Protein 7VM0 (pdb70)

Structure (mmCIF, N/CA/C/O backbone):
data_7VM0
#
_entry.id   7VM0
#
_cell.length_a   46.602
_cell.length_b   81.053
_cell.length_c   100.676
_cell.angle_alpha   90.000
_cell.angle_beta   91.870
_cell.angle_gamma   90.000
#
_symmetry.space_group_name_H-M   'P 1 21 1'
#
loop_
_entity.id
_entity.type
_entity.pdbx_description
1 polymer 'Glycosyl transferase family 1'
2 non-polymer "URIDINE-5'-DIPHOSPHATE"
3 non-polymer GLYCEROL
4 non-polymer 2-AMINO-2-HYDROXYMETHYL-PROPANE-1,3-DIOL
5 water water
#
loop_
_atom_site.group_PDB
_atom_site.id
_atom_site.type_symbol
_atom_site.label_atom_id
_atom_site.label_alt_id
_atom_site.label_comp_id
_atom_site.label_asym_id
_atom_site.label_entity_id
_atom_site.label_seq_id
_atom_site.pdbx_PDB_ins_code
_atom_site.Cartn_x
_atom_site.Cartn_y
_atom_site.Cartn_z
_atom_site.occupancy
_atom_site.B_iso_or_equiv
_atom_site.auth_seq_id
_atom_site.auth_comp_id
_atom_site.auth_asym_id
_atom_site.auth_atom_id
_atom_site.pdbx_PDB_model_num
ATOM 1 N N . ALA A 1 2 ? 25.867 -7.193 60.847 1.00 20.34 2 ALA A N 1
ATOM 2 C CA . ALA A 1 2 ? 24.948 -8.362 60.885 1.00 19.47 2 ALA A CA 1
ATOM 3 C C . ALA A 1 2 ? 24.980 -9.013 59.496 1.00 19.87 2 ALA A C 1
ATOM 4 O O . ALA A 1 2 ? 25.552 -8.416 58.526 1.00 20.49 2 ALA A O 1
ATOM 6 N N . ASN A 1 3 ? 24.457 -10.229 59.429 1.00 20.83 3 ASN A N 1
ATOM 7 C CA . ASN A 1 3 ? 24.381 -11.059 58.217 1.00 19.65 3 ASN A CA 1
ATOM 8 C C . ASN A 1 3 ? 22.987 -10.887 57.640 1.00 17.76 3 ASN A C 1
ATOM 9 O O . ASN A 1 3 ? 22.015 -11.179 58.360 1.00 17.37 3 ASN A O 1
ATOM 14 N N . VAL A 1 4 ? 22.907 -10.412 56.398 1.00 17.72 4 VAL A N 1
ATOM 15 C CA . VAL A 1 4 ? 21.605 -10.040 55.781 1.00 16.70 4 VAL A CA 1
ATOM 16 C C . VAL A 1 4 ? 21.381 -10.939 54.576 1.00 13.94 4 VAL A C 1
ATOM 17 O O . VAL A 1 4 ? 22.308 -11.109 53.800 1.00 15.89 4 VAL A O 1
ATOM 21 N N . LEU A 1 5 ? 20.191 -11.524 54.470 1.00 13.86 5 LEU A N 1
ATOM 22 C CA . LEU A 1 5 ? 19.713 -12.276 53.278 1.00 12.75 5 LEU A CA 1
ATOM 23 C C . LEU A 1 5 ? 18.759 -11.334 52.542 1.00 11.89 5 LEU A C 1
ATOM 24 O O . LEU A 1 5 ? 17.687 -11.017 53.109 1.00 12.15 5 LEU A O 1
ATOM 29 N N . MET A 1 6 ? 19.114 -10.970 51.327 1.00 13.43 6 MET A N 1
ATOM 30 C CA . MET A 1 6 ? 18.324 -10.118 50.401 1.00 12.75 6 MET A CA 1
ATOM 31 C C . MET A 1 6 ? 17.830 -11.023 49.289 1.00 12.63 6 MET A C 1
ATOM 32 O O . MET A 1 6 ? 18.645 -11.757 48.757 1.00 15.07 6 MET A O 1
ATOM 37 N N . ILE A 1 7 ? 16.536 -11.014 49.003 1.00 12.51 7 ILE A N 1
ATOM 38 C CA . ILE A 1 7 ? 15.951 -11.755 47.855 1.00 12.95 7 ILE A CA 1
ATOM 39 C C . ILE A 1 7 ? 15.270 -10.757 46.920 1.00 12.55 7 ILE A C 1
ATOM 40 O O . ILE A 1 7 ? 14.227 -10.215 47.297 1.00 12.21 7 ILE A O 1
ATOM 45 N N . GLY A 1 8 ? 15.807 -10.579 45.710 1.00 12.40 8 GLY A N 1
ATOM 46 C CA . GLY A 1 8 ? 15.255 -9.593 44.753 1.00 12.28 8 GLY A CA 1
ATOM 47 C C . GLY A 1 8 ? 14.192 -10.181 43.844 1.00 11.72 8 GLY A C 1
ATOM 48 O O . GLY A 1 8 ? 13.904 -11.418 43.913 1.00 11.77 8 GLY A O 1
ATOM 49 N N . PHE A 1 9 ? 13.660 -9.345 42.964 1.00 12.33 9 PHE A N 1
ATOM 50 C CA . PHE A 1 9 ? 12.596 -9.703 41.991 1.00 12.31 9 PHE A CA 1
ATOM 51 C C . PHE A 1 9 ? 13.221 -9.662 40.612 1.00 11.80 9 PHE A C 1
ATOM 52 O O . PHE A 1 9 ? 14.116 -8.852 40.413 1.00 11.46 9 PHE A O 1
ATOM 60 N N . PRO A 1 10 ? 12.820 -10.516 39.639 1.00 12.64 10 PRO A N 1
ATOM 61 C CA . PRO A 1 10 ? 13.419 -10.485 38.300 1.00 12.70 10 PRO A CA 1
ATOM 62 C C . PRO A 1 10 ? 12.850 -9.337 37.441 1.00 12.75 10 PRO A C 1
ATOM 63 O O . PRO A 1 10 ? 11.934 -9.545 36.645 1.00 12.63 10 PRO A O 1
ATOM 67 N N . GLY A 1 11 ? 13.366 -8.140 37.655 1.00 11.51 11 GLY A N 1
ATOM 68 C CA . GLY A 1 11 ? 13.116 -6.983 36.775 1.00 12.37 11 GLY A CA 1
ATOM 69 C C . GLY A 1 11 ? 14.087 -5.872 37.146 1.00 12.50 11 GLY A C 1
ATOM 70 O O . GLY A 1 11 ? 14.334 -5.648 38.375 1.00 11.71 11 GLY A O 1
ATOM 71 N N . GLU A 1 12 ? 14.570 -5.150 36.152 1.00 12.71 12 GLU A N 1
ATOM 72 C CA . GLU A 1 12 ? 15.466 -3.997 36.384 1.00 12.98 12 GLU A CA 1
ATOM 73 C C . GLU A 1 12 ? 14.786 -2.954 37.302 1.00 11.84 12 GLU A C 1
ATOM 74 O O . GLU A 1 12 ? 15.479 -2.391 38.134 1.00 11.15 12 GLU A O 1
ATOM 80 N N . GLY A 1 13 ? 13.472 -2.705 37.180 1.00 12.17 13 GLY A N 1
ATOM 81 C CA . GLY A 1 13 ? 12.776 -1.737 38.038 1.00 11.47 13 GLY A CA 1
ATOM 82 C C . GLY A 1 13 ? 12.783 -2.121 39.504 1.00 11.83 13 GLY A C 1
ATOM 83 O O . GLY A 1 13 ? 12.553 -1.243 40.353 1.00 12.19 13 GLY A O 1
ATOM 84 N N . HIS A 1 14 ? 12.945 -3.415 39.803 1.00 11.59 14 HIS A N 1
ATOM 85 C CA . HIS A 1 14 ? 13.030 -3.933 41.185 1.00 11.42 14 HIS A CA 1
ATOM 86 C C . HIS A 1 14 ? 14.467 -3.860 41.676 1.00 10.96 14 HIS A C 1
ATOM 87 O O . HIS A 1 14 ? 14.678 -3.357 42.809 1.00 11.86 14 HIS A O 1
ATOM 94 N N . ILE A 1 15 ? 15.424 -4.291 40.860 1.00 11.43 15 ILE A N 1
ATOM 95 C CA . ILE A 1 15 ? 16.860 -4.376 41.254 1.00 13.04 15 ILE A CA 1
ATOM 96 C C . ILE A 1 15 ? 17.388 -2.948 41.486 1.00 12.95 15 ILE A C 1
ATOM 97 O O . ILE A 1 15 ? 18.049 -2.707 42.503 1.00 12.05 15 ILE A O 1
ATOM 102 N N . ASN A 1 16 ? 17.118 -2.027 40.556 1.00 12.03 16 ASN A N 1
ATOM 103 C CA . ASN A 1 16 ? 17.798 -0.699 40.537 1.00 12.27 16 ASN A CA 1
ATOM 104 C C . ASN A 1 16 ? 17.684 0.003 41.886 1.00 11.43 16 ASN A C 1
ATOM 105 O O . ASN A 1 16 ? 18.699 0.332 42.471 1.00 12.58 16 ASN A O 1
ATOM 110 N N . PRO A 1 17 ? 16.483 0.265 42.428 1.00 11.45 17 PRO A N 1
ATOM 111 C CA . PRO A 1 17 ? 16.344 0.930 43.725 1.00 11.93 17 PRO A CA 1
ATOM 112 C C . PRO A 1 17 ? 16.951 0.168 44.909 1.00 12.49 17 PRO A C 1
ATOM 113 O O . PRO A 1 17 ? 17.463 0.784 45.804 1.00 11.95 17 PRO A O 1
ATOM 117 N N . SER A 1 18 ? 17.016 -1.148 44.826 1.00 12.75 18 SER A N 1
ATOM 118 C CA . SER A 1 18 ? 17.642 -1.955 45.895 1.00 14.28 18 SER A CA 1
ATOM 119 C C . SER A 1 18 ? 19.142 -1.653 45.968 1.00 14.52 18 SER A C 1
ATOM 120 O O . SER A 1 18 ? 19.709 -1.789 47.049 1.00 13.68 18 SER A O 1
ATOM 123 N N . ILE A 1 19 ? 19.775 -1.279 44.861 1.00 15.21 19 ILE A N 1
ATOM 124 C CA . ILE A 1 19 ? 21.257 -1.134 44.808 1.00 16.00 19 ILE A CA 1
ATOM 125 C C . ILE A 1 19 ? 21.708 -0.109 45.842 1.00 16.51 19 ILE A C 1
ATOM 126 O O . ILE A 1 19 ? 22.638 -0.439 46.577 1.00 17.41 19 ILE A O 1
ATOM 131 N N . GLY A 1 20 ? 21.127 1.094 45.848 1.00 15.10 20 GLY A N 1
ATOM 132 C CA . GLY A 1 20 ? 21.476 2.156 46.816 1.00 15.27 20 GLY A CA 1
ATOM 133 C C . GLY A 1 20 ? 21.266 1.704 48.251 1.00 15.17 20 GLY A C 1
ATOM 134 O O . GLY A 1 20 ? 22.082 2.034 49.114 1.00 14.31 20 GLY A O 1
ATOM 135 N N . VAL A 1 21 ? 20.194 0.956 48.517 1.00 17.52 21 VAL A N 1
ATOM 136 C CA . VAL A 1 21 ? 19.908 0.444 49.885 1.00 15.78 21 VAL A CA 1
ATOM 137 C C . VAL A 1 21 ? 21.005 -0.558 50.274 1.00 15.87 21 VAL A C 1
ATOM 138 O O . VAL A 1 21 ? 21.512 -0.461 51.402 1.00 17.79 21 VAL A O 1
ATOM 142 N N . MET A 1 22 ? 21.358 -1.490 49.389 1.00 17.44 22 MET A N 1
ATOM 143 C CA . MET A 1 22 ? 22.400 -2.510 49.690 1.00 17.33 22 MET A CA 1
ATOM 144 C C . MET A 1 22 ? 23.736 -1.786 49.929 1.00 20.16 22 MET A C 1
ATOM 145 O O . MET A 1 22 ? 24.424 -2.120 50.919 1.00 17.45 22 MET A O 1
ATOM 150 N N . LYS A 1 23 ? 24.080 -0.822 49.071 1.00 21.54 23 LYS A N 1
ATOM 151 C CA . LYS A 1 23 ? 25.313 0.014 49.201 1.00 25.04 23 LYS A CA 1
ATOM 152 C C . LYS A 1 23 ? 25.362 0.678 50.585 1.00 24.04 23 LYS A C 1
ATOM 153 O O . LYS A 1 23 ? 26.423 0.603 51.258 1.00 22.95 23 LYS A O 1
ATOM 159 N N . GLU A 1 24 ? 24.253 1.270 51.031 1.00 22.15 24 GLU A N 1
ATOM 160 C CA . GLU A 1 24 ? 24.167 1.989 52.321 1.00 22.82 24 GLU A CA 1
ATOM 161 C C . GLU A 1 24 ? 24.347 0.960 53.449 1.00 23.96 24 GLU A C 1
ATOM 162 O O . GLU A 1 24 ? 25.173 1.208 54.371 1.00 22.73 24 GLU A O 1
ATOM 168 N N . LEU A 1 25 ? 23.705 -0.212 53.352 1.00 20.09 25 LEU A N 1
ATOM 169 C CA . LEU A 1 25 ? 23.745 -1.198 54.466 1.00 19.51 25 LEU A CA 1
ATOM 170 C C . LEU A 1 25 ? 25.156 -1.756 54.630 1.00 19.44 25 LEU A C 1
ATOM 171 O O . LEU A 1 25 ? 25.607 -1.897 55.818 1.00 20.56 25 LEU A O 1
ATOM 176 N N . LYS A 1 26 ? 25.815 -2.050 53.510 1.00 21.15 26 LYS A N 1
ATOM 177 C CA . LYS A 1 26 ? 27.213 -2.520 53.449 1.00 26.38 26 LYS A CA 1
ATOM 178 C C . LYS A 1 26 ? 28.128 -1.494 54.136 1.00 27.83 26 LYS A C 1
ATOM 179 O O . LYS A 1 26 ? 29.032 -1.901 54.875 1.00 28.24 26 LYS A O 1
ATOM 185 N N . SER A 1 27 ? 27.944 -0.209 53.842 1.00 30.36 27 SER A N 1
ATOM 186 C CA . SER A 1 27 ? 28.801 0.883 54.376 1.00 28.99 27 SER A CA 1
ATOM 187 C C . SER A 1 27 ? 28.587 0.994 55.890 1.00 30.17 27 SER A C 1
ATOM 188 O O . SER A 1 27 ? 29.491 1.493 56.586 1.00 34.92 27 SER A O 1
ATOM 191 N N . ARG A 1 28 ? 27.431 0.549 56.394 1.00 30.03 28 ARG A N 1
ATOM 192 C CA . ARG A 1 28 ? 27.071 0.669 57.828 1.00 31.40 28 ARG A CA 1
ATOM 193 C C . ARG A 1 28 ? 27.374 -0.654 58.552 1.00 29.77 28 ARG A C 1
ATOM 194 O O . ARG A 1 28 ? 26.937 -0.789 59.713 1.00 33.08 28 ARG A O 1
ATOM 202 N N . GLY A 1 29 ? 28.150 -1.545 57.929 1.00 27.04 29 GLY A N 1
ATOM 203 C CA . GLY A 1 29 ? 28.690 -2.785 58.537 1.00 30.13 29 GLY A CA 1
ATOM 204 C C . GLY A 1 29 ? 28.026 -4.078 58.062 1.00 30.60 29 GLY A C 1
ATOM 205 O O . GLY A 1 29 ? 28.526 -5.164 58.425 1.00 28.11 29 GLY A O 1
ATOM 206 N N . GLU A 1 30 ? 26.943 -4.022 57.279 1.00 26.14 30 GLU A N 1
ATOM 207 C CA . GLU A 1 30 ? 26.141 -5.251 57.012 1.00 24.53 30 GLU A CA 1
ATOM 208 C C . GLU A 1 30 ? 26.886 -6.176 56.045 1.00 21.49 30 GLU A C 1
ATOM 209 O O . GLU A 1 30 ? 27.519 -5.722 55.111 1.00 21.21 30 GLU A O 1
ATOM 215 N N . ASN A 1 31 ? 26.757 -7.478 56.258 1.00 22.61 31 ASN A N 1
ATOM 216 C CA . ASN A 1 31 ? 27.326 -8.525 55.380 1.00 22.45 31 ASN A CA 1
ATOM 217 C C . ASN A 1 31 ? 26.171 -9.181 54.597 1.00 19.90 31 ASN A C 1
ATOM 218 O O . ASN A 1 31 ? 25.356 -9.880 55.199 1.00 19.80 31 ASN A O 1
ATOM 223 N N . ILE A 1 32 ? 26.089 -8.943 53.293 1.00 19.07 32 ILE A N 1
ATOM 224 C CA . ILE A 1 32 ? 24.845 -9.191 52.508 1.00 18.07 32 ILE A CA 1
ATOM 225 C C . ILE A 1 32 ? 25.050 -10.338 51.521 1.00 16.12 32 ILE A C 1
ATOM 226 O O . ILE A 1 32 ? 26.041 -10.324 50.742 1.00 16.14 32 ILE A O 1
ATOM 231 N N . THR A 1 33 ? 24.082 -11.251 51.489 1.00 15.73 33 THR A N 1
ATOM 232 C CA . THR A 1 33 ? 23.913 -12.261 50.420 1.00 15.52 33 THR A CA 1
ATOM 233 C C . THR A 1 33 ? 22.654 -11.879 49.634 1.00 13.79 33 THR A C 1
ATOM 234 O O . THR A 1 33 ? 21.566 -11.785 50.266 1.00 12.48 33 THR A O 1
ATOM 238 N N . TYR A 1 34 ? 22.821 -11.659 48.333 1.00 14.90 34 TYR A N 1
ATOM 239 C CA . TYR A 1 34 ? 21.776 -11.150 47.410 1.00 14.46 34 TYR A CA 1
ATOM 240 C C . TYR A 1 34 ? 21.435 -12.265 46.404 1.00 12.32 34 TYR A C 1
ATOM 241 O O . TYR A 1 34 ? 22.270 -12.594 45.535 1.00 12.71 34 TYR A O 1
ATOM 250 N N . TYR A 1 35 ? 20.217 -12.812 46.505 1.00 10.92 35 TYR A N 1
ATOM 251 C CA . TYR A 1 35 ? 19.641 -13.772 45.527 1.00 11.57 35 TYR A CA 1
ATOM 252 C C . TYR A 1 35 ? 18.880 -13.021 44.434 1.00 12.27 35 TYR A C 1
ATOM 253 O O . TYR A 1 35 ? 18.044 -12.137 44.781 1.00 11.48 35 TYR A O 1
ATOM 262 N N . ALA A 1 36 ? 19.160 -13.343 43.172 1.00 11.55 36 ALA A N 1
ATOM 263 C CA . ALA A 1 36 ? 18.525 -12.697 42.003 1.00 11.92 36 ALA A CA 1
ATOM 264 C C . ALA A 1 36 ? 18.718 -13.597 40.783 1.00 12.41 36 ALA A C 1
ATOM 265 O O . ALA A 1 36 ? 19.425 -14.625 40.918 1.00 13.82 36 ALA A O 1
ATOM 267 N N . VAL A 1 37 ? 18.169 -13.211 39.640 1.00 12.41 37 VAL A N 1
ATOM 268 C CA . VAL A 1 37 ? 18.318 -13.956 38.362 1.00 14.37 37 VAL A CA 1
ATOM 269 C C . VAL A 1 37 ? 19.652 -13.548 37.714 1.00 15.81 37 VAL A C 1
ATOM 270 O O . VAL A 1 37 ? 20.152 -12.442 37.990 1.00 17.02 37 VAL A O 1
ATOM 274 N N . LYS A 1 38 ? 20.250 -14.434 36.916 1.00 18.54 38 LYS A N 1
ATOM 275 C CA . LYS A 1 38 ? 21.564 -14.167 36.278 1.00 20.35 38 LYS A CA 1
ATOM 276 C C . LYS A 1 38 ? 21.567 -12.844 35.497 1.00 19.85 38 LYS A C 1
ATOM 277 O O . LYS A 1 38 ? 22.596 -12.209 35.491 1.00 20.01 38 LYS A O 1
ATOM 283 N N . GLU A 1 39 ? 20.462 -12.415 34.879 1.00 20.29 39 GLU A N 1
ATOM 284 C CA . GLU A 1 39 ? 20.453 -11.187 34.029 1.00 21.23 39 GLU A CA 1
ATOM 285 C C . GLU A 1 39 ? 21.089 -10.023 34.793 1.00 21.56 39 GLU A C 1
ATOM 286 O O . GLU A 1 39 ? 21.802 -9.245 34.146 1.00 20.93 39 GLU A O 1
ATOM 292 N N . TYR A 1 40 ? 20.815 -9.885 36.099 1.00 21.17 40 TYR A N 1
ATOM 293 C CA . TYR A 1 40 ? 21.098 -8.663 36.908 1.00 21.74 40 TYR A CA 1
ATOM 294 C C . TYR A 1 40 ? 22.318 -8.862 37.803 1.00 22.77 40 TYR A C 1
ATOM 295 O O . TYR A 1 40 ? 22.607 -7.994 38.668 1.00 23.96 40 TYR A O 1
ATOM 304 N N . LYS A 1 41 ? 23.062 -9.940 37.562 1.00 24.04 41 LYS A N 1
ATOM 305 C CA . LYS A 1 41 ? 24.231 -10.304 38.402 1.00 24.27 41 LYS A CA 1
ATOM 306 C C . LYS A 1 41 ? 25.221 -9.136 38.502 1.00 25.13 41 LYS A C 1
ATOM 307 O O . LYS A 1 41 ? 25.633 -8.792 39.640 1.00 24.48 41 LYS A O 1
ATOM 313 N N . GLU A 1 42 ? 25.637 -8.553 37.372 1.00 28.86 42 GLU A N 1
ATOM 314 C CA . GLU A 1 42 ? 26.687 -7.486 37.336 1.00 31.23 42 GLU A CA 1
ATOM 315 C C . GLU A 1 42 ? 26.284 -6.300 38.218 1.00 27.51 42 GLU A C 1
ATOM 316 O O . GLU A 1 42 ? 27.173 -5.659 38.764 1.00 28.32 42 GLU A O 1
ATOM 322 N N . LYS A 1 43 ? 24.991 -5.999 38.336 1.00 27.84 43 LYS A N 1
ATOM 323 C CA . LYS A 1 43 ? 24.512 -4.845 39.141 1.00 28.95 43 LYS A CA 1
ATOM 324 C C . LYS A 1 43 ? 24.812 -5.097 40.618 1.00 28.13 43 LYS A C 1
ATOM 325 O O . LYS A 1 43 ? 24.956 -4.116 41.348 1.00 24.72 43 LYS A O 1
ATOM 331 N N . ILE A 1 44 ? 24.827 -6.364 41.035 1.00 24.26 44 ILE A N 1
ATOM 332 C CA . ILE A 1 44 ? 25.040 -6.763 42.450 1.00 23.73 44 ILE A CA 1
ATOM 333 C C . ILE A 1 44 ? 26.539 -6.949 42.715 1.00 25.26 44 ILE A C 1
ATOM 334 O O . ILE A 1 44 ? 26.997 -6.399 43.750 1.00 29.05 44 ILE A O 1
ATOM 339 N N . THR A 1 45 ? 27.270 -7.682 41.863 1.00 24.09 45 THR A N 1
ATOM 340 C CA . THR A 1 45 ? 28.733 -7.937 42.042 1.00 27.07 45 THR A CA 1
ATOM 341 C C . THR A 1 45 ? 29.528 -6.620 42.081 1.00 28.88 45 THR A C 1
ATOM 342 O O . THR A 1 45 ? 30.586 -6.633 42.720 1.00 29.65 45 THR A O 1
ATOM 346 N N . ALA A 1 46 ? 29.037 -5.529 41.472 1.00 29.03 46 ALA A N 1
ATOM 347 C CA . ALA A 1 46 ? 29.663 -4.180 41.468 1.00 29.40 46 ALA A CA 1
ATOM 348 C C . ALA A 1 46 ? 29.689 -3.571 42.875 1.00 29.76 46 ALA A C 1
ATOM 349 O O . ALA A 1 46 ? 30.473 -2.631 43.099 1.00 33.12 46 ALA A O 1
ATOM 351 N N . LEU A 1 47 ? 28.830 -4.017 43.788 1.00 27.78 47 LEU A N 1
ATOM 352 C CA . LEU A 1 47 ? 28.803 -3.500 45.174 1.00 27.59 47 LEU A CA 1
ATOM 353 C C . LEU A 1 47 ? 29.769 -4.348 46.007 1.00 26.91 47 LEU A C 1
ATOM 354 O O . LEU A 1 47 ? 29.925 -4.069 47.183 1.00 27.51 47 LEU A O 1
ATOM 359 N N . ASP A 1 48 ? 30.344 -5.386 45.416 1.00 27.95 48 ASP A N 1
ATOM 360 C CA . ASP A 1 48 ? 31.227 -6.333 46.145 1.00 31.79 48 ASP A CA 1
ATOM 361 C C . ASP A 1 48 ? 30.380 -7.093 47.180 1.00 31.21 48 ASP A C 1
ATOM 362 O O . ASP A 1 48 ? 30.867 -7.319 48.310 1.00 29.50 48 ASP A O 1
ATOM 367 N N . ILE A 1 49 ? 29.143 -7.452 46.804 1.00 26.98 49 ILE A N 1
ATOM 368 C CA . ILE A 1 49 ? 28.195 -8.244 47.640 1.00 25.72 49 ILE A CA 1
ATOM 369 C C . ILE A 1 49 ? 28.114 -9.656 47.053 1.00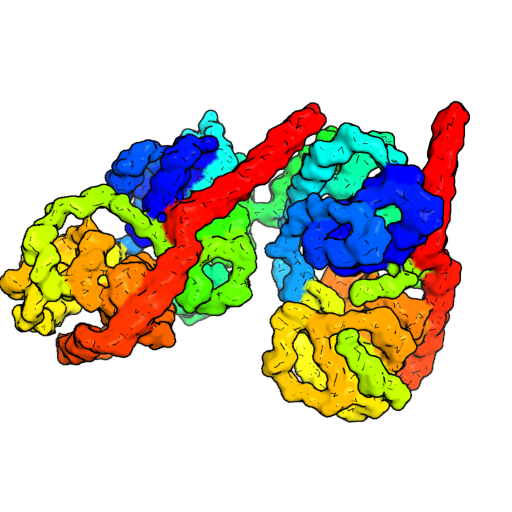 23.23 49 ILE A C 1
ATOM 370 O O . ILE A 1 49 ? 28.190 -9.799 45.825 1.00 26.16 49 ILE A O 1
ATOM 375 N N . GLU A 1 50 ? 27.925 -10.685 47.878 1.00 23.48 50 GLU A N 1
ATOM 376 C CA . GLU A 1 50 ? 27.768 -12.062 47.353 1.00 22.46 50 GLU A CA 1
ATOM 377 C C . GLU A 1 50 ? 26.470 -12.124 46.550 1.00 22.23 50 GLU A C 1
ATOM 378 O O . GLU A 1 50 ? 25.419 -11.786 47.125 1.00 23.34 50 GLU A O 1
ATOM 384 N N . PHE A 1 51 ? 26.554 -12.623 45.323 1.00 20.61 51 PHE A N 1
ATOM 385 C CA . PHE A 1 51 ? 25.406 -12.883 44.426 1.00 21.84 51 PHE A CA 1
ATOM 386 C C . PHE A 1 51 ? 25.142 -14.378 44.507 1.00 20.56 51 PHE A C 1
ATOM 387 O O . PHE A 1 51 ? 26.141 -15.141 44.483 1.00 19.35 51 PHE A O 1
ATOM 395 N N . ARG A 1 52 ? 23.877 -14.774 44.618 1.00 17.24 52 ARG A N 1
ATOM 396 C CA . ARG A 1 52 ? 23.417 -16.174 44.382 1.00 16.82 52 ARG A CA 1
ATOM 397 C C . ARG A 1 52 ? 22.204 -16.193 43.456 1.00 16.52 52 ARG A C 1
ATOM 398 O O . ARG A 1 52 ? 21.360 -15.290 43.539 1.00 14.89 52 ARG A O 1
ATOM 406 N N . GLU A 1 53 ? 22.091 -17.237 42.648 1.00 16.66 53 GLU A N 1
ATOM 407 C CA . GLU A 1 53 ? 21.106 -17.319 41.551 1.00 18.41 53 GLU A CA 1
ATOM 408 C C . GLU A 1 53 ? 19.846 -18.031 42.069 1.00 18.76 53 GLU A C 1
ATOM 409 O O . GLU A 1 53 ? 19.939 -18.893 42.977 1.00 16.26 53 GLU A O 1
ATOM 415 N N . TYR A 1 54 ? 18.683 -17.680 41.517 1.00 17.39 54 TYR A N 1
ATOM 416 C CA . TYR A 1 54 ? 17.483 -18.549 41.524 1.00 16.44 54 TYR A CA 1
ATOM 417 C C . TYR A 1 54 ? 16.988 -18.591 40.076 1.00 17.17 54 TYR A C 1
ATOM 418 O O . TYR A 1 54 ? 17.450 -17.764 39.286 1.00 14.37 54 TYR A O 1
ATOM 427 N N . HIS A 1 55 ? 16.104 -19.535 39.739 1.00 17.52 55 HIS A N 1
ATOM 428 C CA . HIS A 1 55 ? 15.690 -19.744 38.329 1.00 21.65 55 HIS A CA 1
ATOM 429 C C . HIS A 1 55 ? 14.835 -18.538 37.880 1.00 19.88 55 HIS A C 1
ATOM 430 O O . HIS A 1 55 ? 13.909 -18.137 38.624 1.00 21.19 55 HIS A O 1
ATOM 437 N N . ASP A 1 56 ? 15.151 -17.990 36.704 1.00 21.07 56 ASP A N 1
ATOM 438 C CA . ASP A 1 56 ? 14.448 -16.856 36.055 1.00 20.40 56 ASP A CA 1
ATOM 439 C C . ASP A 1 56 ? 13.127 -17.388 35.497 1.00 22.44 56 ASP A C 1
ATOM 440 O O . ASP A 1 56 ? 13.148 -17.967 34.386 1.00 24.06 56 ASP A O 1
ATOM 445 N N . PHE A 1 57 ? 12.032 -17.228 36.245 1.00 21.61 57 PHE A N 1
ATOM 446 C CA . PHE A 1 57 ? 10.684 -17.714 35.875 1.00 23.36 57 PHE A CA 1
ATOM 447 C C . PHE A 1 57 ? 10.037 -16.808 34.817 1.00 25.42 57 PHE A C 1
ATOM 448 O O . PHE A 1 57 ? 8.883 -17.108 34.508 1.00 25.67 57 PHE A O 1
ATOM 456 N N . ARG A 1 58 ? 10.692 -15.754 34.306 1.00 22.93 58 ARG A N 1
ATOM 457 C CA . ARG A 1 58 ? 10.161 -15.000 33.139 1.00 26.80 58 ARG A CA 1
ATOM 458 C C . ARG A 1 58 ? 10.263 -15.900 31.890 1.00 29.04 58 ARG A C 1
ATOM 459 O O . ARG A 1 58 ? 11.124 -16.790 31.899 1.00 31.21 58 ARG A O 1
ATOM 467 N N . GLY A 1 59 ? 9.432 -15.684 30.859 1.00 31.59 59 GLY A N 1
ATOM 468 C CA . GLY A 1 59 ? 9.657 -16.240 29.499 1.00 37.66 59 GLY A CA 1
ATOM 469 C C . GLY A 1 59 ? 8.423 -16.890 28.884 1.00 38.44 59 GLY A C 1
ATOM 470 O O . GLY A 1 59 ? 7.356 -16.228 28.847 1.00 41.65 59 GLY A O 1
ATOM 471 N N . PHE A 1 62 ? 5.804 -12.878 31.422 1.00 51.07 62 PHE A N 1
ATOM 472 C CA . PHE A 1 62 ? 6.854 -12.826 30.369 1.00 49.32 62 PHE A CA 1
ATOM 473 C C . PHE A 1 62 ? 7.970 -11.861 30.819 1.00 41.50 62 PHE A C 1
ATOM 474 O O . PHE A 1 62 ? 9.048 -12.355 31.124 1.00 38.91 62 PHE A O 1
ATOM 482 N N . GLY A 1 63 ? 7.735 -10.545 30.862 1.00 34.17 63 GLY A N 1
ATOM 483 C CA . GLY A 1 63 ? 8.692 -9.550 31.405 1.00 31.88 63 GLY A CA 1
ATOM 484 C C . GLY A 1 63 ? 9.692 -9.005 30.380 1.00 28.93 63 GLY A C 1
ATOM 485 O O . GLY A 1 63 ? 10.679 -8.347 30.782 1.00 25.38 63 GLY A O 1
ATOM 486 N N . LYS A 1 64 ? 9.474 -9.199 29.082 1.00 26.20 64 LYS A N 1
ATOM 487 C CA . LYS A 1 64 ? 10.374 -8.592 28.074 1.00 28.41 64 LYS A CA 1
ATOM 488 C C . LYS A 1 64 ? 9.663 -8.515 26.729 1.00 25.68 64 LYS A C 1
ATOM 489 O O . LYS A 1 64 ? 8.775 -9.364 26.467 1.00 24.76 64 LYS A O 1
ATOM 495 N N . ASN A 1 65 ? 10.067 -7.535 25.926 1.00 22.84 65 ASN A N 1
ATOM 496 C CA . ASN A 1 65 ? 9.637 -7.375 24.519 1.00 24.00 65 ASN A CA 1
ATOM 497 C C . ASN A 1 65 ? 8.101 -7.329 24.432 1.00 22.53 65 ASN A C 1
ATOM 498 O O . ASN A 1 65 ? 7.528 -7.927 23.501 1.00 23.60 65 ASN A O 1
ATOM 503 N N . ALA A 1 66 ? 7.438 -6.619 25.337 1.00 19.91 66 ALA A N 1
ATOM 504 C CA . ALA A 1 66 ? 5.967 -6.489 25.341 1.00 18.62 66 ALA A CA 1
ATOM 505 C C . ALA A 1 66 ? 5.531 -5.227 24.585 1.00 18.39 66 ALA A C 1
ATOM 506 O O . ALA A 1 66 ? 6.205 -4.174 24.664 1.00 16.51 66 ALA A O 1
ATOM 508 N N . THR A 1 67 ? 4.406 -5.333 23.870 1.00 18.95 67 THR A N 1
ATOM 509 C CA . THR A 1 67 ? 3.719 -4.196 23.199 1.00 19.37 67 THR A CA 1
ATOM 510 C C . THR A 1 67 ? 2.763 -3.523 24.175 1.00 18.20 67 THR A C 1
ATOM 511 O O . THR A 1 67 ? 2.444 -2.351 23.982 1.00 19.12 67 THR A O 1
ATOM 515 N N . GLY A 1 68 ? 2.314 -4.265 25.188 1.00 19.50 68 GLY A N 1
ATOM 516 C CA . GLY A 1 68 ? 1.158 -3.928 26.028 1.00 21.09 68 GLY A CA 1
ATOM 517 C C . GLY A 1 68 ? -0.172 -4.281 25.378 1.00 22.68 68 GLY A C 1
ATOM 518 O O . GLY A 1 68 ? -1.193 -3.947 25.990 1.00 21.66 68 GLY A O 1
ATOM 519 N N . ASP A 1 69 ? -0.191 -4.826 24.158 1.00 22.82 69 ASP A N 1
ATOM 520 C CA . ASP A 1 69 ? -1.461 -5.209 23.467 1.00 26.83 69 ASP A CA 1
ATOM 521 C C . ASP A 1 69 ? -1.833 -6.661 23.793 1.00 30.15 69 ASP A C 1
ATOM 522 O O . ASP A 1 69 ? -2.958 -7.050 23.434 1.00 29.78 69 ASP A O 1
ATOM 527 N N . GLU A 1 70 ? -0.941 -7.400 24.474 1.00 29.24 70 GLU A N 1
ATOM 528 C CA . GLU A 1 70 ? -1.041 -8.863 24.727 1.00 34.18 70 GLU A CA 1
ATOM 529 C C . GLU A 1 70 ? -2.305 -9.231 25.526 1.00 35.86 70 GLU A C 1
ATOM 530 O O . GLU A 1 70 ? -2.725 -8.486 26.409 1.00 32.05 70 GLU A O 1
ATOM 536 N N . GLU A 1 71 ? -2.886 -10.373 25.162 1.00 46.26 71 GLU A N 1
ATOM 537 C CA . GLU A 1 71 ? -3.905 -11.166 25.906 1.00 51.40 71 GLU A CA 1
ATOM 538 C C . GLU A 1 71 ? -3.349 -11.607 27.270 1.00 52.97 71 GLU A C 1
ATOM 539 O O . GLU A 1 71 ? -2.432 -12.459 27.284 1.00 61.91 71 GLU A O 1
ATOM 545 N N . ARG A 1 72 ? -3.867 -11.080 28.384 1.00 52.32 72 ARG A N 1
ATOM 546 C CA . ARG A 1 72 ? -3.366 -11.452 29.740 1.00 53.11 72 ARG A CA 1
ATOM 547 C C . ARG A 1 72 ? -4.480 -12.058 30.594 1.00 53.91 72 ARG A C 1
ATOM 548 O O . ARG A 1 72 ? -5.466 -11.360 30.900 1.00 55.33 72 ARG A O 1
ATOM 556 N N . ASP A 1 73 ? -4.295 -13.320 30.977 1.00 50.43 73 ASP A N 1
ATOM 557 C CA . ASP A 1 73 ? -5.146 -14.036 31.957 1.00 48.32 73 ASP A CA 1
ATOM 558 C C . ASP A 1 73 ? -4.565 -13.764 33.356 1.00 46.50 73 ASP A C 1
ATOM 559 O O . ASP A 1 73 ? -3.629 -14.457 33.767 1.00 45.51 73 ASP A O 1
ATOM 564 N N . PHE A 1 74 ? -5.103 -12.773 34.062 1.00 46.20 74 PHE A N 1
ATOM 565 C CA . PHE A 1 74 ? -4.709 -12.418 35.446 1.00 49.47 74 PHE A CA 1
ATOM 566 C C . PHE A 1 74 ? -4.426 -13.719 36.222 1.00 48.50 74 PHE A C 1
ATOM 567 O O . PHE A 1 74 ? -3.316 -13.875 36.787 1.00 42.00 74 PHE A O 1
ATOM 575 N N . THR A 1 75 ? -5.378 -14.653 36.212 1.00 49.01 75 THR A N 1
ATOM 576 C CA . THR A 1 75 ? -5.357 -15.870 37.071 1.00 49.73 75 THR A CA 1
ATOM 577 C C . THR A 1 75 ? -4.241 -16.817 36.596 1.00 46.27 75 THR A C 1
ATOM 578 O O . THR A 1 75 ? -3.598 -17.421 37.461 1.00 43.11 75 THR A O 1
ATOM 582 N N . GLU A 1 76 ? -3.955 -16.889 35.295 1.00 45.79 76 GLU A N 1
ATOM 583 C CA . GLU A 1 76 ? -2.821 -17.687 34.752 1.00 45.69 76 GLU A CA 1
ATOM 584 C C . GLU A 1 76 ? -1.520 -17.078 35.281 1.00 46.65 76 GLU A C 1
ATOM 585 O O . GLU A 1 76 ? -0.711 -17.829 35.874 1.00 43.55 76 GLU A O 1
ATOM 591 N N . MET A 1 77 ? -1.345 -15.771 35.072 1.00 43.20 77 MET A N 1
ATOM 592 C CA . MET A 1 77 ? -0.188 -14.982 35.571 1.00 46.81 77 MET A CA 1
ATOM 593 C C . MET A 1 77 ? 0.017 -15.288 37.072 1.00 44.46 77 MET A C 1
ATOM 594 O O . MET A 1 77 ? 1.158 -15.654 37.465 1.00 42.69 77 MET A O 1
ATOM 599 N N . LEU A 1 78 ? -1.048 -15.218 37.873 1.00 38.00 78 LEU A N 1
ATOM 600 C CA . LEU A 1 78 ? -1.035 -15.557 39.323 1.00 37.56 78 LEU A CA 1
ATOM 601 C C . LEU A 1 78 ? -0.501 -16.973 39.583 1.00 36.59 78 LEU A C 1
ATOM 602 O O . LEU A 1 78 ? 0.216 -17.145 40.605 1.00 33.90 78 LEU A O 1
ATOM 607 N N . CYS A 1 79 ? -0.888 -17.959 38.771 1.00 33.50 79 CYS A N 1
ATOM 608 C CA . CYS A 1 79 ? -0.448 -19.375 38.929 1.00 33.04 79 CYS A CA 1
ATOM 609 C C . CYS A 1 79 ? 1.061 -19.470 38.725 1.00 31.07 79 CYS A C 1
ATOM 610 O O . CYS A 1 79 ? 1.726 -20.120 39.557 1.00 29.36 79 CYS A O 1
ATOM 613 N N . ALA A 1 80 ? 1.564 -18.874 37.645 1.00 31.14 80 ALA A N 1
ATOM 614 C CA . ALA A 1 80 ? 3.000 -18.847 37.294 1.00 29.78 80 ALA A CA 1
ATOM 615 C C . ALA A 1 80 ? 3.784 -18.218 38.450 1.00 27.97 80 ALA A C 1
ATOM 616 O O . ALA A 1 80 ? 4.855 -18.741 38.805 1.00 28.75 80 ALA A O 1
ATOM 618 N N A PHE A 1 81 ? 3.271 -17.108 38.995 0.50 28.26 81 PHE A N 1
ATOM 619 N N B PHE A 1 81 ? 3.245 -17.162 39.051 0.50 27.48 81 PHE A N 1
ATOM 620 C CA A PHE A 1 81 ? 3.859 -16.373 40.146 0.50 27.14 81 PHE A CA 1
ATOM 621 C CA B PHE A 1 81 ? 3.923 -16.410 40.132 0.50 25.87 81 PHE A CA 1
ATOM 622 C C A PHE A 1 81 ? 3.919 -17.312 41.354 0.50 26.20 81 PHE A C 1
ATOM 623 C C B PHE A 1 81 ? 3.884 -17.215 41.442 0.50 25.56 81 PHE A C 1
ATOM 624 O O A PHE A 1 81 ? 5.022 -17.489 41.911 0.50 26.08 81 PHE A O 1
ATOM 625 O O B PHE A 1 81 ? 4.876 -17.185 42.202 0.50 25.38 81 PHE A O 1
ATOM 640 N N . LEU A 1 82 ? 2.786 -17.922 41.724 1.00 25.19 82 LEU A N 1
ATOM 641 C CA . LEU A 1 82 ? 2.680 -18.759 42.956 1.00 24.31 82 LEU A CA 1
ATOM 642 C C . LEU A 1 82 ? 3.561 -20.007 42.808 1.00 22.71 82 LEU A C 1
ATOM 643 O O . LEU A 1 82 ? 4.178 -20.370 43.801 1.00 18.24 82 LEU A O 1
ATOM 648 N N . LYS A 1 83 ? 3.620 -20.623 41.618 1.00 21.71 83 LYS A N 1
ATOM 649 C CA . LYS A 1 83 ? 4.495 -21.798 41.361 1.00 24.22 83 LYS A CA 1
ATOM 650 C C . LYS A 1 83 ? 5.961 -21.362 41.522 1.00 22.28 83 LYS A C 1
ATOM 651 O O . LYS A 1 83 ? 6.752 -22.093 42.154 1.00 18.12 83 LYS A O 1
ATOM 657 N N . ALA A 1 84 ? 6.305 -20.198 40.968 1.00 20.03 84 ALA A N 1
ATOM 658 C CA . ALA A 1 84 ? 7.650 -19.586 41.068 1.00 22.38 84 ALA A CA 1
ATOM 659 C C . ALA A 1 84 ? 7.994 -19.318 42.536 1.00 20.17 84 ALA A C 1
ATOM 660 O O . ALA A 1 84 ? 9.154 -19.671 42.911 1.00 21.21 84 ALA A O 1
ATOM 662 N N . CYS A 1 85 ? 7.045 -18.813 43.352 1.00 19.18 85 CYS A N 1
ATOM 663 C CA . CYS A 1 85 ? 7.207 -18.584 44.818 1.00 19.98 85 CYS A CA 1
ATOM 664 C C . CYS A 1 85 ? 7.637 -19.881 45.501 1.00 20.13 85 CYS A C 1
ATOM 665 O O . CYS A 1 85 ? 8.605 -19.851 46.319 1.00 15.88 85 CYS A O 1
ATOM 668 N N . LYS A 1 86 ? 6.866 -20.953 45.302 1.00 20.45 86 LYS A N 1
ATOM 669 C CA . LYS A 1 86 ? 7.153 -22.248 45.980 1.00 22.25 86 LYS A CA 1
ATOM 670 C C . LYS A 1 86 ? 8.573 -22.690 45.603 1.00 17.89 86 LYS A C 1
ATOM 671 O O . LYS A 1 86 ? 9.301 -23.116 46.516 1.00 17.04 86 LYS A O 1
ATOM 677 N N . ASP A 1 87 ? 8.906 -22.651 44.308 1.00 17.49 87 ASP A N 1
ATOM 678 C CA . ASP A 1 87 ? 10.204 -23.116 43.725 1.00 17.27 87 ASP A CA 1
ATOM 679 C C . ASP A 1 87 ? 11.378 -22.323 44.327 1.00 16.91 87 ASP A C 1
ATOM 680 O O . ASP A 1 87 ? 12.405 -22.925 44.770 1.00 13.10 87 ASP A O 1
ATOM 685 N N . ILE A 1 88 ? 11.238 -20.999 44.388 1.00 15.21 88 ILE A N 1
ATOM 686 C CA . ILE A 1 88 ? 12.320 -20.091 44.884 1.00 14.68 88 ILE A CA 1
ATOM 687 C C . ILE A 1 88 ? 12.475 -20.290 46.383 1.00 13.26 88 ILE A C 1
ATOM 688 O O . ILE A 1 88 ? 13.635 -20.345 46.861 1.00 13.65 88 ILE A O 1
ATOM 693 N N . ALA A 1 89 ? 11.378 -20.387 47.120 1.00 12.64 89 ALA A N 1
ATOM 694 C CA . ALA A 1 89 ? 11.431 -20.566 48.581 1.00 13.96 89 ALA A CA 1
ATOM 695 C C . ALA A 1 89 ? 12.101 -21.912 48.899 1.00 14.05 89 ALA A C 1
ATOM 696 O O . ALA A 1 89 ? 12.971 -21.943 49.800 1.00 12.30 89 ALA A O 1
ATOM 698 N N . THR A 1 90 ? 11.779 -22.941 48.127 1.00 15.46 90 THR A N 1
ATOM 699 C CA . THR A 1 90 ? 12.325 -24.313 48.346 1.00 15.42 90 THR A CA 1
ATOM 700 C C . THR A 1 90 ? 13.840 -24.254 48.085 1.00 16.58 90 THR A C 1
ATOM 701 O O . THR A 1 90 ? 14.642 -24.673 48.960 1.00 17.07 90 THR A O 1
ATOM 705 N N . HIS A 1 91 ? 14.221 -23.704 46.936 1.00 16.17 91 HIS A N 1
ATOM 706 C CA . HIS A 1 91 ? 15.625 -23.534 46.494 1.00 17.50 91 HIS A CA 1
ATOM 707 C C . HIS A 1 91 ? 16.420 -22.731 47.529 1.00 17.61 91 HIS A C 1
ATOM 708 O O . HIS A 1 91 ? 17.481 -23.229 48.038 1.00 13.92 91 HIS A O 1
ATOM 715 N N . ILE A 1 92 ? 15.967 -21.523 47.870 1.00 15.04 92 ILE A N 1
ATOM 716 C CA . ILE A 1 92 ? 16.744 -20.672 48.804 1.00 14.30 92 ILE A CA 1
ATOM 717 C C . ILE A 1 92 ? 16.829 -21.343 50.179 1.00 13.52 92 ILE A C 1
ATOM 718 O O . ILE A 1 92 ? 17.913 -21.440 50.684 1.00 13.67 92 ILE A O 1
ATOM 723 N N . TYR A 1 93 ? 15.732 -21.770 50.783 1.00 15.35 93 TYR A N 1
ATOM 724 C CA . TYR A 1 93 ? 15.738 -22.369 52.136 1.00 16.79 93 TYR A CA 1
ATOM 725 C C . TYR A 1 93 ? 16.757 -23.530 52.188 1.00 17.27 93 TYR A C 1
ATOM 726 O O . TYR A 1 93 ? 17.561 -23.617 53.134 1.00 16.59 93 TYR A O 1
ATOM 735 N N . GLU A 1 94 ? 16.732 -24.390 51.184 1.00 19.35 94 GLU A N 1
ATOM 736 C CA . GLU A 1 94 ? 17.718 -25.504 51.041 1.00 20.52 94 GLU A CA 1
ATOM 737 C C . GLU A 1 94 ? 19.155 -24.963 51.143 1.00 19.64 94 GLU A C 1
ATOM 738 O O . GLU A 1 94 ? 19.995 -25.624 51.820 1.00 17.83 94 GLU A O 1
ATOM 744 N N . GLU A 1 95 ? 19.475 -23.799 50.558 1.00 16.93 95 GLU A N 1
ATOM 745 C CA . GLU A 1 95 ? 20.865 -23.258 50.600 1.00 16.83 95 GLU A CA 1
ATOM 746 C C . GLU A 1 95 ? 21.130 -22.532 51.919 1.00 16.05 95 GLU A C 1
ATOM 747 O O . GLU A 1 95 ? 22.280 -22.539 52.354 1.00 16.17 95 GLU A O 1
ATOM 753 N N . VAL A 1 96 ? 20.125 -21.911 52.553 1.00 15.01 96 VAL A N 1
ATOM 754 C CA . VAL A 1 96 ? 20.363 -20.961 53.690 1.00 14.13 96 VAL A CA 1
ATOM 755 C C . VAL A 1 96 ? 19.972 -21.590 55.034 1.00 14.73 96 VAL A C 1
ATOM 756 O O . VAL A 1 96 ? 20.290 -20.974 56.090 1.00 13.85 96 VAL A O 1
ATOM 760 N N . LYS A 1 97 ? 19.354 -22.766 55.043 1.00 15.70 97 LYS A N 1
ATOM 761 C CA . LYS A 1 97 ? 18.725 -23.296 56.285 1.00 19.04 97 LYS A CA 1
ATOM 762 C C . LYS A 1 97 ? 19.758 -23.516 57.399 1.00 18.12 97 LYS A C 1
ATOM 763 O O . LYS A 1 97 ? 19.349 -23.480 58.571 1.00 18.43 97 LYS A O 1
ATOM 769 N N . HIS A 1 98 ? 21.015 -23.807 57.057 1.00 18.28 98 HIS A N 1
ATOM 770 C CA . HIS A 1 98 ? 22.114 -24.038 58.032 1.00 18.99 98 HIS A CA 1
ATOM 771 C C . HIS A 1 98 ? 23.084 -22.861 58.035 1.00 19.85 98 HIS A C 1
ATOM 772 O O . HIS A 1 98 ? 24.178 -22.994 58.629 1.00 20.49 98 HIS A O 1
ATOM 779 N N . GLU A 1 99 ? 22.716 -21.740 57.420 1.00 20.79 99 GLU A N 1
ATOM 780 C CA . GLU A 1 99 ? 23.558 -20.508 57.456 1.00 21.47 99 GLU A CA 1
ATOM 781 C C . GLU A 1 99 ? 23.044 -19.620 58.586 1.00 22.90 99 GLU A C 1
ATOM 782 O O . GLU A 1 99 ? 22.011 -19.965 59.162 1.00 24.84 99 GLU A O 1
ATOM 788 N N . SER A 1 100 ? 23.732 -18.517 58.878 1.00 24.99 100 SER A N 1
ATOM 789 C CA . SER A 1 100 ? 23.438 -17.646 60.038 1.00 26.85 100 SER A CA 1
ATOM 790 C C . SER A 1 100 ? 23.095 -16.252 59.499 1.00 26.02 100 SER A C 1
ATOM 791 O O . SER A 1 100 ? 24.015 -15.588 58.993 1.00 29.52 100 SER A O 1
ATOM 794 N N . TYR A 1 101 ? 21.805 -15.899 59.453 1.00 22.14 101 TYR A N 1
ATOM 795 C CA . TYR A 1 101 ? 21.340 -14.560 59.015 1.00 19.84 101 TYR A CA 1
ATOM 796 C C . TYR A 1 101 ? 20.617 -13.936 60.199 1.00 19.77 101 TYR A C 1
ATOM 797 O O . TYR A 1 101 ? 19.966 -14.642 60.978 1.00 18.85 101 TYR A O 1
ATOM 806 N N . ASP A 1 102 ? 20.769 -12.621 60.327 1.00 19.57 102 ASP A N 1
ATOM 807 C CA . ASP A 1 102 ? 20.161 -11.825 61.417 1.00 19.31 102 ASP A CA 1
ATOM 808 C C . ASP A 1 102 ? 18.798 -11.313 60.948 1.00 17.76 102 ASP A C 1
ATOM 809 O O . ASP A 1 102 ? 17.843 -11.252 61.753 1.00 16.75 102 ASP A O 1
ATOM 814 N N . TYR A 1 103 ? 18.661 -11.021 59.661 1.00 16.11 103 TYR A N 1
ATOM 815 C CA . TYR A 1 103 ? 17.344 -10.619 59.123 1.00 16.23 103 TYR A CA 1
ATOM 816 C C . TYR A 1 103 ? 17.347 -10.698 57.605 1.00 14.39 103 TYR A C 1
ATOM 817 O O . TYR A 1 103 ? 18.400 -10.945 56.964 1.00 16.12 103 TYR A O 1
ATOM 826 N N . VAL A 1 104 ? 16.144 -10.576 57.068 1.00 14.05 104 VAL A N 1
ATOM 827 C CA . VAL A 1 104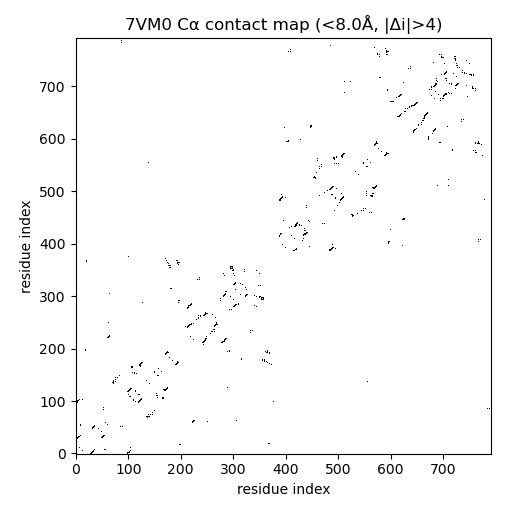 ? 15.853 -10.772 55.630 1.00 12.57 104 VAL A CA 1
ATOM 828 C C . VAL A 1 104 ? 15.319 -9.454 55.056 1.00 12.17 104 VAL A C 1
ATOM 829 O O . VAL A 1 104 ? 14.463 -8.766 55.716 1.00 12.35 104 VAL A O 1
ATOM 833 N N . ILE A 1 105 ? 15.807 -9.109 53.883 1.00 11.55 105 ILE A N 1
ATOM 834 C CA . ILE A 1 105 ? 15.231 -8.021 53.043 1.00 10.48 105 ILE A CA 1
ATOM 835 C C . ILE A 1 105 ? 14.741 -8.704 51.774 1.00 9.97 105 ILE A C 1
ATOM 836 O O . ILE A 1 105 ? 15.433 -9.624 51.252 1.00 9.63 105 ILE A O 1
ATOM 841 N N . TYR A 1 106 ? 13.632 -8.245 51.229 1.00 8.74 106 TYR A N 1
ATOM 842 C CA . TYR A 1 106 ? 13.171 -8.786 49.945 1.00 9.22 106 TYR A CA 1
ATOM 843 C C . TYR A 1 106 ? 12.357 -7.754 49.188 1.00 8.98 106 TYR A C 1
ATOM 844 O O . TYR A 1 106 ? 11.733 -6.848 49.775 1.00 8.53 106 TYR A O 1
ATOM 853 N N . ASP A 1 107 ? 12.325 -7.958 47.898 1.00 8.95 107 ASP A N 1
ATOM 854 C CA . ASP A 1 107 ? 11.462 -7.139 47.029 1.00 9.55 107 ASP A CA 1
ATOM 855 C C . ASP A 1 107 ? 10.009 -7.422 47.382 1.00 9.99 107 ASP A C 1
ATOM 856 O O . ASP A 1 107 ? 9.620 -8.591 47.467 1.00 9.12 107 ASP A O 1
ATOM 861 N N . HIS A 1 108 ? 9.219 -6.359 47.520 1.00 10.19 108 HIS A N 1
ATOM 862 C CA . HIS A 1 108 ? 7.841 -6.411 48.064 1.00 11.09 108 HIS A CA 1
ATOM 863 C C . HIS A 1 108 ? 6.956 -7.302 47.197 1.00 10.98 108 HIS A C 1
ATOM 864 O O . HIS A 1 108 ? 6.080 -7.901 47.750 1.00 12.10 108 HIS A O 1
ATOM 871 N N . HIS A 1 109 ? 7.228 -7.400 45.893 1.00 11.37 109 HIS A N 1
ATOM 872 C CA . HIS A 1 109 ? 6.378 -8.135 44.938 1.00 12.35 109 HIS A CA 1
ATOM 873 C C . HIS A 1 109 ? 6.841 -9.589 44.839 1.00 11.53 109 HIS A C 1
ATOM 874 O O . HIS A 1 109 ? 6.286 -10.286 44.023 1.00 10.90 109 HIS A O 1
ATOM 881 N N . LEU A 1 110 ? 7.834 -10.003 45.610 1.00 12.25 110 LEU A N 1
ATOM 882 C CA . LEU A 1 110 ? 8.254 -11.438 45.596 1.00 12.81 110 LEU A CA 1
ATOM 883 C C . LEU A 1 110 ? 7.842 -12.083 46.904 1.00 12.92 110 LEU A C 1
ATOM 884 O O . LEU A 1 110 ? 8.602 -11.983 47.918 1.00 11.64 110 LEU A O 1
ATOM 889 N N . LEU A 1 111 ? 6.655 -12.689 46.901 1.00 12.85 111 LEU A N 1
ATOM 890 C CA . LEU A 1 111 ? 6.085 -13.334 48.103 1.00 15.66 111 LEU A CA 1
ATOM 891 C C . LEU A 1 111 ? 7.124 -14.312 48.678 1.00 14.33 111 LEU A C 1
ATOM 892 O O . LEU A 1 111 ? 7.175 -14.467 49.918 1.00 14.01 111 LEU A O 1
ATOM 897 N N . ALA A 1 112 ? 7.934 -14.957 47.831 1.00 13.33 112 ALA A N 1
ATOM 898 C CA . ALA A 1 112 ? 8.987 -15.906 48.285 1.00 13.50 112 ALA A CA 1
ATOM 899 C C . ALA A 1 112 ? 9.789 -15.320 49.439 1.00 13.06 112 ALA A C 1
ATOM 900 O O . ALA A 1 112 ? 10.233 -16.091 50.319 1.00 12.75 112 ALA A O 1
ATOM 902 N N . GLY A 1 113 ? 10.108 -14.028 49.391 1.00 11.54 113 GLY A N 1
ATOM 903 C CA . GLY A 1 113 ? 10.972 -13.434 50.421 1.00 11.36 113 GLY A CA 1
ATOM 904 C C . GLY A 1 113 ? 10.332 -13.477 51.787 1.00 12.60 113 GLY A C 1
ATOM 905 O O . GLY A 1 113 ? 11.042 -13.781 52.779 1.00 13.17 113 GLY A O 1
ATOM 906 N N . LYS A 1 114 ? 9.052 -13.124 51.870 1.00 14.86 114 LYS A N 1
ATOM 907 C CA . LYS A 1 114 ? 8.271 -13.244 53.121 1.00 17.69 114 LYS A CA 1
ATOM 908 C C . LYS A 1 114 ? 8.237 -14.719 53.543 1.00 15.37 114 LYS A C 1
ATOM 909 O O . LYS A 1 114 ? 8.409 -14.980 54.747 1.00 15.28 114 LYS A O 1
ATOM 915 N N . VAL A 1 115 ? 8.040 -15.643 52.609 1.00 15.49 115 VAL A N 1
ATOM 916 C CA . VAL A 1 115 ? 7.959 -17.102 52.941 1.00 16.02 115 VAL A CA 1
ATOM 917 C C . VAL A 1 115 ? 9.283 -17.507 53.596 1.00 15.99 115 VAL A C 1
ATOM 918 O O . VAL A 1 115 ? 9.289 -18.129 54.672 1.00 17.26 115 VAL A O 1
ATOM 922 N N . ILE A 1 116 ? 10.400 -17.144 52.984 1.00 14.84 116 ILE A N 1
ATOM 923 C CA . ILE A 1 116 ? 11.747 -17.484 53.511 1.00 14.89 116 ILE A CA 1
ATOM 924 C C . ILE A 1 116 ? 11.941 -16.879 54.904 1.00 15.88 116 ILE A C 1
ATOM 925 O O . ILE A 1 116 ? 12.455 -17.599 55.819 1.00 15.47 116 ILE A O 1
ATOM 930 N N . ALA A 1 117 ? 11.539 -15.615 55.116 1.00 15.81 117 ALA A N 1
ATOM 931 C CA . ALA A 1 117 ? 11.613 -14.956 56.441 1.00 16.18 117 ALA A CA 1
ATOM 932 C C . ALA A 1 117 ? 10.762 -15.733 57.459 1.00 15.92 117 ALA A C 1
ATOM 933 O O . ALA A 1 117 ? 11.186 -15.888 58.602 1.00 16.00 117 ALA A O 1
ATOM 935 N N . ASN A 1 118 ? 9.613 -16.237 57.054 1.00 17.89 118 ASN A N 1
ATOM 936 C CA . ASN A 1 118 ? 8.761 -17.074 57.943 1.00 18.53 118 ASN A CA 1
ATOM 937 C C . ASN A 1 118 ? 9.490 -18.404 58.233 1.00 20.67 118 ASN A C 1
ATOM 938 O O . ASN A 1 118 ? 9.557 -18.799 59.416 1.00 18.48 118 ASN A O 1
ATOM 943 N N . MET A 1 119 ? 10.081 -19.025 57.208 1.00 19.94 119 MET A N 1
ATOM 944 C CA . MET A 1 119 ? 10.793 -20.324 57.339 1.00 20.68 119 MET A CA 1
ATOM 945 C C . MET A 1 119 ? 11.980 -20.181 58.302 1.00 19.70 119 MET A C 1
ATOM 946 O O . MET A 1 119 ? 12.136 -21.072 59.150 1.00 19.21 119 MET A O 1
ATOM 951 N N . LEU A 1 120 ? 12.695 -19.054 58.284 1.00 18.08 120 LEU A N 1
ATOM 952 C CA . LEU A 1 120 ? 13.886 -18.788 59.140 1.00 18.86 120 LEU A CA 1
ATOM 953 C C . LEU A 1 120 ? 13.459 -18.196 60.487 1.00 18.76 120 LEU A C 1
ATOM 954 O O . LEU A 1 120 ? 14.332 -18.124 61.353 1.00 18.62 120 LEU A O 1
ATOM 959 N N . LYS A 1 121 ? 12.203 -17.745 60.614 1.00 19.33 121 LYS A N 1
ATOM 960 C CA . LYS A 1 121 ? 11.635 -17.031 61.793 1.00 21.58 121 LYS A CA 1
ATOM 961 C C . LYS A 1 121 ? 12.480 -15.800 62.107 1.00 22.00 121 LYS A C 1
ATOM 962 O O . LYS A 1 121 ? 12.861 -15.637 63.268 1.00 19.57 121 LYS A O 1
ATOM 968 N N . LEU A 1 122 ? 12.746 -14.955 61.098 1.00 20.03 122 LEU A N 1
ATOM 969 C CA . LEU A 1 122 ? 13.604 -13.753 61.239 1.00 19.81 122 LEU A CA 1
ATOM 970 C C . LEU A 1 122 ? 12.775 -12.483 61.025 1.00 19.95 122 LEU A C 1
ATOM 971 O O . LEU A 1 122 ? 11.745 -12.456 60.341 1.00 18.23 122 LEU A O 1
ATOM 976 N N . PRO A 1 123 ? 13.244 -11.355 61.574 1.00 20.54 123 PRO A N 1
ATOM 977 C CA . PRO A 1 123 ? 12.708 -10.059 61.161 1.00 19.92 123 PRO A CA 1
ATOM 978 C C . PRO A 1 123 ? 12.950 -9.884 59.654 1.00 18.03 123 PRO A C 1
ATOM 979 O O . PRO A 1 123 ? 13.935 -10.436 59.124 1.00 16.73 123 PRO A O 1
ATOM 983 N N . ARG A 1 124 ? 12.101 -9.093 59.001 1.00 15.84 124 ARG A N 1
ATOM 984 C CA . ARG A 1 124 ? 12.131 -8.969 57.528 1.00 14.20 124 ARG A CA 1
ATOM 985 C C . ARG A 1 124 ? 11.604 -7.590 57.145 1.00 14.34 124 ARG A C 1
ATOM 986 O O . ARG A 1 124 ? 10.759 -7.005 57.912 1.00 14.35 124 ARG A O 1
ATOM 994 N N . PHE A 1 125 ? 12.104 -7.092 56.022 1.00 12.70 125 PHE A N 1
ATOM 995 C CA . PHE A 1 125 ? 11.787 -5.738 55.499 1.00 12.96 125 PHE A CA 1
ATOM 996 C C . PHE A 1 125 ? 11.528 -5.881 54.005 1.00 12.10 125 PHE A C 1
ATOM 997 O O . PHE A 1 125 ? 12.365 -6.514 53.332 1.00 11.21 125 PHE A O 1
ATOM 1005 N N . SER A 1 126 ? 10.395 -5.382 53.517 1.00 11.87 126 SER A N 1
ATOM 1006 C CA . SER A 1 126 ? 10.105 -5.431 52.059 1.00 10.97 126 SER A CA 1
ATOM 1007 C C . SER A 1 126 ? 10.518 -4.115 51.396 1.00 10.46 126 SER A C 1
ATOM 1008 O O . SER A 1 126 ? 10.450 -3.049 52.052 1.00 10.12 126 SER A O 1
ATOM 1011 N N . LEU A 1 127 ? 10.938 -4.195 50.135 1.00 10.23 127 LEU A N 1
ATOM 1012 C CA . LEU A 1 127 ? 11.329 -3.002 49.336 1.00 10.11 127 LEU A CA 1
ATOM 1013 C C . LEU A 1 127 ? 10.284 -2.829 48.257 1.00 9.33 127 LEU A C 1
ATOM 1014 O O . LEU A 1 127 ? 10.173 -3.712 47.398 1.00 8.61 127 LEU A O 1
ATOM 1019 N N . CYS A 1 128 ? 9.459 -1.775 48.352 1.00 8.88 128 CYS A N 1
ATOM 1020 C CA . CYS A 1 128 ? 8.290 -1.641 47.471 1.00 9.29 128 CYS A CA 1
ATOM 1021 C C . CYS A 1 128 ? 8.586 -0.582 46.400 1.00 9.30 128 CYS A C 1
ATOM 1022 O O . CYS A 1 128 ? 8.690 0.592 46.752 1.00 8.93 128 CYS A O 1
ATOM 1025 N N . THR A 1 129 ? 8.742 -1.010 45.149 1.00 10.90 129 THR A N 1
ATOM 1026 C CA . THR A 1 129 ? 9.235 -0.169 44.023 1.00 11.41 129 THR A CA 1
ATOM 1027 C C . THR A 1 129 ? 8.057 0.426 43.246 1.00 11.80 129 THR A C 1
ATOM 1028 O O . THR A 1 129 ? 8.286 1.178 42.273 1.00 12.57 129 THR A O 1
ATOM 1032 N N . THR A 1 130 ? 6.835 0.000 43.551 1.00 12.04 130 THR A N 1
ATOM 1033 C CA . THR A 1 130 ? 5.604 0.653 43.052 1.00 11.52 130 THR A CA 1
ATOM 1034 C C . THR A 1 130 ? 5.177 1.678 44.090 1.00 11.32 130 THR A C 1
ATOM 1035 O O . THR A 1 130 ? 5.838 1.764 45.186 1.00 10.77 130 THR A O 1
ATOM 1039 N N . PHE A 1 131 ? 4.047 2.339 43.850 1.00 11.75 131 PHE A N 1
ATOM 1040 C CA . PHE A 1 131 ? 3.320 3.029 44.938 1.00 12.56 131 PHE A CA 1
ATOM 1041 C C . PHE A 1 131 ? 3.104 2.012 46.051 1.00 14.01 131 PHE A C 1
ATOM 1042 O O . PHE A 1 131 ? 3.008 0.790 45.733 1.00 13.20 131 PHE A O 1
ATOM 1050 N N . ALA A 1 132 ? 2.985 2.502 47.282 1.00 13.88 132 ALA A N 1
ATOM 1051 C CA . ALA A 1 132 ? 2.392 1.694 48.375 1.00 16.68 132 ALA A CA 1
ATOM 1052 C C . ALA A 1 132 ? 0.996 1.277 47.933 1.00 18.05 132 ALA A C 1
ATOM 1053 O O . ALA A 1 132 ? 0.296 2.089 47.249 1.00 16.52 132 ALA A O 1
ATOM 1055 N N . MET A 1 133 ? 0.597 0.056 48.282 1.00 18.84 133 MET A N 1
ATOM 1056 C CA . MET A 1 133 ? -0.706 -0.511 47.875 1.00 21.44 133 MET A CA 1
ATOM 1057 C C . MET A 1 133 ? -1.395 -1.191 49.066 1.00 22.37 133 MET A C 1
ATOM 1058 O O . MET A 1 133 ? -0.717 -1.802 49.887 1.00 19.68 133 MET A O 1
ATOM 1063 N N . ASN A 1 134 ? -2.700 -0.961 49.206 1.00 26.49 134 ASN A N 1
ATOM 1064 C CA . ASN A 1 134 ? -3.575 -1.656 50.188 1.00 27.81 134 ASN A CA 1
ATOM 1065 C C . ASN A 1 134 ? -4.746 -2.185 49.366 1.00 30.49 134 ASN A C 1
ATOM 1066 O O . ASN A 1 134 ? -4.643 -2.149 48.129 1.00 26.70 134 ASN A O 1
ATOM 1071 N N . GLU A 1 135 ? -5.823 -2.642 50.001 1.00 38.41 135 GLU A N 1
ATOM 1072 C CA . GLU A 1 135 ? -6.916 -3.357 49.286 1.00 43.59 135 GLU A CA 1
ATOM 1073 C C . GLU A 1 135 ? -7.533 -2.418 48.244 1.00 46.12 135 GLU A C 1
ATOM 1074 O O . GLU A 1 135 ? -7.819 -2.893 47.130 1.00 53.51 135 GLU A O 1
ATOM 1080 N N . GLU A 1 136 ? -7.680 -1.130 48.575 1.00 50.81 136 GLU A N 1
ATOM 1081 C CA . GLU A 1 136 ? -8.230 -0.094 47.660 1.00 52.03 136 GLU A CA 1
ATOM 1082 C C . GLU A 1 136 ? -7.685 -0.314 46.247 1.00 51.08 136 GLU A C 1
ATOM 1083 O O . GLU A 1 136 ? -8.508 -0.528 45.339 1.00 50.07 136 GLU A O 1
ATOM 1089 N N . PHE A 1 137 ? -6.355 -0.283 46.089 1.00 45.69 137 PHE A N 1
ATOM 1090 C CA . PHE A 1 137 ? -5.653 -0.379 44.782 1.00 45.20 137 PHE A CA 1
ATOM 1091 C C . PHE A 1 137 ? -6.009 -1.704 44.091 1.00 47.94 137 PHE A C 1
ATOM 1092 O O . PHE A 1 137 ? -6.046 -1.724 42.836 1.00 44.04 137 PHE A O 1
ATOM 1100 N N . GLU A 1 151 ? -10.721 -13.863 37.456 1.00 72.43 151 GLU A N 1
ATOM 1101 C CA . GLU A 1 151 ? -10.209 -14.863 38.436 1.00 72.20 151 GLU A CA 1
ATOM 1102 C C . GLU A 1 151 ? -11.132 -16.089 38.436 1.00 67.94 151 GLU A C 1
ATOM 1103 O O . GLU A 1 151 ? -11.353 -16.676 39.511 1.00 68.44 151 GLU A O 1
ATOM 1109 N N . ASP A 1 152 ? -11.655 -16.452 37.266 1.00 62.20 152 ASP A N 1
ATOM 1110 C CA . ASP A 1 152 ? -12.549 -17.624 37.069 1.00 56.40 152 ASP A CA 1
ATOM 1111 C C . ASP A 1 152 ? -12.409 -18.053 35.608 1.00 52.12 152 ASP A C 1
ATOM 1112 O O . ASP A 1 152 ? -13.421 -18.052 34.879 1.00 47.43 152 ASP A O 1
ATOM 1117 N N . SER A 1 153 ? -11.160 -18.419 35.266 1.00 46.95 153 SER A N 1
ATOM 1118 C CA . SER A 1 153 ? -10.559 -18.620 33.922 1.00 45.46 153 SER A CA 1
ATOM 1119 C C . SER A 1 153 ? -10.190 -20.100 33.760 1.00 41.20 153 SER A C 1
ATOM 1120 O O . SER A 1 153 ? -10.479 -20.891 34.655 1.00 36.83 153 SER A O 1
ATOM 1123 N N . PRO A 1 154 ? -9.563 -20.541 32.635 1.00 41.19 154 PRO A N 1
ATOM 1124 C CA . PRO A 1 154 ? -9.085 -21.925 32.512 1.00 41.91 154 PRO A CA 1
ATOM 1125 C C . PRO A 1 154 ? -7.889 -22.296 33.419 1.00 42.47 154 PRO A C 1
ATOM 1126 O O . PRO A 1 154 ? -7.560 -23.481 33.490 1.00 38.51 154 PRO A O 1
ATOM 1130 N N . HIS A 1 155 ? -7.258 -21.303 34.073 1.00 41.25 155 HIS A N 1
ATOM 1131 C CA . HIS A 1 155 ? -6.146 -21.496 35.042 1.00 39.34 155 HIS A CA 1
ATOM 1132 C C . HIS A 1 155 ? -6.622 -21.396 36.502 1.00 37.45 155 HIS A C 1
ATOM 1133 O O . HIS A 1 155 ? -5.781 -21.612 37.389 1.00 38.20 155 HIS A O 1
ATOM 1140 N N . TYR A 1 156 ? -7.904 -21.157 36.787 1.00 39.38 156 TYR A N 1
ATOM 1141 C CA . TYR A 1 156 ? -8.353 -20.846 38.175 1.00 41.91 156 TYR A CA 1
ATOM 1142 C C . TYR A 1 156 ? -8.092 -22.009 39.141 1.00 46.61 156 TYR A C 1
ATOM 1143 O O . TYR A 1 156 ? -7.956 -21.756 40.361 1.00 48.08 156 TYR A O 1
ATOM 1152 N N . GLU A 1 157 ? -8.122 -23.247 38.638 1.00 48.21 157 GLU A N 1
ATOM 1153 C CA . GLU A 1 157 ? -8.047 -24.485 39.465 1.00 48.94 157 GLU A CA 1
ATOM 1154 C C . GLU A 1 157 ? -6.712 -24.489 40.224 1.00 38.16 157 GLU A C 1
ATOM 1155 O O . GLU A 1 157 ? -6.717 -24.473 41.488 1.00 32.15 157 GLU A O 1
ATOM 1161 N N . SER A 1 158 ? -5.610 -24.484 39.474 1.00 40.90 158 SER A N 1
ATOM 1162 C CA . SER A 1 158 ? -4.237 -24.472 40.036 1.00 42.58 158 SER A CA 1
ATOM 1163 C C . SER A 1 158 ? -4.126 -23.320 41.048 1.00 41.26 158 SER A C 1
ATOM 1164 O O . SER A 1 158 ? -3.771 -23.614 42.217 1.00 36.08 158 SER A O 1
ATOM 1167 N N . TYR A 1 159 ? -4.529 -22.094 40.670 1.00 40.42 159 TYR A N 1
ATOM 1168 C CA . TYR A 1 159 ? -4.401 -20.889 41.535 1.00 37.58 159 TYR A CA 1
ATOM 1169 C C . TYR A 1 159 ? -4.761 -21.265 42.973 1.00 37.85 159 TYR A C 1
ATOM 1170 O O . TYR A 1 159 ? -3.957 -21.052 43.907 1.00 38.72 159 TYR A O 1
ATOM 1179 N N . GLN A 1 160 ? -5.961 -21.808 43.157 1.00 39.00 160 GLN A N 1
ATOM 1180 C CA . GLN A 1 160 ? -6.540 -22.041 44.504 1.00 39.97 160 GLN A CA 1
ATOM 1181 C C . GLN A 1 160 ? -5.702 -23.078 45.271 1.00 36.69 160 GLN A C 1
ATOM 1182 O O . GLN A 1 160 ? -5.565 -22.936 46.510 1.00 35.47 160 GLN A O 1
ATOM 1188 N N . GLN A 1 161 ? -5.142 -24.067 44.573 1.00 35.00 161 GLN A N 1
ATOM 1189 C CA . GLN A 1 161 ? -4.423 -25.209 45.212 1.00 35.63 161 GLN A CA 1
ATOM 1190 C C . GLN A 1 161 ? -2.989 -24.794 45.555 1.00 29.03 161 GLN A C 1
ATOM 1191 O O . GLN A 1 161 ? -2.508 -25.161 46.633 1.00 31.69 161 GLN A O 1
ATOM 1197 N N . LEU A 1 162 ? -2.342 -24.045 44.667 1.00 32.21 162 LEU A N 1
ATOM 1198 C CA . LEU A 1 162 ? -1.055 -23.346 44.935 1.00 32.01 162 LEU A CA 1
ATOM 1199 C C . LEU A 1 162 ? -1.202 -22.472 46.178 1.00 28.05 162 LEU A C 1
ATOM 1200 O O . LEU A 1 162 ? -0.371 -22.616 47.105 1.00 28.81 162 LEU A O 1
ATOM 1205 N N . ALA A 1 163 ? -2.237 -21.625 46.231 1.00 30.38 163 ALA A N 1
ATOM 1206 C CA . ALA A 1 163 ? -2.461 -20.696 47.368 1.00 29.93 163 ALA A CA 1
ATOM 1207 C C . ALA A 1 163 ? -2.623 -21.494 48.664 1.00 30.98 163 ALA A C 1
ATOM 1208 O O . ALA A 1 163 ? -2.184 -21.022 49.710 1.00 28.00 163 ALA A O 1
ATOM 1210 N N . GLU A 1 164 ? -3.192 -22.696 48.583 1.00 34.28 164 GLU A N 1
ATOM 1211 C CA . GLU A 1 164 ? -3.523 -23.530 49.766 1.00 32.71 164 GLU A CA 1
ATOM 1212 C C . GLU A 1 164 ? -2.248 -24.166 50.321 1.00 28.78 164 GLU A C 1
ATOM 1213 O O . GLU A 1 164 ? -2.019 -24.078 51.554 1.00 30.04 164 GLU A O 1
ATOM 1219 N N . THR A 1 165 ? -1.470 -24.782 49.427 1.00 30.83 165 THR A N 1
ATOM 1220 C CA . THR A 1 165 ? -0.105 -25.302 49.683 1.00 32.62 165 THR A CA 1
ATOM 1221 C C . THR A 1 165 ? 0.692 -24.187 50.363 1.00 29.79 165 THR A C 1
ATOM 1222 O O . THR A 1 165 ? 1.180 -24.405 51.475 1.00 28.93 165 THR A O 1
ATOM 1226 N N . LEU A 1 166 ? 0.751 -23.001 49.749 1.00 28.73 166 LEU A N 1
ATOM 1227 C CA . LEU A 1 166 ? 1.584 -21.894 50.288 1.00 29.19 166 LEU A CA 1
ATOM 1228 C C . LEU A 1 166 ? 1.083 -21.487 51.684 1.00 27.10 166 LEU A C 1
ATOM 1229 O O . LEU A 1 166 ? 1.942 -21.288 52.569 1.00 26.64 166 LEU A O 1
ATOM 1234 N N . ASN A 1 167 ? -0.230 -21.452 51.906 1.00 29.37 167 ASN A N 1
ATOM 1235 C CA . ASN A 1 167 ? -0.836 -20.996 53.188 1.00 31.97 167 ASN A CA 1
ATOM 1236 C C . ASN A 1 167 ? -0.515 -21.992 54.310 1.00 35.20 167 ASN A C 1
ATOM 1237 O O . ASN A 1 167 ? 0.035 -21.554 55.361 1.00 32.27 167 ASN A O 1
ATOM 1242 N N . ALA A 1 168 ? -0.856 -23.264 54.086 1.00 35.73 168 ALA A N 1
ATOM 1243 C CA . ALA A 1 168 ? -0.683 -24.403 55.019 1.00 36.48 168 ALA A CA 1
ATOM 1244 C C . ALA A 1 168 ? 0.780 -24.521 55.438 1.00 36.89 168 ALA A C 1
ATOM 1245 O O . ALA A 1 168 ? 1.031 -24.463 56.645 1.00 42.16 168 ALA A O 1
ATOM 1247 N N . ASP A 1 169 ? 1.684 -24.685 54.469 1.00 36.28 169 ASP A N 1
ATOM 1248 C CA . ASP A 1 169 ? 3.080 -25.145 54.681 1.00 36.55 169 ASP A CA 1
ATOM 1249 C C . ASP A 1 169 ? 4.035 -23.952 54.812 1.00 41.59 169 ASP A C 1
ATOM 1250 O O . ASP A 1 169 ? 4.871 -23.958 55.743 1.00 42.53 169 ASP A O 1
ATOM 1255 N N . PHE A 1 170 ? 3.904 -22.954 53.941 1.00 43.04 170 PHE A N 1
ATOM 1256 C CA . PHE A 1 170 ? 4.905 -21.866 53.769 1.00 43.84 170 PHE A CA 1
ATOM 1257 C C . PHE A 1 170 ? 4.430 -20.584 54.453 1.00 46.67 170 PHE A C 1
ATOM 1258 O O . PHE A 1 170 ? 5.049 -19.524 54.232 1.00 49.87 170 PHE A O 1
ATOM 1266 N N . GLN A 1 171 ? 3.365 -20.665 55.251 1.00 47.10 171 GLN A N 1
ATOM 1267 C CA . GLN A 1 171 ? 2.846 -19.513 56.030 1.00 47.17 171 GLN A CA 1
ATOM 1268 C C . GLN A 1 171 ? 2.812 -18.279 55.113 1.00 45.25 171 GLN A C 1
ATOM 1269 O O . GLN A 1 171 ? 3.541 -17.326 55.372 1.00 46.19 171 GLN A O 1
ATOM 1275 N N . ALA A 1 172 ? 2.010 -18.322 54.054 1.00 41.86 172 ALA A N 1
ATOM 1276 C CA . ALA A 1 172 ? 1.983 -17.297 52.987 1.00 42.54 172 ALA A CA 1
ATOM 1277 C C . ALA A 1 172 ? 0.856 -16.296 53.241 1.00 44.98 172 ALA A C 1
ATOM 1278 O O . ALA A 1 172 ? 0.912 -15.202 52.630 1.00 42.08 172 ALA A O 1
ATOM 1280 N N . GLU A 1 173 ? -0.095 -16.678 54.107 1.00 43.81 173 GLU A N 1
ATOM 1281 C CA . GLU A 1 173 ? -1.382 -15.998 54.435 1.00 46.83 173 GLU A CA 1
ATOM 1282 C C . GLU A 1 173 ? -1.957 -15.258 53.222 1.00 44.99 173 GLU A C 1
ATOM 1283 O O . GLU A 1 173 ? -2.257 -14.051 53.354 1.00 48.39 173 GLU A O 1
ATOM 1289 N N . ILE A 1 174 ? -2.145 -15.966 52.107 1.00 39.35 174 ILE A N 1
ATOM 1290 C CA . ILE A 1 174 ? -2.809 -15.449 50.870 1.00 43.01 174 ILE A CA 1
ATOM 1291 C C . ILE A 1 174 ? -4.324 -15.580 51.021 1.00 50.10 174 ILE A C 1
ATOM 1292 O O . ILE A 1 174 ? -4.833 -16.700 50.809 1.00 54.40 174 ILE A O 1
ATOM 1297 N N . LYS A 1 175 ? -5.010 -14.468 51.310 1.00 56.66 175 LYS A N 1
ATOM 1298 C CA . LYS A 1 175 ? -6.481 -14.411 51.526 1.00 56.00 175 LYS A CA 1
ATOM 1299 C C . LYS A 1 175 ? -7.169 -14.086 50.195 1.00 57.93 175 LYS A C 1
ATOM 1300 O O . LYS A 1 175 ? -8.024 -14.891 49.764 1.00 63.79 175 LYS A O 1
ATOM 1306 N N . LYS A 1 176 ? -6.772 -12.982 49.553 1.00 54.60 176 LYS A N 1
ATOM 1307 C CA . LYS A 1 176 ? -7.320 -12.509 48.251 1.00 51.77 176 LYS A CA 1
ATOM 1308 C C . LYS A 1 176 ? -6.231 -12.642 47.191 1.00 44.44 176 LYS A C 1
ATOM 1309 O O . LYS A 1 176 ? -5.053 -12.612 47.525 1.00 34.64 176 LYS A O 1
ATOM 1315 N N . PRO A 1 177 ? -6.580 -12.789 45.892 1.00 42.06 177 PRO A N 1
ATOM 1316 C CA . PRO A 1 177 ? -5.574 -12.844 44.830 1.00 43.54 177 PRO A CA 1
ATOM 1317 C C . PRO A 1 177 ? -4.622 -11.635 44.843 1.00 44.38 177 PRO A C 1
ATOM 1318 O O . PRO A 1 177 ? -3.485 -11.770 44.398 1.00 32.01 177 PRO A O 1
ATOM 1322 N N . PHE A 1 178 ? -5.093 -10.493 45.356 1.00 43.24 178 PHE A N 1
ATOM 1323 C CA . PHE A 1 178 ? -4.313 -9.232 45.431 1.00 46.44 178 PHE A CA 1
ATOM 1324 C C . PHE A 1 178 ? -3.201 -9.371 46.476 1.00 42.35 178 PHE A C 1
ATOM 1325 O O . PHE A 1 178 ? -2.144 -8.738 46.308 1.00 39.99 178 PHE A O 1
ATOM 1333 N N . ASP A 1 179 ? -3.382 -10.222 47.489 1.00 40.91 179 ASP A N 1
ATOM 1334 C CA . ASP A 1 179 ? -2.352 -10.419 48.549 1.00 42.70 179 ASP A CA 1
ATOM 1335 C C . ASP 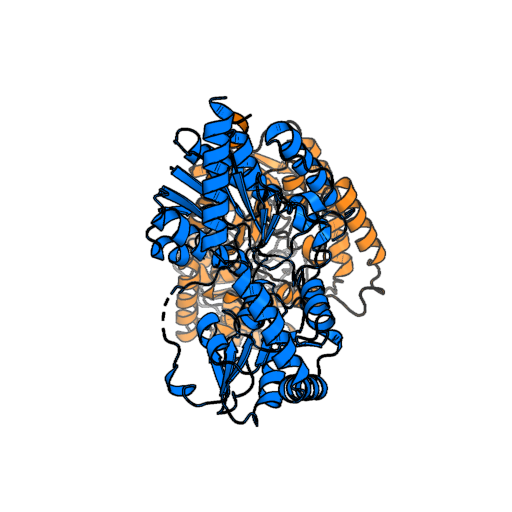A 1 179 ? -1.044 -10.977 47.966 1.00 41.67 179 ASP A C 1
ATOM 1336 O O . ASP A 1 179 ? 0.009 -10.785 48.607 1.00 41.65 179 ASP A O 1
ATOM 1341 N N . VAL A 1 180 ? -1.099 -11.624 46.797 1.00 39.02 180 VAL A N 1
ATOM 1342 C CA . VAL A 1 180 ? -0.035 -12.518 46.241 1.00 39.16 180 VAL A CA 1
ATOM 1343 C C . VAL A 1 180 ? 1.225 -11.733 45.895 1.00 40.76 180 VAL A C 1
ATOM 1344 O O . VAL A 1 180 ? 2.309 -12.388 45.752 1.00 40.55 180 VAL A O 1
ATOM 1348 N N . PHE A 1 181 ? 1.117 -10.418 45.732 1.00 35.26 181 PHE A N 1
ATOM 1349 C CA . PHE A 1 181 ? 2.278 -9.589 45.343 1.00 38.61 181 PHE A CA 1
ATOM 1350 C C . PHE A 1 181 ? 2.395 -8.389 46.286 1.00 42.32 181 PHE A C 1
ATOM 1351 O O . PHE A 1 181 ? 3.189 -7.482 45.954 1.00 38.70 181 PHE A O 1
ATOM 1359 N N . LEU A 1 182 ? 1.724 -8.459 47.446 1.00 41.52 182 LEU A N 1
ATOM 1360 C CA . LEU A 1 182 ? 1.680 -7.423 48.510 1.00 36.96 182 LEU A CA 1
ATOM 1361 C C . LEU A 1 182 ? 2.115 -8.033 49.857 1.00 29.45 182 LEU A C 1
ATOM 1362 O O . LEU A 1 182 ? 1.354 -8.080 50.850 1.00 28.53 182 LEU A O 1
ATOM 1367 N N . ALA A 1 183 ? 3.360 -8.463 49.875 1.00 25.98 183 ALA A N 1
ATOM 1368 C CA . ALA A 1 183 ? 4.014 -9.188 50.975 1.00 21.70 183 ALA A CA 1
ATOM 1369 C C . ALA A 1 183 ? 4.720 -8.175 51.879 1.00 18.86 183 ALA A C 1
ATOM 1370 O O . ALA A 1 183 ? 5.938 -8.143 51.844 1.00 16.30 183 ALA A O 1
ATOM 1372 N N . ASP A 1 184 ? 3.968 -7.369 52.641 1.00 18.92 184 ASP A N 1
ATOM 1373 C CA . ASP A 1 184 ? 4.524 -6.401 53.621 1.00 17.24 184 ASP A CA 1
ATOM 1374 C C . ASP A 1 184 ? 5.515 -7.088 54.553 1.00 15.77 184 ASP A C 1
ATOM 1375 O O . ASP A 1 184 ? 5.196 -8.172 55.039 1.00 14.19 184 ASP A O 1
ATOM 1380 N N . GLY A 1 185 ? 6.635 -6.438 54.850 1.00 14.53 185 GLY A N 1
ATOM 1381 C CA . GLY A 1 185 ? 7.565 -6.869 55.904 1.00 14.87 185 GLY A CA 1
ATOM 1382 C C . GLY A 1 185 ? 7.232 -6.238 57.255 1.00 13.94 185 GLY A C 1
ATOM 1383 O O . GLY A 1 185 ? 6.109 -5.704 57.394 1.00 14.90 185 GLY A O 1
ATOM 1384 N N . ASP A 1 186 ? 8.172 -6.284 58.200 1.00 16.60 186 ASP A N 1
ATOM 1385 C CA . ASP A 1 186 ? 8.052 -5.577 59.516 1.00 16.85 186 ASP A CA 1
ATOM 1386 C C . ASP A 1 186 ? 7.973 -4.065 59.235 1.00 16.35 186 ASP A C 1
ATOM 1387 O O . ASP A 1 186 ? 7.195 -3.381 59.923 1.00 14.43 186 ASP A O 1
ATOM 1392 N N . LEU A 1 187 ? 8.729 -3.610 58.226 1.00 14.08 187 LEU A N 1
ATOM 1393 C CA . LEU A 1 187 ? 8.575 -2.304 57.536 1.00 13.15 187 LEU A CA 1
ATOM 1394 C C . LEU A 1 187 ? 8.420 -2.622 56.053 1.00 14.29 187 LEU A C 1
ATOM 1395 O O . LEU A 1 187 ? 8.954 -3.690 55.604 1.00 11.82 187 LEU A O 1
ATOM 1400 N N . THR A 1 188 ? 7.704 -1.759 55.350 1.00 12.60 188 THR A N 1
ATOM 1401 C CA . THR A 1 188 ? 7.645 -1.687 53.871 1.00 12.66 188 THR A CA 1
ATOM 1402 C C . THR A 1 188 ? 8.297 -0.378 53.471 1.00 11.60 188 THR A C 1
ATOM 1403 O O . THR A 1 188 ? 7.705 0.705 53.781 1.00 12.26 188 THR A O 1
ATOM 1407 N N . ILE A 1 189 ? 9.486 -0.477 52.911 1.00 11.55 189 ILE A N 1
ATOM 1408 C CA . ILE A 1 189 ? 10.233 0.691 52.391 1.00 12.26 189 ILE A CA 1
ATOM 1409 C C . ILE A 1 189 ? 9.592 1.038 51.050 1.00 12.10 189 ILE A C 1
ATOM 1410 O O . ILE A 1 189 ? 9.555 0.128 50.153 1.00 10.28 189 ILE A O 1
ATOM 1415 N N . VAL A 1 190 ? 9.107 2.277 50.907 1.00 10.76 190 VAL A N 1
ATOM 1416 C CA . VAL A 1 190 ? 8.479 2.720 49.642 1.00 10.79 190 VAL A CA 1
ATOM 1417 C C . VAL A 1 190 ? 9.377 3.772 48.982 1.00 10.22 190 VAL A C 1
ATOM 1418 O O . VAL A 1 190 ? 9.652 4.811 49.606 1.00 11.15 190 VAL A O 1
ATOM 1422 N N . PHE A 1 191 ? 9.705 3.570 47.713 1.00 10.71 191 PHE A N 1
ATOM 1423 C CA . PHE A 1 191 ? 10.612 4.471 46.958 1.00 11.19 191 PHE A CA 1
ATOM 1424 C C . PHE A 1 191 ? 9.840 5.644 46.344 1.00 11.20 191 PHE A C 1
ATOM 1425 O O . PHE A 1 191 ? 10.134 6.070 45.214 1.00 11.76 191 PHE A O 1
ATOM 1433 N N . THR A 1 192 ? 8.922 6.205 47.121 1.00 12.57 192 THR A N 1
ATOM 1434 C CA . THR A 1 192 ? 8.300 7.517 46.831 1.00 12.48 192 THR A CA 1
ATOM 1435 C C . THR A 1 192 ? 8.150 8.314 48.135 1.00 13.22 192 THR A C 1
ATOM 1436 O O . THR A 1 192 ? 8.528 7.845 49.242 1.00 12.58 192 THR A O 1
ATOM 1440 N N . SER A 1 193 ? 7.660 9.539 47.990 1.00 14.27 193 SER A N 1
ATOM 1441 C CA . SER A 1 193 ? 7.369 10.435 49.126 1.00 15.10 193 SER A CA 1
ATOM 1442 C C . SER A 1 193 ? 5.873 10.355 49.316 1.00 14.98 193 SER A C 1
ATOM 1443 O O . SER A 1 193 ? 5.177 10.018 48.322 1.00 12.28 193 SER A O 1
ATOM 1446 N N . ARG A 1 194 ? 5.409 10.676 50.517 1.00 15.75 194 ARG A N 1
ATOM 1447 C CA . ARG A 1 194 ? 3.961 10.735 50.810 1.00 18.05 194 ARG A CA 1
ATOM 1448 C C . ARG A 1 194 ? 3.337 11.815 49.923 1.00 18.69 194 ARG A C 1
ATOM 1449 O O . ARG A 1 194 ? 2.136 11.736 49.668 1.00 16.75 194 ARG A O 1
ATOM 1457 N N . GLY A 1 195 ? 4.161 12.745 49.425 1.00 21.05 195 GLY A N 1
ATOM 1458 C CA . GLY A 1 195 ? 3.753 13.863 48.554 1.00 23.39 195 GLY A CA 1
ATOM 1459 C C . GLY A 1 195 ? 3.357 13.401 47.170 1.00 25.11 195 GLY A C 1
ATOM 1460 O O . GLY A 1 195 ? 2.563 14.126 46.522 1.00 29.98 195 GLY A O 1
ATOM 1461 N N . PHE A 1 196 ? 3.869 12.258 46.703 1.00 20.12 196 PHE A N 1
ATOM 1462 C CA . PHE A 1 196 ? 3.483 11.719 45.380 1.00 19.22 196 PHE A CA 1
ATOM 1463 C C . PHE A 1 196 ? 2.470 10.548 45.527 1.00 21.75 196 PHE A C 1
ATOM 1464 O O . PHE A 1 196 ? 1.748 10.285 44.589 1.00 29.86 196 PHE A O 1
ATOM 1472 N N . GLN A 1 197 ? 2.327 9.924 46.682 1.00 22.52 197 GLN A N 1
ATOM 1473 C CA . GLN A 1 197 ? 1.649 8.601 46.800 1.00 19.55 197 GLN A CA 1
ATOM 1474 C C . GLN A 1 197 ? 0.137 8.796 46.750 1.00 19.50 197 GLN A C 1
ATOM 1475 O O . GLN A 1 197 ? -0.351 9.598 47.544 1.00 17.33 197 GLN A O 1
ATOM 1481 N N . PRO A 1 198 ? -0.656 8.057 45.931 1.00 18.10 198 PRO A N 1
ATOM 1482 C CA . PRO A 1 198 ? -2.119 8.133 46.044 1.00 19.21 198 PRO A CA 1
ATOM 1483 C C . PRO A 1 198 ? -2.572 7.613 47.417 1.00 21.29 198 PRO A C 1
ATOM 1484 O O . PRO A 1 198 ? -2.065 6.577 47.858 1.00 17.51 198 PRO A O 1
ATOM 1488 N N . LEU A 1 199 ? -3.446 8.374 48.090 1.00 22.14 199 LEU A N 1
ATOM 1489 C CA . LEU A 1 199 ? -4.037 8.006 49.409 1.00 23.69 199 LEU A CA 1
ATOM 1490 C C . LEU A 1 199 ? -2.937 7.816 50.460 1.00 23.67 199 LEU A C 1
ATOM 1491 O O . LEU A 1 199 ? -3.065 6.856 51.266 1.00 24.61 199 LEU A O 1
ATOM 1496 N N . ALA A 1 200 ? -1.910 8.676 50.469 1.00 21.64 200 ALA A N 1
ATOM 1497 C CA . ALA A 1 200 ? -0.740 8.557 51.357 1.00 22.48 200 ALA A CA 1
ATOM 1498 C C . ALA A 1 200 ? -1.206 8.334 52.796 1.00 21.41 200 ALA A C 1
ATOM 1499 O O . ALA A 1 200 ? -0.581 7.525 53.476 1.00 21.99 200 ALA A O 1
ATOM 1501 N N . GLU A 1 201 ? -2.245 9.039 53.255 1.00 22.48 201 GLU A N 1
ATOM 1502 C CA . GLU A 1 201 ? -2.673 9.018 54.681 1.00 24.56 201 GLU A CA 1
ATOM 1503 C C . GLU A 1 201 ? -3.257 7.644 55.073 1.00 20.66 201 GLU A C 1
ATOM 1504 O O . GLU A 1 201 ? -3.354 7.379 56.254 1.00 19.48 201 GLU A O 1
ATOM 1510 N N . GLN A 1 202 ? -3.604 6.769 54.139 1.00 21.83 202 GLN A N 1
ATOM 1511 C CA . GLN A 1 202 ? -4.066 5.400 54.484 1.00 24.78 202 GLN A CA 1
ATOM 1512 C C . GLN A 1 202 ? -2.883 4.533 54.941 1.00 25.46 202 GLN A C 1
ATOM 1513 O O . GLN A 1 202 ? -3.134 3.439 55.436 1.00 25.29 202 GLN A O 1
ATOM 1519 N N . PHE A 1 203 ? -1.635 4.980 54.799 1.00 24.42 203 PHE A N 1
ATOM 1520 C CA . PHE A 1 203 ? -0.457 4.119 55.083 1.00 23.31 203 PHE A CA 1
ATOM 1521 C C . PHE A 1 203 ? 0.217 4.588 56.365 1.00 24.07 203 PHE A C 1
ATOM 1522 O O . PHE A 1 203 ? 0.718 5.741 56.413 1.00 24.40 203 PHE A O 1
ATOM 1530 N N . GLY A 1 204 ? 0.260 3.686 57.352 1.00 23.23 204 GLY A N 1
ATOM 1531 C CA . GLY A 1 204 ? 0.793 3.929 58.699 1.00 22.28 204 GLY A CA 1
ATOM 1532 C C . GLY A 1 204 ? 2.309 4.004 58.727 1.00 20.76 204 GLY A C 1
ATOM 1533 O O . GLY A 1 204 ? 2.959 3.995 57.660 1.00 22.46 204 GLY A O 1
ATOM 1534 N N . GLU A 1 205 ? 2.849 4.062 59.935 1.00 22.10 205 GLU A N 1
ATOM 1535 C CA . GLU A 1 205 ? 4.287 4.275 60.249 1.00 27.33 205 GLU A CA 1
ATOM 1536 C C . GLU A 1 205 ? 5.172 3.138 59.690 1.00 21.85 205 GLU A C 1
ATOM 1537 O O . GLU A 1 205 ? 6.354 3.398 59.442 1.00 23.01 205 GLU A O 1
ATOM 1543 N N . ARG A 1 206 ? 4.625 1.958 59.448 1.00 20.27 206 ARG A N 1
ATOM 1544 C CA . ARG A 1 206 ? 5.422 0.768 58.987 1.00 18.39 206 ARG A CA 1
ATOM 1545 C C . ARG A 1 206 ? 5.769 0.896 57.493 1.00 17.70 206 ARG A C 1
ATOM 1546 O O . ARG A 1 206 ? 6.698 0.179 57.029 1.00 14.82 206 ARG A O 1
ATOM 1554 N N . TYR A 1 207 ? 5.099 1.806 56.781 1.00 16.99 207 TYR A N 1
ATOM 1555 C CA . TYR A 1 207 ? 5.432 2.249 55.405 1.00 16.85 207 TYR A CA 1
ATOM 1556 C C . TYR A 1 207 ? 6.418 3.389 55.551 1.00 16.79 207 TYR A C 1
ATOM 1557 O O . TYR A 1 207 ? 6.056 4.456 56.057 1.00 19.48 207 TYR A O 1
ATOM 1566 N N . VAL A 1 208 ? 7.672 3.149 55.198 1.00 15.53 208 VAL A N 1
ATOM 1567 C CA . VAL A 1 208 ? 8.721 4.190 55.254 1.00 15.45 208 VAL A CA 1
ATOM 1568 C C . VAL A 1 208 ? 8.886 4.736 53.835 1.00 15.27 208 VAL A C 1
ATOM 1569 O O . VAL A 1 208 ? 9.393 4.035 52.975 1.00 13.37 208 VAL A O 1
ATOM 1573 N N . PHE A 1 209 ? 8.355 5.939 53.604 1.00 14.46 209 PHE A N 1
ATOM 1574 C CA . PHE A 1 209 ? 8.338 6.581 52.270 1.00 14.48 209 PHE A CA 1
ATOM 1575 C C . PHE A 1 209 ? 9.610 7.377 52.174 1.00 14.62 209 PHE A C 1
ATOM 1576 O O . PHE A 1 209 ? 9.657 8.508 52.709 1.00 18.06 209 PHE A O 1
ATOM 1584 N N . VAL A 1 210 ? 10.579 6.845 51.459 1.00 13.32 210 VAL A N 1
ATOM 1585 C CA . VAL A 1 210 ? 11.954 7.396 51.422 1.00 12.96 210 VAL A CA 1
ATOM 1586 C C . VAL A 1 210 ? 12.227 8.090 50.090 1.00 12.72 210 VAL A C 1
ATOM 1587 O O . VAL A 1 210 ? 13.377 8.603 49.927 1.00 13.70 210 VAL A O 1
ATOM 1591 N N . GLY A 1 211 ? 11.251 8.077 49.181 1.00 12.27 211 GLY A N 1
ATOM 1592 C CA . GLY A 1 211 ? 11.459 8.546 47.812 1.00 12.60 211 GLY A CA 1
ATOM 1593 C C . GLY A 1 211 ? 12.486 7.699 47.078 1.00 13.34 211 GLY A C 1
ATOM 1594 O O . GLY A 1 211 ? 12.823 6.577 47.481 1.00 13.63 211 GLY A O 1
ATOM 1595 N N . PRO A 1 212 ? 12.973 8.205 45.934 1.00 13.30 212 PRO A N 1
ATOM 1596 C CA . PRO A 1 212 ? 13.795 7.418 45.029 1.00 13.11 212 PRO A CA 1
ATOM 1597 C C . PRO A 1 212 ? 15.112 7.035 45.700 1.00 14.02 212 PRO A C 1
ATOM 1598 O O . PRO A 1 212 ? 15.629 7.800 46.514 1.00 12.75 212 PRO A O 1
ATOM 1602 N N . SER A 1 213 ? 15.566 5.838 45.388 1.00 16.20 213 SER A N 1
ATOM 1603 C CA . SER A 1 213 ? 16.884 5.280 45.778 1.00 17.18 213 SER A CA 1
ATOM 1604 C C . SER A 1 213 ? 17.799 5.435 44.569 1.00 17.40 213 SER A C 1
ATOM 1605 O O . SER A 1 213 ? 17.726 4.598 43.669 1.00 16.40 213 SER A O 1
ATOM 1608 N N . ILE A 1 214 ? 18.621 6.497 44.577 1.00 17.08 214 ILE A N 1
ATOM 1609 C CA . ILE A 1 214 ? 19.401 6.987 43.417 1.00 17.91 214 ILE A CA 1
ATOM 1610 C C . ILE A 1 214 ? 20.885 6.816 43.765 1.00 20.11 214 ILE A C 1
ATOM 1611 O O . ILE A 1 214 ? 21.332 7.486 44.731 1.00 17.56 214 ILE A O 1
ATOM 1616 N N . THR A 1 215 ? 21.625 6.034 42.981 1.00 17.47 215 THR A N 1
ATOM 1617 C CA . THR A 1 215 ? 23.095 5.942 43.084 1.00 20.34 215 THR A CA 1
ATOM 1618 C C . THR A 1 215 ? 23.670 5.576 41.725 1.00 20.47 215 THR A C 1
ATOM 1619 O O . THR A 1 215 ? 22.939 5.123 40.840 1.00 20.01 215 THR A O 1
ATOM 1623 N N . GLU A 1 216 ? 24.978 5.743 41.590 1.00 23.50 216 GLU A N 1
ATOM 1624 C CA . GLU A 1 216 ? 25.723 5.462 40.347 1.00 26.04 216 GLU A CA 1
ATOM 1625 C C . GLU A 1 216 ? 25.487 3.987 40.032 1.00 25.23 216 GLU A C 1
ATOM 1626 O O . GLU A 1 216 ? 25.448 3.190 40.981 1.00 25.70 216 GLU A O 1
ATOM 1632 N N . ARG A 1 217 ? 25.252 3.684 38.765 1.00 25.01 217 ARG A N 1
ATOM 1633 C CA . ARG A 1 217 ? 25.006 2.291 38.360 1.00 28.62 217 ARG A CA 1
ATOM 1634 C C . ARG A 1 217 ? 26.060 1.773 37.385 1.00 31.81 217 ARG A C 1
ATOM 1635 O O . ARG A 1 217 ? 26.814 2.549 36.843 1.00 37.28 217 ARG A O 1
ATOM 1643 N N . ALA A 1 218 ? 26.012 0.473 37.161 1.00 38.83 218 ALA A N 1
ATOM 1644 C CA . ALA A 1 218 ? 26.742 -0.221 36.084 1.00 41.05 218 ALA A CA 1
ATOM 1645 C C . ALA A 1 218 ? 26.244 0.349 34.754 1.00 43.87 218 ALA A C 1
ATOM 1646 O O . ALA A 1 218 ? 26.937 1.167 34.140 1.00 46.84 218 ALA A O 1
ATOM 1648 N N . ASP A 1 222 ? 30.490 4.758 27.955 1.00 48.66 222 ASP A N 1
ATOM 1649 C CA . ASP A 1 222 ? 29.924 4.220 26.687 1.00 42.43 222 ASP A CA 1
ATOM 1650 C C . ASP A 1 222 ? 29.021 5.246 25.979 1.00 38.96 222 ASP A C 1
ATOM 1651 O O . ASP A 1 222 ? 29.139 5.361 24.730 1.00 34.06 222 ASP A O 1
ATOM 1656 N N . PHE A 1 223 ? 28.093 5.898 26.703 1.00 29.68 223 PHE A N 1
ATOM 1657 C CA . PHE A 1 223 ? 27.191 6.951 26.153 1.00 24.18 223 PHE A CA 1
ATOM 1658 C C . PHE A 1 223 ? 28.003 8.176 25.719 1.00 25.24 223 PHE A C 1
ATOM 1659 O O . PHE A 1 223 ? 28.857 8.634 26.456 1.00 27.14 223 PHE A O 1
ATOM 1667 N N . PRO A 1 224 ? 27.766 8.778 24.533 1.00 26.79 224 PRO A N 1
ATOM 1668 C CA . PRO A 1 224 ? 28.551 9.931 24.097 1.00 26.32 224 PRO A CA 1
ATOM 1669 C C . PRO A 1 224 ? 28.104 11.276 24.677 1.00 23.07 224 PRO A C 1
ATOM 1670 O O . PRO A 1 224 ? 27.492 12.069 23.988 1.00 23.87 224 PRO A O 1
ATOM 1674 N N . PHE A 1 225 ? 28.439 11.529 25.934 1.00 25.36 225 PHE A N 1
ATOM 1675 C CA . PHE A 1 225 ? 28.017 12.735 26.686 1.00 24.78 225 PHE A CA 1
ATOM 1676 C C . PHE A 1 225 ? 28.489 14.009 25.991 1.00 25.35 225 PHE A C 1
ATOM 1677 O O . PHE A 1 225 ? 27.834 15.078 26.163 1.00 24.56 225 PHE A O 1
ATOM 1685 N N . ASP A 1 226 ? 29.587 13.931 25.231 1.00 28.16 226 ASP A N 1
ATOM 1686 C CA . ASP A 1 226 ? 30.128 15.125 24.531 1.00 30.68 226 ASP A CA 1
ATOM 1687 C C . ASP A 1 226 ? 29.085 15.585 23.504 1.00 30.69 226 ASP A C 1
ATOM 1688 O O . ASP A 1 226 ? 29.001 16.793 23.247 1.00 32.29 226 ASP A O 1
ATOM 1693 N N . GLN A 1 227 ? 28.276 14.667 22.976 1.00 27.22 227 GLN A N 1
ATOM 1694 C CA . GLN A 1 227 ? 27.251 14.998 21.958 1.00 28.77 227 GLN A CA 1
ATOM 1695 C C . GLN A 1 227 ? 26.050 15.730 22.562 1.00 27.19 227 GLN A C 1
ATOM 1696 O O . GLN A 1 227 ? 25.293 16.343 21.783 1.00 25.33 227 GLN A O 1
ATOM 1702 N N . ILE A 1 228 ? 25.855 15.684 23.882 1.00 25.27 228 ILE A N 1
ATOM 1703 C CA . ILE A 1 228 ? 24.701 16.383 24.527 1.00 23.53 228 ILE A CA 1
ATOM 1704 C C . ILE A 1 228 ? 25.139 17.509 25.463 1.00 23.38 228 ILE A C 1
ATOM 1705 O O . ILE A 1 228 ? 24.275 18.318 25.804 1.00 25.20 228 ILE A O 1
ATOM 1710 N N . ASP A 1 229 ? 26.416 17.604 25.842 1.00 28.89 229 ASP A N 1
ATOM 1711 C CA . ASP A 1 229 ? 26.943 18.805 26.561 1.00 31.03 229 ASP A CA 1
ATOM 1712 C C . ASP A 1 229 ? 26.485 20.057 25.798 1.00 32.84 229 ASP A C 1
ATOM 1713 O O . ASP A 1 229 ? 26.575 20.059 24.554 1.00 35.15 229 ASP A O 1
ATOM 1718 N N . ASN A 1 230 ? 25.947 21.046 26.515 1.00 36.96 230 ASN A N 1
ATOM 1719 C CA . ASN A 1 230 ? 25.461 22.351 25.987 1.00 38.11 230 ASN A CA 1
ATOM 1720 C C . ASN A 1 230 ? 24.471 22.149 24.842 1.00 38.00 230 ASN A C 1
ATOM 1721 O O . ASN A 1 230 ? 24.454 22.987 23.916 1.00 38.33 230 ASN A O 1
ATOM 1726 N N . GLU A 1 231 ? 23.677 21.078 24.915 1.00 34.30 231 GLU A N 1
ATOM 1727 C CA . GLU A 1 231 ? 22.460 20.860 24.094 1.00 29.87 231 GLU A CA 1
ATOM 1728 C C . GLU A 1 231 ? 21.258 20.799 25.033 1.00 25.94 231 GLU A C 1
ATOM 1729 O O . GLU A 1 231 ? 21.395 20.272 26.129 1.00 22.28 231 GLU A O 1
ATOM 1735 N N . ASN A 1 232 ? 20.130 21.328 24.603 1.00 25.51 232 ASN A N 1
ATOM 1736 C CA . ASN A 1 232 ? 18.800 20.967 25.152 1.00 25.94 232 ASN A CA 1
ATOM 1737 C C . ASN A 1 232 ? 18.617 19.456 24.916 1.00 23.86 232 ASN A C 1
ATOM 1738 O O . ASN A 1 232 ? 19.126 18.942 23.911 1.00 19.80 232 ASN A O 1
ATOM 1743 N N . VAL A 1 233 ? 18.021 18.747 25.870 1.00 20.77 233 VAL A N 1
ATOM 1744 C CA . VAL A 1 233 ? 17.837 17.274 25.741 1.00 18.51 233 VAL A CA 1
ATOM 1745 C C . VAL A 1 233 ? 16.379 16.914 25.991 1.00 16.27 233 VAL A C 1
ATOM 1746 O O . VAL A 1 233 ? 15.800 17.304 27.029 1.00 14.84 233 VAL A O 1
ATOM 1750 N N . LEU A 1 234 ? 15.826 16.194 25.033 1.00 16.00 234 LEU A N 1
ATOM 1751 C CA . LEU A 1 234 ? 14.524 15.510 25.160 1.00 15.65 234 LEU A CA 1
ATOM 1752 C C . LEU A 1 234 ? 14.828 14.008 25.228 1.00 12.82 234 LEU A C 1
ATOM 1753 O O . LEU A 1 234 ? 15.511 13.478 24.342 1.00 11.63 234 LEU A O 1
ATOM 1758 N N . PHE A 1 235 ? 14.354 13.343 26.281 1.00 10.87 235 PHE A N 1
ATOM 1759 C CA . PHE A 1 235 ? 14.624 11.924 26.561 1.00 9.96 235 PHE A CA 1
ATOM 1760 C C . PHE A 1 235 ? 13.325 11.163 26.373 1.00 9.32 235 PHE A C 1
ATOM 1761 O O . PHE A 1 235 ? 12.285 11.600 26.884 1.00 8.70 235 PHE A O 1
ATOM 1769 N N . ILE A 1 236 ? 13.424 10.066 25.662 1.00 9.32 236 ILE A N 1
ATOM 1770 C CA . ILE A 1 236 ? 12.304 9.142 25.370 1.00 10.04 236 ILE A CA 1
ATOM 1771 C C . ILE A 1 236 ? 12.734 7.715 25.731 1.00 9.64 236 ILE A C 1
ATOM 1772 O O . ILE A 1 236 ? 13.758 7.270 25.236 1.00 10.15 236 ILE A O 1
ATOM 1777 N N . SER A 1 237 ? 11.917 7.017 26.523 1.00 9.68 237 SER A N 1
ATOM 1778 C CA . SER A 1 237 ? 12.125 5.599 26.883 1.00 9.37 237 SER A CA 1
ATOM 1779 C C . SER A 1 237 ? 10.798 4.983 27.296 1.00 9.37 237 SER A C 1
ATOM 1780 O O . SER A 1 237 ? 10.083 5.625 28.104 1.00 9.34 237 SER A O 1
ATOM 1783 N N . MET A 1 238 ? 10.558 3.755 26.855 1.00 9.87 238 MET A N 1
ATOM 1784 C CA . MET A 1 238 ? 9.365 2.989 27.250 1.00 10.80 238 MET A CA 1
ATOM 1785 C C . MET A 1 238 ? 9.793 1.913 28.269 1.00 10.77 238 MET A C 1
ATOM 1786 O O . MET A 1 238 ? 9.030 0.957 28.506 1.00 10.57 238 MET A O 1
ATOM 1791 N N . GLY A 1 239 ? 10.943 2.117 28.911 1.00 11.00 239 GLY A N 1
ATOM 1792 C CA . GLY A 1 239 ? 11.430 1.263 30.005 1.00 11.20 239 GLY A CA 1
ATOM 1793 C C . GLY A 1 239 ? 12.007 -0.044 29.483 1.00 10.78 239 GLY A C 1
ATOM 1794 O O . GLY A 1 239 ? 12.370 -0.095 28.332 1.00 10.85 239 GLY A O 1
ATOM 1795 N N . THR A 1 240 ? 12.020 -1.100 30.295 1.00 11.50 240 THR A N 1
ATOM 1796 C CA . THR A 1 240 ? 12.781 -2.343 29.988 1.00 11.88 240 THR A CA 1
ATOM 1797 C C . THR A 1 240 ? 11.846 -3.504 29.632 1.00 12.46 240 THR A C 1
ATOM 1798 O O . THR A 1 240 ? 12.386 -4.595 29.332 1.00 12.42 240 THR A O 1
ATOM 1802 N N . ILE A 1 241 ? 10.529 -3.317 29.655 1.00 13.35 241 ILE A N 1
ATOM 1803 C CA . ILE A 1 241 ? 9.559 -4.436 29.440 1.00 12.90 241 ILE A CA 1
ATOM 1804 C C . ILE A 1 241 ? 8.649 -4.135 28.245 1.00 13.34 241 ILE A C 1
ATOM 1805 O O . ILE A 1 241 ? 8.678 -4.899 27.260 1.00 12.83 241 ILE A O 1
ATOM 1810 N N . PHE A 1 242 ? 7.944 -3.009 28.285 1.00 14.17 242 PHE A N 1
ATOM 1811 C CA . PHE A 1 242 ? 6.931 -2.587 27.283 1.00 14.40 242 PHE A CA 1
ATOM 1812 C C . PHE A 1 242 ? 7.574 -1.755 26.177 1.00 14.76 242 PHE A C 1
ATOM 1813 O O . PHE A 1 242 ? 6.984 -0.756 25.786 1.00 12.72 242 PHE A O 1
ATOM 1821 N N . ASN A 1 243 ? 8.733 -2.183 25.657 1.00 13.81 243 ASN A N 1
ATOM 1822 C CA . ASN A 1 243 ? 9.514 -1.357 24.705 1.00 14.76 243 ASN A CA 1
ATOM 1823 C C . ASN A 1 243 ? 9.422 -1.935 23.284 1.00 15.28 243 ASN A C 1
ATOM 1824 O O . ASN A 1 243 ? 10.086 -1.407 22.416 1.00 14.95 243 ASN A O 1
ATOM 1829 N N . ASN A 1 244 ? 8.515 -2.879 23.025 1.00 16.78 244 ASN A N 1
ATOM 1830 C CA . ASN A 1 244 ? 8.272 -3.398 21.661 1.00 15.93 244 ASN A CA 1
ATOM 1831 C C . ASN A 1 244 ? 7.330 -2.425 20.961 1.00 16.96 244 ASN A C 1
ATOM 1832 O O . ASN A 1 244 ? 6.116 -2.718 20.892 1.00 14.65 244 ASN A O 1
ATOM 1837 N N . GLN A 1 245 ? 7.859 -1.273 20.514 1.00 16.04 245 GLN A N 1
ATOM 1838 C CA . GLN A 1 245 ? 7.046 -0.080 20.169 1.00 16.46 245 GLN A CA 1
ATOM 1839 C C . GLN A 1 245 ? 7.540 0.542 18.862 1.00 17.55 245 GLN A C 1
ATOM 1840 O O . GLN A 1 245 ? 7.695 1.757 18.802 1.00 16.62 245 GLN A O 1
ATOM 1846 N N . LYS A 1 246 ? 7.754 -0.271 17.831 1.00 19.24 246 LYS A N 1
ATOM 1847 C CA . LYS A 1 246 ? 8.308 0.249 16.552 1.00 21.10 246 LYS A CA 1
ATOM 1848 C C . LYS A 1 246 ? 7.461 1.414 16.020 1.00 19.43 246 LYS A C 1
ATOM 1849 O O . LYS A 1 246 ? 8.076 2.412 15.636 1.00 17.63 246 LYS A O 1
ATOM 1855 N N . GLN A 1 247 ? 6.118 1.334 16.013 1.00 19.03 247 GLN A N 1
ATOM 1856 C CA . GLN A 1 247 ? 5.273 2.406 15.418 1.00 19.68 247 GLN A CA 1
ATOM 1857 C C . GLN A 1 247 ? 5.474 3.682 16.222 1.00 16.32 247 GLN A C 1
ATOM 1858 O O . GLN A 1 247 ? 5.646 4.763 15.622 1.00 15.54 247 GLN A O 1
ATOM 1864 N N . PHE A 1 248 ? 5.466 3.579 17.548 1.00 15.25 248 PHE A N 1
ATOM 1865 C CA . PHE A 1 248 ? 5.661 4.753 18.438 1.00 15.16 248 PHE A CA 1
ATOM 1866 C C . PHE A 1 248 ? 7.055 5.381 18.207 1.00 13.59 248 PHE A C 1
ATOM 1867 O O . PHE A 1 248 ? 7.190 6.604 18.097 1.00 13.71 248 PHE A O 1
ATOM 1875 N N . PHE A 1 249 ? 8.102 4.569 18.175 1.00 15.13 249 PHE A N 1
ATOM 1876 C CA . PHE A 1 249 ? 9.484 5.088 17.937 1.00 14.33 249 PHE A CA 1
ATOM 1877 C C . PHE A 1 249 ? 9.534 5.815 16.576 1.00 15.34 249 PHE A C 1
ATOM 1878 O O . PHE A 1 249 ? 10.071 6.890 16.496 1.00 14.57 249 PHE A O 1
ATOM 1886 N N . ASN A 1 250 ? 8.928 5.259 15.526 1.00 17.13 250 ASN A N 1
ATOM 1887 C CA . ASN A 1 250 ? 8.851 5.930 14.190 1.00 16.54 250 ASN A CA 1
ATOM 1888 C C . ASN A 1 250 ? 8.101 7.259 14.311 1.00 15.79 250 ASN A C 1
ATOM 1889 O O . ASN A 1 250 ? 8.548 8.257 13.738 1.00 15.80 250 ASN A O 1
ATOM 1894 N N . GLN A 1 251 ? 7.006 7.312 15.082 1.00 16.31 251 GLN A N 1
ATOM 1895 C CA . GLN A 1 251 ? 6.271 8.579 15.320 1.00 16.22 251 GLN A CA 1
ATOM 1896 C C . GLN A 1 251 ? 7.181 9.563 16.029 1.00 13.95 251 GLN A C 1
ATOM 1897 O O . GLN A 1 251 ? 7.188 10.708 15.609 1.00 15.33 251 GLN A O 1
ATOM 1903 N N . CYS A 1 252 ? 7.924 9.134 17.048 1.00 13.52 252 CYS A N 1
ATOM 1904 C CA . CYS A 1 252 ? 8.893 10.009 17.748 1.00 13.80 252 CYS A CA 1
ATOM 1905 C C . CYS A 1 252 ? 9.828 10.660 16.717 1.00 13.15 252 CYS A C 1
ATOM 1906 O O . CYS A 1 252 ? 10.064 11.871 16.801 1.00 11.50 252 CYS A O 1
ATOM 1909 N N . LEU A 1 253 ? 10.390 9.869 15.806 1.00 14.89 253 LEU A N 1
ATOM 1910 C CA . LEU A 1 253 ? 11.345 10.395 14.792 1.00 15.43 253 LEU A CA 1
ATOM 1911 C C . LEU A 1 253 ? 10.710 11.578 14.042 1.00 15.54 253 LEU A C 1
ATOM 1912 O O . LEU A 1 253 ? 11.342 12.636 14.004 1.00 16.20 253 LEU A O 1
ATOM 1917 N N . GLU A 1 254 ? 9.463 11.464 13.546 1.00 16.13 254 GLU A N 1
ATOM 1918 C CA . GLU A 1 254 ? 8.793 12.536 12.756 1.00 18.15 254 GLU A CA 1
ATOM 1919 C C . GLU A 1 254 ? 8.449 13.703 13.666 1.00 18.69 254 GLU A C 1
ATOM 1920 O O . GLU A 1 254 ? 8.630 14.858 13.279 1.00 17.14 254 GLU A O 1
ATOM 1926 N N . VAL A 1 255 ? 8.036 13.403 14.896 1.00 19.18 255 VAL A N 1
ATOM 1927 C CA . VAL A 1 255 ? 7.576 14.453 15.838 1.00 19.42 255 VAL A CA 1
ATOM 1928 C C . VAL A 1 255 ? 8.746 15.334 16.272 1.00 18.68 255 VAL A C 1
ATOM 1929 O O . VAL A 1 255 ? 8.541 16.559 16.348 1.00 17.92 255 VAL A O 1
ATOM 1933 N N . CYS A 1 256 ? 9.912 14.755 16.571 1.00 18.30 256 CYS A N 1
ATOM 1934 C CA . CYS A 1 256 ? 11.006 15.452 17.296 1.00 18.27 256 CYS A CA 1
ATOM 1935 C C . CYS A 1 256 ? 12.181 15.849 16.381 1.00 19.88 256 CYS A C 1
ATOM 1936 O O . CYS A 1 256 ? 13.154 16.427 16.911 1.00 18.74 256 CYS A O 1
ATOM 1939 N N . LYS A 1 257 ? 12.077 15.658 15.062 1.00 21.68 257 LYS A N 1
ATOM 1940 C CA . LYS A 1 257 ? 13.222 15.894 14.128 1.00 21.31 257 LYS A CA 1
ATOM 1941 C C . LYS A 1 257 ? 13.606 17.387 14.118 1.00 23.53 257 LYS A C 1
ATOM 1942 O O . LYS A 1 257 ? 14.809 17.692 13.913 1.00 23.63 257 LYS A O 1
ATOM 1948 N N . ASP A 1 258 ? 12.667 18.295 14.374 1.00 21.77 258 ASP A N 1
ATOM 1949 C CA . ASP A 1 258 ? 12.962 19.748 14.386 1.00 25.40 258 ASP A CA 1
ATOM 1950 C C . ASP A 1 258 ? 13.231 20.214 15.818 1.00 23.48 258 ASP A C 1
ATOM 1951 O O . ASP A 1 258 ? 13.425 21.409 15.977 1.00 27.05 258 ASP A O 1
ATOM 1956 N N . PHE A 1 259 ? 13.295 19.323 16.818 1.00 22.57 259 PHE A N 1
ATOM 1957 C CA . PHE A 1 259 ? 13.708 19.715 18.190 1.00 23.48 259 PHE A CA 1
ATOM 1958 C C . PHE A 1 259 ? 15.076 20.401 18.142 1.00 23.69 259 PHE A C 1
ATOM 1959 O O . PHE A 1 259 ? 16.001 19.825 17.572 1.00 22.62 259 PHE A O 1
ATOM 1967 N N . ASP A 1 260 ? 15.201 21.553 18.786 1.00 24.89 260 ASP A N 1
ATOM 1968 C CA . ASP A 1 260 ? 16.440 22.365 18.771 1.00 25.32 260 ASP A CA 1
ATOM 1969 C C . ASP A 1 260 ? 17.338 21.906 19.912 1.00 21.35 260 ASP A C 1
ATOM 1970 O O . ASP A 1 260 ? 17.370 22.557 20.954 1.00 26.30 260 ASP A O 1
ATOM 1975 N N . GLY A 1 261 ? 18.016 20.797 19.704 1.00 21.75 261 GLY A N 1
ATOM 1976 C CA . GLY A 1 261 ? 18.758 20.081 20.754 1.00 21.36 261 GLY A CA 1
ATOM 1977 C C . GLY A 1 261 ? 18.960 18.646 20.342 1.00 18.43 261 GLY A C 1
ATOM 1978 O O . GLY A 1 261 ? 18.912 18.358 19.151 1.00 16.66 261 GLY A O 1
ATOM 1979 N N . LYS A 1 262 ? 19.130 17.757 21.309 1.00 17.09 262 LYS A N 1
ATOM 1980 C CA . LYS A 1 262 ? 19.327 16.332 21.018 1.00 16.24 262 LYS A CA 1
ATOM 1981 C C . LYS A 1 262 ? 18.164 15.542 21.608 1.00 14.58 262 LYS A C 1
ATOM 1982 O O . LYS A 1 262 ? 17.645 15.948 22.680 1.00 14.53 262 LYS A O 1
ATOM 1988 N N . VAL A 1 263 ? 17.734 14.526 20.872 1.00 12.46 263 VAL A N 1
ATOM 1989 C CA . VAL A 1 263 ? 16.690 13.573 21.331 1.00 12.55 263 VAL A CA 1
ATOM 1990 C C . VAL A 1 263 ? 17.412 12.268 21.600 1.00 11.80 263 VAL A C 1
ATOM 1991 O O . VAL A 1 263 ? 17.953 11.629 20.653 1.00 11.10 263 VAL A O 1
ATOM 1995 N N . VAL A 1 264 ? 17.468 11.911 22.877 1.00 11.01 264 VAL A N 1
ATOM 1996 C CA . VAL A 1 264 ? 18.015 10.613 23.331 1.00 10.53 264 VAL A CA 1
ATOM 1997 C C . VAL A 1 264 ? 16.858 9.626 23.410 1.00 10.90 264 VAL A C 1
ATOM 1998 O O . VAL A 1 264 ? 15.922 9.885 24.195 1.00 10.59 264 VAL A O 1
ATOM 2002 N N . LEU A 1 265 ? 16.896 8.603 22.559 1.00 11.36 265 LEU A N 1
ATOM 2003 C CA . LEU A 1 265 ? 15.826 7.599 22.442 1.00 10.75 265 LEU A CA 1
ATOM 2004 C C . LEU A 1 265 ? 16.406 6.242 22.827 1.00 12.18 265 LEU A C 1
ATOM 2005 O O . LEU A 1 265 ? 17.313 5.713 22.144 1.00 11.65 265 LEU A O 1
ATOM 2010 N N . SER A 1 266 ? 15.865 5.671 23.891 1.00 11.90 266 SER A N 1
ATOM 2011 C CA . SER A 1 266 ? 16.152 4.302 24.334 1.00 13.13 266 SER A CA 1
ATOM 2012 C C . SER A 1 266 ? 15.081 3.402 23.728 1.00 13.88 266 SER A C 1
ATOM 2013 O O . SER A 1 266 ? 13.879 3.639 24.007 1.00 13.30 266 SER A O 1
ATOM 2016 N N . ILE A 1 267 ? 15.482 2.404 22.945 1.00 13.67 267 ILE A N 1
ATOM 2017 C CA . ILE A 1 267 ? 14.505 1.543 22.212 1.00 14.44 267 ILE A CA 1
ATOM 2018 C C . ILE A 1 267 ? 14.470 0.113 22.740 1.00 14.01 267 ILE A C 1
ATOM 2019 O O . ILE A 1 267 ? 13.710 -0.668 22.162 1.00 15.98 267 ILE A O 1
ATOM 2024 N N . GLY A 1 268 ? 15.221 -0.225 23.785 1.00 12.67 268 GLY A N 1
ATOM 2025 C CA . GLY A 1 268 ? 15.233 -1.567 24.373 1.00 13.50 268 GLY A CA 1
ATOM 2026 C C . GLY A 1 268 ? 16.189 -2.483 23.632 1.00 13.43 268 GLY A C 1
ATOM 2027 O O . GLY A 1 268 ? 16.749 -2.040 22.622 1.00 13.68 268 GLY A O 1
ATOM 2028 N N . LYS A 1 269 ? 16.292 -3.732 24.061 1.00 15.96 269 LYS A N 1
ATOM 2029 C CA . LYS A 1 269 ? 17.396 -4.661 23.684 1.00 18.19 269 LYS A CA 1
ATOM 2030 C C . LYS A 1 269 ? 16.916 -5.690 22.651 1.00 21.54 269 LYS A C 1
ATOM 2031 O O . LYS A 1 269 ? 17.594 -6.724 22.528 1.00 24.53 269 LYS A O 1
ATOM 2037 N N . HIS A 1 270 ? 15.833 -5.422 21.917 1.00 22.25 270 HIS A N 1
ATOM 2038 C CA . HIS A 1 270 ? 15.198 -6.402 20.989 1.00 23.87 270 HIS A CA 1
ATOM 2039 C C . HIS A 1 270 ? 15.067 -5.781 19.596 1.00 24.37 270 HIS A C 1
ATOM 2040 O O . HIS A 1 270 ? 15.477 -6.407 18.627 1.00 26.45 270 HIS A O 1
ATOM 2047 N N . ILE A 1 271 ? 14.523 -4.579 19.500 1.00 23.12 271 ILE A N 1
ATOM 2048 C CA . ILE A 1 271 ? 14.363 -3.872 18.206 1.00 24.06 271 ILE A CA 1
ATOM 2049 C C . ILE A 1 271 ? 15.722 -3.306 17.791 1.00 24.69 271 ILE A C 1
ATOM 2050 O O . ILE A 1 271 ? 16.270 -2.463 18.545 1.00 22.60 271 ILE A O 1
ATOM 2055 N N . LYS A 1 272 ? 16.187 -3.697 16.603 1.00 24.67 272 LYS A N 1
ATOM 2056 C CA . LYS A 1 272 ? 17.393 -3.125 15.946 1.00 26.82 272 LYS A CA 1
ATOM 2057 C C . LYS A 1 272 ? 17.092 -1.712 15.430 1.00 23.56 272 LYS A C 1
ATOM 2058 O O . LYS A 1 272 ? 16.007 -1.500 14.853 1.00 26.93 272 LYS A O 1
ATOM 2064 N N . THR A 1 273 ? 18.022 -0.767 15.573 1.00 20.54 273 THR A N 1
ATOM 2065 C CA . THR A 1 273 ? 17.806 0.614 15.082 1.00 20.39 273 THR A CA 1
ATOM 2066 C C . THR A 1 273 ? 17.478 0.582 13.587 1.00 19.86 273 THR A C 1
ATOM 2067 O O . THR A 1 273 ? 16.643 1.398 13.174 1.00 18.65 273 THR A O 1
ATOM 2071 N N . SER A 1 274 ? 18.079 -0.350 12.833 1.00 22.56 274 SER A N 1
ATOM 2072 C CA . SER A 1 274 ? 17.949 -0.467 11.349 1.00 24.58 274 SER A CA 1
ATOM 2073 C C . SER A 1 274 ? 16.514 -0.872 10.960 1.00 26.96 274 SER A C 1
ATOM 2074 O O . SER A 1 274 ? 16.136 -0.598 9.820 1.00 24.00 274 SER A O 1
ATOM 2077 N N . GLU A 1 275 ? 15.726 -1.450 11.882 1.00 27.80 275 GLU A N 1
ATOM 2078 C CA . GLU A 1 275 ? 14.299 -1.835 11.646 1.00 29.41 275 GLU A CA 1
ATOM 2079 C C . GLU A 1 275 ? 13.420 -0.580 11.682 1.00 27.86 275 GLU A C 1
ATOM 2080 O O . GLU A 1 275 ? 12.300 -0.623 11.162 1.00 28.13 275 GLU A O 1
ATOM 2086 N N . LEU A 1 276 ? 13.916 0.521 12.239 1.00 24.39 276 LEU A N 1
ATOM 2087 C CA . LEU A 1 276 ? 13.159 1.784 12.293 1.00 24.00 276 LEU A CA 1
ATOM 2088 C C . LEU A 1 276 ? 13.374 2.542 10.980 1.00 23.80 276 LEU A C 1
ATOM 2089 O O . LEU A 1 276 ? 14.294 2.190 10.202 1.00 19.90 276 LEU A O 1
ATOM 2094 N N . ASN A 1 277 ? 12.535 3.540 10.767 1.00 20.28 277 ASN A N 1
ATOM 2095 C CA . ASN A 1 277 ? 12.728 4.564 9.719 1.00 22.06 277 ASN A CA 1
ATOM 2096 C C . ASN A 1 277 ? 14.092 5.214 9.960 1.00 23.49 277 ASN A C 1
ATOM 2097 O O . ASN A 1 277 ? 14.662 5.004 11.067 1.00 20.73 277 ASN A O 1
ATOM 2102 N N . ASP A 1 278 ? 14.581 5.965 8.965 1.00 23.59 278 ASP A N 1
ATOM 2103 C CA . ASP A 1 278 ? 15.932 6.571 9.012 1.00 24.19 278 ASP A CA 1
ATOM 2104 C C . ASP A 1 278 ? 15.937 7.553 10.183 1.00 22.16 278 ASP A C 1
ATOM 2105 O O . ASP A 1 278 ? 14.968 8.371 10.304 1.00 22.02 278 ASP A O 1
ATOM 2110 N N . ILE A 1 279 ? 16.995 7.533 10.977 1.00 18.79 279 ILE A N 1
ATOM 2111 C CA . ILE A 1 279 ? 17.071 8.325 12.229 1.00 18.11 279 ILE A CA 1
ATOM 2112 C C . ILE A 1 279 ? 17.440 9.765 11.899 1.00 17.97 279 ILE A C 1
ATOM 2113 O O . ILE A 1 279 ? 18.490 10.028 11.319 1.00 16.88 279 ILE A O 1
ATOM 2118 N N . PRO A 1 280 ? 16.587 10.759 12.252 1.00 18.10 280 PRO A N 1
ATOM 2119 C CA . PRO A 1 280 ? 16.927 12.166 12.110 1.00 17.96 280 PRO A CA 1
ATOM 2120 C C . PRO A 1 280 ? 18.239 12.555 12.801 1.00 20.33 280 PRO A C 1
ATOM 2121 O O . PRO A 1 280 ? 18.544 11.979 13.839 1.00 21.01 280 PRO A O 1
ATOM 2125 N N . GLU A 1 281 ? 18.977 13.515 12.225 1.00 19.69 281 GLU A N 1
ATOM 2126 C CA . GLU A 1 281 ? 20.384 13.815 12.609 1.00 21.47 281 GLU A CA 1
ATOM 2127 C C . GLU A 1 281 ? 20.490 14.298 14.064 1.00 21.51 281 GLU A C 1
ATOM 2128 O O . GLU A 1 281 ? 21.603 14.220 14.582 1.00 20.30 281 GLU A O 1
ATOM 2134 N N . ASN A 1 282 ? 19.404 14.798 14.681 1.00 18.55 282 ASN A N 1
ATOM 2135 C CA . ASN A 1 282 ? 19.409 15.332 16.075 1.00 16.36 282 ASN A CA 1
ATOM 2136 C C . ASN A 1 282 ? 19.115 14.241 17.124 1.00 15.45 282 ASN A C 1
ATOM 2137 O O . ASN A 1 282 ? 19.069 14.589 18.313 1.00 15.96 282 ASN A O 1
ATOM 2142 N N . PHE A 1 283 ? 18.933 12.993 16.718 1.00 14.43 283 PHE A N 1
ATOM 2143 C CA . PHE A 1 283 ? 18.655 11.856 17.630 1.00 15.75 283 PHE A CA 1
ATOM 2144 C C . PHE A 1 283 ? 19.952 11.136 18.044 1.00 16.31 283 PHE A C 1
ATOM 2145 O O . PHE A 1 283 ? 20.867 10.992 17.237 1.00 14.66 283 PHE A O 1
ATOM 2153 N N . ILE A 1 284 ? 19.994 10.590 19.253 1.00 15.61 284 ILE A N 1
ATOM 2154 C CA . ILE A 1 284 ? 20.982 9.551 19.646 1.00 15.43 284 ILE A CA 1
ATOM 2155 C C . ILE A 1 284 ? 20.167 8.337 20.071 1.00 14.82 284 ILE A C 1
ATOM 2156 O O . ILE A 1 284 ? 19.501 8.428 21.106 1.00 13.77 284 ILE A O 1
ATOM 2161 N N . VAL A 1 285 ? 20.203 7.270 19.289 1.00 14.80 285 VAL A N 1
ATOM 2162 C CA . VAL A 1 285 ? 19.368 6.067 19.537 1.00 14.67 285 VAL A CA 1
ATOM 2163 C C . VAL A 1 285 ? 20.239 4.978 20.147 1.00 16.26 285 VAL A C 1
ATOM 2164 O O . VAL A 1 285 ? 21.322 4.710 19.600 1.00 15.96 285 VAL A O 1
ATOM 2168 N N . ARG A 1 286 ? 19.811 4.389 21.263 1.00 15.69 286 ARG A N 1
ATOM 2169 C CA . ARG A 1 286 ? 20.567 3.264 21.887 1.00 15.98 286 ARG A CA 1
ATOM 2170 C C . ARG A 1 286 ? 19.583 2.232 22.405 1.00 15.64 286 ARG A C 1
ATOM 2171 O O . ARG A 1 286 ? 18.446 2.575 22.696 1.00 13.93 286 ARG A O 1
ATOM 2179 N N . PRO A 1 287 ? 20.017 0.968 22.600 1.00 14.51 287 PRO A N 1
ATOM 2180 C CA . PRO A 1 287 ? 19.174 -0.046 23.235 1.00 15.47 287 PRO A CA 1
ATOM 2181 C C . PRO A 1 287 ? 18.866 0.326 24.695 1.00 14.87 287 PRO A C 1
ATOM 2182 O O . PRO A 1 287 ? 17.846 -0.054 25.256 1.00 14.10 287 PRO A O 1
ATOM 2186 N N . TYR A 1 288 ? 19.823 0.999 25.313 1.00 13.44 288 TYR A N 1
ATOM 2187 C CA . TYR A 1 288 ? 19.835 1.240 26.772 1.00 14.39 288 TYR A CA 1
ATOM 2188 C C . TYR A 1 288 ? 20.784 2.398 26.994 1.00 14.31 288 TYR A C 1
ATOM 2189 O O . TYR A 1 288 ? 21.816 2.405 26.329 1.00 13.58 288 TYR A O 1
ATOM 2198 N N . VAL A 1 289 ? 20.454 3.285 27.933 1.00 14.38 289 VAL A N 1
ATOM 2199 C CA . VAL A 1 289 ? 21.214 4.519 28.248 1.00 13.57 289 VAL A CA 1
ATOM 2200 C C . VAL A 1 289 ? 21.425 4.578 29.756 1.00 13.80 289 VAL A C 1
ATOM 2201 O O . VAL A 1 289 ? 20.659 3.980 30.514 1.00 13.92 289 VAL A O 1
ATOM 2205 N N . PRO A 1 290 ? 22.435 5.345 30.235 1.00 14.47 290 PRO A N 1
ATOM 2206 C CA . PRO A 1 290 ? 22.569 5.644 31.663 1.00 13.61 290 PRO A CA 1
ATOM 2207 C C . PRO A 1 290 ? 21.456 6.634 32.037 1.00 12.26 290 PRO A C 1
ATOM 2208 O O . PRO A 1 290 ? 21.688 7.834 32.040 1.00 12.01 290 PRO A O 1
ATOM 2212 N N . GLN A 1 291 ? 20.245 6.120 32.320 1.00 10.35 291 GLN A N 1
ATOM 2213 C CA . GLN A 1 291 ? 19.018 6.959 32.428 1.00 9.84 291 GLN A CA 1
ATOM 2214 C C . GLN A 1 291 ? 19.196 8.070 33.453 1.00 10.08 291 GLN A C 1
ATOM 2215 O O . GLN A 1 291 ? 18.728 9.216 33.195 1.00 11.39 291 GLN A O 1
ATOM 2221 N N . LEU A 1 292 ? 19.850 7.795 34.582 1.00 11.59 292 LEU A N 1
ATOM 2222 C CA . LEU A 1 292 ? 19.983 8.844 35.641 1.00 12.18 292 LEU A CA 1
ATOM 2223 C C . LEU A 1 292 ? 20.813 10.018 35.104 1.00 12.71 292 LEU A C 1
ATOM 2224 O O . LEU A 1 292 ? 20.465 11.188 35.360 1.00 12.20 292 LEU A O 1
ATOM 2229 N N . GLU A 1 293 ? 21.885 9.715 34.389 1.00 13.91 293 GLU A N 1
ATOM 2230 C CA . GLU A 1 293 ? 22.782 10.730 33.797 1.00 14.95 293 GLU A CA 1
ATOM 2231 C C . GLU A 1 293 ? 22.044 11.489 32.689 1.00 14.97 293 GLU A C 1
ATOM 2232 O O . GLU A 1 293 ? 22.226 12.745 32.619 1.00 15.36 293 GLU A O 1
ATOM 2238 N N . ILE A 1 294 ? 21.210 10.808 31.892 1.00 12.98 294 ILE A N 1
ATOM 2239 C CA . ILE A 1 294 ? 20.418 11.494 30.820 1.00 13.44 294 ILE A CA 1
ATOM 2240 C C . ILE A 1 294 ? 19.437 12.465 31.486 1.00 12.90 294 ILE A C 1
ATOM 2241 O O . ILE A 1 294 ? 19.320 13.637 31.026 1.00 14.66 294 ILE A O 1
ATOM 2246 N N . LEU A 1 295 ? 18.742 12.024 32.533 1.00 13.84 295 LEU A N 1
ATOM 2247 C CA . LEU A 1 295 ? 17.669 12.827 33.186 1.00 12.46 295 LEU A CA 1
ATOM 2248 C C . LEU A 1 295 ? 18.282 14.087 33.815 1.00 15.13 295 LEU A C 1
ATOM 2249 O O . LEU A 1 295 ? 17.594 15.143 33.825 1.00 13.50 295 LEU A O 1
ATOM 2254 N N . LYS A 1 296 ? 19.499 13.993 34.360 1.00 16.33 296 LYS A N 1
ATOM 2255 C CA . LYS A 1 296 ? 20.218 15.186 34.899 1.00 18.29 296 LYS A CA 1
ATOM 2256 C C . LYS A 1 296 ? 20.247 16.270 33.822 1.00 18.65 296 LYS A C 1
ATOM 2257 O O . LYS A 1 296 ? 20.205 17.452 34.193 1.00 21.15 296 LYS A O 1
ATOM 2263 N N . ARG A 1 297 ? 20.308 15.893 32.544 1.00 18.31 297 ARG A N 1
ATOM 2264 C CA . ARG A 1 297 ? 20.483 16.850 31.412 1.00 19.17 297 ARG A CA 1
ATOM 2265 C C . ARG A 1 297 ? 19.169 17.141 30.676 1.00 18.17 297 ARG A C 1
ATOM 2266 O O . ARG A 1 297 ? 19.157 18.018 29.795 1.00 17.69 297 ARG A O 1
ATOM 2274 N N . ALA A 1 298 ? 18.086 16.432 30.992 1.00 17.12 298 ALA A N 1
ATOM 2275 C CA . ALA A 1 298 ? 16.860 16.398 30.168 1.00 15.81 298 ALA A CA 1
ATOM 2276 C C . ALA A 1 298 ? 15.920 17.555 30.552 1.00 15.69 298 ALA A C 1
ATOM 2277 O O . ALA A 1 298 ? 15.767 17.881 31.733 1.00 15.46 298 ALA A O 1
ATOM 2279 N N . SER A 1 299 ? 15.297 18.181 29.569 1.00 14.62 299 SER A N 1
ATOM 2280 C CA . SER A 1 299 ? 14.283 19.239 29.807 1.00 15.40 299 SER A CA 1
ATOM 2281 C C . SER A 1 299 ? 12.886 18.608 29.750 1.00 12.89 299 SER A C 1
ATOM 2282 O O . SER A 1 299 ? 11.949 19.207 30.255 1.00 12.42 299 SER A O 1
ATOM 2285 N N . LEU A 1 300 ? 12.758 17.404 29.187 1.00 12.67 300 LEU A N 1
ATOM 2286 C CA . LEU A 1 300 ? 11.467 16.670 29.086 1.00 11.44 300 LEU A CA 1
ATOM 2287 C C . LEU A 1 300 ? 11.747 15.171 28.993 1.00 9.82 300 LEU A C 1
ATOM 2288 O O . LEU A 1 300 ? 12.742 14.739 28.356 1.00 10.15 300 LEU A O 1
ATOM 2293 N N . PHE A 1 301 ? 10.888 14.386 29.600 1.00 8.54 301 PHE A N 1
ATOM 2294 C CA . PHE A 1 301 ? 10.984 12.907 29.538 1.00 8.01 301 PHE A CA 1
ATOM 2295 C C . PHE A 1 301 ? 9.634 12.395 29.049 1.00 7.64 301 PHE A C 1
ATOM 2296 O O . PHE A 1 301 ? 8.618 12.634 29.751 1.00 7.38 301 PHE A O 1
ATOM 2304 N N . VAL A 1 302 ? 9.643 11.743 27.908 1.00 7.75 302 VAL A N 1
ATOM 2305 C CA . VAL A 1 302 ? 8.528 10.925 27.378 1.00 8.17 302 VAL A CA 1
ATOM 2306 C C . VAL A 1 302 ? 8.741 9.483 27.881 1.00 8.13 302 VAL A C 1
ATOM 2307 O O . VAL A 1 302 ? 9.729 8.826 27.484 1.00 9.06 302 VAL A O 1
ATOM 2311 N N . THR A 1 303 ? 7.862 9.032 28.767 1.00 7.65 303 THR A N 1
ATOM 2312 C CA . THR A 1 303 ? 8.024 7.816 29.591 1.00 8.11 303 THR A CA 1
ATOM 2313 C C . THR A 1 303 ? 6.745 6.990 29.456 1.00 8.34 303 THR A C 1
ATOM 2314 O O . THR A 1 303 ? 5.669 7.544 29.129 1.00 8.71 303 THR A O 1
ATOM 2318 N N . HIS A 1 304 ? 6.850 5.689 29.676 1.00 8.42 304 HIS A N 1
ATOM 2319 C CA . HIS A 1 304 ? 5.695 4.766 29.804 1.00 7.90 304 HIS A CA 1
ATOM 2320 C C . HIS A 1 304 ? 4.994 4.906 31.171 1.00 8.41 304 HIS A C 1
ATOM 2321 O O . HIS A 1 304 ? 3.958 4.266 31.329 1.00 9.02 304 HIS A O 1
ATOM 2328 N N . GLY A 1 305 ? 5.552 5.655 32.143 1.00 8.17 305 GLY A N 1
ATOM 2329 C CA . GLY A 1 305 ? 4.964 5.794 33.484 1.00 7.77 305 GLY A CA 1
ATOM 2330 C C . GLY A 1 305 ? 5.281 4.609 34.382 1.00 8.39 305 GLY A C 1
ATOM 2331 O O . GLY A 1 305 ? 4.557 4.395 35.367 1.00 8.40 305 GLY A O 1
ATOM 2332 N N . GLY A 1 306 ? 6.335 3.855 34.076 1.00 8.47 306 GLY A N 1
ATOM 2333 C CA . GLY A 1 306 ? 6.930 2.952 35.071 1.00 8.52 306 GLY A CA 1
ATOM 2334 C C . GLY A 1 306 ? 7.229 3.772 36.300 1.00 8.48 306 GLY A C 1
ATOM 2335 O O . GLY A 1 306 ? 7.607 4.974 36.162 1.00 8.09 306 GLY A O 1
ATOM 2336 N N . MET A 1 307 ? 7.084 3.208 37.480 1.00 8.50 307 MET A N 1
ATOM 2337 C CA . MET A 1 307 ? 7.278 3.998 38.723 1.00 9.18 307 MET A CA 1
ATOM 2338 C C . MET A 1 307 ? 8.732 4.499 38.814 1.00 8.91 307 MET A C 1
ATOM 2339 O O . MET A 1 307 ? 8.928 5.644 39.228 1.00 9.41 307 MET A O 1
ATOM 2344 N N . ASN A 1 308 ? 9.745 3.678 38.477 1.00 8.55 308 ASN A N 1
ATOM 2345 C CA . ASN A 1 308 ? 11.169 4.088 38.616 1.00 8.53 308 ASN A CA 1
ATOM 2346 C C . ASN A 1 308 ? 11.437 5.242 37.650 1.00 8.12 308 ASN A C 1
ATOM 2347 O O . ASN A 1 308 ? 11.974 6.275 38.080 1.00 7.81 308 ASN A O 1
ATOM 2352 N N . SER A 1 309 ? 11.088 5.074 36.373 1.00 8.15 309 SER A N 1
ATOM 2353 C CA . SER A 1 309 ? 11.330 6.121 35.348 1.00 7.30 309 SER A CA 1
ATOM 2354 C C . SER A 1 309 ? 10.601 7.408 35.762 1.00 7.37 309 SER A C 1
ATOM 2355 O O . SER A 1 309 ? 11.178 8.498 35.686 1.00 6.18 309 SER A O 1
ATOM 2358 N N . THR A 1 310 ? 9.355 7.307 36.203 1.00 7.30 310 THR A N 1
ATOM 2359 C CA . THR A 1 310 ? 8.555 8.491 36.616 1.00 7.83 310 THR A CA 1
ATOM 2360 C C . THR A 1 310 ? 9.214 9.188 37.804 1.00 8.37 310 THR A C 1
ATOM 2361 O O . THR A 1 310 ? 9.415 10.393 37.757 1.00 7.53 310 THR A O 1
ATOM 2365 N N . SER A 1 311 ? 9.534 8.449 38.865 1.00 8.62 311 SER A N 1
ATOM 2366 C CA . SER A 1 311 ? 10.113 8.997 40.105 1.00 9.43 311 SER A CA 1
ATOM 2367 C C . SER A 1 311 ? 11.533 9.547 39.825 1.00 8.93 311 SER A C 1
ATOM 2368 O O . SER A 1 311 ? 11.862 10.612 40.377 1.00 7.75 311 SER A O 1
ATOM 2371 N N . GLU A 1 312 ? 12.341 8.886 38.975 1.00 8.69 312 GLU A N 1
ATOM 2372 C CA . GLU A 1 312 ? 13.675 9.404 38.582 1.00 8.12 312 GLU A CA 1
ATOM 2373 C C . GLU A 1 312 ? 13.516 10.735 37.844 1.00 8.33 312 GLU A C 1
ATOM 2374 O O . GLU A 1 312 ? 14.327 11.660 38.085 1.00 7.88 312 GLU A O 1
ATOM 2380 N N . GLY A 1 313 ? 12.578 10.799 36.880 1.00 7.63 313 GLY A N 1
ATOM 2381 C CA . GLY A 1 313 ? 12.333 12.040 36.139 1.00 7.80 313 GLY A CA 1
ATOM 2382 C C . GLY A 1 313 ? 11.945 13.150 37.071 1.00 8.17 313 GLY A C 1
ATOM 2383 O O . GLY A 1 313 ? 12.570 14.254 36.981 1.00 7.53 313 GLY A O 1
ATOM 2384 N N . LEU A 1 314 ? 10.992 12.894 37.984 1.00 8.18 314 LEU A N 1
ATOM 2385 C CA . LEU A 1 314 ? 10.519 13.968 38.915 1.00 9.20 314 LEU A CA 1
ATOM 2386 C C . LEU A 1 314 ? 11.607 14.352 39.933 1.00 9.77 314 LEU A C 1
ATOM 2387 O O . LEU A 1 314 ? 11.735 15.565 40.228 1.00 9.80 314 LEU A O 1
ATOM 2392 N N . TYR A 1 315 ? 12.414 13.386 40.368 1.00 10.91 315 TYR A N 1
ATOM 2393 C CA . TYR A 1 315 ? 13.578 13.570 41.270 1.00 11.47 315 TYR A CA 1
ATOM 2394 C C . TYR A 1 315 ? 14.524 14.613 40.648 1.00 12.04 315 TYR A C 1
ATOM 2395 O O . TYR A 1 315 ? 14.914 15.535 41.376 1.00 11.58 315 TYR A O 1
ATOM 2404 N N . PHE A 1 316 ? 14.779 14.511 39.341 1.00 11.85 316 PHE A N 1
ATOM 2405 C CA . PHE A 1 316 ? 15.610 15.449 38.547 1.00 12.63 316 PHE A CA 1
ATOM 2406 C C . PHE A 1 316 ? 14.734 16.568 37.967 1.00 12.78 316 PHE A C 1
ATOM 2407 O O . PHE A 1 316 ? 15.191 17.241 37.027 1.00 13.08 316 PHE A O 1
ATOM 2415 N N . GLU A 1 317 ? 13.542 16.783 38.532 1.00 13.34 317 GLU A N 1
ATOM 2416 C CA . GLU A 1 317 ? 12.659 17.949 38.265 1.00 14.89 317 GLU A CA 1
ATOM 2417 C C . GLU A 1 317 ? 12.295 18.021 36.772 1.00 15.44 317 GLU A C 1
ATOM 2418 O O . GLU A 1 317 ? 12.153 19.119 36.275 1.00 13.76 317 GLU A O 1
ATOM 2424 N N . THR A 1 318 ? 12.183 16.879 36.066 1.00 14.75 318 THR A N 1
ATOM 2425 C CA . THR A 1 318 ? 11.875 16.830 34.611 1.00 13.87 318 THR A CA 1
ATOM 2426 C C . THR A 1 318 ? 10.381 16.665 34.430 1.00 12.26 318 THR A C 1
ATOM 2427 O O . THR A 1 318 ? 9.787 15.687 34.909 1.00 11.96 318 THR A O 1
ATOM 2431 N N . PRO A 1 319 ? 9.701 17.610 33.734 1.00 10.30 319 PRO A N 1
ATOM 2432 C CA . PRO A 1 319 ? 8.289 17.398 33.410 1.00 10.17 319 PRO A CA 1
ATOM 2433 C C . PRO A 1 319 ? 8.170 16.195 32.464 1.00 8.77 319 PRO A C 1
ATOM 2434 O O . PRO A 1 319 ? 9.116 15.895 31.713 1.00 8.44 319 PRO A O 1
ATOM 2438 N N . LEU A 1 320 ? 6.997 15.572 32.447 1.00 8.70 320 LEU A N 1
ATOM 2439 C CA . LEU A 1 320 ? 6.764 14.258 31.793 1.00 8.64 320 LEU A CA 1
ATOM 2440 C C . LEU A 1 320 ? 5.643 14.311 30.770 1.00 9.13 320 LEU A C 1
ATOM 2441 O O . LEU A 1 320 ? 4.630 14.988 31.005 1.00 9.11 320 LEU A O 1
ATOM 2446 N N . VAL A 1 321 ? 5.790 13.515 29.717 1.00 9.28 321 VAL A N 1
ATOM 2447 C CA . VAL A 1 321 ? 4.635 13.017 28.943 1.00 9.61 321 VAL A CA 1
ATOM 2448 C C . VAL A 1 321 ? 4.617 11.501 29.098 1.00 9.80 321 VAL A C 1
ATOM 2449 O O . VAL A 1 321 ? 5.653 10.809 28.930 1.00 9.89 321 VAL A O 1
ATOM 2453 N N . VAL A 1 322 ? 3.491 11.046 29.610 1.00 9.72 322 VAL A N 1
ATOM 2454 C CA . VAL A 1 322 ? 3.291 9.659 30.057 1.00 9.85 322 VAL A CA 1
ATOM 2455 C C . VAL A 1 322 ? 2.376 8.955 29.082 1.00 10.51 322 VAL A C 1
ATOM 2456 O O . VAL A 1 322 ? 1.278 9.429 28.793 1.00 11.98 322 VAL A O 1
ATOM 2460 N N . ILE A 1 323 ? 2.849 7.838 28.576 1.00 10.47 323 ILE A N 1
ATOM 2461 C CA . ILE A 1 323 ? 2.107 6.964 27.653 1.00 11.08 323 ILE A CA 1
ATOM 2462 C C . ILE A 1 323 ? 2.051 5.594 28.308 1.00 10.77 323 ILE A C 1
ATOM 2463 O O . ILE A 1 323 ? 2.875 4.722 28.026 1.00 11.02 323 ILE A O 1
ATOM 2468 N N . PRO A 1 324 ? 1.084 5.361 29.214 1.00 11.43 324 PRO A N 1
ATOM 2469 C CA . PRO A 1 324 ? 1.049 4.123 29.980 1.00 11.95 324 PRO A CA 1
ATOM 2470 C C . PRO A 1 324 ? 0.692 2.903 29.133 1.00 13.86 324 PRO A C 1
ATOM 2471 O O . PRO A 1 324 ? -0.242 3.008 28.331 1.00 12.99 324 PRO A O 1
ATOM 2475 N N . MET A 1 325 ? 1.392 1.779 29.350 1.00 16.27 325 MET A N 1
ATOM 2476 C CA . MET A 1 325 ? 1.245 0.548 28.504 1.00 18.90 325 MET A CA 1
ATOM 2477 C C . MET A 1 325 ? 0.544 -0.569 29.292 1.00 19.89 325 MET A C 1
ATOM 2478 O O . MET A 1 325 ? -0.285 -1.286 28.698 1.00 21.34 325 MET A O 1
ATOM 2483 N N . GLY A 1 326 ? 0.835 -0.714 30.580 1.00 19.77 326 GLY A N 1
ATOM 2484 C CA . GLY A 1 326 ? 0.330 -1.838 31.389 1.00 19.03 326 GLY A CA 1
ATOM 2485 C C . GLY A 1 326 ? 0.678 -1.685 32.842 1.00 20.97 326 GLY A C 1
ATOM 2486 O O . GLY A 1 326 ? 1.277 -0.638 33.242 1.00 18.13 326 GLY A O 1
ATOM 2487 N N . GLY A 1 327 ? 0.263 -2.689 33.610 1.00 21.95 327 GLY A N 1
ATOM 2488 C CA . GLY A 1 327 ? 0.446 -2.803 35.061 1.00 22.51 327 GLY A CA 1
ATOM 2489 C C . GLY A 1 327 ? 0.015 -1.555 35.796 1.00 20.03 327 GLY A C 1
ATOM 2490 O O . GLY A 1 327 ? -1.059 -1.029 35.508 1.00 21.09 327 GLY A O 1
ATOM 2491 N N . ASP A 1 328 ? 0.894 -1.075 36.671 1.00 16.98 328 ASP A N 1
ATOM 2492 C CA . ASP A 1 328 ? 0.671 0.109 37.523 1.00 16.10 328 ASP A CA 1
ATOM 2493 C C . ASP A 1 328 ? 0.893 1.395 36.721 1.00 13.73 328 ASP A C 1
ATOM 2494 O O . ASP A 1 328 ? 0.754 2.452 37.338 1.00 13.69 328 ASP A O 1
ATOM 2499 N N . GLN A 1 329 ? 1.201 1.349 35.426 1.00 13.91 329 GLN A N 1
ATOM 2500 C CA . GLN A 1 329 ? 1.553 2.592 34.664 1.00 12.67 329 GLN A CA 1
ATOM 2501 C C . GLN A 1 329 ? 0.355 3.526 34.543 1.00 12.85 329 GLN A C 1
ATOM 2502 O O . GLN A 1 329 ? 0.553 4.758 34.564 1.00 10.02 329 GLN A O 1
ATOM 2508 N N . PHE A 1 330 ? -0.853 2.959 34.472 1.00 14.01 330 PHE A N 1
ATOM 2509 C CA . PHE A 1 330 ? -2.111 3.734 34.382 1.00 14.11 330 PHE A CA 1
ATOM 2510 C C . PHE A 1 330 ? -2.285 4.541 35.673 1.00 14.30 330 PHE A C 1
ATOM 2511 O O . PHE A 1 330 ? -2.576 5.754 35.582 1.00 14.03 330 PHE A O 1
ATOM 2519 N N . VAL A 1 331 ? -2.091 3.931 36.848 1.00 14.09 331 VAL A N 1
ATOM 2520 C CA . VAL A 1 331 ? -2.208 4.657 38.158 1.00 15.04 331 VAL A CA 1
ATOM 2521 C C . VAL A 1 331 ? -1.048 5.658 38.311 1.00 13.44 331 VAL A C 1
ATOM 2522 O O . VAL A 1 331 ? -1.276 6.811 38.798 1.00 12.15 331 VAL A O 1
ATOM 2526 N N . VAL A 1 332 ? 0.158 5.333 37.857 1.00 13.02 332 VAL A N 1
ATOM 2527 C CA . VAL A 1 332 ? 1.212 6.392 37.934 1.00 12.85 332 VAL A CA 1
ATOM 2528 C C . VAL A 1 332 ? 0.892 7.529 36.945 1.00 11.59 332 VAL A C 1
ATOM 2529 O O . VAL A 1 332 ? 1.013 8.687 37.356 1.00 10.28 332 VAL A O 1
ATOM 2533 N N . ALA A 1 333 ? 0.456 7.241 35.722 1.00 11.43 333 ALA A N 1
ATOM 2534 C CA . ALA A 1 333 ? 0.110 8.289 34.728 1.00 12.19 333 ALA A CA 1
ATOM 2535 C C . ALA A 1 333 ? -0.950 9.213 35.342 1.00 13.98 333 ALA A C 1
ATOM 2536 O O . ALA A 1 333 ? -0.799 10.466 35.279 1.00 13.80 333 ALA A O 1
ATOM 2538 N N . ASP A 1 334 ? -1.999 8.618 35.907 1.00 15.46 334 ASP A N 1
ATOM 2539 C CA . ASP A 1 334 ? -3.102 9.357 36.563 1.00 17.96 334 ASP A CA 1
ATOM 2540 C C . ASP A 1 334 ? -2.525 10.276 37.630 1.00 16.35 334 ASP A C 1
ATOM 2541 O O . ASP A 1 334 ? -2.996 11.427 37.714 1.00 15.19 334 ASP A O 1
ATOM 2546 N N . GLN A 1 335 ? -1.557 9.802 38.429 1.00 13.80 335 GLN A N 1
ATOM 2547 C CA . GLN A 1 335 ? -1.011 10.598 39.556 1.00 14.47 335 GLN A CA 1
ATOM 2548 C C . GLN A 1 335 ? -0.156 11.754 39.042 1.00 13.30 335 GLN A C 1
ATOM 2549 O O . GLN A 1 335 ? -0.195 12.851 39.689 1.00 13.07 335 GLN A O 1
ATOM 2555 N N . VAL A 1 336 ? 0.652 11.508 38.014 1.00 11.97 336 VAL A N 1
ATOM 2556 C CA . VAL A 1 336 ? 1.472 12.579 37.364 1.00 12.26 336 VAL A CA 1
ATOM 2557 C C . VAL A 1 336 ? 0.549 13.733 36.907 1.00 12.56 336 VAL A C 1
ATOM 2558 O O . VAL A 1 336 ? 0.870 14.881 37.196 1.00 11.37 336 VAL A O 1
ATOM 2562 N N . GLU A 1 337 ? -0.534 13.404 36.225 1.00 15.21 337 GLU A N 1
ATOM 2563 C CA . GLU A 1 337 ? -1.527 14.394 35.715 1.00 20.70 337 GLU A CA 1
ATOM 2564 C C . GLU A 1 337 ? -2.210 15.103 36.889 1.00 20.41 337 GLU A C 1
ATOM 2565 O O . GLU A 1 337 ? -2.331 16.339 36.850 1.00 19.79 337 GLU A O 1
ATOM 2571 N N . LYS A 1 338 ? -2.571 14.366 37.932 1.00 20.57 338 LYS A N 1
ATOM 2572 C CA . LYS A 1 338 ? -3.318 14.909 39.096 1.00 22.57 338 LYS A CA 1
ATOM 2573 C C . LYS A 1 338 ? -2.487 16.007 39.770 1.00 22.26 338 LYS A C 1
ATOM 2574 O O . LYS A 1 338 ? -3.057 17.057 40.099 1.00 20.96 338 LYS A O 1
ATOM 2580 N N . VAL A 1 339 ? -1.172 15.818 39.917 1.00 20.36 339 VAL A N 1
ATOM 2581 C CA . VAL A 1 339 ? -0.302 16.786 40.640 1.00 19.44 339 VAL A CA 1
ATOM 2582 C C . VAL A 1 339 ? 0.247 17.825 39.642 1.00 18.55 339 VAL A C 1
ATOM 2583 O O . VAL A 1 339 ? 0.961 18.701 40.093 1.00 18.92 339 VAL A O 1
ATOM 2587 N N . GLY A 1 340 ? 0.007 17.677 38.329 1.00 16.35 340 GLY A N 1
ATOM 2588 C CA . GLY A 1 340 ? 0.339 18.691 37.300 1.00 14.47 340 GLY A CA 1
ATOM 2589 C C . GLY A 1 340 ? 1.805 18.685 36.862 1.00 13.53 340 GLY A C 1
ATOM 2590 O O . GLY A 1 340 ? 2.248 19.697 36.237 1.00 12.04 340 GLY A O 1
ATOM 2591 N N . ALA A 1 341 ? 2.507 17.557 37.024 1.00 11.92 341 ALA A N 1
ATOM 2592 C CA . ALA A 1 341 ? 3.939 17.412 36.654 1.00 11.77 341 ALA A CA 1
ATOM 2593 C C . ALA A 1 341 ? 4.120 16.856 35.236 1.00 10.78 341 ALA A C 1
ATOM 2594 O O . ALA A 1 341 ? 5.285 16.723 34.784 1.00 11.58 341 ALA A O 1
ATOM 2596 N N . GLY A 1 342 ? 3.034 16.561 34.541 1.00 9.97 342 GLY A N 1
ATOM 2597 C CA . GLY A 1 342 ? 3.064 16.101 33.160 1.00 10.55 342 GLY A CA 1
ATOM 2598 C C . GLY A 1 342 ? 1.676 15.862 32.632 1.00 10.93 342 GLY A C 1
ATOM 2599 O O . GLY A 1 342 ? 0.683 16.141 33.352 1.00 10.04 342 GLY A O 1
ATOM 2600 N N . LYS A 1 343 ? 1.622 15.395 31.399 1.00 11.97 343 LYS A N 1
ATOM 2601 C CA . LYS A 1 343 ? 0.373 15.146 30.663 1.00 12.85 343 LYS A CA 1
ATOM 2602 C C . LYS A 1 343 ? 0.396 13.707 30.160 1.00 12.96 343 LYS A C 1
ATOM 2603 O O . LYS A 1 343 ? 1.459 13.199 29.800 1.00 11.58 343 LYS A O 1
ATOM 2609 N N . VAL A 1 344 ? -0.778 13.088 30.115 1.00 12.99 344 VAL A N 1
ATOM 2610 C CA . VAL A 1 344 ? -0.936 11.663 29.726 1.00 13.22 344 VAL A CA 1
ATOM 2611 C C . VAL A 1 344 ? -1.421 11.631 28.294 1.00 15.26 344 VAL A C 1
ATOM 2612 O O . VAL A 1 344 ? -2.221 12.502 27.943 1.00 15.51 344 VAL A O 1
ATOM 2616 N N . ILE A 1 345 ? -0.886 10.711 27.499 1.00 13.81 345 ILE A N 1
ATOM 2617 C CA . ILE A 1 345 ? -1.494 10.330 26.197 1.00 14.83 345 ILE A CA 1
ATOM 2618 C C . ILE A 1 345 ? -1.805 8.856 26.295 1.00 15.74 345 ILE A C 1
ATOM 2619 O O . ILE A 1 345 ? -0.847 8.088 26.485 1.00 13.61 345 ILE A O 1
ATOM 2624 N N . LYS A 1 346 ? -3.073 8.486 26.178 1.00 18.28 346 LYS A N 1
ATOM 2625 C CA . LYS A 1 346 ? -3.439 7.049 26.128 1.00 21.58 346 LYS A CA 1
ATOM 2626 C C . LYS A 1 346 ? -2.914 6.461 24.810 1.00 20.53 346 LYS A C 1
ATOM 2627 O O . LYS A 1 346 ? -2.966 7.157 23.754 1.00 21.11 346 LYS A O 1
ATOM 2633 N N . LYS A 1 347 ? -2.428 5.224 24.849 1.00 19.53 347 LYS A N 1
ATOM 2634 C CA . LYS A 1 347 ? -1.898 4.517 23.656 1.00 22.48 347 LYS A CA 1
ATOM 2635 C C . LYS A 1 347 ? -2.959 4.587 22.543 1.00 20.09 347 LYS A C 1
ATOM 2636 O O . LYS A 1 347 ? -2.568 4.825 21.404 1.00 20.57 347 LYS A O 1
ATOM 2642 N N . GLU A 1 348 ? -4.244 4.470 22.887 1.00 21.46 348 GLU A N 1
ATOM 2643 C CA . GLU A 1 348 ? -5.369 4.477 21.895 1.00 23.18 348 GLU A CA 1
ATOM 2644 C C . GLU A 1 348 ? -5.424 5.838 21.190 1.00 23.06 348 GLU A C 1
ATOM 2645 O O . GLU A 1 348 ? -5.923 5.851 20.041 1.00 21.57 348 GLU A O 1
ATOM 2651 N N . GLU A 1 349 ? -4.975 6.928 21.829 1.00 20.76 349 GLU A N 1
ATOM 2652 C CA . GLU A 1 349 ? -5.082 8.303 21.238 1.00 23.28 349 GLU A CA 1
ATOM 2653 C C . GLU A 1 349 ? -3.767 8.741 20.579 1.00 20.19 349 GLU A C 1
ATOM 2654 O O . GLU A 1 349 ? -3.753 9.822 19.946 1.00 19.18 349 GLU A O 1
ATOM 2660 N N . LEU A 1 350 ? -2.721 7.922 20.603 1.00 17.94 350 LEU A N 1
ATOM 2661 C CA . LEU A 1 350 ? -1.423 8.287 19.983 1.00 18.88 350 LEU A CA 1
ATOM 2662 C C . LEU A 1 350 ? -1.597 8.528 18.485 1.00 17.57 350 LEU A C 1
ATOM 2663 O O . LEU A 1 350 ? -1.999 7.611 17.789 1.00 20.31 350 LEU A O 1
ATOM 2668 N N . SER A 1 351 ? -1.187 9.694 18.037 1.00 18.85 351 SER A N 1
ATOM 2669 C CA . SER A 1 351 ? -0.976 10.080 16.624 1.00 19.31 351 SER A CA 1
ATOM 2670 C C . SER A 1 351 ? 0.263 10.957 16.597 1.00 18.82 351 SER A C 1
ATOM 2671 O O . SER A 1 351 ? 0.600 11.503 17.666 1.00 19.44 351 SER A O 1
ATOM 2674 N N . GLU A 1 352 ? 0.864 11.149 15.432 1.00 18.47 352 GLU A N 1
ATOM 2675 C CA . GLU A 1 352 ? 1.975 12.121 15.267 1.00 20.76 352 GLU A CA 1
ATOM 2676 C C . GLU A 1 352 ? 1.529 13.477 15.806 1.00 18.56 352 GLU A C 1
ATOM 2677 O O . GLU A 1 352 ? 2.301 14.071 16.584 1.00 17.15 352 GLU A O 1
ATOM 2683 N N . SER A 1 353 ? 0.341 13.959 15.418 1.00 16.71 353 SER A N 1
ATOM 2684 C CA . SER A 1 353 ? -0.127 15.328 15.771 1.00 18.18 353 SER A CA 1
ATOM 2685 C C . SER A 1 353 ? -0.338 15.444 17.276 1.00 16.08 353 SER A C 1
ATOM 2686 O O . SER A 1 353 ? 0.105 16.428 17.858 1.00 15.87 353 SER A O 1
ATOM 2689 N N . LEU A 1 354 ? -1.034 14.498 17.876 1.00 15.76 354 LEU A N 1
ATOM 2690 C CA . LEU A 1 354 ? -1.305 14.600 19.331 1.00 15.19 354 LEU A CA 1
ATOM 2691 C C . LEU A 1 354 ? -0.006 14.408 20.111 1.00 13.26 354 LEU A C 1
ATOM 2692 O O . LEU A 1 354 ? 0.173 15.077 21.103 1.00 12.08 354 LEU A O 1
ATOM 2697 N N . LEU A 1 355 ? 0.887 13.530 19.650 1.00 12.49 355 LEU A N 1
ATOM 2698 C CA . LEU A 1 355 ? 2.182 13.349 20.358 1.00 12.61 355 LEU A CA 1
ATOM 2699 C C . LEU A 1 355 ? 2.961 14.656 20.278 1.00 12.88 355 LEU A C 1
ATOM 2700 O O . LEU A 1 355 ? 3.403 15.133 21.334 1.00 11.12 355 LEU A O 1
ATOM 2705 N N . LYS A 1 356 ? 3.046 15.281 19.097 1.00 13.37 356 LYS A N 1
ATOM 2706 C CA . LYS A 1 356 ? 3.737 16.589 18.931 1.00 14.33 356 LYS A CA 1
ATOM 2707 C C . LYS A 1 356 ? 3.075 17.660 19.798 1.00 14.10 356 LYS A C 1
ATOM 2708 O O . LYS A 1 356 ? 3.804 18.340 20.496 1.00 12.87 356 LYS A O 1
ATOM 2714 N N . GLU A 1 357 ? 1.750 17.819 19.749 1.00 15.18 357 GLU A N 1
ATOM 2715 C CA . GLU A 1 357 ? 1.043 18.887 20.507 1.00 16.64 357 GLU A CA 1
ATOM 2716 C C . GLU A 1 357 ? 1.316 18.684 22.008 1.00 13.12 357 GLU A C 1
ATOM 2717 O O . GLU A 1 357 ? 1.500 19.673 22.710 1.00 13.10 357 GLU A O 1
ATOM 2723 N N . THR A 1 358 ? 1.335 17.439 22.470 1.00 12.13 358 THR A N 1
ATOM 2724 C C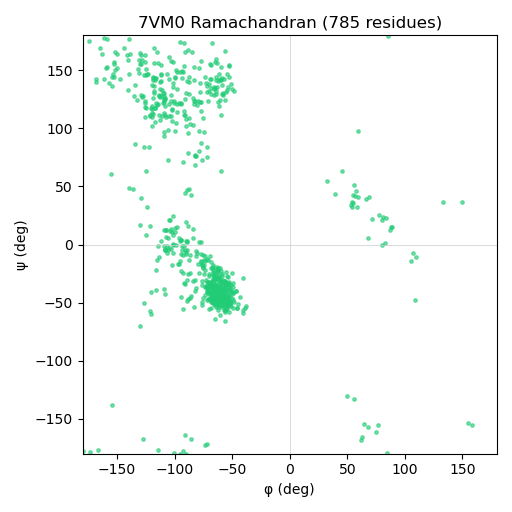A . THR A 1 358 ? 1.446 17.107 23.912 1.00 12.41 358 THR A CA 1
ATOM 2725 C C . THR A 1 358 ? 2.868 17.440 24.361 1.00 10.68 358 THR A C 1
ATOM 2726 O O . THR A 1 358 ? 3.003 18.059 25.387 1.00 10.73 358 THR A O 1
ATOM 2730 N N . ILE A 1 359 ? 3.886 17.036 23.597 1.00 10.74 359 ILE A N 1
ATOM 2731 C CA . ILE A 1 359 ? 5.315 17.305 23.916 1.00 11.08 359 ILE A CA 1
ATOM 2732 C C . ILE A 1 359 ? 5.501 18.821 23.990 1.00 12.21 359 ILE A C 1
ATOM 2733 O O . ILE A 1 359 ? 6.132 19.295 24.928 1.00 11.18 359 ILE A O 1
ATOM 2738 N N . GLN A 1 360 ? 5.006 19.539 22.973 1.00 13.61 360 GLN A N 1
ATOM 2739 C CA . GLN A 1 360 ? 5.081 21.020 22.883 1.00 15.67 360 GLN A CA 1
ATOM 2740 C C . GLN A 1 360 ? 4.443 21.662 24.116 1.00 15.10 360 GLN A C 1
ATOM 2741 O O . GLN A 1 360 ? 5.092 22.530 24.704 1.00 15.51 360 GLN A O 1
ATOM 2747 N N . GLU A 1 361 ? 3.263 21.198 24.531 1.00 15.89 361 GLU A N 1
ATOM 2748 C CA . GLU A 1 361 ? 2.488 21.742 25.679 1.00 17.60 361 GLU A CA 1
ATOM 2749 C C . GLU A 1 361 ? 3.311 21.559 26.956 1.00 16.03 361 GLU A C 1
ATOM 2750 O O . GLU A 1 361 ? 3.489 22.530 27.698 1.00 16.18 361 GLU A O 1
ATOM 2756 N N . VAL A 1 362 ? 3.830 20.364 27.202 1.00 14.71 362 VAL A N 1
ATOM 2757 C CA . VAL A 1 362 ? 4.539 20.081 28.476 1.00 14.34 362 VAL A CA 1
ATOM 2758 C C . VAL A 1 362 ? 5.860 20.850 28.516 1.00 15.18 362 VAL A C 1
ATOM 2759 O O . VAL A 1 362 ? 6.259 21.245 29.583 1.00 16.97 362 VAL A O 1
ATOM 2763 N N . MET A 1 363 ? 6.513 21.056 27.391 1.00 17.80 363 MET A N 1
ATOM 2764 C CA . MET A 1 363 ? 7.736 21.907 27.354 1.00 21.51 363 MET A CA 1
ATOM 2765 C C . MET A 1 363 ? 7.352 23.382 27.431 1.00 19.88 363 MET A C 1
ATOM 2766 O O . MET A 1 363 ? 8.118 24.160 28.033 1.00 23.36 363 MET A O 1
ATOM 2771 N N . ASN A 1 364 ? 6.228 23.756 26.836 1.00 19.40 364 ASN A N 1
ATOM 2772 C CA . ASN A 1 364 ? 5.855 25.196 26.682 1.00 19.92 364 ASN A CA 1
ATOM 2773 C C . ASN A 1 364 ? 5.337 25.792 28.004 1.00 19.97 364 ASN A C 1
ATOM 2774 O O . ASN A 1 364 ? 5.781 26.917 28.415 1.00 17.79 364 ASN A O 1
ATOM 2779 N N . ASN A 1 365 ? 4.355 25.114 28.603 1.00 18.80 365 ASN A N 1
ATOM 2780 C CA . ASN A 1 365 ? 3.647 25.561 29.817 1.00 19.34 365 ASN A CA 1
ATOM 2781 C C . ASN A 1 365 ? 4.584 25.343 31.015 1.00 21.17 365 ASN A C 1
ATOM 2782 O O . ASN A 1 365 ? 4.869 24.172 31.363 1.00 18.77 365 ASN A O 1
ATOM 2787 N N . ARG A 1 366 ? 5.109 26.432 31.586 1.00 19.13 366 ARG A N 1
ATOM 2788 C CA . ARG A 1 366 ? 6.084 26.389 32.714 1.00 22.75 366 ARG A CA 1
ATOM 2789 C C . ARG A 1 366 ? 5.481 25.670 33.936 1.00 19.77 366 ARG A C 1
ATOM 2790 O O . ARG A 1 366 ? 6.277 25.225 34.784 1.00 20.55 366 ARG A O 1
ATOM 2798 N N . SER A 1 367 ? 4.151 25.606 34.044 1.00 17.51 367 SER A N 1
ATOM 2799 C CA . SER A 1 367 ? 3.427 24.922 35.147 1.00 20.18 367 SER A CA 1
ATOM 2800 C C . SER A 1 367 ? 3.975 23.504 35.351 1.00 16.72 367 SER A C 1
ATOM 2801 O O . SER A 1 367 ? 4.086 23.069 36.525 1.00 15.18 367 SER A O 1
ATOM 2804 N N . TYR A 1 368 ? 4.243 22.791 34.258 1.00 16.15 368 TYR A N 1
ATOM 2805 C CA . TYR A 1 368 ? 4.652 21.357 34.312 1.00 15.02 368 TYR A CA 1
ATOM 2806 C C . TYR A 1 368 ? 6.027 21.281 35.003 1.00 14.57 368 TYR A C 1
ATOM 2807 O O . TYR A 1 368 ? 6.183 20.514 35.982 1.00 13.84 368 TYR A O 1
ATOM 2816 N N . ALA A 1 369 ? 6.982 22.120 34.585 1.00 13.73 369 ALA A N 1
ATOM 2817 C CA . ALA A 1 369 ? 8.360 22.155 35.108 1.00 14.38 369 ALA A CA 1
ATOM 2818 C C . ALA A 1 369 ? 8.339 22.566 36.589 1.00 14.12 369 ALA A C 1
ATOM 2819 O O . ALA A 1 369 ? 9.106 21.980 37.405 1.00 13.85 369 ALA A O 1
ATOM 2821 N N . GLU A 1 370 ? 7.472 23.510 36.956 1.00 16.26 370 GLU A N 1
ATOM 2822 C CA . GLU A 1 370 ? 7.361 24.011 38.347 1.00 17.37 370 GLU A CA 1
ATOM 2823 C C . GLU A 1 370 ? 6.835 22.893 39.247 1.00 16.45 370 GLU A C 1
ATOM 2824 O O . GLU A 1 370 ? 7.364 22.734 40.341 1.00 15.74 370 GLU A O 1
ATOM 2830 N N . LYS A 1 371 ? 5.777 22.222 38.824 1.00 15.37 371 LYS A N 1
ATOM 2831 C CA . LYS A 1 371 ? 5.180 21.085 39.580 1.00 16.38 371 LYS A CA 1
ATOM 2832 C C . LYS A 1 371 ? 6.176 19.914 39.673 1.00 14.43 371 LYS A C 1
ATOM 2833 O O . LYS A 1 371 ? 6.242 19.275 40.749 1.00 14.05 371 LYS A O 1
ATOM 2839 N N . ALA A 1 372 ? 6.894 19.624 38.585 1.00 13.17 372 ALA A N 1
ATOM 2840 C CA . ALA A 1 372 ? 7.937 18.577 38.559 1.00 14.17 372 ALA A CA 1
ATOM 2841 C C . ALA A 1 372 ? 9.012 18.962 39.573 1.00 14.96 372 ALA A C 1
ATOM 2842 O O . ALA A 1 372 ? 9.444 18.110 40.364 1.00 11.16 372 ALA A O 1
ATOM 2844 N N . LYS A 1 373 ? 9.394 20.248 39.626 1.00 15.63 373 LYS A N 1
ATOM 2845 C CA . LYS A 1 373 ? 10.376 20.682 40.644 1.00 15.33 373 LYS A CA 1
ATOM 2846 C C . LYS A 1 373 ? 9.814 20.446 42.046 1.00 13.88 373 LYS A C 1
ATOM 2847 O O . LYS A 1 373 ? 10.572 19.922 42.895 1.00 12.53 373 LYS A O 1
ATOM 2853 N N . GLU A 1 374 ? 8.570 20.838 42.289 1.00 14.18 374 GLU A N 1
ATOM 2854 C CA . GLU A 1 374 ? 7.940 20.718 43.639 1.00 16.11 374 GLU A CA 1
ATOM 2855 C C . GLU A 1 374 ? 7.910 19.236 44.055 1.00 14.24 374 GLU A C 1
ATOM 2856 O O . GLU A 1 374 ? 8.234 18.929 45.186 1.00 13.41 374 GLU A O 1
ATOM 2862 N N . ILE A 1 375 ? 7.534 18.347 43.155 1.00 14.03 375 ILE A N 1
ATOM 2863 C CA . ILE A 1 375 ? 7.467 16.892 43.507 1.00 13.31 375 ILE A CA 1
ATOM 2864 C C . ILE A 1 375 ? 8.895 16.393 43.738 1.00 11.82 375 ILE A C 1
ATOM 2865 O O . ILE A 1 375 ? 9.130 15.632 44.698 1.00 13.36 375 ILE A O 1
ATOM 2870 N N . GLY A 1 376 ? 9.817 16.777 42.876 1.00 11.60 376 GLY A N 1
ATOM 2871 C CA . GLY A 1 376 ? 11.251 16.471 43.017 1.00 12.24 376 GLY A CA 1
ATOM 2872 C C . GLY A 1 376 ? 11.766 16.869 44.390 1.00 13.05 376 GLY A C 1
ATOM 2873 O O . GLY A 1 376 ? 12.520 16.078 45.005 1.00 12.56 376 GLY A O 1
ATOM 2874 N N . GLN A 1 377 ? 11.407 18.052 44.892 1.00 13.50 377 GLN A N 1
ATOM 2875 C CA . GLN A 1 377 ? 11.906 18.504 46.229 1.00 14.90 377 GLN A CA 1
ATOM 2876 C C . GLN A 1 377 ? 11.346 17.556 47.305 1.00 13.56 377 GLN A C 1
ATOM 2877 O O . GLN A 1 377 ? 12.101 17.166 48.205 1.00 14.02 377 GLN A O 1
ATOM 2883 N N . SER A 1 378 ? 10.077 17.189 47.203 1.00 12.95 378 SER A N 1
ATOM 2884 C CA . SER A 1 378 ? 9.394 16.258 48.148 1.00 13.08 378 SER A CA 1
ATOM 2885 C C . SER A 1 378 ? 10.095 14.898 48.098 1.00 13.38 378 SER A C 1
ATOM 2886 O O . SER A 1 378 ? 10.381 14.294 49.173 1.00 13.03 378 SER A O 1
ATOM 2889 N N . LEU A 1 379 ? 10.377 14.420 46.887 1.00 14.39 379 LEU A N 1
ATOM 2890 C CA . LEU A 1 379 ? 11.028 13.097 46.681 1.00 15.09 379 LEU A CA 1
ATOM 2891 C C . LEU A 1 379 ? 12.445 13.133 47.272 1.00 16.77 379 LEU A C 1
ATOM 2892 O O . LEU A 1 379 ? 12.794 12.154 47.954 1.00 15.10 379 LEU A O 1
ATOM 2897 N N . LYS A 1 380 ? 13.237 14.204 47.011 1.00 16.23 380 LYS A N 1
ATOM 2898 C CA . LYS A 1 380 ? 14.597 14.363 47.593 1.00 17.14 380 LYS A CA 1
ATOM 2899 C C . LYS A 1 380 ? 14.524 14.506 49.118 1.00 16.49 380 LYS A C 1
ATOM 2900 O O . LYS A 1 380 ? 15.297 13.823 49.804 1.00 19.88 380 LYS A O 1
ATOM 2906 N N . ALA A 1 381 ? 13.570 15.250 49.664 1.00 16.13 381 ALA A N 1
ATOM 2907 C CA . ALA A 1 381 ? 13.480 15.494 51.126 1.00 16.23 381 ALA A CA 1
ATOM 2908 C C . ALA A 1 381 ? 13.156 14.195 51.894 1.00 16.34 381 ALA A C 1
ATOM 2909 O O . ALA A 1 381 ? 13.380 14.139 53.121 1.00 15.29 381 ALA A O 1
ATOM 2911 N N . ALA A 1 382 ? 12.664 13.150 51.234 1.00 15.98 382 ALA A N 1
ATOM 2912 C CA . ALA A 1 382 ? 12.211 11.932 51.955 1.00 15.55 382 ALA A CA 1
ATOM 2913 C C . ALA A 1 382 ? 13.423 11.110 52.425 1.00 14.46 382 ALA A C 1
ATOM 2914 O O . ALA A 1 382 ? 13.201 10.233 53.279 1.00 15.64 382 ALA A O 1
ATOM 2916 N N . GLY A 1 383 ? 14.621 11.283 51.840 1.00 12.83 383 GLY A N 1
ATOM 2917 C CA . GLY A 1 383 ? 15.896 10.789 52.410 1.00 14.82 383 GLY A CA 1
ATOM 2918 C C . GLY A 1 383 ? 16.551 9.618 51.675 1.00 14.70 383 GLY A C 1
ATOM 2919 O O . GLY A 1 383 ? 17.746 9.328 51.963 1.00 14.24 383 GLY A O 1
ATOM 2920 N N . GLY A 1 384 ? 15.857 8.977 50.729 1.00 14.28 384 GLY A N 1
ATOM 2921 C CA . GLY A 1 384 ? 16.490 8.052 49.770 1.00 15.02 384 GLY A CA 1
ATOM 2922 C C . GLY A 1 384 ? 17.072 6.817 50.452 1.00 15.47 384 GLY A C 1
ATOM 2923 O O . GLY A 1 384 ? 16.568 6.444 51.507 1.00 13.98 384 GLY A O 1
ATOM 2924 N N . SER A 1 385 ? 18.079 6.192 49.829 1.00 16.91 385 SER A N 1
ATOM 2925 C CA . SER A 1 385 ? 18.686 4.913 50.281 1.00 18.60 385 SER A CA 1
ATOM 2926 C C . SER A 1 385 ? 19.213 5.057 51.709 1.00 19.97 385 SER A C 1
ATOM 2927 O O . SER A 1 385 ? 19.045 4.099 52.474 1.00 17.91 385 SER A O 1
ATOM 2930 N N . LYS A 1 386 ? 19.754 6.233 52.084 1.00 19.39 386 LYS A N 1
ATOM 2931 C CA . LYS A 1 386 ? 20.250 6.487 53.475 1.00 23.31 386 LYS A CA 1
ATOM 2932 C C . LYS A 1 386 ? 19.114 6.346 54.490 1.00 19.76 386 LYS A C 1
ATOM 2933 O O . LYS A 1 386 ? 19.337 5.629 55.487 1.00 21.18 386 LYS A O 1
ATOM 2939 N N . LYS A 1 387 ? 17.948 6.966 54.286 1.00 16.20 387 LYS A N 1
ATOM 2940 C CA . LYS A 1 387 ? 16.798 6.845 55.209 1.00 16.97 387 LYS A CA 1
ATOM 2941 C C . LYS A 1 387 ? 16.327 5.381 55.240 1.00 16.06 387 LYS A C 1
ATOM 2942 O O . LYS A 1 387 ? 15.909 4.918 56.302 1.00 14.91 387 LYS A O 1
ATOM 2948 N N . ALA A 1 388 ? 16.296 4.708 54.092 1.00 15.70 388 ALA A N 1
ATOM 2949 C CA . ALA A 1 388 ? 15.866 3.295 54.000 1.00 16.58 388 ALA A CA 1
ATOM 2950 C C . ALA A 1 388 ? 16.725 2.434 54.939 1.00 16.67 388 ALA A C 1
ATOM 2951 O O . ALA A 1 388 ? 16.160 1.710 55.799 1.00 15.66 388 ALA A O 1
ATOM 2953 N N . ALA A 1 389 ? 18.036 2.493 54.747 1.00 17.91 389 ALA A N 1
ATOM 2954 C CA . ALA A 1 389 ? 19.029 1.654 55.460 1.00 20.54 389 ALA A CA 1
ATOM 2955 C C . ALA A 1 389 ? 19.020 2.029 56.943 1.00 23.66 389 ALA A C 1
ATOM 2956 O O . ALA A 1 389 ? 19.030 1.105 57.766 1.00 23.11 389 ALA A O 1
ATOM 2958 N N . ASP A 1 390 ? 18.865 3.320 57.273 1.00 22.30 390 ASP A N 1
ATOM 2959 C CA . ASP A 1 390 ? 18.800 3.798 58.672 1.00 24.97 390 ASP A CA 1
ATOM 2960 C C . ASP A 1 390 ? 17.545 3.225 59.350 1.00 24.39 390 ASP A C 1
ATOM 2961 O O . ASP A 1 390 ? 17.670 2.759 60.497 1.00 22.76 390 ASP A O 1
ATOM 2966 N N . SER A 1 391 ? 16.382 3.237 58.684 1.00 20.65 391 SER A N 1
ATOM 2967 C CA . SER A 1 391 ? 15.100 2.714 59.230 1.00 19.57 391 SER A CA 1
ATOM 2968 C C . SER A 1 391 ? 15.201 1.207 59.491 1.00 17.36 391 SER A C 1
ATOM 2969 O O . SER A 1 391 ? 14.709 0.723 60.513 1.00 16.05 391 SER A O 1
ATOM 2972 N N . ILE A 1 392 ? 15.723 0.474 58.525 1.00 18.33 392 ILE A N 1
ATOM 2973 C CA . ILE A 1 392 ? 15.915 -0.999 58.657 1.00 18.54 392 ILE A CA 1
ATOM 2974 C C . ILE A 1 392 ? 16.788 -1.285 59.891 1.00 18.94 392 ILE A C 1
ATOM 2975 O O . ILE A 1 392 ? 16.364 -2.103 60.732 1.00 19.05 392 ILE A O 1
ATOM 2980 N N . LEU A 1 393 ? 17.979 -0.712 59.954 1.00 19.60 393 LEU A N 1
ATOM 2981 C CA . LEU A 1 393 ? 18.972 -0.962 61.039 1.00 23.74 393 LEU A CA 1
ATOM 2982 C C . LEU A 1 393 ? 18.372 -0.624 62.406 1.00 24.84 393 LEU A C 1
ATOM 2983 O O . LEU A 1 393 ? 18.504 -1.444 63.336 1.00 25.41 393 LEU A O 1
ATOM 2988 N N . GLU A 1 394 ? 17.697 0.521 62.510 1.00 25.28 394 GLU A N 1
ATOM 2989 C CA . GLU A 1 394 ? 17.018 0.989 63.740 1.00 26.54 394 GLU A CA 1
ATOM 2990 C C . GLU A 1 394 ? 15.947 -0.031 64.140 1.00 28.21 394 GLU A C 1
ATOM 2991 O O . GLU A 1 394 ? 15.836 -0.353 65.347 1.00 24.90 394 GLU A O 1
ATOM 2997 N N . ALA A 1 395 ? 15.183 -0.551 63.173 1.00 26.73 395 ALA A N 1
ATOM 2998 C CA . ALA A 1 395 ? 14.130 -1.555 63.430 1.00 24.83 395 ALA A CA 1
ATOM 2999 C C . ALA A 1 395 ? 14.781 -2.864 63.913 1.00 24.80 395 ALA A C 1
ATOM 3000 O O . ALA A 1 395 ? 14.188 -3.529 64.779 1.00 26.18 395 ALA A O 1
ATOM 3002 N N . VAL A 1 396 ? 15.950 -3.228 63.368 1.00 23.65 396 VAL A N 1
ATOM 3003 C CA . VAL A 1 396 ? 16.689 -4.462 63.777 1.00 26.43 396 VAL A CA 1
ATOM 3004 C C . VAL A 1 396 ? 17.281 -4.232 65.185 1.00 30.40 396 VAL A C 1
ATOM 3005 O O . VAL A 1 396 ? 17.168 -5.133 66.016 1.00 28.83 396 VAL A O 1
ATOM 3009 N N . LYS A 1 397 ? 17.804 -3.043 65.476 1.00 32.10 397 LYS A N 1
ATOM 3010 C CA . LYS A 1 397 ? 18.326 -2.722 66.836 1.00 35.68 397 LYS A CA 1
ATOM 3011 C C . LYS A 1 397 ? 17.200 -2.890 67.851 1.00 34.17 397 LYS A C 1
ATOM 3012 O O . LYS A 1 397 ? 17.450 -3.482 68.929 1.00 31.78 397 LYS A O 1
ATOM 3018 N N . GLN A 1 398 ? 16.013 -2.392 67.515 1.00 34.63 398 GLN A N 1
ATOM 3019 C CA . GLN A 1 398 ? 14.846 -2.335 68.423 1.00 39.19 398 GLN A CA 1
ATOM 3020 C C . GLN A 1 398 ? 14.329 -3.754 68.723 1.00 40.19 398 GLN A C 1
ATOM 3021 O O . GLN A 1 398 ? 13.993 -4.033 69.898 1.00 33.95 398 GLN A O 1
ATOM 3027 N N . LYS A 1 399 ? 14.253 -4.630 67.720 1.00 39.96 399 LYS A N 1
ATOM 3028 C CA . LYS A 1 399 ? 13.828 -6.040 67.934 1.00 43.19 399 LYS A CA 1
ATOM 3029 C C . LYS A 1 399 ? 14.857 -6.745 68.829 1.00 42.92 399 LYS A C 1
ATOM 3030 O O . LYS A 1 399 ? 14.427 -7.388 69.794 1.00 47.01 399 LYS A O 1
ATOM 3036 N N . THR A 1 400 ? 16.158 -6.606 68.543 1.00 46.56 400 THR A N 1
ATOM 3037 C CA . THR A 1 400 ? 17.270 -7.184 69.357 1.00 50.76 400 THR A CA 1
ATOM 3038 C C . THR A 1 400 ? 17.173 -6.673 70.804 1.00 53.08 400 THR A C 1
ATOM 3039 O O . THR A 1 400 ? 17.554 -7.432 71.713 1.00 57.27 400 THR A O 1
ATOM 3043 N N . GLN A 1 401 ? 16.664 -5.450 71.007 1.00 53.69 401 GLN A N 1
ATOM 3044 C CA . GLN A 1 401 ? 16.505 -4.813 72.345 1.00 53.14 401 GLN A CA 1
ATOM 3045 C C . GLN A 1 401 ? 15.210 -5.298 73.008 1.00 54.25 401 GLN A C 1
ATOM 3046 O O . GLN A 1 401 ? 15.295 -5.775 74.154 1.00 57.73 401 GLN A O 1
ATOM 3052 N N . SER A 1 402 ? 14.057 -5.183 72.340 1.00 52.17 402 SER A N 1
ATOM 3053 C CA . SER A 1 402 ? 12.751 -5.589 72.920 1.00 50.84 402 SER A CA 1
ATOM 3054 C C . SER A 1 402 ? 12.738 -7.120 73.116 1.00 56.29 402 SER A C 1
ATOM 3055 O O . SER A 1 402 ? 12.026 -7.592 74.022 1.00 60.15 402 SER A O 1
ATOM 3058 N N . ALA A 1 403 ? 13.574 -7.864 72.378 1.00 58.24 403 ALA A N 1
ATOM 3059 C CA . ALA A 1 403 ? 13.847 -9.303 72.615 1.00 56.98 403 ALA A CA 1
ATOM 3060 C C . ALA A 1 403 ? 14.339 -9.489 74.059 1.00 58.04 403 ALA A C 1
ATOM 3061 O O . ALA A 1 403 ? 13.608 -10.109 74.863 1.00 65.13 403 ALA A O 1
ATOM 3063 N N . ASN A 1 404 ? 15.512 -8.940 74.389 1.00 53.95 404 ASN A N 1
ATOM 3064 C CA . ASN A 1 404 ? 16.145 -9.038 75.739 1.00 53.54 404 ASN A CA 1
ATOM 3065 C C . ASN A 1 404 ? 15.090 -8.758 76.826 1.00 52.53 404 ASN A C 1
ATOM 3066 O O . ASN A 1 404 ? 14.895 -9.631 77.697 1.00 55.89 404 ASN A O 1
ATOM 3071 N N . ALA A 1 405 ? 14.410 -7.612 76.748 1.00 49.90 405 ALA A N 1
ATOM 3072 C CA . ALA A 1 405 ? 13.213 -7.272 77.554 1.00 51.58 405 ALA A CA 1
ATOM 3073 C C . ALA A 1 405 ? 12.157 -8.369 77.391 1.00 47.19 405 ALA A C 1
ATOM 3074 O O . ALA A 1 405 ? 12.163 -9.314 78.164 1.00 54.49 405 ALA A O 1
ATOM 3076 N N . ALA B 1 2 ? 14.393 -43.131 36.448 1.00 32.32 2 ALA B N 1
ATOM 3077 C CA . ALA B 1 2 ? 13.026 -42.567 36.662 1.00 29.26 2 ALA B CA 1
ATOM 3078 C C . ALA B 1 2 ? 11.994 -43.248 35.749 1.00 29.06 2 ALA B C 1
ATOM 3079 O O . ALA B 1 2 ? 12.392 -43.974 34.805 1.00 29.70 2 ALA B O 1
ATOM 3081 N N . ASN B 1 3 ? 10.716 -43.048 36.076 1.00 26.29 3 ASN B N 1
ATOM 3082 C CA . ASN B 1 3 ? 9.516 -43.590 35.394 1.00 28.63 3 ASN B CA 1
ATOM 3083 C C . ASN B 1 3 ? 8.944 -42.533 34.444 1.00 26.45 3 ASN B C 1
ATOM 3084 O O . ASN B 1 3 ? 8.461 -41.494 34.923 1.00 22.83 3 ASN B O 1
ATOM 3089 N N . VAL B 1 4 ? 8.997 -42.815 33.143 1.00 27.11 4 VAL B N 1
ATOM 3090 C CA . VAL B 1 4 ? 8.564 -41.890 32.057 1.00 25.36 4 VAL B CA 1
ATOM 3091 C C . VAL B 1 4 ? 7.277 -42.432 31.434 1.00 23.08 4 VAL B C 1
ATOM 3092 O O . VAL B 1 4 ? 7.237 -43.631 31.046 1.00 22.89 4 VAL B O 1
ATOM 3096 N N . LEU B 1 5 ? 6.272 -41.562 31.308 1.00 21.93 5 LEU B N 1
ATOM 3097 C CA . LEU B 1 5 ? 5.089 -41.762 30.451 1.00 19.07 5 LEU B CA 1
ATOM 3098 C C . LEU B 1 5 ? 5.304 -40.954 29.164 1.00 19.88 5 LEU B C 1
ATOM 3099 O O . LEU B 1 5 ? 5.594 -39.740 29.245 1.00 21.33 5 LEU B O 1
ATOM 3104 N N . MET B 1 6 ? 5.235 -41.629 28.021 1.00 18.25 6 MET B N 1
ATOM 3105 C CA . MET B 1 6 ? 5.407 -40.983 26.688 1.00 15.98 6 MET B CA 1
ATOM 3106 C C . MET B 1 6 ? 4.100 -41.170 25.958 1.00 14.76 6 MET B C 1
ATOM 3107 O O . MET B 1 6 ? 3.603 -42.301 25.967 1.00 15.50 6 MET B O 1
ATOM 3112 N N . ILE B 1 7 ? 3.556 -40.091 25.385 1.00 15.52 7 ILE B N 1
ATOM 3113 C CA . ILE B 1 7 ? 2.282 -40.135 24.627 1.00 15.42 7 ILE B CA 1
ATOM 3114 C C . ILE B 1 7 ? 2.532 -39.643 23.190 1.00 14.69 7 ILE B C 1
ATOM 3115 O O . ILE B 1 7 ? 2.815 -38.461 22.987 1.00 13.60 7 ILE B O 1
ATOM 3120 N N . GLY B 1 8 ? 2.419 -40.562 22.245 1.00 14.39 8 GLY B N 1
ATOM 3121 C CA . GLY B 1 8 ? 2.719 -40.354 20.816 1.00 14.42 8 GLY B CA 1
ATOM 3122 C C . GLY B 1 8 ? 1.515 -39.850 20.054 1.00 14.07 8 GLY B C 1
ATOM 3123 O O . GLY B 1 8 ? 0.334 -39.962 20.542 1.00 16.36 8 GLY B O 1
ATOM 3124 N N . PHE B 1 9 ? 1.803 -39.403 18.844 1.00 13.65 9 PHE B N 1
ATOM 3125 C CA . PHE B 1 9 ? 0.873 -38.858 17.864 1.00 14.10 9 PHE B CA 1
ATOM 3126 C C . PHE B 1 9 ? 0.690 -39.951 16.816 1.00 13.81 9 PHE B C 1
ATOM 3127 O O . PHE B 1 9 ? 1.643 -40.628 16.466 1.00 13.31 9 PHE B O 1
ATOM 3135 N N . PRO B 1 10 ? -0.524 -40.109 16.286 1.00 13.85 10 PRO B N 1
ATOM 3136 C CA . PRO B 1 10 ? -0.828 -41.133 15.280 1.00 15.38 10 PRO B CA 1
ATOM 3137 C C . PRO B 1 10 ? -0.320 -40.773 13.872 1.00 14.85 10 PRO B C 1
ATOM 3138 O O . PRO B 1 10 ? -1.108 -40.440 13.023 1.00 16.64 10 PRO B O 1
ATOM 3142 N N . GLY B 1 11 ? 0.993 -40.851 13.671 1.00 15.56 11 GLY B N 1
ATOM 3143 C CA . GLY B 1 11 ? 1.625 -40.696 12.349 1.00 14.85 11 GLY B CA 1
ATOM 3144 C C . GLY B 1 11 ? 3.075 -41.127 12.415 1.00 14.60 11 GLY B C 1
ATOM 3145 O O . GLY B 1 11 ? 3.741 -40.824 13.425 1.00 13.36 11 GLY B O 1
ATOM 3146 N N . GLU B 1 12 ? 3.550 -41.811 11.378 1.00 14.10 12 GLU B N 1
ATOM 3147 C CA . GLU B 1 12 ? 4.931 -42.331 11.337 1.00 14.47 12 GLU B CA 1
ATOM 3148 C C . GLU B 1 12 ? 5.951 -41.182 11.531 1.00 14.76 12 GLU B C 1
ATOM 3149 O O . GLU B 1 12 ? 6.933 -41.378 12.290 1.00 15.23 12 GLU B O 1
ATOM 3155 N N . GLY B 1 13 ? 5.744 -40.016 10.912 1.00 13.65 13 GLY B N 1
ATOM 3156 C CA . GLY B 1 13 ? 6.654 -38.866 11.060 1.00 12.15 13 GLY B CA 1
ATOM 3157 C C . GLY B 1 13 ? 6.755 -38.342 12.485 1.00 12.26 13 GLY B C 1
ATOM 3158 O O . GLY B 1 13 ? 7.734 -37.677 12.809 1.00 12.28 13 GLY B O 1
ATOM 3159 N N . HIS B 1 14 ? 5.790 -38.636 13.346 1.00 11.98 14 HIS B N 1
ATOM 3160 C CA . HIS B 1 14 ? 5.838 -38.248 14.774 1.00 12.16 14 HIS B CA 1
ATOM 3161 C C . HIS B 1 14 ? 6.563 -39.349 15.549 1.00 11.82 14 HIS B C 1
ATOM 3162 O O . HIS B 1 14 ? 7.457 -39.050 16.362 1.00 12.40 14 HIS B O 1
ATOM 3169 N N . ILE B 1 15 ? 6.196 -40.594 15.296 1.00 11.41 15 ILE B N 1
ATOM 3170 C CA . ILE B 1 15 ? 6.784 -41.748 16.027 1.00 12.68 15 ILE B CA 1
ATOM 3171 C C . ILE B 1 15 ? 8.301 -41.814 15.794 1.00 12.44 15 ILE B C 1
ATOM 3172 O O . ILE B 1 15 ? 9.079 -41.945 16.751 1.00 11.85 15 ILE B O 1
ATOM 3177 N N . ASN B 1 16 ? 8.727 -41.656 14.552 1.00 13.48 16 ASN B N 1
ATOM 3178 C CA . ASN B 1 16 ? 10.088 -42.071 14.123 1.00 13.85 16 ASN B CA 1
ATOM 3179 C C . ASN B 1 16 ? 11.167 -41.283 14.876 1.00 13.77 16 ASN B C 1
ATOM 3180 O O . ASN B 1 16 ? 12.111 -41.855 15.442 1.00 13.36 16 ASN B O 1
ATOM 3185 N N . PRO B 1 17 ? 11.138 -39.938 14.876 1.00 13.21 17 PRO B N 1
ATOM 3186 C CA . PRO B 1 17 ? 12.126 -39.191 15.634 1.00 13.54 17 PRO B CA 1
ATOM 3187 C C . PRO B 1 17 ? 12.117 -39.526 17.132 1.00 13.08 17 PRO B C 1
ATOM 3188 O O . PRO B 1 17 ? 13.190 -39.407 17.765 1.00 14.45 17 PRO B O 1
ATOM 3192 N N . SER B 1 18 ? 10.952 -39.883 17.678 1.00 12.36 18 SER B N 1
ATOM 3193 C CA . SER B 1 18 ? 10.815 -40.195 19.134 1.00 12.82 18 SER B CA 1
ATOM 3194 C C . SER B 1 18 ? 11.644 -41.447 19.441 1.00 14.83 18 SER B C 1
ATOM 3195 O O . SER B 1 18 ? 12.100 -41.594 20.597 1.00 13.69 18 SER B O 1
ATOM 3198 N N . ILE B 1 19 ? 11.796 -42.343 18.462 1.00 14.20 19 ILE B N 1
ATOM 3199 C CA . ILE B 1 19 ? 12.520 -43.636 18.663 1.00 14.89 19 ILE B CA 1
ATOM 3200 C C . ILE B 1 19 ? 13.899 -43.373 19.269 1.00 15.77 19 ILE B C 1
ATOM 3201 O O . ILE B 1 19 ? 14.213 -43.991 20.332 1.00 15.78 19 ILE B O 1
ATOM 3206 N N . GLY B 1 20 ? 14.678 -42.472 18.673 1.00 15.22 20 GLY B N 1
ATOM 3207 C CA . GLY B 1 20 ? 16.055 -42.184 19.106 1.00 16.20 20 GLY B CA 1
ATOM 3208 C C . GLY B 1 20 ? 16.092 -41.591 20.506 1.00 18.59 20 GLY B C 1
ATOM 3209 O O . GLY B 1 20 ? 16.925 -42.037 21.337 1.00 17.35 20 GLY B O 1
ATOM 3210 N N . VAL B 1 21 ? 15.206 -40.624 20.781 1.00 18.24 21 VAL B N 1
ATOM 3211 C CA . VAL B 1 21 ? 15.026 -40.055 22.152 1.00 18.67 21 VAL B CA 1
ATOM 3212 C C . VAL B 1 21 ? 14.723 -41.189 23.152 1.00 17.38 21 VAL B C 1
ATOM 3213 O O . VAL B 1 21 ? 15.424 -41.242 24.176 1.00 18.76 21 VAL B O 1
ATOM 3217 N N . MET B 1 22 ? 13.727 -42.039 22.922 1.00 15.89 22 MET B N 1
ATOM 3218 C CA . MET B 1 22 ? 13.365 -43.132 23.870 1.00 17.99 22 MET B CA 1
ATOM 3219 C C . MET B 1 22 ? 14.567 -44.076 24.103 1.00 19.16 22 MET B C 1
ATOM 3220 O O . MET B 1 22 ? 14.801 -44.504 25.276 1.00 17.00 22 MET B O 1
ATOM 3225 N N . LYS B 1 23 ? 15.280 -44.441 23.033 1.00 20.11 23 LYS B N 1
ATOM 3226 C CA . LYS B 1 23 ? 16.474 -45.318 23.112 1.00 22.73 23 LYS B CA 1
ATOM 3227 C C . LYS B 1 23 ? 17.527 -44.657 24.009 1.00 22.55 23 LYS B C 1
ATOM 3228 O O . LYS B 1 23 ? 18.141 -45.354 24.839 1.00 23.58 23 LYS B O 1
ATOM 3234 N N . GLU B 1 24 ? 17.776 -43.372 23.811 1.00 23.47 24 GLU B N 1
ATOM 3235 C CA . GLU B 1 24 ? 18.785 -42.637 24.600 1.00 26.29 24 GLU B CA 1
ATOM 3236 C C . GLU B 1 24 ? 18.358 -42.648 26.080 1.00 26.00 24 GLU B C 1
ATOM 3237 O O . GLU B 1 24 ? 19.231 -42.917 26.950 1.00 25.28 24 GLU B O 1
ATOM 3243 N N . LEU B 1 25 ? 17.076 -42.435 26.387 1.00 23.32 25 LEU B N 1
ATOM 3244 C CA . LEU B 1 25 ? 16.601 -42.366 27.802 1.00 24.37 25 LEU B CA 1
ATOM 3245 C C . LEU B 1 25 ? 16.698 -43.761 28.446 1.00 27.72 25 LEU B C 1
ATOM 3246 O O . LEU B 1 25 ? 17.229 -43.858 29.588 1.00 26.88 25 LEU B O 1
ATOM 3251 N N . LYS B 1 26 ? 16.233 -44.800 27.745 1.00 28.39 26 LYS B N 1
ATOM 3252 C CA . LYS B 1 26 ? 16.309 -46.214 28.207 1.00 33.32 26 LYS B CA 1
ATOM 3253 C C . LYS B 1 26 ? 17.768 -46.616 28.470 1.00 33.80 26 LYS B C 1
ATOM 3254 O O . LYS B 1 26 ? 17.984 -47.400 29.390 1.00 38.52 26 LYS B O 1
ATOM 3260 N N . SER B 1 27 ? 18.724 -46.119 27.695 1.00 33.01 27 SER B N 1
ATOM 3261 C CA . SER B 1 27 ? 20.145 -46.532 27.808 1.00 37.42 27 SER B CA 1
ATOM 3262 C C . SER B 1 27 ? 20.823 -45.780 28.962 1.00 39.11 27 SER B C 1
ATOM 3263 O O . SER B 1 27 ? 21.951 -46.163 29.322 1.00 42.34 27 SER B O 1
ATOM 3266 N N . ARG B 1 28 ? 20.157 -44.769 29.525 1.00 37.45 28 ARG B N 1
ATOM 3267 C CA . ARG B 1 28 ? 20.557 -44.088 30.785 1.00 35.81 28 ARG B CA 1
ATOM 3268 C C . ARG B 1 28 ? 19.665 -44.577 31.931 1.00 36.01 28 ARG B C 1
ATOM 3269 O O . ARG B 1 28 ? 19.669 -43.916 32.978 1.00 37.78 28 ARG B O 1
ATOM 3277 N N . GLY B 1 29 ? 18.910 -45.664 31.716 1.00 34.72 29 GLY B N 1
ATOM 3278 C CA . GLY B 1 29 ? 18.214 -46.445 32.761 1.00 34.10 29 GLY B CA 1
ATOM 3279 C C . GLY B 1 29 ? 16.825 -45.915 33.084 1.00 35.47 29 GLY B C 1
ATOM 3280 O O . GLY B 1 29 ? 16.280 -46.286 34.127 1.00 36.98 29 GLY B O 1
ATOM 3281 N N . GLU B 1 30 ? 16.251 -45.060 32.239 1.00 31.22 30 GLU B N 1
ATOM 3282 C CA . GLU B 1 30 ? 14.823 -44.673 32.367 1.00 29.50 30 GLU B CA 1
ATOM 3283 C C . GLU B 1 30 ? 13.967 -45.890 32.020 1.00 28.76 30 GLU B C 1
ATOM 3284 O O . GLU B 1 30 ? 14.379 -46.674 31.141 1.00 26.55 30 GLU B O 1
ATOM 3290 N N . ASN B 1 31 ? 12.852 -46.065 32.736 1.00 31.85 31 ASN B N 1
ATOM 3291 C CA . ASN B 1 31 ? 11.769 -47.035 32.430 1.00 31.79 31 ASN B CA 1
ATOM 3292 C C . ASN B 1 31 ? 10.646 -46.240 31.757 1.00 32.91 31 ASN B C 1
ATOM 3293 O O . ASN B 1 31 ? 10.179 -45.237 32.334 1.00 33.46 31 ASN B O 1
ATOM 3298 N N . ILE B 1 32 ? 10.272 -46.623 30.539 1.00 29.73 32 ILE B N 1
ATOM 3299 C CA . ILE B 1 32 ? 9.349 -45.810 29.698 1.00 25.37 32 ILE B CA 1
ATOM 3300 C C . ILE B 1 32 ? 8.114 -46.628 29.393 1.00 21.61 32 ILE B C 1
ATOM 3301 O O . ILE B 1 32 ? 8.302 -47.798 29.066 1.00 23.30 32 ILE B O 1
ATOM 3306 N N . THR B 1 33 ? 6.930 -46.000 29.476 1.00 19.08 33 THR B N 1
ATOM 3307 C CA . THR B 1 33 ? 5.633 -46.466 28.959 1.00 19.96 33 THR B CA 1
ATOM 3308 C C . THR B 1 33 ? 5.207 -45.520 27.829 1.00 18.83 33 THR B C 1
ATOM 3309 O O . THR B 1 33 ? 5.198 -44.302 28.056 1.00 18.24 33 THR B O 1
ATOM 3313 N N . TYR B 1 34 ? 4.881 -46.082 26.673 1.00 18.24 34 TYR B N 1
ATOM 3314 C CA . TYR B 1 34 ? 4.709 -45.351 25.389 1.00 16.26 34 TYR B CA 1
ATOM 3315 C C . TYR B 1 34 ? 3.338 -45.695 24.855 1.00 15.61 34 TYR B C 1
ATOM 3316 O O . TYR B 1 34 ? 3.100 -46.837 24.429 1.00 14.70 34 TYR B O 1
ATOM 3325 N N . TYR B 1 35 ? 2.443 -44.701 24.891 1.00 15.61 35 TYR B N 1
ATOM 3326 C CA . TYR B 1 35 ? 1.086 -44.800 24.334 1.00 14.99 35 TYR B CA 1
ATOM 3327 C C . TYR B 1 35 ? 1.100 -44.406 22.852 1.00 15.38 35 TYR B C 1
ATOM 3328 O O . TYR B 1 35 ? 1.635 -43.351 22.520 1.00 14.12 35 TYR B O 1
ATOM 3337 N N . ALA B 1 36 ? 0.520 -45.243 22.008 1.00 15.71 36 ALA B N 1
ATOM 3338 C CA . ALA B 1 36 ? 0.398 -44.960 20.560 1.00 15.27 36 ALA B CA 1
ATOM 3339 C C . ALA B 1 36 ? -0.723 -45.799 19.964 1.00 16.56 36 ALA B C 1
ATOM 3340 O O . ALA B 1 36 ? -1.339 -46.642 20.687 1.00 19.57 36 ALA B O 1
ATOM 3342 N N . VAL B 1 37 ? -0.994 -45.609 18.682 1.00 16.09 37 VAL B N 1
ATOM 3343 C CA . VAL B 1 37 ? -1.960 -46.458 17.929 1.00 17.27 37 VAL B CA 1
ATOM 3344 C C . VAL B 1 37 ? -1.232 -47.765 17.570 1.00 18.54 37 VAL B C 1
ATOM 3345 O O . VAL B 1 37 ? 0.043 -47.777 17.544 1.00 16.74 37 VAL B O 1
ATOM 3349 N N . LYS B 1 38 ? -2.003 -48.837 17.439 1.00 21.38 38 LYS B N 1
ATOM 3350 C CA . LYS B 1 38 ? -1.551 -50.250 17.195 1.00 24.95 38 LYS B CA 1
ATOM 3351 C C . LYS B 1 38 ? -0.604 -50.355 15.991 1.00 22.39 38 LYS B C 1
ATOM 3352 O O . LYS B 1 38 ? 0.364 -51.157 16.026 1.00 19.51 38 LYS B O 1
ATOM 3358 N N . GLU B 1 39 ? -0.863 -49.546 14.965 1.00 21.18 39 GLU B N 1
ATOM 3359 C CA . GLU B 1 39 ? -0.043 -49.492 13.728 1.00 20.69 39 GLU B CA 1
ATOM 3360 C C . GLU B 1 39 ? 1.443 -49.424 14.080 1.00 20.24 39 GLU B C 1
ATOM 3361 O O . GLU B 1 39 ? 2.217 -50.097 13.408 1.00 20.68 39 GLU B O 1
ATOM 3367 N N . TYR B 1 40 ? 1.846 -48.668 15.102 1.00 18.56 40 TYR B N 1
ATOM 3368 C CA . TYR B 1 40 ? 3.274 -48.403 15.380 1.00 19.60 40 TYR B CA 1
ATOM 3369 C C . TYR B 1 40 ? 3.813 -49.278 16.522 1.00 19.97 40 TYR B C 1
ATOM 3370 O O . TYR B 1 40 ? 4.957 -49.045 16.935 1.00 20.47 40 TYR B O 1
ATOM 3379 N N . LYS B 1 41 ? 3.042 -50.244 17.000 1.00 21.40 41 LYS B N 1
ATOM 3380 C CA . LYS B 1 41 ? 3.398 -51.085 18.172 1.00 24.85 41 LYS B CA 1
ATOM 3381 C C . LYS B 1 41 ? 4.850 -51.560 18.033 1.00 25.32 41 LYS B C 1
ATOM 3382 O O . LYS B 1 41 ? 5.671 -51.268 18.907 1.00 23.46 41 LYS B O 1
ATOM 3388 N N . GLU B 1 42 ? 5.153 -52.205 16.901 1.00 27.54 42 GLU B N 1
ATOM 3389 C CA . GLU B 1 42 ? 6.387 -52.990 16.660 1.00 28.55 42 GLU B CA 1
ATOM 3390 C C . GLU B 1 42 ? 7.588 -52.036 16.668 1.00 26.86 42 GLU B C 1
ATOM 3391 O O . GLU B 1 42 ? 8.628 -52.412 17.233 1.00 23.90 42 GLU B O 1
ATOM 3397 N N . LYS B 1 43 ? 7.443 -50.785 16.201 1.00 24.75 43 LYS B N 1
ATOM 3398 C CA . LYS B 1 43 ? 8.547 -49.787 16.307 1.00 23.68 43 LYS B CA 1
ATOM 3399 C C . LYS B 1 43 ? 8.896 -49.541 17.782 1.00 21.47 43 LYS B C 1
ATOM 3400 O O . LYS B 1 43 ? 10.077 -49.265 18.100 1.00 21.09 43 LYS B O 1
ATOM 3406 N N . ILE B 1 44 ? 7.893 -49.563 18.649 1.00 20.65 44 ILE B N 1
ATOM 3407 C CA . ILE B 1 44 ? 8.045 -49.153 20.071 1.00 21.98 44 ILE B CA 1
ATOM 3408 C C . ILE B 1 44 ? 8.533 -50.363 20.893 1.00 22.62 44 ILE B C 1
ATOM 3409 O O . ILE B 1 44 ? 9.478 -50.195 21.660 1.00 23.21 44 ILE B O 1
ATOM 3414 N N . THR B 1 45 ? 7.954 -51.544 20.683 1.00 25.05 45 THR B N 1
ATOM 3415 C CA . THR B 1 45 ? 8.273 -52.780 21.457 1.00 27.16 45 THR B CA 1
ATOM 3416 C C . THR B 1 45 ? 9.708 -53.240 21.187 1.00 28.62 45 THR B C 1
ATOM 3417 O O . THR B 1 45 ? 10.284 -53.852 22.072 1.00 30.90 45 THR B O 1
ATOM 3421 N N . ALA B 1 46 ? 10.281 -52.917 20.036 1.00 27.64 46 ALA B N 1
ATOM 3422 C CA . ALA B 1 46 ? 11.645 -53.336 19.655 1.00 28.44 46 ALA B CA 1
ATOM 3423 C C . ALA B 1 46 ? 12.680 -52.522 20.438 1.00 29.90 46 ALA B C 1
ATOM 3424 O O . ALA B 1 46 ? 13.852 -52.925 20.458 1.00 28.76 46 ALA B O 1
ATOM 3426 N N . LEU B 1 47 ? 12.237 -51.434 21.088 1.00 26.92 47 LEU B N 1
ATOM 3427 C CA . LEU B 1 47 ? 13.042 -50.596 22.007 1.00 27.49 47 LEU B CA 1
ATOM 3428 C C . LEU B 1 47 ? 13.124 -51.261 23.384 1.00 26.47 47 LEU B C 1
ATOM 3429 O O . LEU B 1 47 ? 14.029 -50.892 24.127 1.00 28.04 47 LEU B O 1
ATOM 3434 N N . ASP B 1 48 ? 12.241 -52.220 23.672 1.00 27.36 48 ASP B N 1
ATOM 3435 C CA . ASP B 1 48 ? 12.167 -52.932 24.978 1.00 29.62 48 ASP B CA 1
ATOM 3436 C C . ASP B 1 48 ? 11.675 -51.909 26.014 1.00 29.09 48 ASP B C 1
ATOM 3437 O O . ASP B 1 48 ? 12.217 -51.807 27.143 1.00 27.32 48 ASP B O 1
ATOM 3442 N N . ILE B 1 49 ? 10.705 -51.112 25.572 1.00 27.36 49 ILE B N 1
ATOM 3443 C CA . ILE B 1 49 ? 9.870 -50.234 26.422 1.00 26.03 49 ILE B CA 1
ATOM 3444 C C . ILE B 1 49 ? 8.440 -50.735 26.247 1.00 23.65 49 ILE B C 1
ATOM 3445 O O . ILE B 1 49 ? 8.159 -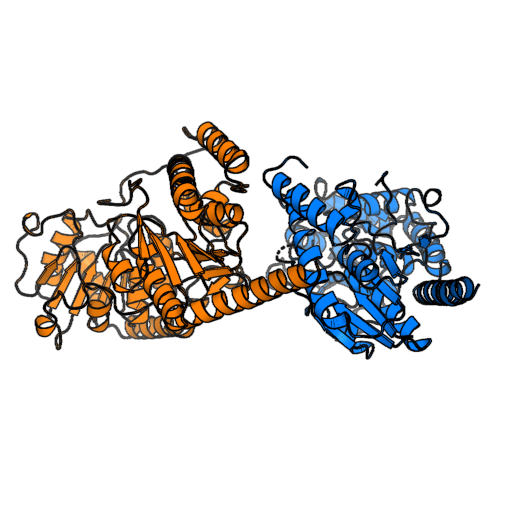51.317 25.177 1.00 23.14 49 ILE B O 1
ATOM 3450 N N . GLU B 1 50 ? 7.581 -50.469 27.233 1.00 21.60 50 GLU B N 1
ATOM 3451 C CA . GLU B 1 50 ? 6.182 -50.945 27.285 1.00 19.96 50 GLU B CA 1
ATOM 3452 C C . GLU B 1 50 ? 5.322 -50.093 26.347 1.00 20.78 50 GLU B C 1
ATOM 3453 O O . GLU B 1 50 ? 5.108 -48.876 26.612 1.00 20.37 50 GLU B O 1
ATOM 3459 N N . PHE B 1 51 ? 4.799 -50.729 25.311 1.00 19.22 51 PHE B N 1
ATOM 3460 C CA . PHE B 1 51 ? 3.837 -50.113 24.382 1.00 19.91 51 PHE B CA 1
ATOM 3461 C C . PHE B 1 51 ? 2.456 -50.233 25.012 1.00 20.91 51 PHE B C 1
ATOM 3462 O O . PHE B 1 51 ? 2.147 -51.279 25.632 1.00 19.86 51 PHE B O 1
ATOM 3470 N N . ARG B 1 52 ? 1.635 -49.203 24.866 1.00 19.93 52 ARG B N 1
ATOM 3471 C CA . ARG B 1 52 ? 0.209 -49.275 25.240 1.00 20.10 52 ARG B CA 1
ATOM 3472 C C . ARG B 1 52 ? -0.620 -48.554 24.194 1.00 19.93 52 ARG B C 1
ATOM 3473 O O . ARG B 1 52 ? -0.130 -47.550 23.684 1.00 16.74 52 ARG B O 1
ATOM 3481 N N . GLU B 1 53 ? -1.835 -49.036 23.957 1.00 19.22 53 GLU B N 1
ATOM 3482 C CA . GLU B 1 53 ? -2.748 -48.592 22.874 1.00 23.21 53 GLU B CA 1
ATOM 3483 C C . GLU B 1 53 ? -3.619 -47.406 23.297 1.00 23.49 53 GLU B C 1
ATOM 3484 O O . GLU B 1 53 ? -4.068 -47.398 24.451 1.00 21.10 53 GLU B O 1
ATOM 3490 N N . TYR B 1 54 ? -3.903 -46.471 22.380 1.00 20.83 54 TYR B N 1
ATOM 3491 C CA . TYR B 1 54 ? -5.133 -45.643 22.408 1.00 20.95 54 TYR B CA 1
ATOM 3492 C C . TYR B 1 54 ? -5.780 -45.829 21.044 1.00 22.49 54 TYR B C 1
ATOM 3493 O O . TYR B 1 54 ? -5.092 -46.302 20.112 1.00 21.51 54 TYR B O 1
ATOM 3502 N N . HIS B 1 55 ? -7.053 -45.476 20.938 1.00 23.98 55 HIS B N 1
ATOM 3503 C CA . HIS B 1 55 ? -7.873 -45.672 19.724 1.00 26.70 55 HIS B CA 1
ATOM 3504 C C . HIS B 1 55 ? -7.359 -44.805 18.561 1.00 26.81 55 HIS B C 1
ATOM 3505 O O . HIS B 1 55 ? -7.158 -43.591 18.747 1.00 25.08 55 HIS B O 1
ATOM 3512 N N . ASP B 1 56 ? -7.279 -45.399 17.374 1.00 25.05 56 ASP B N 1
ATOM 3513 C CA . ASP B 1 56 ? -6.837 -44.708 16.141 1.00 26.27 56 ASP B CA 1
ATOM 3514 C C . ASP B 1 56 ? -7.993 -43.868 15.585 1.00 29.26 56 ASP B C 1
ATOM 3515 O O . ASP B 1 56 ? -8.821 -44.421 14.865 1.00 34.57 56 ASP B O 1
ATOM 3520 N N . PHE B 1 57 ? -8.006 -42.562 15.878 1.00 32.68 57 PHE B N 1
ATOM 3521 C CA . PHE B 1 57 ? -9.075 -41.591 15.519 1.00 34.93 57 PHE B CA 1
ATOM 3522 C C . PHE B 1 57 ? -8.889 -41.051 14.093 1.00 38.52 57 PHE B C 1
ATOM 3523 O O . PHE B 1 57 ? -9.570 -40.075 13.740 1.00 42.93 57 PHE B O 1
ATOM 3531 N N . ARG B 1 58 ? -8.022 -41.672 13.287 1.00 38.83 58 ARG B N 1
ATOM 3532 C CA . ARG B 1 58 ? -7.822 -41.323 11.862 1.00 38.58 58 ARG B CA 1
ATOM 3533 C C . ARG B 1 58 ? -8.259 -42.527 11.017 1.00 43.75 58 ARG B C 1
ATOM 3534 O O . ARG B 1 58 ? -9.307 -42.400 10.376 1.00 42.96 58 ARG B O 1
ATOM 3542 N N . PHE B 1 62 ? -8.333 -39.289 6.298 1.00 49.94 62 PHE B N 1
ATOM 3543 C CA . PHE B 1 62 ? -7.771 -38.354 7.315 1.00 48.51 62 PHE B CA 1
ATOM 3544 C C . PHE B 1 62 ? -6.476 -38.950 7.891 1.00 39.73 62 PHE B C 1
ATOM 3545 O O . PHE B 1 62 ? -6.535 -39.818 8.774 1.00 41.32 62 PHE B O 1
ATOM 3553 N N . GLY B 1 63 ? -5.332 -38.517 7.363 1.00 31.05 63 GLY B N 1
ATOM 3554 C CA . GLY B 1 63 ? -4.006 -38.960 7.825 1.00 30.77 63 GLY B CA 1
ATOM 3555 C C . GLY B 1 63 ? -3.529 -40.236 7.141 1.00 26.86 63 GLY B C 1
ATOM 3556 O O . GLY B 1 63 ? -2.549 -40.825 7.644 1.00 27.64 63 GLY B O 1
ATOM 3557 N N . LYS B 1 64 ? -4.184 -40.677 6.056 1.00 27.82 64 LYS B N 1
ATOM 3558 C CA . LYS B 1 64 ? -3.692 -41.806 5.223 1.00 29.25 64 LYS B CA 1
ATOM 3559 C C . LYS B 1 64 ? -4.304 -41.743 3.822 1.00 27.38 64 LYS B C 1
ATOM 3560 O O . LYS B 1 64 ? -5.418 -41.154 3.648 1.00 25.51 64 LYS B O 1
ATOM 3566 N N . ASN B 1 65 ? -3.572 -42.300 2.851 1.00 25.84 65 ASN B N 1
ATOM 3567 C CA . ASN B 1 65 ? -4.030 -42.572 1.463 1.00 25.43 65 ASN B CA 1
ATOM 3568 C C . ASN B 1 65 ? -4.525 -41.262 0.821 1.00 24.69 65 ASN B C 1
ATOM 3569 O O . ASN B 1 65 ? -5.561 -41.274 0.104 1.00 24.57 65 ASN B O 1
ATOM 3574 N N . ALA B 1 66 ? -3.811 -40.153 1.026 1.00 20.86 66 ALA B N 1
ATOM 3575 C CA . ALA B 1 66 ? -4.248 -38.815 0.553 1.00 21.51 66 ALA B CA 1
ATOM 3576 C C . ALA B 1 66 ? -3.539 -38.477 -0.767 1.00 21.59 66 ALA B C 1
ATOM 3577 O O . ALA B 1 66 ? -2.410 -38.979 -1.026 1.00 19.17 66 ALA B O 1
ATOM 3579 N N . THR B 1 67 ? -4.206 -37.684 -1.603 1.00 21.22 67 THR B N 1
ATOM 3580 C CA . THR B 1 67 ? -3.677 -37.173 -2.888 1.00 21.84 67 THR B CA 1
ATOM 3581 C C . THR B 1 67 ? -3.030 -35.805 -2.635 1.00 21.28 67 THR B C 1
ATOM 3582 O O . THR B 1 67 ? -2.152 -35.462 -3.409 1.00 22.14 67 THR B O 1
ATOM 3586 N N . GLY B 1 68 ? -3.440 -35.076 -1.587 1.00 22.01 68 GLY B N 1
ATOM 3587 C CA . GLY B 1 68 ? -3.121 -33.652 -1.394 1.00 24.65 68 GLY B CA 1
ATOM 3588 C C . GLY B 1 68 ? -4.049 -32.709 -2.150 1.00 27.23 68 GLY B C 1
ATOM 3589 O O . GLY B 1 68 ? -3.820 -31.491 -2.052 1.00 32.34 68 GLY B O 1
ATOM 3590 N N . ASP B 1 69 ? -5.053 -33.212 -2.881 1.00 29.09 69 ASP B N 1
ATOM 3591 C CA . ASP B 1 69 ? -6.066 -32.363 -3.580 1.00 30.07 69 ASP B CA 1
ATOM 3592 C C . ASP B 1 69 ? -7.319 -32.193 -2.708 1.00 32.52 69 ASP B C 1
ATOM 3593 O O . ASP B 1 69 ? -8.101 -31.265 -2.992 1.00 34.56 69 ASP B O 1
ATOM 3598 N N . GLU B 1 70 ? -7.479 -33.004 -1.655 1.00 33.62 70 GLU B N 1
ATOM 3599 C CA . GLU B 1 70 ? -8.572 -32.897 -0.643 1.00 36.90 70 GLU B CA 1
ATOM 3600 C C . GLU B 1 70 ? -8.574 -31.496 -0.013 1.00 41.08 70 GLU B C 1
ATOM 3601 O O . GLU B 1 70 ? -7.540 -31.092 0.542 1.00 40.00 70 GLU B O 1
ATOM 3607 N N . GLU B 1 71 ? -9.708 -30.793 -0.080 1.00 46.50 71 GLU B N 1
ATOM 3608 C CA . GLU B 1 71 ? -9.963 -29.532 0.667 1.00 48.45 71 GLU B CA 1
ATOM 3609 C C . GLU B 1 71 ? -10.142 -29.885 2.143 1.00 48.09 71 GLU B C 1
ATOM 3610 O O . GLU B 1 71 ? -10.922 -30.814 2.424 1.00 49.57 71 GLU B O 1
ATOM 3616 N N . ARG B 1 72 ? -9.460 -29.178 3.045 1.00 45.64 72 ARG B N 1
ATOM 3617 C CA . ARG B 1 72 ? -9.590 -29.385 4.512 1.00 46.65 72 ARG B CA 1
ATOM 3618 C C . ARG B 1 72 ? -9.953 -28.052 5.176 1.00 44.90 72 ARG B C 1
ATOM 3619 O O . ARG B 1 72 ? -9.499 -27.008 4.676 1.00 48.64 72 ARG B O 1
ATOM 3627 N N . ASP B 1 73 ? -10.749 -28.090 6.248 1.00 41.24 73 ASP B N 1
ATOM 3628 C CA . ASP B 1 73 ? -11.199 -26.8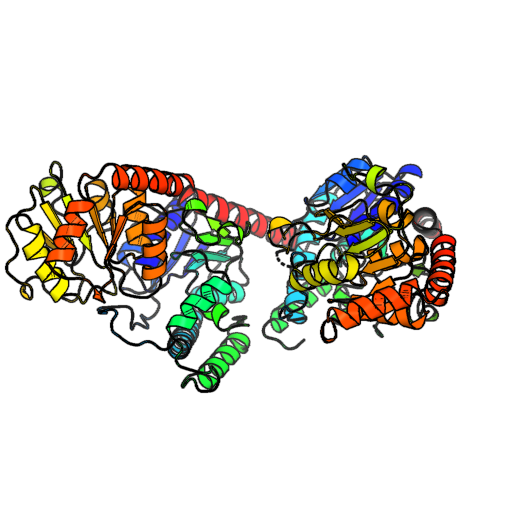77 6.979 1.00 42.01 73 ASP B CA 1
ATOM 3629 C C . ASP B 1 73 ? -10.495 -26.829 8.334 1.00 41.40 73 ASP B C 1
ATOM 3630 O O . ASP B 1 73 ? -10.629 -27.792 9.090 1.00 43.55 73 ASP B O 1
ATOM 3635 N N . PHE B 1 74 ? -9.817 -25.725 8.646 1.00 40.96 74 PHE B N 1
ATOM 3636 C CA . PHE B 1 74 ? -9.037 -25.571 9.900 1.00 40.79 74 PHE B CA 1
ATOM 3637 C C . PHE B 1 74 ? -9.911 -25.869 11.129 1.00 38.27 74 PHE B C 1
ATOM 3638 O O . PHE B 1 74 ? -9.464 -26.672 11.987 1.00 35.48 74 PHE B O 1
ATOM 3646 N N . THR B 1 75 ? -11.080 -25.222 11.245 1.00 35.49 75 THR B N 1
ATOM 3647 C CA . THR B 1 75 ? -11.994 -25.330 12.422 1.00 37.98 75 THR B CA 1
ATOM 3648 C C . THR B 1 75 ? -12.447 -26.791 12.597 1.00 40.06 75 THR B C 1
ATOM 3649 O O . THR B 1 75 ? -12.579 -27.238 13.773 1.00 40.82 75 THR B O 1
ATOM 3653 N N . GLU B 1 76 ? -12.703 -27.492 11.483 1.00 41.64 76 GLU B N 1
ATOM 3654 C CA . GLU B 1 76 ? -13.082 -28.934 11.453 1.00 45.63 76 GLU B CA 1
ATOM 3655 C C . GLU B 1 76 ? -11.965 -29.775 12.086 1.00 43.98 76 GLU B C 1
ATOM 3656 O O . GLU B 1 76 ? -12.278 -30.638 12.929 1.00 42.80 76 GLU B O 1
ATOM 3662 N N . MET B 1 77 ? -10.713 -29.524 11.696 1.00 43.14 77 MET B N 1
ATOM 3663 C CA . MET B 1 77 ? -9.529 -30.274 12.195 1.00 44.72 77 MET B CA 1
ATOM 3664 C C . MET B 1 77 ? -9.432 -30.032 13.707 1.00 39.99 77 MET B C 1
ATOM 3665 O O . MET B 1 77 ? -9.349 -31.010 14.463 1.00 42.19 77 MET B O 1
ATOM 3670 N N . LEU B 1 78 ? -9.463 -28.768 14.132 1.00 38.38 78 LEU B N 1
ATOM 3671 C CA . LEU B 1 78 ? -9.572 -28.378 15.566 1.00 38.46 78 LEU B CA 1
ATOM 3672 C C . LEU B 1 78 ? -10.540 -29.322 16.288 1.00 37.33 78 LEU B C 1
ATOM 3673 O O . LEU B 1 78 ? -10.150 -29.937 17.301 1.00 32.39 78 LEU B O 1
ATOM 3678 N N . CYS B 1 79 ? -11.762 -29.450 15.781 1.00 32.90 79 CYS B N 1
ATOM 3679 C CA . CYS B 1 79 ? -12.837 -30.212 16.465 1.00 36.15 79 CYS B CA 1
ATOM 3680 C C . CYS B 1 79 ? -12.516 -31.719 16.460 1.00 31.75 79 CYS B C 1
ATOM 3681 O O . CYS B 1 79 ? -12.690 -32.340 17.515 1.00 33.51 79 CYS B O 1
ATOM 3684 N N . ALA B 1 80 ? -11.978 -32.271 15.370 1.00 33.67 80 ALA B N 1
ATOM 3685 C CA . ALA B 1 80 ? -11.450 -33.661 15.319 1.00 33.29 80 ALA B CA 1
ATOM 3686 C C . ALA B 1 80 ? -10.478 -33.886 16.489 1.00 31.49 80 ALA B C 1
ATOM 3687 O O . ALA B 1 80 ? -10.664 -34.840 17.266 1.00 28.57 80 ALA B O 1
ATOM 3689 N N . PHE B 1 81 ? -9.488 -33.006 16.636 1.00 31.45 81 PHE B N 1
ATOM 3690 C CA . PHE B 1 81 ? -8.361 -33.172 17.586 1.00 31.04 81 PHE B CA 1
ATOM 3691 C C . PHE B 1 81 ? -8.865 -32.950 19.006 1.00 29.60 81 PHE B C 1
ATOM 3692 O O . PHE B 1 81 ? -8.384 -33.666 19.910 1.00 27.61 81 PHE B O 1
ATOM 3700 N N . LEU B 1 82 ? -9.799 -32.019 19.208 1.00 28.52 82 LEU B N 1
ATOM 3701 C CA . LEU B 1 82 ? -10.353 -31.779 20.558 1.00 29.71 82 LEU B CA 1
ATOM 3702 C C . LEU B 1 82 ? -11.150 -33.015 20.976 1.00 27.08 82 LEU B C 1
ATOM 3703 O O . LEU B 1 82 ? -10.960 -33.460 22.130 1.00 25.20 82 LEU B O 1
ATOM 3708 N N . LYS B 1 83 ? -11.985 -33.552 20.084 1.00 29.91 83 LYS B N 1
ATOM 3709 C CA . LYS B 1 83 ? -12.794 -34.772 20.371 1.00 30.39 83 LYS B CA 1
ATOM 3710 C C . LYS B 1 83 ? -11.821 -35.912 20.707 1.00 28.13 83 LYS B C 1
ATOM 3711 O O . LYS B 1 83 ? -11.972 -36.515 21.771 1.00 26.09 83 LYS B O 1
ATOM 3717 N N . ALA B 1 84 ? -10.802 -36.165 19.881 1.00 27.19 84 ALA B N 1
ATOM 3718 C CA . ALA B 1 84 ? -9.839 -37.269 20.123 1.00 27.81 84 ALA B CA 1
ATOM 3719 C C . ALA B 1 84 ? -8.971 -36.986 21.361 1.00 28.98 84 ALA B C 1
ATOM 3720 O O . ALA B 1 84 ? -8.690 -37.941 22.107 1.00 29.91 84 ALA B O 1
ATOM 3722 N N . CYS B 1 85 ? -8.602 -35.724 21.615 1.00 29.76 85 CYS B N 1
ATOM 3723 C CA . CYS B 1 85 ? -7.927 -35.296 22.869 1.00 29.25 85 CYS B CA 1
ATOM 3724 C C . CYS B 1 85 ? -8.740 -35.732 24.091 1.00 27.17 85 CYS B C 1
ATOM 3725 O O . CYS B 1 85 ? -8.144 -36.265 25.043 1.00 25.33 85 CYS B O 1
ATOM 3728 N N . LYS B 1 86 ? -10.058 -35.527 24.067 1.00 26.45 86 LYS B N 1
ATOM 3729 C CA . LYS B 1 86 ? -10.948 -35.889 25.202 1.00 28.94 86 LYS B CA 1
ATOM 3730 C C . LYS B 1 86 ? -10.956 -37.416 25.387 1.00 28.17 86 LYS B C 1
ATOM 3731 O O . LYS B 1 86 ? -10.761 -37.877 26.536 1.00 29.07 86 LYS B O 1
ATOM 3737 N N . ASP B 1 87 ? -11.153 -38.173 24.305 1.00 27.70 87 ASP B N 1
ATOM 3738 C CA . ASP B 1 87 ? -11.167 -39.663 24.333 1.00 28.15 87 ASP B CA 1
ATOM 3739 C C . ASP B 1 87 ? -9.820 -40.158 24.849 1.00 26.75 87 ASP B C 1
ATOM 3740 O O . ASP B 1 87 ? -9.788 -41.002 25.750 1.00 25.05 87 ASP B O 1
ATOM 3745 N N . ILE B 1 88 ? -8.717 -39.633 24.317 1.00 24.87 88 ILE B N 1
ATOM 3746 C CA . ILE B 1 88 ? -7.383 -40.212 24.617 1.00 24.21 88 ILE B CA 1
ATOM 3747 C C . ILE B 1 88 ? -7.043 -39.933 26.078 1.00 25.68 88 ILE B C 1
ATOM 3748 O O . ILE B 1 88 ? -6.615 -40.875 26.758 1.00 28.20 88 ILE B O 1
ATOM 3753 N N . ALA B 1 89 ? -7.208 -38.693 26.542 1.00 23.65 89 ALA B N 1
ATOM 3754 C CA . ALA B 1 89 ? -6.881 -38.323 27.927 1.00 23.86 89 ALA B CA 1
ATOM 3755 C C . ALA B 1 89 ? -7.753 -39.156 28.877 1.00 23.66 89 ALA B C 1
ATOM 3756 O O . ALA B 1 89 ? -7.182 -39.717 29.810 1.00 24.76 89 ALA B O 1
ATOM 3758 N N . THR B 1 90 ? -9.068 -39.280 28.643 1.00 25.13 90 THR B N 1
ATOM 3759 C CA . THR B 1 90 ? -9.952 -40.140 29.488 1.00 24.99 90 THR B CA 1
ATOM 3760 C C . THR B 1 90 ? -9.375 -41.555 29.594 1.00 26.29 90 THR B C 1
ATOM 3761 O O . THR B 1 90 ? -9.185 -42.056 30.739 1.00 24.04 90 THR B O 1
ATOM 3765 N N . HIS B 1 91 ? -9.080 -42.161 28.441 1.00 26.80 91 HIS B N 1
ATOM 3766 C CA . HIS B 1 91 ? -8.639 -43.579 28.321 1.00 28.88 91 HIS B CA 1
ATOM 3767 C C . HIS B 1 91 ? -7.313 -43.722 29.048 1.00 27.03 91 HIS B C 1
ATOM 3768 O O . HIS B 1 91 ? -7.178 -44.686 29.858 1.00 26.68 91 HIS B O 1
ATOM 3775 N N . ILE B 1 92 ? -6.362 -42.822 28.750 1.00 24.44 92 ILE B N 1
ATOM 3776 C CA . ILE B 1 92 ? -4.996 -42.889 29.337 1.00 23.64 92 ILE B CA 1
ATOM 3777 C C . ILE B 1 92 ? -5.102 -42.614 30.846 1.00 24.98 92 ILE B C 1
ATOM 3778 O O . ILE B 1 92 ? -4.511 -43.399 31.608 1.00 23.20 92 ILE B O 1
ATOM 3783 N N . TYR B 1 93 ? -5.801 -41.565 31.295 1.00 25.99 93 TYR B N 1
ATOM 3784 C CA . TYR B 1 93 ? -5.868 -41.307 32.771 1.00 26.96 93 TYR B CA 1
ATOM 3785 C C . TYR B 1 93 ? -6.403 -42.569 33.478 1.00 26.50 93 TYR B C 1
ATOM 3786 O O . TYR B 1 93 ? -5.762 -43.034 34.417 1.00 26.46 93 TYR B O 1
ATOM 3795 N N . GLU B 1 94 ? -7.462 -43.201 32.963 1.00 29.94 94 GLU B N 1
ATOM 3796 C CA . GLU B 1 94 ? -8.045 -44.432 33.569 1.00 31.16 94 GLU B CA 1
ATOM 3797 C C . GLU B 1 94 ? -6.943 -45.486 33.768 1.00 34.22 94 GLU B C 1
ATOM 3798 O O . GLU B 1 94 ? -6.949 -46.177 34.824 1.00 31.68 94 GLU B O 1
ATOM 3804 N N . GLU B 1 95 ? -6.000 -45.612 32.828 1.00 28.80 95 GLU B N 1
ATOM 3805 C CA . GLU B 1 95 ? -4.976 -46.692 32.879 1.00 26.38 95 GLU B CA 1
ATOM 3806 C C . GLU B 1 95 ? -3.794 -46.301 33.771 1.00 23.49 95 GLU B C 1
ATOM 3807 O O . GLU B 1 95 ? -3.209 -47.220 34.346 1.00 24.61 95 GLU B O 1
ATOM 3813 N N . VAL B 1 96 ? -3.417 -45.025 33.880 1.00 22.89 96 VAL B N 1
ATOM 3814 C CA . VAL B 1 96 ? -2.166 -44.602 34.591 1.00 23.22 96 VAL B CA 1
ATOM 3815 C C . VAL B 1 96 ? -2.484 -44.032 35.986 1.00 23.04 96 VAL B C 1
ATOM 3816 O O . VAL B 1 96 ? -1.538 -43.641 36.694 1.00 23.27 96 VAL B O 1
ATOM 3820 N N . LYS B 1 97 ? -3.745 -43.900 36.370 1.00 25.79 97 LYS B N 1
ATOM 3821 C CA . LYS B 1 97 ? -4.081 -43.075 37.577 1.00 26.53 97 LYS B CA 1
ATOM 3822 C C . LYS B 1 97 ? -3.516 -43.707 38.859 1.00 25.73 97 LYS B C 1
ATOM 3823 O O . LYS B 1 97 ? -3.233 -42.957 39.783 1.00 23.92 97 LYS B O 1
ATOM 3829 N N . HIS B 1 98 ? -3.320 -45.028 38.914 1.00 26.03 98 HIS B N 1
ATOM 3830 C CA . HIS B 1 98 ? -2.738 -45.745 40.084 1.00 26.58 98 HIS B CA 1
ATOM 3831 C C . HIS B 1 98 ? -1.230 -45.906 39.921 1.00 28.37 98 HIS B C 1
ATOM 3832 O O . HIS B 1 98 ? -0.597 -46.311 40.895 1.00 29.22 98 HIS B O 1
ATOM 3839 N N . GLU B 1 99 ? -0.644 -45.507 38.784 1.00 25.26 99 GLU B N 1
ATOM 3840 C CA . GLU B 1 99 ? 0.813 -45.671 38.565 1.00 26.97 99 GLU B CA 1
ATOM 3841 C C . GLU B 1 99 ? 1.570 -44.435 39.034 1.00 27.51 99 GLU B C 1
ATOM 3842 O O . GLU B 1 99 ? 0.940 -43.382 39.231 1.00 28.99 99 GLU B O 1
ATOM 3848 N N . SER B 1 100 ? 2.886 -44.569 39.168 1.00 28.53 100 SER B N 1
ATOM 3849 C CA . SER B 1 100 ? 3.803 -43.509 39.649 1.00 33.16 100 SER B CA 1
ATOM 3850 C C . SER B 1 100 ? 4.791 -43.135 38.544 1.00 29.54 100 SER B C 1
ATOM 3851 O O . SER B 1 100 ? 5.700 -43.897 38.266 1.00 31.69 100 SER B O 1
ATOM 3854 N N . TYR B 1 101 ? 4.585 -41.973 37.935 1.00 30.33 101 TYR B N 1
ATOM 3855 C CA . TYR B 1 101 ? 5.462 -41.423 36.883 1.00 25.78 101 TYR B CA 1
ATOM 3856 C C . TYR B 1 101 ? 6.150 -40.199 37.458 1.00 26.18 101 TYR B C 1
ATOM 3857 O O . TYR B 1 101 ? 5.549 -39.479 38.274 1.00 28.17 101 TYR B O 1
ATOM 3866 N N . ASP B 1 102 ? 7.382 -39.995 37.027 1.00 24.18 102 ASP B N 1
ATOM 3867 C CA . ASP B 1 102 ? 8.235 -38.853 37.395 1.00 26.55 102 ASP B CA 1
ATOM 3868 C C . ASP B 1 102 ? 8.041 -37.708 36.395 1.00 25.94 102 ASP B C 1
ATOM 3869 O O . ASP B 1 102 ? 8.122 -36.543 36.811 1.00 25.20 102 ASP B O 1
ATOM 3874 N N . TYR B 1 103 ? 7.798 -37.991 35.111 1.00 24.91 103 TYR B N 1
ATOM 3875 C CA . TYR B 1 103 ? 7.558 -36.924 34.105 1.00 24.77 103 TYR B CA 1
ATOM 3876 C C . TYR B 1 103 ? 6.901 -37.532 32.871 1.00 23.61 103 TYR B C 1
ATOM 3877 O O . TYR B 1 103 ? 6.903 -38.773 32.720 1.00 21.51 103 TYR B O 1
ATOM 3886 N N . VAL B 1 104 ? 6.340 -36.641 32.053 1.00 23.39 104 VAL B N 1
ATOM 3887 C CA . VAL B 1 104 ? 5.672 -36.975 30.770 1.00 20.60 104 VAL B CA 1
ATOM 3888 C C . VAL B 1 104 ? 6.468 -36.412 29.588 1.00 18.68 104 VAL B C 1
ATOM 3889 O O . VAL B 1 104 ? 6.942 -35.285 29.652 1.00 17.04 104 VAL B O 1
ATOM 3893 N N . ILE B 1 105 ? 6.561 -37.187 28.511 1.00 18.03 105 ILE B N 1
ATOM 3894 C CA . ILE B 1 105 ? 7.012 -36.692 27.183 1.00 18.03 105 ILE B CA 1
ATOM 3895 C C . ILE B 1 105 ? 5.832 -36.935 26.260 1.00 15.50 105 ILE B C 1
ATOM 3896 O O . ILE B 1 105 ? 5.085 -37.896 26.475 1.00 16.11 105 ILE B O 1
ATOM 3901 N N . TYR B 1 106 ? 5.585 -36.034 25.320 1.00 15.03 106 TYR B N 1
ATOM 3902 C CA . TYR B 1 106 ? 4.447 -36.202 24.390 1.00 14.47 106 TYR B CA 1
ATOM 3903 C C . TYR B 1 106 ? 4.787 -35.475 23.098 1.00 13.13 106 TYR B C 1
ATOM 3904 O O . TYR B 1 106 ? 5.663 -34.590 23.048 1.00 13.18 106 TYR B O 1
ATOM 3913 N N . ASP B 1 107 ? 4.156 -35.940 22.045 1.00 14.03 107 ASP B N 1
ATOM 3914 C CA . ASP B 1 107 ? 4.240 -35.287 20.734 1.00 12.95 107 ASP B CA 1
ATOM 3915 C C . ASP B 1 107 ? 3.620 -33.900 20.863 1.00 13.12 107 ASP B C 1
ATOM 3916 O O . ASP B 1 107 ? 2.468 -33.783 21.349 1.00 12.61 107 ASP B O 1
ATOM 3921 N N . HIS B 1 108 ? 4.373 -32.913 20.392 1.00 12.94 108 HIS B N 1
ATOM 3922 C CA . HIS B 1 108 ? 4.023 -31.473 20.401 1.00 14.48 108 HIS B CA 1
ATOM 3923 C C . HIS B 1 108 ? 2.613 -31.247 19.833 1.00 15.85 108 HIS B C 1
ATOM 3924 O O . HIS B 1 108 ? 1.957 -30.328 20.338 1.00 17.92 108 HIS B O 1
ATOM 3931 N N . HIS B 1 109 ? 2.163 -32.056 18.860 1.00 15.48 109 HIS B N 1
ATOM 3932 C CA . HIS B 1 109 ? 0.890 -31.841 18.109 1.00 16.91 109 HIS B CA 1
ATOM 3933 C C . HIS B 1 109 ? -0.274 -32.628 18.741 1.00 17.22 109 HIS B C 1
ATOM 3934 O O . HIS B 1 109 ? -1.388 -32.647 18.126 1.00 16.94 109 HIS B O 1
ATOM 3941 N N . LEU B 1 110 ? -0.025 -33.304 19.865 1.00 16.80 110 LEU B N 1
ATOM 3942 C CA . LEU B 1 110 ? -1.072 -34.053 20.614 1.00 17.89 110 LEU B CA 1
ATOM 3943 C C . LEU B 1 110 ? -1.404 -33.352 21.927 1.00 19.09 110 LEU B C 1
ATOM 3944 O O . LEU B 1 110 ? -0.699 -33.643 22.933 1.00 18.70 110 LEU B O 1
ATOM 3949 N N . LEU B 1 111 ? -2.474 -32.535 21.947 1.00 18.40 111 LEU B N 1
ATOM 3950 C CA . LEU B 1 111 ? -2.894 -31.765 23.151 1.00 19.73 111 LEU B CA 1
ATOM 3951 C C . LEU B 1 111 ? -3.087 -32.727 24.328 1.00 18.81 111 LEU B C 1
ATOM 3952 O O . LEU B 1 111 ? -2.783 -32.326 25.453 1.00 20.83 111 LEU B O 1
ATOM 3957 N N . ALA B 1 112 ? -3.508 -33.973 24.086 1.00 19.38 112 ALA B N 1
ATOM 3958 C CA . ALA B 1 112 ? -3.774 -34.977 25.150 1.00 20.37 112 ALA B CA 1
ATOM 3959 C C . ALA B 1 112 ? -2.539 -35.217 26.031 1.00 19.30 112 ALA B C 1
ATOM 3960 O O . ALA B 1 112 ? -2.700 -35.542 27.229 1.00 19.70 112 ALA B O 1
ATOM 3962 N N . GLY B 1 113 ? -1.334 -35.102 25.478 1.00 18.97 113 GLY B N 1
ATOM 3963 C CA . GLY B 1 113 ? -0.084 -35.277 26.241 1.00 19.14 113 GLY B CA 1
ATOM 3964 C C . GLY B 1 113 ? 0.086 -34.207 27.323 1.00 20.63 113 GLY B C 1
ATOM 3965 O O . GLY B 1 113 ? 0.436 -34.567 28.484 1.00 17.77 113 GLY B O 1
ATOM 3966 N N . LYS B 1 114 ? -0.166 -32.950 26.962 1.00 20.52 114 LYS B N 1
ATOM 3967 C CA . LYS B 1 114 ? -0.179 -31.792 27.900 1.00 23.20 114 LYS B CA 1
ATOM 3968 C C . LYS B 1 114 ? -1.306 -31.993 28.919 1.00 21.67 114 LYS B C 1
ATOM 3969 O O . LYS B 1 114 ? -1.042 -31.808 30.095 1.00 25.29 114 LYS B O 1
ATOM 3975 N N . VAL B 1 115 ? -2.504 -32.371 28.480 1.00 23.85 115 VAL B N 1
ATOM 3976 C CA . VAL B 1 115 ? -3.676 -32.611 29.374 1.00 24.97 115 VAL B CA 1
ATOM 3977 C C . VAL B 1 115 ? -3.283 -33.650 30.417 1.00 29.13 115 VAL B C 1
ATOM 3978 O O . VAL B 1 115 ? -3.517 -33.408 31.641 1.00 29.30 115 VAL B O 1
ATOM 3982 N N . ILE B 1 116 ? -2.693 -34.768 29.980 1.00 25.41 116 ILE B N 1
ATOM 3983 C CA . ILE B 1 116 ? -2.295 -35.849 30.920 1.00 24.44 116 ILE B CA 1
ATOM 3984 C C . ILE B 1 116 ? -1.221 -35.309 31.867 1.00 23.16 116 ILE B C 1
ATOM 3985 O O . ILE B 1 116 ? -1.303 -35.608 33.067 1.00 26.25 116 ILE B O 1
ATOM 3990 N N . ALA B 1 117 ? -0.258 -34.517 31.388 1.00 24.11 117 ALA B N 1
ATOM 3991 C CA . ALA B 1 117 ? 0.822 -33.963 32.232 1.00 23.33 117 ALA B CA 1
ATOM 3992 C C . ALA B 1 117 ? 0.212 -33.138 33.387 1.00 29.31 117 ALA B C 1
ATOM 3993 O O . ALA B 1 117 ? 0.538 -33.416 34.576 1.00 27.66 117 ALA B O 1
ATOM 3995 N N . ASN B 1 118 ? -0.657 -32.174 33.093 1.00 29.91 118 ASN B N 1
ATOM 3996 C CA . ASN B 1 118 ? -1.161 -31.284 34.172 1.00 35.79 118 ASN B CA 1
ATOM 3997 C C . ASN B 1 118 ? -2.213 -32.040 34.994 1.00 39.31 118 ASN B C 1
ATOM 3998 O O . ASN B 1 118 ? -2.433 -31.629 36.135 1.00 45.82 118 ASN B O 1
ATOM 4003 N N . MET B 1 119 ? -2.725 -33.170 34.503 1.00 40.42 119 MET B N 1
ATOM 4004 C CA . MET B 1 119 ? -3.625 -34.075 35.272 1.00 39.62 119 MET B CA 1
ATOM 4005 C C . MET B 1 119 ? -2.847 -34.965 36.245 1.00 44.43 119 MET B C 1
ATOM 4006 O O . MET B 1 119 ? -3.480 -35.469 37.194 1.00 52.11 119 MET B O 1
ATOM 4011 N N . LEU B 1 120 ? -1.566 -35.228 35.989 1.00 37.39 120 LEU B N 1
ATOM 4012 C CA . LEU B 1 120 ? -0.669 -35.943 36.930 1.00 38.34 120 LEU B CA 1
ATOM 4013 C C . LEU B 1 120 ? 0.197 -34.893 37.632 1.00 37.05 120 LEU B C 1
ATOM 4014 O O . LEU B 1 120 ? 1.110 -35.281 38.388 1.00 40.91 120 LEU B O 1
ATOM 4019 N N . LYS B 1 121 ? -0.008 -33.617 37.289 1.00 37.01 121 LYS B N 1
ATOM 4020 C CA . LYS B 1 121 ? 0.716 -32.462 37.870 1.00 38.21 121 LYS B CA 1
ATOM 4021 C C . LYS B 1 121 ? 2.223 -32.694 37.732 1.00 38.45 121 LYS B C 1
ATOM 4022 O O . LYS B 1 121 ? 2.970 -32.336 38.657 1.00 37.39 121 LYS B O 1
ATOM 4028 N N . LEU B 1 122 ? 2.659 -33.308 36.628 1.00 34.46 122 LEU B N 1
ATOM 4029 C CA . LEU B 1 122 ? 4.073 -33.713 36.447 1.00 29.66 122 LEU B CA 1
ATOM 4030 C C . LEU B 1 122 ? 4.753 -32.731 35.514 1.00 26.33 122 LEU B C 1
ATOM 4031 O O . LEU B 1 122 ? 4.123 -32.089 34.676 1.00 25.25 122 LEU B O 1
ATOM 4036 N N . PRO B 1 123 ? 6.089 -32.667 35.587 1.00 23.41 123 PRO B N 1
ATOM 4037 C CA . PRO B 1 123 ? 6.876 -31.938 34.604 1.00 23.95 123 PRO B CA 1
ATOM 4038 C C . PRO B 1 123 ? 6.666 -32.616 33.236 1.00 22.88 123 PRO B C 1
ATOM 4039 O O . PRO B 1 123 ? 6.258 -33.773 33.205 1.00 23.40 123 PRO B O 1
ATOM 4043 N N . ARG B 1 124 ? 6.870 -31.882 32.147 1.00 25.75 124 ARG B N 1
ATOM 4044 C CA . ARG B 1 124 ? 6.509 -32.389 30.796 1.00 23.02 124 ARG B CA 1
ATOM 4045 C C . ARG B 1 124 ? 7.435 -31.790 29.747 1.00 22.60 124 ARG B C 1
ATOM 4046 O O . ARG B 1 124 ? 7.932 -30.668 29.913 1.00 21.31 124 ARG B O 1
ATOM 4054 N N . PHE B 1 125 ? 7.638 -32.534 28.665 1.00 21.05 125 PHE B N 1
ATOM 4055 C CA . PHE B 1 125 ? 8.453 -32.074 27.524 1.00 19.41 125 PHE B CA 1
ATOM 4056 C C . PHE B 1 125 ? 7.764 -32.527 26.238 1.00 17.08 125 PHE B C 1
ATOM 4057 O O . PHE B 1 125 ? 7.310 -33.674 26.141 1.00 15.31 125 PHE B O 1
ATOM 4065 N N . SER B 1 126 ? 7.650 -31.607 25.295 1.00 16.50 126 SER B N 1
ATOM 4066 C CA . SER B 1 126 ? 7.000 -31.850 23.999 1.00 16.04 126 SER B CA 1
ATOM 4067 C C . SER B 1 126 ? 8.108 -32.115 22.976 1.00 13.11 126 SER B C 1
ATOM 4068 O O . SER B 1 126 ? 9.190 -31.525 23.070 1.00 13.84 126 SER B O 1
ATOM 4071 N N . LEU B 1 127 ? 7.832 -33.017 22.045 1.00 13.30 127 LEU B N 1
ATOM 4072 C CA . LEU B 1 127 ? 8.761 -33.389 20.941 1.00 12.65 127 LEU B CA 1
ATOM 4073 C C . LEU B 1 127 ? 8.144 -32.828 19.663 1.00 12.84 127 LEU B C 1
ATOM 4074 O O . LEU B 1 127 ? 7.033 -33.274 19.282 1.00 13.60 127 LEU B O 1
ATOM 4079 N N . CYS B 1 128 ? 8.774 -31.847 19.046 1.00 12.78 128 CYS B N 1
ATOM 4080 C CA . CYS B 1 128 ? 8.180 -31.146 17.874 1.00 12.92 128 CYS B CA 1
ATOM 4081 C C . CYS B 1 128 ? 8.878 -31.671 16.629 1.00 12.23 128 CYS B C 1
ATOM 4082 O O . CYS B 1 128 ? 10.094 -31.397 16.504 1.00 12.55 128 CYS B O 1
ATOM 4085 N N . THR B 1 129 ? 8.150 -32.437 15.809 1.00 13.13 129 THR B N 1
ATOM 4086 C CA . THR B 1 129 ? 8.602 -33.150 14.584 1.00 13.24 129 THR B CA 1
ATOM 4087 C C . THR B 1 129 ? 8.398 -32.294 13.324 1.00 13.49 129 THR B C 1
ATOM 4088 O O . THR B 1 129 ? 8.953 -32.654 12.282 1.00 13.14 129 THR B O 1
ATOM 4092 N N . THR B 1 130 ? 7.717 -31.166 13.419 1.00 12.63 130 THR B N 1
ATOM 4093 C CA . THR B 1 130 ? 7.736 -30.137 12.359 1.00 13.30 130 THR B CA 1
ATOM 4094 C C . THR B 1 130 ? 8.788 -29.096 12.728 1.00 13.12 130 THR B C 1
ATOM 4095 O O . THR B 1 130 ? 9.454 -29.200 13.809 1.00 12.87 130 THR B O 1
ATOM 4099 N N . PHE B 1 131 ? 8.938 -28.095 11.887 1.00 13.40 131 PHE B N 1
ATOM 4100 C CA . PHE B 1 131 ? 9.632 -26.850 12.280 1.00 13.88 131 PHE B CA 1
ATOM 4101 C C . PHE B 1 131 ? 8.977 -26.344 13.559 1.00 14.48 131 PHE B C 1
ATOM 4102 O O . PHE B 1 131 ? 7.766 -26.605 13.760 1.00 15.70 131 PHE B O 1
ATOM 4110 N N . ALA B 1 132 ? 9.711 -25.584 14.362 1.00 15.99 132 ALA B N 1
ATOM 4111 C CA . ALA B 1 132 ? 9.161 -24.902 15.557 1.00 17.02 132 ALA B CA 1
ATOM 4112 C C . ALA B 1 132 ? 8.103 -23.920 15.056 1.00 18.61 132 ALA B C 1
ATOM 4113 O O . ALA B 1 132 ? 8.322 -23.294 13.993 1.00 17.15 132 ALA B O 1
ATOM 4115 N N . MET B 1 133 ? 6.996 -23.785 15.771 1.00 21.04 133 MET B N 1
ATOM 4116 C CA . MET B 1 133 ? 5.935 -22.834 15.368 1.00 24.51 133 MET B CA 1
ATOM 4117 C C . MET B 1 133 ? 5.608 -21.876 16.514 1.00 24.86 133 MET B C 1
ATOM 4118 O O . MET B 1 133 ? 5.383 -22.342 17.646 1.00 28.46 133 MET B O 1
ATOM 4123 N N . ASN B 1 134 ? 5.720 -20.569 16.231 1.00 24.55 134 ASN B N 1
ATOM 4124 C CA . ASN B 1 134 ? 5.263 -19.455 17.102 1.00 24.95 134 ASN B CA 1
ATOM 4125 C C . ASN B 1 134 ? 3.926 -19.013 16.509 1.00 24.93 134 ASN B C 1
ATOM 4126 O O . ASN B 1 134 ? 3.478 -19.658 15.535 1.00 21.10 134 ASN B O 1
ATOM 4131 N N . GLU B 1 135 ? 3.287 -18.006 17.104 1.00 26.33 135 GLU B N 1
ATOM 4132 C CA . GLU B 1 135 ? 1.939 -17.561 16.680 1.00 26.29 135 GLU B CA 1
ATOM 4133 C C . GLU B 1 135 ? 1.960 -17.251 15.180 1.00 22.56 135 GLU B C 1
ATOM 4134 O O . GLU B 1 135 ? 1.058 -17.724 14.466 1.00 20.63 135 GLU B O 1
ATOM 4140 N N . GLU B 1 136 ? 2.956 -16.501 14.710 1.00 23.22 136 GLU B N 1
ATOM 4141 C CA . GLU B 1 136 ? 3.006 -16.048 13.295 1.00 24.38 136 GLU B CA 1
ATOM 4142 C C . GLU B 1 136 ? 3.046 -17.287 12.397 1.00 23.64 136 GLU B C 1
ATOM 4143 O O . GLU B 1 136 ? 2.245 -17.388 11.453 1.00 20.28 136 GLU B O 1
ATOM 4149 N N . PHE B 1 137 ? 3.911 -18.243 12.744 1.00 24.31 137 PHE B N 1
ATOM 4150 C CA . PHE B 1 137 ? 4.112 -19.480 11.951 1.00 26.08 137 PHE B CA 1
ATOM 4151 C C . PHE B 1 137 ? 2.800 -20.282 11.972 1.00 23.02 137 PHE B C 1
ATOM 4152 O O . PHE B 1 137 ? 2.367 -20.752 10.923 1.00 23.94 137 PHE B O 1
ATOM 4160 N N . ALA B 1 138 ? 2.173 -20.389 13.141 1.00 24.19 138 ALA B N 1
ATOM 4161 C CA . ALA B 1 138 ? 0.922 -21.138 13.391 1.00 26.22 138 ALA B CA 1
ATOM 4162 C C . ALA B 1 138 ? -0.242 -20.507 12.606 1.00 29.85 138 ALA B C 1
ATOM 4163 O O . ALA B 1 138 ? -1.123 -21.248 12.142 1.00 32.08 138 ALA B O 1
ATOM 4165 N N . LYS B 1 139 ? -0.242 -19.189 12.481 1.00 30.90 139 LYS B N 1
ATOM 4166 C CA . LYS B 1 139 ? -1.296 -18.470 11.739 1.00 31.40 139 LYS B CA 1
ATOM 4167 C C . LYS B 1 139 ? -1.126 -18.693 10.241 1.00 34.68 139 LYS B C 1
ATOM 4168 O O . LYS B 1 139 ? -2.143 -18.757 9.575 1.00 36.70 139 LYS B O 1
ATOM 4174 N N . GLU B 1 140 ? 0.096 -18.774 9.721 1.00 37.36 140 GLU B N 1
ATOM 4175 C CA . GLU B 1 140 ? 0.117 -19.026 8.253 1.00 40.31 140 GLU B CA 1
ATOM 4176 C C . GLU B 1 140 ? -0.315 -20.461 7.947 1.00 41.21 140 GLU B C 1
ATOM 4177 O O . GLU B 1 140 ? -0.922 -20.673 6.916 1.00 35.53 140 GLU B O 1
ATOM 4183 N N . MET B 1 141 ? -0.017 -21.399 8.842 1.00 41.31 141 MET B N 1
ATOM 4184 C CA . MET B 1 141 ? -0.462 -22.784 8.604 1.00 43.83 141 MET B CA 1
ATOM 4185 C C . MET B 1 141 ? -1.984 -22.838 8.728 1.00 41.84 141 MET B C 1
ATOM 4186 O O . MET B 1 141 ? -2.611 -23.304 7.816 1.00 44.05 141 MET B O 1
ATOM 4191 N N . MET B 1 142 ? -2.541 -22.286 9.796 1.00 42.96 142 MET B N 1
ATOM 4192 C CA . MET B 1 142 ? -4.003 -22.240 9.972 1.00 48.85 142 MET B CA 1
ATOM 4193 C C . MET B 1 142 ? -4.676 -21.500 8.790 1.00 46.85 142 MET B C 1
ATOM 4194 O O . MET B 1 142 ? -5.713 -21.964 8.339 1.00 42.03 142 MET B O 1
ATOM 4199 N N . GLY B 1 143 ? -4.084 -20.402 8.314 1.00 43.86 143 GLY B N 1
ATOM 4200 C CA . GLY B 1 143 ? -4.652 -19.555 7.246 1.00 45.58 143 GLY B CA 1
ATOM 4201 C C . GLY B 1 143 ? -4.943 -20.320 5.967 1.00 44.35 143 GLY B C 1
ATOM 4202 O O . GLY B 1 143 ? -5.945 -20.066 5.357 1.00 42.36 143 GLY B O 1
ATOM 4203 N N . ALA B 1 144 ? -4.075 -21.252 5.613 1.00 42.59 144 ALA B N 1
ATOM 4204 C CA . ALA B 1 144 ? -4.219 -22.090 4.397 1.00 43.67 144 ALA B CA 1
ATOM 4205 C C . ALA B 1 144 ? -5.573 -22.825 4.360 1.00 42.81 144 ALA B C 1
ATOM 4206 O O . ALA B 1 144 ? -5.998 -23.208 3.255 1.00 48.05 144 ALA B O 1
ATOM 4208 N N . TYR B 1 145 ? -6.225 -23.047 5.507 1.00 40.31 145 TYR B N 1
ATOM 4209 C CA . TYR B 1 145 ? -7.387 -23.966 5.635 1.00 38.96 145 TYR B CA 1
ATOM 4210 C C . TYR B 1 145 ? -8.586 -23.196 6.213 1.00 40.07 145 TYR B C 1
ATOM 4211 O O . TYR B 1 145 ? -9.418 -23.794 6.909 1.00 37.33 145 TYR B O 1
ATOM 4220 N N . MET B 1 146 ? -8.699 -21.899 5.908 1.00 42.00 146 MET B N 1
ATOM 4221 C CA . MET B 1 146 ? -9.852 -21.072 6.356 1.00 47.50 146 MET B CA 1
ATOM 4222 C C . MET B 1 146 ? -10.406 -20.264 5.176 1.00 47.72 146 MET B C 1
ATOM 4223 O O . MET B 1 146 ? -9.626 -19.525 4.538 1.00 48.50 146 MET B O 1
ATOM 4228 N N . LYS B 1 147 ? -11.707 -20.421 4.913 1.00 47.05 147 LYS B N 1
ATOM 4229 C CA . LYS B 1 147 ? -12.413 -19.901 3.714 1.00 49.20 147 LYS B CA 1
ATOM 4230 C C . LYS B 1 147 ? -12.934 -18.493 3.979 1.00 44.12 147 LYS B C 1
ATOM 4231 O O . LYS B 1 147 ? -13.059 -17.753 3.005 1.00 50.38 147 LYS B O 1
ATOM 4237 N N . GLY B 1 148 ? -13.288 -18.162 5.221 1.00 36.27 148 GLY B N 1
ATOM 4238 C CA . GLY B 1 148 ? -14.027 -16.926 5.550 1.00 32.85 148 GLY B CA 1
ATOM 4239 C C . GLY B 1 148 ? -13.751 -16.489 6.979 1.00 32.50 148 GLY B C 1
ATOM 4240 O O . GLY B 1 148 ? -12.577 -16.568 7.397 1.00 30.42 148 GLY B O 1
ATOM 4241 N N . SER B 1 149 ? -14.779 -16.047 7.700 1.00 28.04 149 SER B N 1
ATOM 4242 C CA . SER B 1 149 ? -14.702 -15.649 9.131 1.00 29.15 149 SER B CA 1
ATOM 4243 C C . SER B 1 149 ? -14.647 -16.893 10.051 1.00 31.09 149 SER B C 1
ATOM 4244 O O . SER B 1 149 ? -15.078 -17.987 9.627 1.00 28.91 149 SER B O 1
ATOM 4247 N N . LEU B 1 150 ? -14.133 -16.741 11.274 1.00 29.20 150 LEU B N 1
ATOM 4248 C CA . LEU B 1 150 ? -14.248 -17.764 12.353 1.00 32.27 150 LEU B CA 1
ATOM 4249 C C . LEU B 1 150 ? -15.732 -18.021 12.642 1.00 30.22 150 LEU B C 1
ATOM 4250 O O . LEU B 1 150 ? -16.122 -19.196 12.704 1.00 30.48 150 LEU B O 1
ATOM 4255 N N . GLU B 1 151 ? -16.479 -16.951 12.932 1.00 28.09 151 GLU B N 1
ATOM 4256 C CA . GLU B 1 151 ? -17.922 -16.977 13.311 1.00 29.67 151 GLU B CA 1
ATOM 4257 C C . GLU B 1 151 ? -18.701 -17.945 12.428 1.00 32.13 151 GLU B C 1
ATOM 4258 O O . GLU B 1 151 ? -19.563 -18.638 12.951 1.00 37.03 151 GLU B O 1
ATOM 4264 N N . ASP B 1 152 ? -18.451 -17.881 11.115 1.00 31.75 152 ASP B N 1
ATOM 4265 C CA . ASP B 1 152 ? -19.243 -18.532 10.041 1.00 32.49 152 ASP B CA 1
ATOM 4266 C C . ASP B 1 152 ? -18.703 -19.939 9.784 1.00 34.56 152 ASP B C 1
ATOM 4267 O O . ASP B 1 152 ? -19.197 -20.621 8.866 1.00 32.15 152 ASP B O 1
ATOM 4272 N N . SER B 1 153 ? -17.703 -20.367 10.554 1.00 34.71 153 SER B N 1
ATOM 4273 C CA . SER B 1 153 ? -17.120 -21.726 10.451 1.00 34.44 153 SER B CA 1
ATOM 4274 C C . SER B 1 153 ? -18.152 -22.745 10.932 1.00 30.98 153 SER B C 1
ATOM 4275 O O . SER B 1 153 ? -18.675 -22.599 12.026 1.00 31.63 153 SER B O 1
ATOM 4278 N N . PRO B 1 154 ? -18.454 -23.821 10.173 1.00 36.16 154 PRO B N 1
ATOM 4279 C CA . PRO B 1 154 ? -19.442 -24.812 10.630 1.00 38.00 154 PRO B CA 1
ATOM 4280 C C . PRO B 1 154 ? -19.182 -25.273 12.077 1.00 38.14 154 PRO B C 1
ATOM 4281 O O . PRO B 1 154 ? -20.135 -25.442 12.859 1.00 35.69 154 PRO B O 1
ATOM 4285 N N . HIS B 1 155 ? -17.900 -25.401 12.445 1.00 35.12 155 HIS B N 1
ATOM 4286 C CA . HIS B 1 155 ? -17.462 -26.069 13.694 1.00 33.57 155 HIS B CA 1
ATOM 4287 C C . HIS B 1 155 ? -17.151 -25.037 14.791 1.00 31.98 155 HIS B C 1
ATOM 4288 O O . HIS B 1 155 ? -16.608 -25.442 15.861 1.00 31.05 155 HIS B O 1
ATOM 4295 N N . TYR B 1 156 ? -17.497 -23.755 14.610 1.00 32.84 156 TYR B N 1
ATOM 4296 C CA . TYR B 1 156 ? -16.993 -22.682 15.505 1.00 32.86 156 TYR B CA 1
ATOM 4297 C C . TYR B 1 156 ? -17.530 -22.869 16.927 1.00 32.41 156 TYR B C 1
ATOM 4298 O O . TYR B 1 156 ? -16.713 -23.077 17.821 1.00 30.82 156 TYR B O 1
ATOM 4307 N N . GLU B 1 157 ? -18.848 -22.763 17.115 1.00 32.60 157 GLU B N 1
ATOM 4308 C CA . GLU B 1 157 ? -19.570 -23.023 18.393 1.00 37.39 157 GLU B CA 1
ATOM 4309 C C . GLU B 1 157 ? -19.168 -24.390 18.974 1.00 32.77 157 GLU B C 1
ATOM 4310 O O . GLU B 1 157 ? -19.033 -24.484 20.193 1.00 32.55 157 GLU B O 1
ATOM 4316 N N . SER B 1 158 ? -19.020 -25.413 18.132 1.00 31.02 158 SER B N 1
ATOM 4317 C CA . SER B 1 158 ? -18.573 -26.777 18.512 1.00 31.65 158 SER B CA 1
ATOM 4318 C C . SER B 1 158 ? -17.149 -26.705 19.085 1.00 30.65 158 SER B C 1
ATOM 4319 O O . SER B 1 158 ? -16.906 -27.249 20.153 1.00 27.57 158 SER B O 1
ATOM 4322 N N . TYR B 1 159 ? -16.232 -26.035 18.384 1.00 31.59 159 TYR B N 1
ATOM 4323 C CA . TYR B 1 159 ? -14.870 -25.741 18.897 1.00 28.27 159 TYR B CA 1
ATOM 4324 C C . TYR B 1 159 ? -15.001 -25.067 20.266 1.00 27.23 159 TYR B C 1
ATOM 4325 O O . TYR B 1 159 ? -14.305 -25.473 21.228 1.00 23.30 159 TYR B O 1
ATOM 4334 N N . GLN B 1 160 ? -15.857 -24.043 20.378 1.00 29.50 160 GLN B N 1
ATOM 4335 C CA . GLN B 1 160 ? -15.946 -23.286 21.653 1.00 31.96 160 GLN B CA 1
ATOM 4336 C C . GLN B 1 160 ? -16.476 -24.219 22.751 1.00 31.50 160 GLN B C 1
ATOM 4337 O O . GLN B 1 160 ? -15.977 -24.121 23.872 1.00 34.85 160 GLN B O 1
ATOM 4343 N N . GLN B 1 161 ? -17.385 -25.144 22.434 1.00 35.57 161 GLN B N 1
ATOM 4344 C CA . GLN B 1 161 ? -18.034 -26.017 23.458 1.00 38.91 161 GLN B CA 1
ATOM 4345 C C . GLN B 1 161 ? -17.039 -27.089 23.910 1.00 34.55 161 GLN B C 1
ATOM 4346 O O . GLN B 1 161 ? -16.955 -27.334 25.105 1.00 35.57 161 GLN B O 1
ATOM 4352 N N . LEU B 1 162 ? -16.356 -27.733 22.968 1.00 34.76 162 LEU B N 1
ATOM 4353 C CA . LEU B 1 162 ? -15.277 -28.713 23.260 1.00 33.79 162 LEU B CA 1
ATOM 4354 C C . LEU B 1 162 ? -14.199 -28.026 24.114 1.00 30.21 162 LEU B C 1
ATOM 4355 O O . LEU B 1 162 ? -13.840 -28.581 25.171 1.00 31.94 162 LEU B O 1
ATOM 4360 N N . ALA B 1 163 ? -13.727 -26.850 23.711 1.00 30.06 163 ALA B N 1
ATOM 4361 C CA . ALA B 1 163 ? -12.627 -26.129 24.402 1.00 29.79 163 ALA B CA 1
ATOM 4362 C C . ALA B 1 163 ? -13.040 -25.781 25.844 1.00 31.47 163 ALA B C 1
ATOM 4363 O O . ALA B 1 163 ? -12.180 -25.929 26.747 1.00 27.82 163 ALA B O 1
ATOM 4365 N N . GLU B 1 164 ? -14.299 -25.363 26.064 1.00 35.04 164 GLU B N 1
ATOM 4366 C CA . GLU B 1 164 ? -14.871 -25.086 27.418 1.00 38.52 164 GLU B CA 1
ATOM 4367 C C . GLU B 1 164 ? -14.802 -26.366 28.258 1.00 38.28 164 GLU B C 1
ATOM 4368 O O . GLU B 1 164 ? -14.312 -26.318 29.400 1.00 41.23 164 GLU B O 1
ATOM 4374 N N . THR B 1 165 ? -15.293 -27.475 27.711 1.00 36.19 165 THR B N 1
ATOM 4375 C CA . THR B 1 165 ? -15.334 -28.785 28.403 1.00 35.32 165 THR B CA 1
ATOM 4376 C C . THR B 1 165 ? -13.904 -29.191 28.785 1.00 34.47 165 THR B C 1
ATOM 4377 O O . THR B 1 165 ? -13.716 -29.633 29.922 1.00 37.98 165 THR B O 1
ATOM 4381 N N . LEU B 1 166 ? -12.941 -29.047 27.872 1.00 32.90 166 LEU B N 1
ATOM 4382 C CA . LEU B 1 166 ? -11.564 -29.574 28.068 1.00 33.57 166 LEU B CA 1
ATOM 4383 C C . LEU B 1 166 ? -10.885 -28.746 29.170 1.00 35.76 166 LEU B C 1
ATOM 4384 O O . LEU B 1 166 ? -10.298 -29.366 30.089 1.00 32.28 166 LEU B O 1
ATOM 4389 N N . ASN B 1 167 ? -11.073 -27.421 29.153 1.00 36.65 167 ASN B N 1
ATOM 4390 C CA . ASN B 1 167 ? -10.632 -26.488 30.234 1.00 37.75 167 ASN B CA 1
ATOM 4391 C C . ASN B 1 167 ? -11.290 -26.839 31.578 1.00 41.29 167 ASN B C 1
ATOM 4392 O O . ASN B 1 167 ? -10.548 -27.040 32.550 1.00 45.42 167 ASN B O 1
ATOM 4397 N N . ALA B 1 168 ? -12.617 -26.966 31.630 1.00 40.07 168 ALA B N 1
ATOM 4398 C CA . ALA B 1 168 ? -13.399 -27.215 32.866 1.00 43.23 168 ALA B CA 1
ATOM 4399 C C . ALA B 1 168 ? -13.070 -28.586 33.487 1.00 47.02 168 ALA B C 1
ATOM 4400 O O . ALA B 1 168 ? -13.017 -28.692 34.732 1.00 47.59 168 ALA B O 1
ATOM 4402 N N . ASP B 1 169 ? -12.900 -29.626 32.669 1.00 44.40 169 ASP B N 1
ATOM 4403 C CA . ASP B 1 169 ? -12.919 -31.029 33.150 1.00 44.27 169 ASP B CA 1
ATOM 4404 C C . ASP B 1 169 ? -11.564 -31.708 32.934 1.00 42.17 169 ASP B C 1
ATOM 4405 O O . ASP B 1 169 ? -11.325 -32.687 33.646 1.00 41.34 169 ASP B O 1
ATOM 4410 N N . PHE B 1 170 ? -10.723 -31.229 32.006 1.00 42.78 170 PHE B N 1
ATOM 4411 C CA . PHE B 1 170 ? -9.430 -31.873 31.634 1.00 39.46 170 PHE B CA 1
ATOM 4412 C C . PHE B 1 170 ? -8.261 -30.903 31.861 1.00 36.92 170 PHE B C 1
ATOM 4413 O O . PHE B 1 170 ? -7.157 -31.167 31.371 1.00 39.50 170 PHE B O 1
ATOM 4421 N N . GLN B 1 171 ? -8.490 -29.827 32.619 1.00 36.03 171 GLN B N 1
ATOM 4422 C CA . GLN B 1 171 ? -7.461 -28.799 32.946 1.00 36.31 171 GLN B CA 1
ATOM 4423 C C . GLN B 1 171 ? -6.585 -28.541 31.720 1.00 33.36 171 GLN B C 1
ATOM 4424 O O . GLN B 1 171 ? -5.362 -28.421 31.882 1.00 33.71 171 GLN B O 1
ATOM 4430 N N . ALA B 1 172 ? -7.200 -28.431 30.540 1.00 33.31 172 ALA B N 1
ATOM 4431 C CA . ALA B 1 172 ? -6.508 -28.418 29.231 1.00 31.23 172 ALA B CA 1
ATOM 4432 C C . ALA B 1 172 ? -5.805 -27.088 28.976 1.00 33.13 172 ALA B C 1
ATOM 4433 O O . ALA B 1 172 ? -4.904 -27.062 28.111 1.00 32.34 172 ALA B O 1
ATOM 4435 N N . GLU B 1 173 ? -6.283 -26.008 29.592 1.00 33.56 173 GLU B N 1
ATOM 4436 C CA . GLU B 1 173 ? -5.673 -24.654 29.508 1.00 34.83 173 GLU B CA 1
ATOM 4437 C C . GLU B 1 173 ? -5.570 -24.163 28.052 1.00 31.85 173 GLU B C 1
ATOM 4438 O O . GLU B 1 173 ? -4.533 -23.615 27.698 1.00 28.53 173 GLU B O 1
ATOM 4444 N N . ILE B 1 174 ? -6.623 -24.307 27.242 1.00 32.66 174 ILE B N 1
ATOM 4445 C CA . ILE B 1 174 ? -6.669 -23.803 25.833 1.00 32.34 174 ILE B CA 1
ATOM 4446 C C . ILE B 1 174 ? -7.073 -22.327 25.905 1.00 37.78 174 ILE B C 1
ATOM 4447 O O . ILE B 1 174 ? -8.118 -22.046 26.504 1.00 34.00 174 ILE B O 1
ATOM 4452 N N . LYS B 1 175 ? -6.290 -21.433 25.306 1.00 42.85 175 LYS B N 1
ATOM 4453 C CA . LYS B 1 175 ? -6.546 -19.968 25.335 1.00 45.61 175 LYS B CA 1
ATOM 4454 C C . LYS B 1 175 ? -6.815 -19.488 23.905 1.00 43.28 175 LYS B C 1
ATOM 4455 O O . LYS B 1 175 ? -7.699 -18.647 23.728 1.00 42.08 175 LYS B O 1
ATOM 4461 N N . LYS B 1 176 ? -6.095 -20.019 22.919 1.00 45.61 176 LYS B N 1
ATOM 4462 C CA . LYS B 1 176 ? -6.266 -19.671 21.485 1.00 43.96 176 LYS B CA 1
ATOM 4463 C C . LYS B 1 176 ? -6.342 -20.969 20.691 1.00 43.35 176 LYS B C 1
ATOM 4464 O O . LYS B 1 176 ? -5.791 -21.985 21.111 1.00 48.99 176 LYS B O 1
ATOM 4470 N N . PRO B 1 177 ? -7.050 -20.987 19.545 1.00 39.67 177 PRO B N 1
ATOM 4471 C CA . PRO B 1 177 ? -7.090 -22.170 18.688 1.00 39.37 177 PRO B CA 1
ATOM 4472 C C . PRO B 1 177 ? -5.740 -22.905 18.542 1.00 41.59 177 PRO B C 1
ATOM 4473 O O . PRO B 1 177 ? -5.770 -24.107 18.373 1.00 36.83 177 PRO B O 1
ATOM 4477 N N . PHE B 1 178 ? -4.607 -22.198 18.660 1.00 37.80 178 PHE B N 1
ATOM 4478 C CA . PHE B 1 178 ? -3.248 -22.766 18.475 1.00 42.61 178 PHE B CA 1
ATOM 4479 C C . PHE B 1 178 ? -2.899 -23.696 19.642 1.00 37.10 178 PHE B C 1
ATOM 4480 O O . PHE B 1 178 ? -2.164 -24.667 19.406 1.00 39.86 178 PHE B O 1
ATOM 4488 N N . ASP B 1 179 ? -3.401 -23.420 20.850 1.00 38.76 179 ASP B N 1
ATOM 4489 C CA . ASP B 1 179 ? -3.159 -24.274 22.046 1.00 36.92 179 ASP B CA 1
ATOM 4490 C C . ASP B 1 179 ? -3.536 -25.731 21.749 1.00 38.96 179 ASP B C 1
ATOM 4491 O O . ASP B 1 179 ? -2.973 -26.615 22.425 1.00 36.72 179 ASP B O 1
ATOM 4496 N N . VAL B 1 180 ? -4.481 -25.965 20.827 1.00 35.75 180 VAL B N 1
ATOM 4497 C CA . VAL B 1 180 ? -4.994 -27.333 20.517 1.00 36.94 180 VAL B CA 1
ATOM 4498 C C . VAL B 1 180 ? -3.929 -28.122 19.752 1.00 38.15 180 VAL B C 1
ATOM 4499 O O . VAL B 1 180 ? -3.866 -29.350 19.956 1.00 37.26 180 VAL B O 1
ATOM 4503 N N . PHE B 1 181 ? -3.172 -27.495 18.848 1.00 36.52 181 PHE B N 1
ATOM 4504 C CA . PHE B 1 181 ? -2.235 -28.277 18.003 1.00 37.54 181 PHE B CA 1
ATOM 4505 C C . PHE B 1 181 ? -0.778 -27.917 18.304 1.00 35.36 181 PHE B C 1
ATOM 4506 O O . PHE B 1 181 ? 0.076 -28.582 17.712 1.00 33.66 181 PHE B O 1
ATOM 4514 N N . LEU B 1 182 ? -0.496 -26.977 19.211 1.00 31.87 182 LEU B N 1
ATOM 4515 C CA . LEU B 1 182 ? 0.902 -26.583 19.546 1.00 32.36 182 LEU B CA 1
ATOM 4516 C C . LEU B 1 182 ? 1.066 -26.504 21.060 1.00 30.13 182 LEU B C 1
ATOM 4517 O O . LEU B 1 182 ? 0.939 -25.425 21.657 1.00 29.33 182 LEU B O 1
ATOM 4522 N N . ALA B 1 183 ? 1.369 -27.649 21.651 1.00 27.82 183 ALA B N 1
ATOM 4523 C CA . ALA B 1 183 ? 1.255 -27.863 23.099 1.00 24.21 183 ALA B CA 1
ATOM 4524 C C . ALA B 1 183 ? 2.665 -27.858 23.691 1.00 23.43 183 ALA B C 1
ATOM 4525 O O . ALA B 1 183 ? 3.098 -28.923 24.112 1.00 23.04 183 ALA B O 1
ATOM 4527 N N . ASP B 1 184 ? 3.320 -26.689 23.779 1.00 22.06 184 ASP B N 1
ATOM 4528 C CA . ASP B 1 184 ? 4.687 -26.569 24.357 1.00 22.60 184 ASP B CA 1
ATOM 4529 C C . ASP B 1 184 ? 4.748 -27.258 25.736 1.00 21.38 184 ASP B C 1
ATOM 4530 O O . ASP B 1 184 ? 3.840 -27.066 26.542 1.00 19.73 184 ASP B O 1
ATOM 4535 N N . GLY B 1 185 ? 5.782 -28.063 25.994 1.00 21.04 185 GLY B N 1
ATOM 4536 C CA . GLY B 1 185 ? 6.111 -28.544 27.351 1.00 22.03 185 GLY B CA 1
ATOM 4537 C C . GLY B 1 185 ? 6.990 -27.556 28.113 1.00 20.49 185 GLY B C 1
ATOM 4538 O O . GLY B 1 185 ? 7.183 -26.434 27.620 1.00 20.66 185 GLY B O 1
ATOM 4539 N N . ASP B 1 186 ? 7.557 -27.983 29.242 1.00 21.91 186 ASP B N 1
ATOM 4540 C CA . ASP B 1 186 ? 8.615 -27.248 29.989 1.00 21.86 186 ASP B CA 1
ATOM 4541 C C . ASP B 1 186 ? 9.791 -26.983 29.058 1.00 21.73 186 ASP B C 1
ATOM 4542 O O . ASP B 1 186 ? 10.432 -25.930 29.168 1.00 18.43 186 ASP B O 1
ATOM 4547 N N . LEU B 1 187 ? 10.094 -27.936 28.182 1.00 21.09 187 LEU B N 1
ATOM 4548 C CA . LEU B 1 187 ? 10.951 -27.660 27.008 1.00 20.34 187 LEU B CA 1
ATOM 4549 C C . LEU B 1 187 ? 10.189 -28.167 25.788 1.00 19.73 187 LEU B C 1
ATOM 4550 O O . LEU B 1 187 ? 9.306 -29.036 25.950 1.00 18.18 187 LEU B O 1
ATOM 4555 N N . THR B 1 188 ? 10.556 -27.651 24.623 1.00 19.18 188 THR B N 1
ATOM 4556 C CA . THR B 1 188 ? 10.110 -28.163 23.309 1.00 19.44 188 THR B CA 1
ATOM 4557 C C . THR B 1 188 ? 11.355 -28.593 22.544 1.00 17.73 188 THR B C 1
ATOM 4558 O O . THR B 1 188 ? 12.174 -27.761 22.216 1.00 19.07 188 THR B O 1
ATOM 4562 N N . ILE B 1 189 ? 11.509 -29.886 22.377 1.00 19.59 189 ILE B N 1
ATOM 4563 C CA . ILE B 1 189 ? 12.609 -30.474 21.586 1.00 17.34 189 ILE B CA 1
ATOM 4564 C C . ILE B 1 189 ? 12.168 -30.323 20.135 1.00 15.22 189 ILE B C 1
ATOM 4565 O O . ILE B 1 189 ? 11.063 -30.832 19.814 1.00 15.09 189 ILE B O 1
ATOM 4570 N N . VAL B 1 190 ? 12.974 -29.679 19.308 1.00 13.83 190 VAL B N 1
ATOM 4571 C CA . VAL B 1 190 ? 12.658 -29.510 17.861 1.00 14.30 190 VAL B CA 1
ATOM 4572 C C . VAL B 1 190 ? 13.681 -30.311 17.078 1.00 14.56 190 VAL B C 1
ATOM 4573 O O . VAL B 1 190 ? 14.878 -30.057 17.286 1.00 16.13 190 VAL B O 1
ATOM 4577 N N . PHE B 1 191 ? 13.254 -31.170 16.157 1.00 14.51 191 PHE B N 1
ATOM 4578 C CA . PHE B 1 191 ? 14.175 -32.064 15.411 1.00 14.03 191 PHE B CA 1
ATOM 4579 C C . PHE B 1 191 ? 14.714 -31.353 14.154 1.00 15.32 191 PHE B C 1
ATOM 4580 O O . PHE B 1 191 ? 14.721 -31.954 13.060 1.00 14.09 191 PHE B O 1
ATOM 4588 N N . THR B 1 192 ? 15.179 -30.110 14.305 1.00 16.43 192 THR B N 1
ATOM 4589 C CA . THR B 1 192 ? 15.867 -29.352 13.221 1.00 16.11 192 THR B CA 1
ATOM 4590 C C . THR B 1 192 ? 16.971 -28.495 13.852 1.00 16.82 192 THR B C 1
ATOM 4591 O 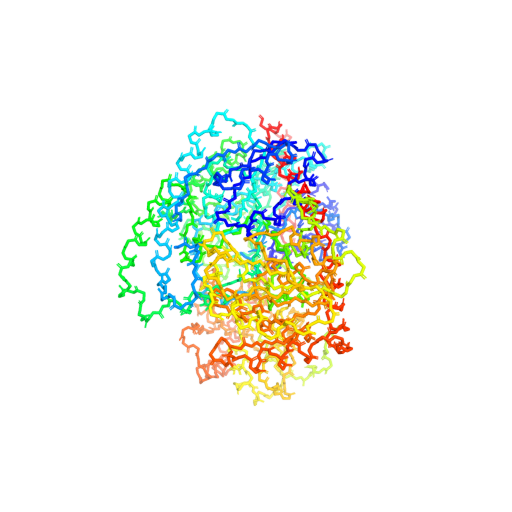O . THR B 1 192 ? 17.016 -28.448 15.091 1.00 17.41 192 THR B O 1
ATOM 4595 N N . SER B 1 193 ? 17.857 -27.913 13.042 1.00 17.63 193 SER B N 1
ATOM 4596 C CA . SER B 1 193 ? 18.881 -26.935 13.500 1.00 19.92 193 SER B CA 1
ATOM 4597 C C . SER B 1 193 ? 18.319 -25.528 13.370 1.00 20.77 193 SER B C 1
ATOM 4598 O O . SER B 1 193 ? 17.435 -25.302 12.497 1.00 18.12 193 SER B O 1
ATOM 4601 N N . ARG B 1 194 ? 18.815 -24.599 14.196 1.00 22.39 194 ARG B N 1
ATOM 4602 C CA . ARG B 1 194 ? 18.459 -23.163 14.071 1.00 24.56 194 ARG B CA 1
ATOM 4603 C C . ARG B 1 194 ? 18.786 -22.729 12.636 1.00 24.89 194 ARG B C 1
ATOM 4604 O O . ARG B 1 194 ? 18.038 -21.909 12.104 1.00 25.53 194 ARG B O 1
ATOM 4612 N N . GLY B 1 195 ? 19.827 -23.298 12.019 1.00 24.57 195 GLY B N 1
ATOM 4613 C CA . GLY B 1 195 ? 20.221 -23.072 10.612 1.00 23.77 195 GLY B CA 1
ATOM 4614 C C . GLY B 1 195 ? 19.101 -23.334 9.609 1.00 24.05 195 GLY B C 1
ATOM 4615 O O . GLY B 1 195 ? 18.992 -22.576 8.638 1.00 25.72 195 GLY B O 1
ATOM 4616 N N . PHE B 1 196 ? 18.280 -24.366 9.799 1.00 21.33 196 PHE B N 1
ATOM 4617 C CA . PHE B 1 196 ? 17.216 -24.764 8.837 1.00 19.42 196 PHE B CA 1
ATOM 4618 C C . PHE B 1 196 ? 15.862 -24.136 9.207 1.00 19.20 196 PHE B C 1
ATOM 4619 O O . PHE B 1 196 ? 14.998 -23.951 8.331 1.00 22.88 196 PHE B O 1
ATOM 4627 N N . GLN B 1 197 ? 15.693 -23.759 10.467 1.00 19.58 197 GLN B N 1
ATOM 4628 C CA . GLN B 1 197 ? 14.435 -23.217 11.036 1.00 21.01 197 GLN B CA 1
ATOM 4629 C C . GLN B 1 197 ? 14.152 -21.811 10.508 1.00 23.09 197 GLN B C 1
ATOM 4630 O O . GLN B 1 197 ? 14.941 -20.893 10.733 1.00 28.33 197 GLN B O 1
ATOM 4636 N N . PRO B 1 198 ? 12.975 -21.563 9.885 1.00 24.15 198 PRO B N 1
ATOM 4637 C CA . PRO B 1 198 ? 12.549 -20.199 9.595 1.00 25.23 198 PRO B CA 1
ATOM 4638 C C . PRO B 1 198 ? 12.336 -19.432 10.905 1.00 27.13 198 PRO B C 1
ATOM 4639 O O . PRO B 1 198 ? 11.825 -20.008 11.848 1.00 22.68 198 PRO B O 1
ATOM 4643 N N . LEU B 1 199 ? 12.721 -18.149 10.932 1.00 28.10 199 LEU B N 1
ATOM 4644 C CA . LEU B 1 199 ? 12.523 -17.231 12.093 1.00 29.14 199 LEU B CA 1
ATOM 4645 C C . LEU B 1 199 ? 13.143 -17.829 13.364 1.00 27.37 199 LEU B C 1
ATOM 4646 O O . LEU B 1 199 ? 12.592 -17.599 14.447 1.00 25.76 199 LEU B O 1
ATOM 4651 N N . ALA B 1 200 ? 14.266 -18.529 13.218 1.00 28.15 200 ALA B N 1
ATOM 4652 C CA . ALA B 1 200 ? 14.994 -19.259 14.283 1.00 28.61 200 ALA B CA 1
ATOM 4653 C C . ALA B 1 200 ? 15.255 -18.345 15.489 1.00 28.14 200 ALA B C 1
ATOM 4654 O O . ALA B 1 200 ? 14.929 -18.752 16.623 1.00 23.51 200 ALA B O 1
ATOM 4656 N N . GLU B 1 201 ? 15.791 -17.141 15.242 1.00 29.81 201 GLU B N 1
ATOM 4657 C CA . GLU B 1 201 ? 16.061 -16.083 16.274 1.00 31.83 201 GLU B CA 1
ATOM 4658 C C . GLU B 1 201 ? 14.835 -15.813 17.169 1.00 29.45 201 GLU B C 1
ATOM 4659 O O . GLU B 1 201 ? 15.022 -15.344 18.287 1.00 27.82 201 GLU B O 1
ATOM 4665 N N . GLN B 1 202 ? 13.614 -16.085 16.703 1.00 27.99 202 GLN B N 1
ATOM 4666 C CA . GLN B 1 202 ? 12.391 -15.789 17.487 1.00 27.17 202 GLN B CA 1
ATOM 4667 C C . GLN B 1 202 ? 12.133 -16.893 18.511 1.00 27.42 202 GLN B C 1
ATOM 4668 O O . GLN B 1 202 ? 11.213 -16.707 19.303 1.00 32.30 202 GLN B O 1
ATOM 4674 N N . PHE B 1 203 ? 12.888 -17.995 18.541 1.00 26.16 203 PHE B N 1
ATOM 4675 C CA . PHE B 1 203 ? 12.622 -19.075 19.541 1.00 26.71 203 PHE B CA 1
ATOM 4676 C C . PHE B 1 203 ? 13.668 -19.042 20.663 1.00 25.68 203 PHE B C 1
ATOM 4677 O O . PHE B 1 203 ? 14.860 -19.229 20.404 1.00 24.84 203 PHE B O 1
ATOM 4685 N N . GLY B 1 204 ? 13.195 -18.873 21.898 1.00 29.01 204 GLY B N 1
ATOM 4686 C CA . GLY B 1 204 ? 14.011 -18.781 23.125 1.00 30.76 204 GLY B CA 1
ATOM 4687 C C . GLY B 1 204 ? 14.621 -20.115 23.520 1.00 33.05 204 GLY B C 1
ATOM 4688 O O . GLY B 1 204 ? 14.519 -21.093 22.752 1.00 30.17 204 GLY B O 1
ATOM 4689 N N . GLU B 1 205 ? 15.231 -20.174 24.703 1.00 34.86 205 GLU B N 1
ATOM 4690 C CA . GLU B 1 205 ? 16.072 -21.331 25.100 1.00 37.11 205 GLU B CA 1
ATOM 4691 C C . GLU B 1 205 ? 15.199 -22.534 25.500 1.00 32.15 205 GLU B C 1
ATOM 4692 O O . GLU B 1 205 ? 15.748 -23.631 25.512 1.00 32.01 205 GLU B O 1
ATOM 4698 N N . ARG B 1 206 ? 13.908 -22.364 25.798 1.00 28.62 206 ARG B N 1
ATOM 4699 C CA . ARG B 1 206 ? 13.011 -23.513 26.126 1.00 29.86 206 ARG B CA 1
ATOM 4700 C C . ARG B 1 206 ? 12.716 -24.347 24.855 1.00 26.01 206 ARG B C 1
ATOM 4701 O O . ARG B 1 206 ? 12.207 -25.486 25.003 1.00 23.16 206 ARG B O 1
ATOM 4709 N N . TYR B 1 207 ? 13.037 -23.814 23.673 1.00 24.45 207 TYR B N 1
ATOM 4710 C CA . TYR B 1 207 ? 13.080 -24.535 22.365 1.00 24.68 207 TYR B CA 1
ATOM 4711 C C . TYR B 1 207 ? 14.474 -25.103 22.150 1.00 23.56 207 TYR B C 1
ATOM 4712 O O . TYR B 1 207 ? 15.422 -24.353 21.880 1.00 26.78 207 TYR B O 1
ATOM 4721 N N . VAL B 1 208 ? 14.592 -26.413 22.257 1.00 21.60 208 VAL B N 1
ATOM 4722 C CA . VAL B 1 208 ? 15.905 -27.096 22.123 1.00 20.92 208 VAL B CA 1
ATOM 4723 C C . VAL B 1 208 ? 15.969 -27.707 20.731 1.00 19.96 208 VAL B C 1
ATOM 4724 O O . VAL B 1 208 ? 15.221 -28.690 20.507 1.00 18.44 208 VAL B O 1
ATOM 4728 N N . PHE B 1 209 ? 16.763 -27.080 19.860 1.00 19.50 209 PHE B N 1
ATOM 4729 C CA . PHE B 1 209 ? 16.985 -27.452 18.440 1.00 21.71 209 PHE B CA 1
ATOM 4730 C C . PHE B 1 209 ? 18.101 -28.483 18.367 1.00 24.42 209 PHE B C 1
ATOM 4731 O O . PHE B 1 209 ? 19.292 -28.148 18.490 1.00 26.93 209 PHE B O 1
ATOM 4739 N N . VAL B 1 210 ? 17.696 -29.731 18.156 1.00 20.12 210 VAL B N 1
ATOM 4740 C CA . VAL B 1 210 ? 18.534 -30.946 18.302 1.00 19.83 210 VAL B CA 1
ATOM 4741 C C . VAL B 1 210 ? 18.839 -31.528 16.905 1.00 18.63 210 VAL B C 1
ATOM 4742 O O . VAL B 1 210 ? 19.612 -32.457 16.791 1.00 16.81 210 VAL B O 1
ATOM 4746 N N . GLY B 1 211 ? 18.262 -30.960 15.859 1.00 16.38 211 GLY B N 1
ATOM 4747 C CA . GLY B 1 211 ? 18.329 -31.565 14.532 1.00 15.91 211 GLY B CA 1
ATOM 4748 C C . GLY B 1 211 ? 17.662 -32.926 14.495 1.00 15.07 211 GLY B C 1
ATOM 4749 O O . GLY B 1 211 ? 16.973 -33.338 15.426 1.00 15.65 211 GLY B O 1
ATOM 4750 N N . PRO B 1 212 ? 17.882 -33.671 13.401 1.00 16.07 212 PRO B N 1
ATOM 4751 C CA . PRO B 1 212 ? 17.254 -34.977 13.208 1.00 15.82 212 PRO B CA 1
ATOM 4752 C C . PRO B 1 212 ? 17.631 -36.003 14.288 1.00 17.40 212 PRO B C 1
ATOM 4753 O O . PRO B 1 212 ? 18.770 -35.950 14.809 1.00 16.26 212 PRO B O 1
ATOM 4757 N N . SER B 1 213 ? 16.677 -36.887 14.601 1.00 16.28 213 SER B N 1
ATOM 4758 C CA . SER B 1 213 ? 16.814 -38.030 15.535 1.00 17.33 213 SER B CA 1
ATOM 4759 C C . SER B 1 213 ? 16.901 -39.332 14.735 1.00 17.42 213 SER B C 1
ATOM 4760 O O . SER B 1 213 ? 15.876 -39.870 14.317 1.00 17.63 213 SER B O 1
ATOM 4763 N N . ILE B 1 214 ? 18.125 -39.813 14.541 1.00 16.27 214 ILE B N 1
ATOM 4764 C CA . ILE B 1 214 ? 18.456 -40.891 13.594 1.00 17.37 214 ILE B CA 1
ATOM 4765 C C . ILE B 1 214 ? 19.056 -42.044 14.392 1.00 19.99 214 ILE B C 1
ATOM 4766 O O . ILE B 1 214 ? 20.103 -41.824 15.055 1.00 21.15 214 ILE B O 1
ATOM 4771 N N . THR B 1 215 ? 18.385 -43.181 14.393 1.00 19.57 215 THR B N 1
ATOM 4772 C CA . THR B 1 215 ? 18.913 -44.456 14.925 1.00 22.41 215 THR B CA 1
ATOM 4773 C C . THR B 1 215 ? 18.289 -45.599 14.152 1.00 21.74 215 THR B C 1
ATOM 4774 O O . THR B 1 215 ? 17.232 -45.385 13.567 1.00 20.53 215 THR B O 1
ATOM 4778 N N . GLU B 1 216 ? 18.881 -46.786 14.272 1.00 22.49 216 GLU B N 1
ATOM 4779 C CA . GLU B 1 216 ? 18.363 -48.026 13.677 1.00 21.85 216 GLU B CA 1
ATOM 4780 C C . GLU B 1 216 ? 16.923 -48.229 14.134 1.00 21.06 216 GLU B C 1
ATOM 4781 O O . GLU B 1 216 ? 16.613 -48.068 15.340 1.00 19.93 216 GLU B O 1
ATOM 4787 N N . ARG B 1 217 ? 16.059 -48.546 13.184 1.00 20.61 217 ARG B N 1
ATOM 4788 C CA . ARG B 1 217 ? 14.624 -48.816 13.429 1.00 22.95 217 ARG B CA 1
ATOM 4789 C C . ARG B 1 217 ? 14.368 -50.314 13.337 1.00 27.47 217 ARG B C 1
ATOM 4790 O O . ARG B 1 217 ? 15.204 -50.983 12.704 1.00 30.59 217 ARG B O 1
ATOM 4798 N N . ALA B 1 218 ? 13.236 -50.774 13.893 1.00 30.86 218 ALA B N 1
ATOM 4799 C CA . ALA B 1 218 ? 12.670 -52.136 13.702 1.00 37.59 218 ALA B CA 1
ATOM 4800 C C . ALA B 1 218 ? 12.366 -52.345 12.216 1.00 40.67 218 ALA B C 1
ATOM 4801 O O . ALA B 1 218 ? 11.891 -51.378 11.581 1.00 40.62 218 ALA B O 1
ATOM 4803 N N . GLY B 1 219 ? 12.604 -53.553 11.690 1.00 44.04 219 GLY B N 1
ATOM 4804 C CA . GLY B 1 219 ? 12.368 -53.922 10.276 1.00 47.24 219 GLY B CA 1
ATOM 4805 C C . GLY B 1 219 ? 13.458 -53.396 9.347 1.00 51.42 219 GLY B C 1
ATOM 4806 O O . GLY B 1 219 ? 13.160 -53.162 8.156 1.00 53.98 219 GLY B O 1
ATOM 4807 N N . ASN B 1 220 ? 14.659 -53.182 9.901 1.00 52.53 220 ASN B N 1
ATOM 4808 C CA . ASN B 1 220 ? 15.825 -52.484 9.276 1.00 53.21 220 ASN B CA 1
ATOM 4809 C C . ASN B 1 220 ? 16.655 -53.354 8.309 1.00 51.50 220 ASN B C 1
ATOM 4810 O O . ASN B 1 220 ? 17.464 -52.809 7.589 1.00 41.65 220 ASN B O 1
ATOM 4815 N N . ASN B 1 221 ? 16.382 -54.647 8.228 1.00 53.01 221 ASN B N 1
ATOM 4816 C CA . ASN B 1 221 ? 17.179 -55.500 7.315 1.00 56.81 221 ASN B CA 1
ATOM 4817 C C . ASN B 1 221 ? 16.263 -56.254 6.333 1.00 53.50 221 ASN B C 1
ATOM 4818 O O . ASN B 1 221 ? 16.768 -57.022 5.572 1.00 47.92 221 ASN B O 1
ATOM 4820 N N . ASP B 1 222 ? 14.972 -55.930 6.306 1.00 56.65 222 ASP B N 1
ATOM 4821 C CA . ASP B 1 222 ? 13.921 -56.656 5.526 1.00 53.83 222 ASP B CA 1
ATOM 4822 C C . ASP B 1 222 ? 14.183 -56.652 3.989 1.00 47.54 222 ASP B C 1
ATOM 4823 O O . ASP B 1 222 ? 13.795 -57.635 3.300 1.00 49.45 222 ASP B O 1
ATOM 4828 N N . PHE B 1 223 ? 15.004 -55.718 3.518 1.00 37.48 223 PHE B N 1
ATOM 4829 C CA . PHE B 1 223 ? 15.173 -55.309 2.100 1.00 29.67 223 PHE B CA 1
ATOM 4830 C C . PHE B 1 223 ? 16.392 -55.986 1.464 1.00 29.97 223 PHE B C 1
ATOM 4831 O O . PHE B 1 223 ? 17.414 -56.189 2.120 1.00 31.00 223 PHE B O 1
ATOM 4839 N N . PRO B 1 224 ? 16.388 -56.284 0.142 1.00 29.78 224 PRO B N 1
ATOM 4840 C CA . PRO B 1 224 ? 17.577 -56.833 -0.525 1.00 27.73 224 PRO B CA 1
ATOM 4841 C C . PRO B 1 224 ? 18.733 -55.835 -0.723 1.00 27.10 224 PRO B C 1
ATOM 4842 O O . PRO B 1 224 ? 18.977 -55.362 -1.837 1.00 25.10 224 PRO B O 1
ATOM 4846 N N . PHE B 1 225 ? 19.468 -55.520 0.351 1.00 24.83 225 PHE B N 1
ATOM 4847 C CA . PHE B 1 225 ? 20.549 -54.506 0.306 1.00 24.78 225 PHE B CA 1
ATOM 4848 C C . PHE B 1 225 ? 21.628 -54.932 -0.687 1.00 24.68 225 PHE B C 1
ATOM 4849 O O . PHE B 1 225 ? 22.283 -54.065 -1.263 1.00 25.49 225 PHE B O 1
ATOM 4857 N N . ASP B 1 226 ? 21.841 -56.237 -0.822 1.00 29.39 226 ASP B N 1
ATOM 4858 C CA . ASP B 1 226 ? 22.901 -56.803 -1.701 1.00 32.49 226 ASP B CA 1
ATOM 4859 C C . ASP B 1 226 ? 22.686 -56.247 -3.112 1.00 31.79 226 ASP B C 1
ATOM 4860 O O . ASP B 1 226 ? 23.692 -55.992 -3.790 1.00 28.75 226 ASP B O 1
ATOM 4865 N N . GLN B 1 227 ? 21.415 -56.042 -3.506 1.00 29.41 227 GLN B N 1
ATOM 4866 C CA . GLN B 1 227 ? 21.006 -55.574 -4.861 1.00 28.81 227 GLN B CA 1
ATOM 4867 C C . GLN B 1 227 ? 21.282 -54.080 -5.043 1.00 26.92 227 GLN B C 1
ATOM 4868 O O . GLN B 1 227 ? 21.394 -53.685 -6.205 1.00 30.52 227 GLN B O 1
ATOM 4874 N N . ILE B 1 228 ? 21.446 -53.280 -3.981 1.00 27.04 228 ILE B N 1
ATOM 4875 C CA . ILE B 1 228 ? 21.754 -51.823 -4.128 1.00 28.76 228 ILE B CA 1
ATOM 4876 C C . ILE B 1 228 ? 23.157 -51.449 -3.621 1.00 32.02 228 ILE B C 1
ATOM 4877 O O . ILE B 1 228 ? 23.593 -50.348 -3.969 1.00 33.87 228 ILE B O 1
ATOM 4882 N N . ASP B 1 229 ? 23.869 -52.337 -2.929 1.00 36.50 229 ASP B N 1
ATOM 4883 C CA . ASP B 1 229 ? 25.052 -51.979 -2.091 1.00 41.26 229 ASP B CA 1
ATOM 4884 C C . ASP B 1 229 ? 26.196 -51.305 -2.867 1.00 41.63 229 ASP B C 1
ATOM 4885 O O . ASP B 1 229 ? 26.886 -50.490 -2.243 1.00 48.40 229 ASP B O 1
ATOM 4890 N N . ASN B 1 230 ? 26.446 -51.606 -4.139 1.00 42.82 230 ASN B N 1
ATOM 4891 C CA . ASN B 1 230 ? 27.608 -50.964 -4.824 1.00 43.35 230 ASN B CA 1
ATOM 4892 C C . ASN B 1 230 ? 27.151 -50.351 -6.143 1.00 40.36 230 ASN B C 1
ATOM 4893 O O . ASN B 1 230 ? 27.915 -50.417 -7.118 1.00 39.00 230 ASN B O 1
ATOM 4898 N N . GLU B 1 231 ? 25.963 -49.738 -6.140 1.00 37.91 231 GLU B N 1
ATOM 4899 C CA . GLU B 1 231 ? 25.328 -49.164 -7.358 1.00 34.92 231 GLU B CA 1
ATOM 4900 C C . GLU B 1 231 ? 24.923 -47.728 -7.030 1.00 30.45 231 GLU B C 1
ATOM 4901 O O . GLU B 1 231 ? 24.787 -47.436 -5.844 1.00 31.70 231 GLU B O 1
ATOM 4907 N N . ASN B 1 232 ? 24.800 -46.867 -8.043 1.00 29.31 232 ASN B N 1
ATOM 4908 C CA . ASN B 1 232 ? 24.114 -45.544 -8.008 1.00 28.15 232 ASN B CA 1
ATOM 4909 C C . ASN B 1 232 ? 22.650 -45.826 -7.604 1.00 26.65 232 ASN B C 1
ATOM 4910 O O . ASN B 1 232 ? 22.060 -46.766 -8.197 1.00 23.16 232 ASN B O 1
ATOM 4915 N N . VAL B 1 233 ? 22.096 -45.122 -6.601 1.00 23.04 233 VAL B N 1
ATOM 4916 C CA . VAL B 1 233 ? 20.714 -45.423 -6.105 1.00 22.01 233 VAL B CA 1
ATOM 4917 C C . VAL B 1 233 ? 19.857 -44.163 -6.136 1.00 19.75 233 VAL B C 1
ATOM 4918 O O . VAL B 1 233 ? 20.214 -43.165 -5.475 1.00 20.59 233 VAL B O 1
ATOM 4922 N N . LEU B 1 234 ? 18.745 -44.225 -6.864 1.00 19.03 234 LEU B N 1
ATOM 4923 C CA . LEU B 1 234 ? 17.734 -43.148 -6.861 1.00 17.65 234 LEU B CA 1
ATOM 4924 C C . LEU B 1 234 ? 16.572 -43.634 -5.989 1.00 15.83 234 LEU B C 1
ATOM 4925 O O . LEU B 1 234 ? 16.071 -44.732 -6.238 1.00 17.05 234 LEU B O 1
ATOM 4930 N N . PHE B 1 235 ? 16.222 -42.875 -4.953 1.00 14.26 235 PHE B N 1
ATOM 4931 C CA . PHE B 1 235 ? 15.168 -43.211 -3.969 1.00 12.74 235 PHE B CA 1
ATOM 4932 C C . PHE B 1 235 ? 14.024 -42.233 -4.216 1.00 11.82 235 PHE B C 1
ATOM 4933 O O . PHE B 1 235 ? 14.259 -41.008 -4.291 1.00 11.38 235 PHE B O 1
ATOM 4941 N N . ILE B 1 236 ? 12.817 -42.781 -4.327 1.00 10.62 236 ILE B N 1
ATOM 4942 C CA . ILE B 1 236 ? 11.565 -42.004 -4.529 1.00 10.34 236 ILE B CA 1
ATOM 4943 C C . ILE B 1 236 ? 10.571 -42.441 -3.449 1.00 9.78 236 ILE B C 1
ATOM 4944 O O . ILE B 1 236 ? 10.290 -43.637 -3.342 1.00 8.85 236 ILE B O 1
ATOM 4949 N N . SER B 1 237 ? 10.013 -41.478 -2.730 1.00 9.98 237 SER B N 1
ATOM 4950 C CA . SER B 1 237 ? 8.945 -41.735 -1.749 1.00 10.30 237 SER B CA 1
ATOM 4951 C C . SER B 1 237 ? 8.096 -40.480 -1.560 1.00 10.48 237 SER B C 1
ATOM 4952 O O . SER B 1 237 ? 8.659 -39.385 -1.419 1.00 9.60 237 SER B O 1
ATOM 4955 N N . MET B 1 238 ? 6.769 -40.649 -1.522 1.00 10.71 238 MET B N 1
ATOM 4956 C CA . MET B 1 238 ? 5.878 -39.520 -1.222 1.00 12.04 238 MET B CA 1
ATOM 4957 C C . MET B 1 238 ? 5.425 -39.612 0.237 1.00 11.40 238 MET B C 1
ATOM 4958 O O . MET B 1 238 ? 4.417 -38.991 0.565 1.00 11.76 238 MET B O 1
ATOM 4963 N N . GLY B 1 239 ? 6.198 -40.270 1.097 1.00 10.74 239 GLY B N 1
ATOM 4964 C CA . GLY B 1 239 ? 5.876 -40.365 2.532 1.00 11.51 239 GLY B CA 1
ATOM 4965 C C . GLY B 1 239 ? 4.738 -41.342 2.828 1.00 11.67 239 GLY B C 1
ATOM 4966 O O . GLY B 1 239 ? 4.427 -42.227 1.988 1.00 10.82 239 GLY B O 1
ATOM 4967 N N . THR B 1 240 ? 4.129 -41.214 3.998 1.00 12.64 240 THR B N 1
ATOM 4968 C CA . THR B 1 240 ? 3.213 -42.244 4.546 1.00 13.22 240 THR B CA 1
ATOM 4969 C C . THR B 1 240 ? 1.761 -41.766 4.441 1.00 14.36 240 THR B C 1
ATOM 4970 O O . THR B 1 240 ? 0.862 -42.549 4.836 1.00 13.10 240 THR B O 1
ATOM 4974 N N . ILE B 1 241 ? 1.525 -40.526 3.997 1.00 14.20 241 ILE B N 1
ATOM 4975 C CA . ILE B 1 241 ? 0.146 -39.927 4.015 1.00 16.39 241 ILE B CA 1
ATOM 4976 C C . ILE B 1 241 ? -0.278 -39.555 2.598 1.00 15.29 241 ILE B C 1
ATOM 4977 O O . ILE B 1 241 ? -1.266 -40.161 2.086 1.00 17.16 241 ILE B O 1
ATOM 4982 N N . PHE B 1 242 ? 0.472 -38.672 1.945 1.00 14.73 242 PHE B N 1
ATOM 4983 C CA . PHE B 1 242 ? 0.136 -38.101 0.624 1.00 14.48 242 PHE B CA 1
ATOM 4984 C C . PHE B 1 242 ? 0.712 -38.995 -0.473 1.00 15.02 242 PHE B C 1
ATOM 4985 O O . PHE B 1 242 ? 1.235 -38.494 -1.455 1.00 16.84 242 PHE B O 1
ATOM 4993 N N . ASN B 1 243 ? 0.510 -40.301 -0.349 1.00 16.08 243 ASN B N 1
ATOM 4994 C CA . ASN B 1 243 ? 1.158 -41.300 -1.221 1.00 16.55 243 ASN B CA 1
ATOM 4995 C C . ASN B 1 243 ? 0.091 -41.905 -2.138 1.00 17.17 243 ASN B C 1
ATOM 4996 O O . ASN B 1 243 ? 0.415 -42.867 -2.808 1.00 19.00 243 ASN B O 1
ATOM 5001 N N . ASN B 1 244 ? -1.116 -41.328 -2.228 1.00 18.43 244 ASN B N 1
ATOM 5002 C CA . ASN B 1 244 ? -2.118 -41.767 -3.237 1.00 19.14 244 ASN B CA 1
ATOM 5003 C C . ASN B 1 244 ? -1.822 -41.103 -4.590 1.00 19.96 244 ASN B C 1
ATOM 5004 O O . ASN B 1 244 ? -2.536 -40.156 -4.954 1.00 20.80 244 ASN B O 1
ATOM 5009 N N . GLN B 1 245 ? -0.804 -41.592 -5.306 1.00 18.08 245 GLN B N 1
ATOM 5010 C CA . GLN B 1 245 ? -0.089 -40.882 -6.390 1.00 17.82 245 GLN B CA 1
ATOM 5011 C C . GLN B 1 245 ? 0.207 -41.867 -7.531 1.00 19.39 245 GLN B C 1
ATOM 5012 O O . GLN B 1 245 ? 1.363 -41.898 -8.059 1.00 16.17 245 GLN B O 1
ATOM 5018 N N . LYS B 1 246 ? -0.796 -42.630 -7.969 1.00 19.80 246 LYS B N 1
ATOM 5019 C CA . LYS B 1 246 ? -0.573 -43.660 -9.024 1.00 22.11 246 LYS B CA 1
ATOM 5020 C C . LYS B 1 246 ? 0.031 -43.005 -10.280 1.00 20.23 246 LYS B C 1
ATOM 5021 O O . LYS B 1 246 ? 0.930 -43.590 -10.886 1.00 16.10 246 LYS B O 1
ATOM 5027 N N . GLN B 1 247 ? -0.440 -41.827 -10.671 1.00 19.07 247 GLN B N 1
ATOM 5028 C CA . GLN B 1 247 ? -0.038 -41.194 -11.945 1.00 22.28 247 GLN B CA 1
ATOM 5029 C C . GLN B 1 247 ? 1.431 -40.762 -11.836 1.00 18.52 247 GLN B C 1
ATOM 5030 O O . GLN B 1 247 ? 2.216 -41.006 -12.746 1.00 16.80 247 GLN B O 1
ATOM 5036 N N . PHE B 1 248 ? 1.821 -40.204 -10.707 1.00 15.75 248 PHE B N 1
ATOM 5037 C CA . PHE B 1 248 ? 3.236 -39.843 -10.461 1.00 14.54 248 PHE B CA 1
ATOM 5038 C C . PHE B 1 248 ? 4.147 -41.095 -10.442 1.00 13.54 248 PHE B C 1
ATOM 5039 O O . PHE B 1 248 ? 5.261 -41.028 -10.998 1.00 13.06 248 PHE B O 1
ATOM 5047 N N . PHE B 1 249 ? 3.745 -42.173 -9.778 1.00 12.34 249 PHE B N 1
ATOM 5048 C CA . PHE B 1 249 ? 4.528 -43.440 -9.728 1.00 12.57 249 PHE B CA 1
ATOM 5049 C C . PHE B 1 249 ? 4.716 -43.958 -11.156 1.00 13.48 249 PHE B C 1
ATOM 5050 O O . PHE B 1 249 ? 5.849 -44.353 -11.517 1.00 13.81 249 PHE B O 1
ATOM 5058 N N . ASN B 1 250 ? 3.653 -43.951 -11.970 1.00 12.90 250 ASN B N 1
ATOM 5059 C CA . ASN B 1 250 ? 3.750 -44.305 -13.413 1.00 14.20 250 ASN B CA 1
ATOM 5060 C C . ASN B 1 250 ? 4.760 -43.413 -14.135 1.00 14.43 250 ASN B C 1
ATOM 5061 O O . ASN B 1 250 ? 5.577 -43.964 -14.924 1.00 13.97 250 ASN B O 1
ATOM 5066 N N . GLN B 1 251 ? 4.747 -42.096 -13.884 1.00 14.27 251 GLN B N 1
ATOM 5067 C CA . GLN B 1 251 ? 5.737 -41.175 -14.510 1.00 14.44 251 GLN B CA 1
ATOM 5068 C C . GLN B 1 251 ? 7.162 -41.529 -14.069 1.00 14.69 251 GLN B C 1
ATOM 5069 O O . GLN B 1 251 ? 8.082 -41.488 -14.929 1.00 15.81 251 GLN B O 1
ATOM 5075 N N . CYS B 1 252 ? 7.368 -41.904 -12.804 1.00 14.59 252 CYS B N 1
ATOM 5076 C CA . CYS B 1 252 ? 8.714 -42.300 -12.27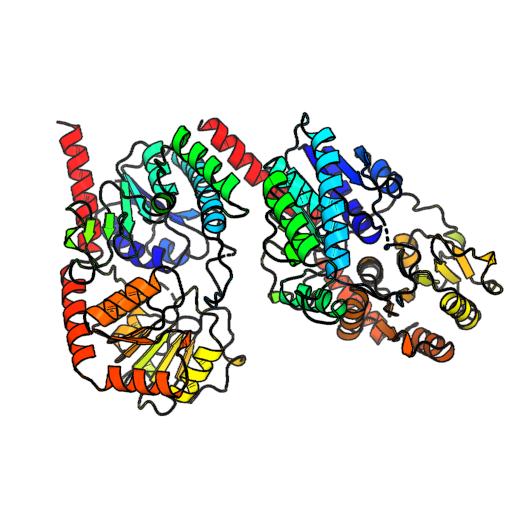1 1.00 14.26 252 CYS B CA 1
ATOM 5077 C C . CYS B 1 252 ? 9.246 -43.551 -12.999 1.00 15.44 252 CYS B C 1
ATOM 5078 O O . CYS B 1 252 ? 10.432 -43.562 -13.419 1.00 15.73 252 CYS B O 1
ATOM 5081 N N . LEU B 1 253 ? 8.389 -44.562 -13.186 1.00 16.88 253 LEU B N 1
ATOM 5082 C CA . LEU B 1 253 ? 8.705 -45.826 -13.915 1.00 16.61 253 LEU B CA 1
ATOM 5083 C C . LEU B 1 253 ? 9.235 -45.497 -15.315 1.00 17.02 253 LEU B C 1
ATOM 5084 O O . LEU B 1 253 ? 10.301 -46.052 -15.713 1.00 16.66 253 LEU B O 1
ATOM 5089 N N . GLU B 1 254 ? 8.567 -44.594 -16.029 1.00 17.80 254 GLU B N 1
ATOM 5090 C CA . GLU B 1 254 ? 8.940 -44.177 -17.410 1.00 19.35 254 GLU B CA 1
ATOM 5091 C C . GLU B 1 254 ? 10.231 -43.366 -17.376 1.00 21.41 254 GLU B C 1
ATOM 5092 O O . GLU B 1 254 ? 11.203 -43.748 -18.073 1.00 23.68 254 GLU B O 1
ATOM 5098 N N . VAL B 1 255 ? 10.244 -42.295 -16.580 1.00 21.39 255 VAL B N 1
ATOM 5099 C CA . VAL B 1 255 ? 11.355 -41.301 -16.511 1.00 21.36 255 VAL B CA 1
ATOM 5100 C C . VAL B 1 255 ? 12.667 -41.981 -16.085 1.00 20.81 255 VAL B C 1
ATOM 5101 O O . VAL B 1 255 ? 13.716 -41.559 -16.574 1.00 22.39 255 VAL B O 1
ATOM 5105 N N . CYS B 1 256 ? 12.639 -42.986 -15.210 1.00 20.89 256 CYS B N 1
ATOM 5106 C CA . CYS B 1 256 ? 13.876 -43.533 -14.595 1.00 20.77 256 CYS B CA 1
ATOM 5107 C C . CYS B 1 256 ? 14.219 -44.916 -15.161 1.00 22.21 256 CYS B C 1
ATOM 5108 O O . CYS B 1 256 ? 15.171 -45.535 -14.623 1.00 21.24 256 CYS B O 1
ATOM 5111 N N . LYS B 1 257 ? 13.505 -45.403 -16.184 1.00 20.24 257 LYS B N 1
ATOM 5112 C CA . LYS B 1 257 ? 13.749 -46.777 -16.698 1.00 23.95 257 LYS B CA 1
ATOM 5113 C C . LYS B 1 257 ? 15.166 -46.877 -17.284 1.00 24.71 257 LYS B C 1
ATOM 5114 O O . LYS B 1 257 ? 15.686 -47.986 -17.291 1.00 25.16 257 LYS B O 1
ATOM 5120 N N . ASP B 1 258 ? 15.756 -45.764 -17.731 1.00 26.67 258 ASP B N 1
ATOM 5121 C CA . ASP B 1 258 ? 17.099 -45.737 -18.374 1.00 30.32 258 ASP B CA 1
ATOM 5122 C C . ASP B 1 258 ? 18.150 -45.393 -17.321 1.00 30.82 258 ASP B C 1
ATOM 5123 O O . ASP B 1 258 ? 19.350 -45.373 -17.655 1.00 33.10 258 ASP B O 1
ATOM 5128 N N . PHE B 1 259 ? 17.756 -45.244 -16.062 1.00 28.89 259 PHE B N 1
ATOM 5129 C CA . PHE B 1 259 ? 18.702 -44.893 -14.974 1.00 28.91 259 PHE B CA 1
ATOM 5130 C C . PHE B 1 259 ? 19.831 -45.930 -14.879 1.00 28.10 259 PHE B C 1
ATOM 5131 O O . PHE B 1 259 ? 19.564 -47.133 -14.753 1.00 27.44 259 PHE B O 1
ATOM 5139 N N . ASP B 1 260 ? 21.065 -45.427 -14.874 1.00 32.98 260 ASP B N 1
ATOM 5140 C CA . ASP B 1 260 ? 22.337 -46.195 -14.854 1.00 35.77 260 ASP B CA 1
ATOM 5141 C C . ASP B 1 260 ? 22.630 -46.600 -13.402 1.00 31.64 260 ASP B C 1
ATOM 5142 O O . ASP B 1 260 ? 23.586 -46.075 -12.794 1.00 29.23 260 ASP B O 1
ATOM 5147 N N . GLY B 1 261 ? 21.811 -47.500 -12.865 1.00 28.73 261 GLY B N 1
ATOM 5148 C CA . GLY B 1 261 ? 21.826 -47.901 -11.450 1.00 25.28 261 GLY B CA 1
ATOM 5149 C C . GLY B 1 261 ? 20.458 -48.422 -11.028 1.00 22.92 261 GLY B C 1
ATOM 5150 O O . GLY B 1 261 ? 19.696 -48.837 -11.889 1.00 20.01 261 GLY B O 1
ATOM 5151 N N . LYS B 1 262 ? 20.129 -48.312 -9.745 1.00 22.87 262 LYS B N 1
ATOM 5152 C CA . LYS B 1 262 ? 18.939 -48.967 -9.137 1.00 21.02 262 LYS B CA 1
ATOM 5153 C C . LYS B 1 262 ? 17.944 -47.865 -8.749 1.00 19.47 262 LYS B C 1
ATOM 5154 O O . LYS B 1 262 ? 18.381 -46.839 -8.321 1.00 19.39 262 LYS B O 1
ATOM 5160 N N . VAL B 1 263 ? 16.642 -48.069 -8.941 1.00 18.63 263 VAL B N 1
ATOM 5161 C CA . VAL B 1 263 ? 15.624 -47.091 -8.450 1.00 16.92 263 VAL B CA 1
ATOM 5162 C C . VAL B 1 263 ? 14.825 -47.806 -7.378 1.00 16.20 263 VAL B C 1
ATOM 5163 O O . VAL B 1 263 ? 14.313 -48.869 -7.678 1.00 16.01 263 VAL B O 1
ATOM 5167 N N . VAL B 1 264 ? 14.813 -47.262 -6.157 1.00 15.02 264 VAL B N 1
ATOM 5168 C CA . VAL B 1 264 ? 14.016 -47.814 -5.031 1.00 15.22 264 VAL B CA 1
ATOM 5169 C C . VAL B 1 264 ? 12.780 -46.928 -4.896 1.00 13.70 264 VAL B C 1
ATOM 5170 O O . VAL B 1 264 ? 12.909 -45.722 -4.623 1.00 14.01 264 VAL B O 1
ATOM 5174 N N . LEU B 1 265 ? 11.613 -47.493 -5.123 1.00 13.87 265 LEU B N 1
ATOM 5175 C CA . LEU B 1 265 ? 10.357 -46.692 -5.143 1.00 13.39 265 LEU B CA 1
ATOM 5176 C C . LEU B 1 265 ? 9.490 -47.210 -4.008 1.00 13.40 265 LEU B C 1
ATOM 5177 O O . LEU B 1 265 ? 9.127 -48.379 -4.041 1.00 14.54 265 LEU B O 1
ATOM 5182 N N . SER B 1 266 ? 9.194 -46.367 -3.033 1.00 13.45 266 SER B N 1
ATOM 5183 C CA . SER B 1 266 ? 8.230 -46.667 -1.971 1.00 14.57 266 SER B CA 1
ATOM 5184 C C . SER B 1 266 ? 6.883 -46.064 -2.380 1.00 15.10 266 SER B C 1
ATOM 5185 O O . SER B 1 266 ? 6.852 -44.849 -2.659 1.00 14.74 266 SER B O 1
ATOM 5188 N N . ILE B 1 267 ? 5.843 -46.898 -2.482 1.00 14.49 267 ILE B N 1
ATOM 5189 C CA . ILE B 1 267 ? 4.516 -46.479 -3.039 1.00 15.09 267 ILE B CA 1
ATOM 5190 C C . ILE B 1 267 ? 3.452 -46.378 -1.942 1.00 16.15 267 ILE B C 1
ATOM 5191 O O . ILE B 1 267 ? 2.345 -45.951 -2.290 1.00 15.45 267 ILE B O 1
ATOM 5196 N N . GLY B 1 268 ? 3.758 -46.751 -0.689 1.00 16.83 268 GLY B N 1
ATOM 5197 C CA . GLY B 1 268 ? 2.789 -46.714 0.429 1.00 18.12 268 GLY B CA 1
ATOM 5198 C C . GLY B 1 268 ? 1.932 -47.976 0.506 1.00 19.42 268 GLY B C 1
ATOM 5199 O O . GLY B 1 268 ? 2.127 -48.870 -0.330 1.00 17.55 268 GLY B O 1
ATOM 5200 N N . LYS B 1 269 ? 1.031 -48.051 1.497 1.00 23.29 269 LYS B N 1
ATOM 5201 C CA . LYS B 1 269 ? 0.395 -49.320 1.965 1.00 24.07 269 LYS B CA 1
ATOM 5202 C C . LYS B 1 269 ? -1.007 -49.498 1.377 1.00 25.28 269 LYS B C 1
ATOM 5203 O O . LYS B 1 269 ? -1.730 -50.390 1.872 1.00 24.49 269 LYS B O 1
ATOM 5209 N N . HIS B 1 270 ? -1.374 -48.728 0.353 1.00 26.24 270 HIS B N 1
ATOM 5210 C CA . HIS B 1 270 ? -2.749 -48.695 -0.221 1.00 26.42 270 HIS B CA 1
ATOM 5211 C C . HIS B 1 270 ? -2.744 -49.076 -1.706 1.00 25.98 270 HIS B C 1
ATOM 5212 O O . HIS B 1 270 ? -3.707 -49.723 -2.111 1.00 24.38 270 HIS B O 1
ATOM 5219 N N . ILE B 1 271 ? -1.778 -48.610 -2.504 1.00 26.35 271 ILE B N 1
ATOM 5220 C CA . ILE B 1 271 ? -1.687 -48.882 -3.971 1.00 26.17 271 ILE B CA 1
ATOM 5221 C C . ILE B 1 271 ? -0.834 -50.135 -4.155 1.00 25.95 271 ILE B C 1
ATOM 5222 O O . ILE B 1 271 ? 0.275 -50.153 -3.641 1.00 24.70 271 ILE B O 1
ATOM 5227 N N . LYS B 1 272 ? -1.374 -51.143 -4.849 1.00 26.22 272 LYS B N 1
ATOM 5228 C CA . LYS B 1 272 ? -0.693 -52.424 -5.159 1.00 26.67 272 LYS B CA 1
ATOM 5229 C C . LYS B 1 272 ? 0.274 -52.164 -6.307 1.00 21.74 272 LYS B C 1
ATOM 5230 O O . LYS B 1 272 ? -0.108 -51.433 -7.241 1.00 19.40 272 LYS B O 1
ATOM 5236 N N . THR B 1 273 ? 1.484 -52.718 -6.273 1.00 22.55 273 THR B N 1
ATOM 5237 C CA . THR B 1 273 ? 2.421 -52.470 -7.402 1.00 22.82 273 THR B CA 1
ATOM 5238 C C . THR B 1 273 ? 1.761 -53.038 -8.670 1.00 20.68 273 THR B C 1
ATOM 5239 O O . THR B 1 273 ? 1.998 -52.477 -9.746 1.00 20.51 273 THR B O 1
ATOM 5243 N N . SER B 1 274 ? 0.883 -54.038 -8.541 1.00 22.76 274 SER B N 1
ATOM 5244 C CA . SER B 1 274 ? 0.150 -54.674 -9.673 1.00 23.50 274 SER B CA 1
ATOM 5245 C C . SER B 1 274 ? -0.778 -53.674 -10.380 1.00 25.27 274 SER B C 1
ATOM 5246 O O . SER B 1 274 ? -1.183 -53.965 -11.514 1.00 24.21 274 SER B O 1
ATOM 5249 N N . GLU B 1 275 ? -1.138 -52.561 -9.732 1.00 24.33 275 GLU B N 1
ATOM 5250 C CA . GLU B 1 275 ? -2.028 -51.529 -10.314 1.00 24.44 275 GLU B CA 1
ATOM 5251 C C . GLU B 1 275 ? -1.225 -50.515 -11.134 1.00 22.12 275 GLU B C 1
ATOM 5252 O O . GLU B 1 275 ? -1.848 -49.650 -11.745 1.00 22.05 275 GLU B O 1
ATOM 5258 N N . LEU B 1 276 ? 0.107 -50.543 -11.086 1.00 21.51 276 LEU B N 1
ATOM 5259 C CA . LEU B 1 276 ? 0.958 -49.563 -11.824 1.00 19.16 276 LEU B CA 1
ATOM 5260 C C . LEU B 1 276 ? 1.296 -50.126 -13.191 1.00 18.89 276 LEU B C 1
ATOM 5261 O O . LEU B 1 276 ? 1.010 -51.306 -13.409 1.00 17.58 276 LEU B O 1
ATOM 5266 N N . ASN B 1 277 ? 1.945 -49.327 -14.038 1.00 18.31 277 ASN B N 1
ATOM 5267 C CA . ASN B 1 277 ? 2.482 -49.784 -15.337 1.00 18.13 277 ASN B CA 1
ATOM 5268 C C . ASN B 1 277 ? 3.627 -50.768 -15.100 1.00 18.23 277 ASN B C 1
ATOM 5269 O O . ASN B 1 277 ? 3.993 -51.025 -13.923 1.00 17.77 277 ASN B O 1
ATOM 5274 N N . ASP B 1 278 ? 4.107 -51.365 -16.180 1.00 17.64 278 ASP B N 1
ATOM 5275 C CA . ASP B 1 278 ? 5.180 -52.382 -16.099 1.00 19.98 278 ASP B CA 1
ATOM 5276 C C . ASP B 1 278 ? 6.344 -51.755 -15.327 1.00 17.51 278 ASP B C 1
ATOM 5277 O O . ASP B 1 278 ? 6.655 -50.590 -15.593 1.00 16.43 278 ASP B O 1
ATOM 5282 N N . ILE B 1 279 ? 6.912 -52.519 -14.397 1.00 19.15 279 ILE B N 1
ATOM 5283 C CA . ILE B 1 279 ? 8.091 -52.116 -13.580 1.00 19.42 279 ILE B CA 1
ATOM 5284 C C . ILE B 1 279 ? 9.348 -52.399 -14.395 1.00 18.93 279 ILE B C 1
ATOM 5285 O O . ILE B 1 279 ? 9.629 -53.558 -14.681 1.00 17.40 279 ILE B O 1
ATOM 5290 N N . PRO B 1 280 ? 10.193 -51.391 -14.681 1.00 16.87 280 PRO B N 1
ATOM 5291 C CA . PRO B 1 280 ? 11.459 -51.633 -15.370 1.00 17.56 280 PRO B CA 1
ATOM 5292 C C . PRO B 1 280 ? 12.412 -52.509 -14.535 1.00 17.43 280 PRO B C 1
ATOM 5293 O O . PRO B 1 280 ? 12.233 -52.667 -13.316 1.00 15.44 280 PRO B O 1
ATOM 5297 N N . GLU B 1 281 ? 13.375 -53.121 -15.216 1.00 18.83 281 GLU B N 1
ATOM 5298 C CA . GLU B 1 281 ? 14.209 -54.191 -14.625 1.00 20.85 281 GLU B CA 1
ATOM 5299 C C . GLU B 1 281 ? 15.198 -53.628 -13.597 1.00 19.35 281 GLU B C 1
ATOM 5300 O O . GLU B 1 281 ? 15.725 -54.472 -12.832 1.00 22.08 281 GLU B O 1
ATOM 5306 N N . ASN B 1 282 ? 15.397 -52.297 -13.530 1.00 19.63 282 ASN B N 1
ATOM 5307 C CA . ASN B 1 282 ? 16.310 -51.613 -12.555 1.00 19.90 282 ASN B CA 1
ATOM 5308 C C . ASN B 1 282 ? 15.583 -51.124 -11.282 1.00 19.21 282 ASN B C 1
ATOM 5309 O O . ASN B 1 282 ? 16.244 -50.442 -10.439 1.00 16.56 282 ASN B O 1
ATOM 5314 N N . PHE B 1 283 ? 14.286 -51.412 -11.138 1.00 17.17 283 PHE B N 1
ATOM 5315 C CA . PHE B 1 283 ? 13.442 -50.927 -10.013 1.00 16.39 283 PHE B CA 1
ATOM 5316 C C . PHE B 1 283 ? 13.275 -51.995 -8.946 1.00 18.08 283 PHE B C 1
ATOM 5317 O O . PHE B 1 283 ? 13.145 -53.228 -9.246 1.00 18.02 283 PHE B O 1
ATOM 5325 N N . ILE B 1 284 ? 13.249 -51.522 -7.703 1.00 17.98 284 ILE B N 1
ATOM 5326 C CA . ILE B 1 284 ? 12.730 -52.285 -6.548 1.00 17.88 284 ILE B CA 1
ATOM 5327 C C . ILE B 1 284 ? 11.554 -51.474 -6.016 1.00 19.30 284 ILE B C 1
ATOM 5328 O O . ILE B 1 284 ? 11.790 -50.317 -5.640 1.00 17.30 284 ILE B O 1
ATOM 5333 N N . VAL B 1 285 ? 10.348 -52.012 -6.154 1.00 19.72 285 VAL B N 1
ATOM 5334 C CA . VAL B 1 285 ? 9.094 -51.322 -5.744 1.00 18.57 285 VAL B CA 1
ATOM 5335 C C . VAL B 1 285 ? 8.543 -52.011 -4.504 1.00 20.95 285 VAL B C 1
ATOM 5336 O O . VAL B 1 285 ? 8.443 -53.214 -4.496 1.00 21.45 285 VAL B O 1
ATOM 5340 N N . ARG B 1 286 ? 8.302 -51.238 -3.444 1.00 30.00 286 ARG B N 1
ATOM 5341 C CA . ARG B 1 286 ? 7.800 -51.819 -2.173 1.00 30.00 286 ARG B CA 1
ATOM 5342 C C . ARG B 1 286 ? 6.882 -50.806 -1.488 1.00 30.00 286 ARG B C 1
ATOM 5343 O O . ARG B 1 286 ? 7.177 -49.596 -1.554 1.00 30.00 286 ARG B O 1
ATOM 5351 N N . PRO B 1 287 ? 5.815 -51.298 -0.857 1.00 18.89 287 PRO B N 1
ATOM 5352 C CA . PRO B 1 287 ? 4.869 -50.429 -0.171 1.00 18.05 287 PRO B CA 1
ATOM 5353 C C . PRO B 1 287 ? 5.598 -49.572 0.881 1.00 16.68 287 PRO B C 1
ATOM 5354 O O . PRO B 1 287 ? 5.160 -48.527 1.135 1.00 15.76 287 PRO B O 1
ATOM 5358 N N . TYR B 1 288 ? 6.664 -50.105 1.468 1.00 15.52 288 TYR B N 1
ATOM 5359 C CA . TYR B 1 288 ? 7.435 -49.443 2.539 1.00 16.08 288 TYR B CA 1
ATOM 5360 C C . TYR B 1 288 ? 8.874 -49.961 2.501 1.00 17.25 288 TYR B C 1
ATOM 5361 O O . TYR B 1 288 ? 9.078 -51.106 2.205 1.00 19.63 288 TYR B O 1
ATOM 5370 N N . VAL B 1 289 ? 9.836 -49.112 2.789 1.00 16.58 289 VAL B N 1
ATOM 5371 C CA . VAL B 1 289 ? 11.275 -49.516 2.840 1.00 15.51 289 VAL B CA 1
ATOM 5372 C C . VAL B 1 289 ? 11.891 -49.038 4.149 1.00 16.95 289 VAL B C 1
ATOM 5373 O O . VAL B 1 289 ? 11.321 -48.174 4.807 1.00 15.44 289 VAL B O 1
ATOM 5377 N N . PRO B 1 290 ? 13.065 -49.581 4.547 1.00 17.48 290 PRO B N 1
ATOM 5378 C CA . PRO B 1 290 ? 13.834 -49.048 5.666 1.00 17.90 290 PRO B CA 1
ATOM 5379 C C . PRO B 1 290 ? 14.578 -47.779 5.213 1.00 16.87 290 PRO B C 1
ATOM 5380 O O . PRO B 1 290 ? 15.694 -47.835 4.732 1.00 16.41 290 PRO B O 1
ATOM 5384 N N . GLN B 1 291 ? 13.886 -46.646 5.325 1.00 15.58 291 GLN B N 1
ATOM 5385 C CA . GLN B 1 291 ? 14.210 -45.402 4.586 1.00 13.77 291 GLN B CA 1
ATOM 5386 C C . GLN B 1 291 ? 15.587 -44.882 5.012 1.00 13.70 291 GLN B C 1
ATOM 5387 O O . GLN B 1 291 ? 16.278 -44.359 4.142 1.00 13.50 291 GLN B O 1
ATOM 5393 N N . LEU B 1 292 ? 15.955 -44.964 6.301 1.00 14.31 292 LEU B N 1
ATOM 5394 C CA . LEU B 1 292 ? 17.312 -44.533 6.736 1.00 15.32 292 LEU B CA 1
ATOM 5395 C C . LEU B 1 292 ? 18.400 -45.342 5.991 1.00 15.35 292 LEU B C 1
ATOM 5396 O O . LEU B 1 292 ? 19.389 -44.715 5.563 1.00 15.67 292 LEU B O 1
ATOM 5401 N N . GLU B 1 293 ? 18.250 -46.663 5.884 1.00 16.67 293 GLU B N 1
ATOM 5402 C CA . GLU B 1 293 ? 19.265 -47.554 5.243 1.00 19.27 293 GLU B CA 1
ATOM 5403 C C . GLU B 1 293 ? 19.308 -47.263 3.740 1.00 18.06 293 GLU B C 1
ATOM 5404 O O . GLU B 1 293 ? 20.408 -47.269 3.133 1.00 19.08 293 GLU B O 1
ATOM 5410 N N . ILE B 1 294 ? 18.152 -46.945 3.150 1.00 18.35 294 ILE B N 1
ATOM 5411 C CA . ILE B 1 294 ? 18.113 -46.562 1.715 1.00 16.45 294 ILE B CA 1
ATOM 5412 C C . ILE B 1 294 ? 18.849 -45.233 1.539 1.00 16.29 294 ILE B C 1
ATOM 5413 O O . ILE B 1 294 ? 19.654 -45.137 0.610 1.00 15.34 294 ILE B O 1
ATOM 5418 N N . LEU B 1 295 ? 18.612 -44.232 2.402 1.00 14.55 295 LEU B N 1
ATOM 5419 C CA . LEU B 1 295 ? 19.238 -42.902 2.208 1.00 15.65 295 LEU B CA 1
ATOM 5420 C C . LEU B 1 295 ? 20.760 -42.970 2.423 1.00 18.00 295 LEU B C 1
ATOM 5421 O O . LEU B 1 295 ? 21.462 -42.241 1.697 1.00 18.53 295 LEU B O 1
ATOM 5426 N N . LYS B 1 296 ? 21.247 -43.851 3.296 1.00 20.71 296 LYS B N 1
ATOM 5427 C CA . LYS B 1 296 ? 22.714 -44.090 3.505 1.00 26.23 296 LYS B CA 1
ATOM 5428 C C . LYS B 1 296 ? 23.371 -44.350 2.146 1.00 24.49 296 LYS B C 1
ATOM 5429 O O . LYS B 1 296 ? 24.536 -43.980 1.960 1.00 25.21 296 LYS B O 1
ATOM 5435 N N . ARG B 1 297 ? 22.629 -45.005 1.254 1.00 25.15 297 ARG B N 1
ATOM 5436 C CA . ARG B 1 297 ? 23.132 -45.612 -0.002 1.00 25.20 297 ARG B CA 1
ATOM 5437 C C . ARG B 1 297 ? 22.659 -44.797 -1.208 1.00 22.84 297 ARG B C 1
ATOM 5438 O O . ARG B 1 297 ? 23.054 -45.143 -2.278 1.00 24.76 297 ARG B O 1
ATOM 5446 N N . ALA B 1 298 ? 21.846 -43.755 -1.033 1.00 22.07 298 ALA B N 1
ATOM 5447 C CA . ALA B 1 298 ? 21.196 -43.020 -2.152 1.00 21.07 298 ALA B CA 1
ATOM 5448 C C . ALA B 1 298 ? 22.076 -41.871 -2.660 1.00 18.92 298 ALA B C 1
ATOM 5449 O O . ALA B 1 298 ? 22.609 -41.113 -1.849 1.00 18.65 298 ALA B O 1
ATOM 5451 N N . SER B 1 299 ? 22.100 -41.672 -3.975 1.00 17.16 299 SER B N 1
ATOM 5452 C CA . SER B 1 299 ? 22.725 -40.487 -4.625 1.00 20.10 299 SER B CA 1
ATOM 5453 C C . SER B 1 299 ? 21.730 -39.339 -4.739 1.00 18.79 299 SER B C 1
ATOM 5454 O O . SER B 1 299 ? 22.160 -38.174 -4.860 1.00 18.53 299 SER B O 1
ATOM 5457 N N . LEU B 1 300 ? 20.432 -39.646 -4.773 1.00 16.91 300 LEU B N 1
ATOM 5458 C CA . LEU B 1 300 ? 19.400 -38.603 -4.920 1.00 15.65 300 LEU B CA 1
ATOM 5459 C C . LEU B 1 300 ? 18.101 -39.119 -4.291 1.00 12.92 300 LEU B C 1
ATOM 5460 O O . LEU B 1 300 ? 17.844 -40.326 -4.352 1.00 12.61 300 LEU B O 1
ATOM 5465 N N . PHE B 1 301 ? 17.337 -38.202 -3.721 1.00 11.01 301 PHE B N 1
ATOM 5466 C CA . PHE B 1 301 ? 16.022 -38.484 -3.097 1.00 11.39 301 PHE B CA 1
ATOM 5467 C C . PHE B 1 301 ? 14.986 -37.571 -3.749 1.00 10.83 301 PHE B C 1
ATOM 5468 O O . PHE B 1 301 ? 15.089 -36.329 -3.615 1.00 12.38 301 PHE B O 1
ATOM 5476 N N . VAL B 1 302 ? 14.002 -38.183 -4.410 1.00 10.46 302 VAL B N 1
ATOM 5477 C CA . VAL B 1 302 ? 12.743 -37.517 -4.831 1.00 10.84 302 VAL B CA 1
ATOM 5478 C C . VAL B 1 302 ? 11.713 -37.708 -3.719 1.00 10.28 302 VAL B C 1
ATOM 5479 O O . VAL B 1 302 ? 11.312 -38.866 -3.469 1.00 10.52 302 VAL B O 1
ATOM 5483 N N . THR B 1 303 ? 11.368 -36.611 -3.050 1.00 10.49 303 THR B N 1
ATOM 5484 C CA . THR B 1 303 ? 10.589 -36.616 -1.783 1.00 10.89 303 THR B CA 1
ATOM 5485 C C . THR B 1 303 ? 9.363 -35.707 -1.928 1.00 10.39 303 THR B C 1
ATOM 5486 O O . THR B 1 303 ? 9.422 -34.737 -2.681 1.00 10.83 303 THR B O 1
ATOM 5490 N N . HIS B 1 304 ? 8.315 -35.916 -1.127 1.00 10.04 304 HIS B N 1
ATOM 5491 C CA . HIS B 1 304 ? 7.164 -34.963 -1.049 1.00 9.47 304 HIS B CA 1
ATOM 5492 C C . HIS B 1 304 ? 7.532 -33.720 -0.216 1.00 10.29 304 HIS B C 1
ATOM 5493 O O . HIS B 1 304 ? 6.684 -32.822 -0.110 1.00 10.19 304 HIS B O 1
ATOM 5500 N N . GLY B 1 305 ? 8.692 -33.695 0.443 1.00 9.92 305 GLY B N 1
ATOM 5501 C CA . GLY B 1 305 ? 9.080 -32.576 1.324 1.00 9.79 305 GLY B CA 1
ATOM 5502 C C . GLY B 1 305 ? 8.511 -32.684 2.709 1.00 9.49 305 GLY B C 1
ATOM 5503 O O . GLY B 1 305 ? 8.453 -31.636 3.439 1.00 9.52 305 GLY B O 1
ATOM 5504 N N . GLY B 1 306 ? 8.166 -33.894 3.131 1.00 10.11 306 GLY B N 1
ATOM 5505 C CA . GLY B 1 306 ? 7.826 -34.133 4.537 1.00 9.85 306 GLY B CA 1
ATOM 5506 C C . GLY B 1 306 ? 9.025 -33.751 5.392 1.00 10.55 306 GLY B C 1
ATOM 5507 O O . GLY B 1 306 ? 10.137 -33.963 4.958 1.00 9.28 306 GLY B O 1
ATOM 5508 N N . MET B 1 307 ? 8.791 -33.178 6.557 1.00 10.71 307 MET B N 1
ATOM 5509 C CA . MET B 1 307 ? 9.872 -32.708 7.454 1.00 12.65 307 MET B CA 1
ATOM 5510 C C . MET B 1 307 ? 10.856 -33.846 7.736 1.00 11.61 307 MET B C 1
ATOM 5511 O O . MET B 1 307 ? 12.081 -33.609 7.643 1.00 11.22 307 MET B O 1
ATOM 5516 N N . ASN B 1 308 ? 10.359 -35.037 8.085 1.00 11.45 308 ASN B N 1
ATOM 5517 C CA . ASN B 1 308 ? 11.223 -36.194 8.448 1.00 10.72 308 ASN B CA 1
ATOM 5518 C C . ASN B 1 308 ? 12.001 -36.637 7.215 1.00 10.15 308 ASN B C 1
ATOM 5519 O O . ASN B 1 308 ? 13.247 -36.769 7.287 1.00 8.65 308 ASN B O 1
ATOM 5524 N N . SER B 1 309 ? 11.318 -36.850 6.100 1.00 10.04 309 SER B N 1
ATOM 5525 C CA . SER B 1 309 ? 11.991 -37.357 4.875 1.00 10.31 309 SER B CA 1
ATOM 5526 C C . SER B 1 309 ? 13.086 -36.366 4.443 1.00 10.22 309 SER B C 1
ATOM 5527 O O . SER B 1 309 ? 14.200 -36.811 4.162 1.00 9.11 309 SER B O 1
ATOM 5530 N N . THR B 1 310 ? 12.774 -35.068 4.414 1.00 10.43 310 THR B N 1
ATOM 5531 C CA . THR B 1 310 ? 13.712 -34.014 3.954 1.00 11.03 310 THR B CA 1
ATOM 5532 C C . THR B 1 310 ? 14.919 -34.016 4.909 1.00 12.83 310 THR B C 1
ATOM 5533 O O . THR B 1 310 ? 16.072 -34.036 4.457 1.00 12.94 310 THR B O 1
ATOM 5537 N N . SER B 1 311 ? 14.647 -34.023 6.210 1.00 12.48 311 SER B N 1
ATOM 5538 C CA . SER B 1 311 ? 15.674 -33.871 7.257 1.00 14.40 311 SER B CA 1
ATOM 5539 C C . SER B 1 311 ? 16.533 -35.149 7.308 1.00 13.53 311 SER B C 1
ATOM 5540 O O . SER B 1 311 ? 17.774 -35.001 7.423 1.00 13.28 311 SER B O 1
ATOM 5543 N N . GLU B 1 312 ? 15.951 -36.326 7.064 1.00 12.20 312 GLU B N 1
ATOM 5544 C CA . GLU B 1 312 ? 16.669 -37.607 6.979 1.00 12.59 312 GLU B CA 1
ATOM 5545 C C . GLU B 1 312 ? 17.575 -37.615 5.728 1.00 12.53 312 GLU B C 1
ATOM 5546 O O . GLU B 1 312 ? 18.720 -38.062 5.827 1.00 12.54 312 GLU B O 1
ATOM 5552 N N . GLY B 1 313 ? 17.091 -37.140 4.581 1.00 11.98 313 GLY B N 1
ATOM 5553 C CA . GLY B 1 313 ? 17.912 -37.080 3.358 1.00 12.02 313 GLY B CA 1
ATOM 5554 C C . GLY B 1 313 ? 19.087 -36.116 3.528 1.00 12.34 313 GLY B C 1
ATOM 5555 O O . GLY B 1 313 ? 20.214 -36.480 3.185 1.00 12.90 313 GLY B O 1
ATOM 5556 N N . LEU B 1 314 ? 18.839 -34.933 4.085 1.00 13.68 314 LEU B N 1
ATOM 5557 C CA . LEU B 1 314 ? 19.886 -33.897 4.282 1.00 13.66 314 LEU B CA 1
ATOM 5558 C C . LEU B 1 314 ? 20.921 -34.404 5.311 1.00 15.68 314 LEU B C 1
ATOM 5559 O O . LEU B 1 314 ? 22.123 -34.204 5.090 1.00 15.53 314 LEU B O 1
ATOM 5564 N N . TYR B 1 315 ? 20.481 -35.093 6.368 1.00 16.51 315 TYR B N 1
ATOM 5565 C CA . TYR B 1 315 ? 21.357 -35.728 7.383 1.00 17.03 315 TYR B CA 1
ATOM 5566 C C . TYR B 1 315 ? 22.426 -36.560 6.672 1.00 18.61 315 TYR B C 1
ATOM 5567 O O . TYR B 1 315 ? 23.600 -36.454 7.058 1.00 16.50 315 TYR B O 1
ATOM 5576 N N . PHE B 1 316 ? 21.997 -37.375 5.693 1.00 16.40 316 PHE B N 1
ATOM 5577 C CA . PHE B 1 316 ? 22.858 -38.257 4.867 1.00 18.20 316 PHE B CA 1
ATOM 5578 C C . PHE B 1 316 ? 23.380 -37.518 3.642 1.00 17.50 316 PHE B C 1
ATOM 5579 O O . PHE B 1 316 ? 23.848 -38.238 2.744 1.00 17.70 316 PHE B O 1
ATOM 5587 N N . GLU B 1 317 ? 23.301 -36.181 3.646 1.00 17.72 317 GLU B N 1
ATOM 5588 C CA . GLU B 1 317 ? 23.816 -35.209 2.631 1.00 21.65 317 GLU B CA 1
ATOM 5589 C C . GLU B 1 317 ? 23.303 -35.536 1.220 1.00 21.39 317 GLU B C 1
ATOM 5590 O O . GLU B 1 317 ? 24.055 -35.288 0.243 1.00 17.83 317 GLU B O 1
ATOM 5596 N N . THR B 1 318 ? 22.087 -36.091 1.112 1.00 20.77 318 THR B N 1
ATOM 5597 C CA . THR B 1 318 ? 21.472 -36.467 -0.192 1.00 20.16 318 THR B CA 1
ATOM 5598 C C . THR B 1 318 ? 20.844 -35.230 -0.802 1.00 17.24 318 THR B C 1
ATOM 5599 O O . THR B 1 318 ? 20.026 -34.570 -0.158 1.00 21.21 318 THR B O 1
ATOM 5603 N N . PRO B 1 319 ? 21.198 -34.824 -2.034 1.00 14.95 319 PRO B N 1
ATOM 5604 C CA . PRO B 1 319 ? 20.477 -33.745 -2.695 1.00 14.50 319 PRO B CA 1
ATOM 5605 C C . PRO B 1 319 ? 19.056 -34.202 -3.038 1.00 12.76 319 PRO B C 1
ATOM 5606 O O . PRO B 1 319 ? 18.806 -35.404 -3.069 1.00 13.17 319 PRO B O 1
ATOM 5610 N N . LEU B 1 320 ? 18.160 -33.239 -3.145 1.00 12.06 320 LEU B N 1
ATOM 5611 C CA . LEU B 1 320 ? 16.702 -33.539 -3.130 1.00 12.69 320 LEU B CA 1
ATOM 5612 C C . LEU B 1 320 ? 16.031 -33.012 -4.389 1.00 12.23 320 LEU B C 1
ATOM 5613 O O . LEU B 1 320 ? 16.367 -31.943 -4.897 1.00 11.86 320 LEU B O 1
ATOM 5618 N N . VAL B 1 321 ? 15.020 -33.735 -4.842 1.00 12.34 321 VAL B N 1
ATOM 5619 C CA . VAL B 1 321 ? 14.005 -33.051 -5.659 1.00 11.65 321 VAL B CA 1
ATOM 5620 C C . VAL B 1 321 ? 12.701 -33.200 -4.870 1.00 11.14 321 VAL B C 1
ATOM 5621 O O . VAL B 1 321 ? 12.424 -34.317 -4.342 1.00 9.64 321 VAL B O 1
ATOM 5625 N N . VAL B 1 322 ? 12.077 -32.052 -4.629 1.00 11.09 322 VAL B N 1
ATOM 5626 C CA . VAL B 1 322 ? 10.959 -31.899 -3.649 1.00 11.49 322 VAL B CA 1
ATOM 5627 C C . VAL B 1 322 ? 9.681 -31.576 -4.418 1.00 10.73 322 VAL B C 1
ATOM 5628 O O . VAL B 1 322 ? 9.648 -30.613 -5.178 1.00 11.52 322 VAL B O 1
ATOM 5632 N N . ILE B 1 323 ? 8.637 -32.346 -4.180 1.00 11.02 323 ILE B N 1
ATOM 5633 C CA . ILE B 1 323 ? 7.318 -32.192 -4.856 1.00 11.71 323 ILE B CA 1
ATOM 5634 C C . ILE B 1 323 ? 6.297 -32.095 -3.736 1.00 12.34 323 ILE B C 1
ATOM 5635 O O . ILE B 1 323 ? 5.714 -33.103 -3.359 1.00 11.92 323 ILE B O 1
ATOM 5640 N N . PRO B 1 324 ? 6.092 -30.895 -3.165 1.00 13.04 324 PRO B N 1
ATOM 5641 C CA . PRO B 1 324 ? 5.301 -30.737 -1.949 1.00 14.31 324 PRO B CA 1
ATOM 5642 C C . PRO B 1 324 ? 3.806 -30.950 -2.231 1.00 15.48 324 PRO B C 1
ATOM 5643 O O . PRO B 1 324 ? 3.348 -30.539 -3.269 1.00 14.29 324 PRO B O 1
ATOM 5647 N N . MET B 1 325 ? 3.098 -31.680 -1.363 1.00 20.65 325 MET B N 1
ATOM 5648 C CA . MET B 1 325 ? 1.679 -32.066 -1.630 1.00 20.29 325 MET B CA 1
ATOM 5649 C C . MET B 1 325 ? 0.723 -31.288 -0.719 1.00 21.13 325 MET B C 1
ATOM 5650 O O . MET B 1 325 ? -0.325 -30.885 -1.211 1.00 22.68 325 MET B O 1
ATOM 5655 N N . GLY B 1 326 ? 1.033 -31.132 0.563 1.00 19.74 326 GLY B N 1
ATOM 5656 C CA . GLY B 1 326 ? 0.125 -30.483 1.521 1.00 21.93 326 GLY B CA 1
ATOM 5657 C C . GLY B 1 326 ? 0.844 -30.141 2.803 1.00 22.16 326 GLY B C 1
ATOM 5658 O O . GLY B 1 326 ? 2.077 -30.332 2.851 1.00 22.21 326 GLY B O 1
ATOM 5659 N N . GLY B 1 327 ? 0.110 -29.597 3.779 1.00 22.77 327 GLY B N 1
ATOM 5660 C CA . GLY B 1 327 ? 0.611 -29.325 5.144 1.00 22.40 327 GLY B CA 1
ATOM 5661 C C . GLY B 1 327 ? 1.860 -28.456 5.151 1.00 19.91 327 GLY B C 1
ATOM 5662 O O . GLY B 1 327 ? 1.906 -27.407 4.445 1.00 18.52 327 GLY B O 1
ATOM 5663 N N . ASP B 1 328 ? 2.873 -28.861 5.917 1.00 19.68 328 ASP B N 1
ATOM 5664 C CA . ASP B 1 328 ? 4.131 -28.083 6.090 1.00 18.83 328 ASP B CA 1
ATOM 5665 C C . ASP B 1 328 ? 5.110 -28.366 4.935 1.00 17.35 328 ASP B C 1
ATOM 5666 O O . ASP B 1 328 ? 6.267 -27.828 4.990 1.00 16.78 328 ASP B O 1
ATOM 5671 N N . GLN B 1 329 ? 4.709 -29.136 3.916 1.00 14.77 329 GLN B N 1
ATOM 5672 C CA . GLN B 1 329 ? 5.650 -29.511 2.822 1.00 14.88 329 GLN B CA 1
ATOM 5673 C C . GLN B 1 329 ? 6.046 -28.267 2.001 1.00 14.21 329 GLN B C 1
ATOM 5674 O O . GLN B 1 329 ? 7.221 -28.227 1.548 1.00 12.12 329 GLN B O 1
ATOM 5680 N N . PHE B 1 330 ? 5.144 -27.298 1.782 1.00 15.94 330 PHE B N 1
ATOM 5681 C CA . PHE B 1 330 ? 5.459 -26.074 0.990 1.00 16.30 330 PHE B CA 1
ATOM 5682 C C . PHE B 1 330 ? 6.548 -25.276 1.718 1.00 16.20 330 PHE B C 1
ATOM 5683 O O . PHE B 1 330 ? 7.507 -24.837 1.070 1.00 16.02 330 PHE B O 1
ATOM 5691 N N . VAL B 1 331 ? 6.471 -25.150 3.042 1.00 16.49 331 VAL B N 1
ATOM 5692 C CA . VAL B 1 331 ? 7.486 -24.359 3.802 1.00 17.35 331 VAL B CA 1
ATOM 5693 C C . VAL B 1 331 ? 8.766 -25.177 3.904 1.00 15.49 331 VAL B C 1
ATOM 5694 O O . VAL B 1 331 ? 9.825 -24.536 3.809 1.00 13.96 331 VAL B O 1
ATOM 5698 N N . VAL B 1 332 ? 8.719 -26.515 3.963 1.00 13.22 332 VAL B N 1
ATOM 5699 C CA . VAL B 1 332 ? 10.025 -27.239 3.955 1.00 13.97 332 VAL B CA 1
ATOM 5700 C C . VAL B 1 332 ? 10.656 -27.208 2.554 1.00 12.91 332 VAL B C 1
ATOM 5701 O O . VAL B 1 332 ? 11.866 -26.991 2.475 1.00 11.57 332 VAL B O 1
ATOM 5705 N N . ALA B 1 333 ? 9.865 -27.289 1.492 1.00 13.66 333 ALA B N 1
ATOM 5706 C CA . ALA B 1 333 ? 10.319 -27.115 0.099 1.00 14.56 333 ALA B CA 1
ATOM 5707 C C . ALA B 1 333 ? 10.979 -25.738 -0.033 1.00 15.77 333 ALA B C 1
ATOM 5708 O O . ALA B 1 333 ? 12.088 -25.676 -0.551 1.00 16.47 333 ALA B O 1
ATOM 5710 N N . ASP B 1 334 ? 10.355 -24.678 0.462 1.00 16.20 334 ASP B N 1
ATOM 5711 C CA . ASP B 1 334 ? 10.946 -23.310 0.362 1.00 19.62 334 ASP B CA 1
ATOM 5712 C C . ASP B 1 334 ? 12.293 -23.277 1.097 1.00 17.77 334 ASP B C 1
ATOM 5713 O O . ASP B 1 334 ? 13.208 -22.579 0.609 1.00 16.84 334 ASP B O 1
ATOM 5718 N N . GLN B 1 335 ? 12.423 -23.994 2.221 1.00 18.42 335 GLN B N 1
ATOM 5719 C CA . GLN B 1 335 ? 13.675 -24.005 3.016 1.00 19.13 335 GLN B CA 1
ATOM 5720 C C . GLN B 1 335 ? 14.755 -24.775 2.265 1.00 19.26 335 GLN B C 1
ATOM 5721 O O . GLN B 1 335 ? 15.901 -24.263 2.199 1.00 18.89 335 GLN B O 1
ATOM 5727 N N . VAL B 1 336 ? 14.394 -25.884 1.641 1.00 18.43 336 VAL B N 1
ATOM 5728 C CA . VAL B 1 336 ? 15.356 -26.663 0.816 1.00 17.73 336 VAL B CA 1
ATOM 5729 C C . VAL B 1 336 ? 15.872 -25.766 -0.317 1.00 19.79 336 VAL B C 1
ATOM 5730 O O . VAL B 1 336 ? 17.047 -25.785 -0.547 1.00 17.08 336 VAL B O 1
ATOM 5734 N N . GLU B 1 337 ? 14.973 -25.044 -0.994 1.00 30.00 337 GLU B N 1
ATOM 5735 C CA . GLU B 1 337 ? 15.356 -24.164 -2.132 1.00 30.00 337 GLU B CA 1
ATOM 5736 C C . GLU B 1 337 ? 16.206 -22.993 -1.624 1.00 30.00 337 GLU B C 1
ATOM 5737 O O . GLU B 1 337 ? 17.136 -22.582 -2.347 1.00 30.00 337 GLU B O 1
ATOM 5743 N N . LYS B 1 338 ? 15.892 -22.484 -0.430 1.00 22.83 338 LYS B N 1
ATOM 5744 C CA . LYS B 1 338 ? 16.627 -21.344 0.158 1.00 26.31 338 LYS B CA 1
ATOM 5745 C C . LYS B 1 338 ? 18.072 -21.734 0.463 1.00 25.50 338 LYS B C 1
ATOM 5746 O O . LYS B 1 338 ? 18.943 -20.918 0.231 1.00 27.02 338 LYS B O 1
ATOM 5752 N N . VAL B 1 339 ? 18.295 -22.947 0.931 1.00 23.75 339 VAL B N 1
ATOM 5753 C CA . VAL B 1 339 ? 19.672 -23.395 1.315 1.00 23.06 339 VAL B CA 1
ATOM 5754 C C . VAL B 1 339 ? 20.366 -24.076 0.126 1.00 22.44 339 VAL B C 1
ATOM 5755 O O . VAL B 1 339 ? 21.527 -24.509 0.291 1.00 21.57 339 VAL B O 1
ATOM 5759 N N . GLY B 1 340 ? 19.677 -24.189 -1.017 1.00 20.45 340 GLY B N 1
ATOM 5760 C CA . GLY B 1 340 ? 20.260 -24.680 -2.278 1.00 21.08 340 GLY B CA 1
ATOM 5761 C C . GLY B 1 340 ? 20.544 -26.164 -2.275 1.00 17.96 340 GLY B C 1
ATOM 5762 O O . GLY B 1 340 ? 21.380 -26.604 -3.090 1.00 17.47 340 GLY B O 1
ATOM 5763 N N . ALA B 1 341 ? 19.868 -26.933 -1.410 1.00 16.29 341 ALA B N 1
ATOM 5764 C CA . ALA B 1 341 ? 20.120 -28.370 -1.215 1.00 14.82 341 ALA B CA 1
ATOM 5765 C C . ALA B 1 341 ? 19.244 -29.234 -2.135 1.00 13.89 341 ALA B C 1
ATOM 5766 O O . ALA B 1 341 ? 19.484 -30.457 -2.197 1.00 12.35 341 ALA B O 1
ATOM 5768 N N . GLY B 1 342 ? 18.334 -28.632 -2.884 1.00 14.97 342 GLY B N 1
ATOM 5769 C CA . GLY B 1 342 ? 17.486 -29.414 -3.803 1.00 15.65 342 GLY B CA 1
ATOM 5770 C C . GLY B 1 342 ? 16.632 -28.510 -4.653 1.00 15.20 342 GLY B C 1
ATOM 5771 O O . GLY B 1 342 ? 16.660 -27.291 -4.456 1.00 17.71 342 GLY B O 1
ATOM 5772 N N . LYS B 1 343 ? 15.898 -29.084 -5.598 1.00 16.04 343 LYS B N 1
ATOM 5773 C CA . LYS B 1 343 ? 15.042 -28.278 -6.493 1.00 16.64 343 LYS B CA 1
ATOM 5774 C C . LYS B 1 343 ? 13.599 -28.700 -6.302 1.00 15.11 343 LYS B C 1
ATOM 5775 O O . LYS B 1 343 ? 13.373 -29.908 -6.150 1.00 15.02 343 LYS B O 1
ATOM 5781 N N . VAL B 1 344 ? 12.697 -27.731 -6.339 1.00 15.63 344 VAL B N 1
ATOM 5782 C CA . VAL B 1 344 ? 11.250 -27.930 -6.057 1.00 16.16 344 VAL B CA 1
ATOM 5783 C C . VAL B 1 344 ? 10.508 -28.075 -7.395 1.00 16.08 344 VAL B C 1
ATOM 5784 O O . VAL B 1 344 ? 10.776 -27.299 -8.287 1.00 15.06 344 VAL B O 1
ATOM 5788 N N . ILE B 1 345 ? 9.619 -29.061 -7.526 1.00 14.79 345 ILE B N 1
ATOM 5789 C CA . ILE B 1 345 ? 8.601 -29.050 -8.614 1.00 15.72 345 ILE B CA 1
ATOM 5790 C C . ILE B 1 345 ? 7.256 -28.784 -7.955 1.00 17.05 345 ILE B C 1
ATOM 5791 O O . ILE B 1 345 ? 6.846 -29.596 -7.092 1.00 16.83 345 ILE B O 1
ATOM 5796 N N . LYS B 1 346 ? 6.582 -27.725 -8.377 1.00 18.55 346 LYS B N 1
ATOM 5797 C CA . LYS B 1 346 ? 5.182 -27.470 -7.973 1.00 21.57 346 LYS B CA 1
ATOM 5798 C C . LYS B 1 346 ? 4.332 -28.563 -8.639 1.00 21.54 346 LYS B C 1
ATOM 5799 O O . LYS B 1 346 ? 4.555 -28.833 -9.852 1.00 17.63 346 LYS B O 1
ATOM 5805 N N . LYS B 1 347 ? 3.413 -29.170 -7.876 1.00 21.37 347 LYS B N 1
ATOM 5806 C CA . LYS B 1 347 ? 2.542 -30.282 -8.333 1.00 23.11 347 LYS B CA 1
ATOM 5807 C C . LYS B 1 347 ? 1.805 -29.839 -9.622 1.00 20.20 347 LYS B C 1
ATOM 5808 O O . LYS B 1 347 ? 1.691 -30.661 -10.542 1.00 19.87 347 LYS B O 1
ATOM 5814 N N . GLU B 1 348 ? 1.408 -28.564 -9.709 1.00 18.63 348 GLU B N 1
ATOM 5815 C CA . GLU B 1 348 ? 0.673 -28.006 -10.883 1.00 19.47 348 GLU B CA 1
ATOM 5816 C C . GLU B 1 348 ? 1.571 -27.949 -12.133 1.00 19.76 348 GLU B C 1
ATOM 5817 O O . GLU B 1 348 ? 0.994 -27.892 -13.242 1.00 17.10 348 GLU B O 1
ATOM 5823 N N . GLU B 1 349 ? 2.909 -27.977 -11.998 1.00 18.66 349 GLU B N 1
ATOM 5824 C CA . GLU B 1 349 ? 3.858 -27.925 -13.143 1.00 20.57 349 GLU B CA 1
ATOM 5825 C C . GLU B 1 349 ? 4.459 -29.303 -13.390 1.00 19.68 349 GLU B C 1
ATOM 5826 O O . GLU B 1 349 ? 5.187 -29.439 -14.369 1.00 17.13 349 GLU B O 1
ATOM 5832 N N . LEU B 1 350 ? 4.121 -30.295 -12.565 1.00 19.70 350 LEU B N 1
ATOM 5833 C CA . LEU B 1 350 ? 4.650 -31.686 -12.667 1.00 20.09 350 LEU B CA 1
ATOM 5834 C C . LEU B 1 350 ? 4.218 -32.269 -14.016 1.00 19.80 350 LEU B C 1
ATOM 5835 O O . LEU B 1 350 ? 3.008 -32.284 -14.292 1.00 17.66 350 LEU B O 1
ATOM 5840 N N . SER B 1 351 ? 5.179 -32.684 -14.812 1.00 18.06 351 SER B N 1
ATOM 5841 C CA . SER B 1 351 ? 5.011 -33.399 -16.100 1.00 19.33 351 SER B CA 1
ATOM 5842 C C . SER B 1 351 ? 6.087 -34.473 -16.106 1.00 20.70 351 SER B C 1
ATOM 5843 O O . SER B 1 351 ? 7.040 -34.359 -15.289 1.00 17.38 351 SER B O 1
ATOM 5846 N N . GLU B 1 352 ? 5.972 -35.462 -16.979 1.00 21.62 352 GLU B N 1
ATOM 5847 C CA . GLU B 1 352 ? 7.062 -36.433 -17.225 1.00 22.83 352 GLU B CA 1
ATOM 5848 C C . GLU B 1 352 ? 8.364 -35.692 -17.534 1.00 23.69 352 GLU B C 1
ATOM 5849 O O . GLU B 1 352 ? 9.421 -36.074 -16.970 1.00 20.70 352 GLU B O 1
ATOM 5855 N N . SER B 1 353 ? 8.306 -34.738 -18.466 1.00 20.09 353 SER B N 1
ATOM 5856 C CA . SER B 1 353 ? 9.488 -34.019 -18.992 1.00 22.40 353 SER B CA 1
ATOM 5857 C C . SER B 1 353 ? 10.094 -33.200 -17.866 1.00 17.37 353 SER B C 1
ATOM 5858 O O . SER B 1 353 ? 11.307 -33.205 -17.744 1.00 16.94 353 SER B O 1
ATOM 5861 N N . LEU B 1 354 ? 9.259 -32.530 -17.086 1.00 17.42 354 LEU B N 1
ATOM 5862 C CA . LEU B 1 354 ? 9.781 -31.636 -16.030 1.00 17.55 354 LEU B CA 1
ATOM 5863 C C . LEU B 1 354 ? 10.344 -32.501 -14.898 1.00 16.67 354 LEU B C 1
ATOM 5864 O O . LEU B 1 354 ? 11.343 -32.066 -14.281 1.00 16.05 354 LEU B O 1
ATOM 5869 N N . LEU B 1 355 ? 9.787 -33.698 -14.678 1.00 13.74 355 LEU B N 1
ATOM 5870 C CA . LEU B 1 355 ? 10.297 -34.630 -13.649 1.00 14.75 355 LEU B CA 1
ATOM 5871 C C . LEU B 1 355 ? 11.677 -35.113 -14.084 1.00 15.59 355 LEU B C 1
ATOM 5872 O O . LEU B 1 355 ? 12.605 -35.004 -13.267 1.00 13.73 355 LEU B O 1
ATOM 5877 N N . LYS B 1 356 ? 11.807 -35.565 -15.339 1.00 16.13 356 LYS B N 1
ATOM 5878 C CA . LYS B 1 356 ? 13.091 -36.041 -15.920 1.00 19.77 356 LYS B CA 1
ATOM 5879 C C . LYS B 1 356 ? 14.151 -34.938 -15.863 1.00 18.31 356 LYS B C 1
ATOM 5880 O O . LYS B 1 356 ? 15.281 -35.213 -15.415 1.00 19.30 356 LYS B O 1
ATOM 5886 N N . GLU B 1 357 ? 13.814 -33.751 -16.339 1.00 18.82 357 GLU B N 1
ATOM 5887 C CA . GLU B 1 357 ? 14.725 -32.574 -16.380 1.00 20.97 357 GLU B CA 1
ATOM 5888 C C . GLU B 1 357 ? 15.201 -32.195 -14.959 1.00 19.88 357 GLU B C 1
ATOM 5889 O O . GLU B 1 357 ? 16.411 -32.002 -14.767 1.00 17.06 357 GLU B O 1
ATOM 5895 N N . THR B 1 358 ? 14.290 -32.117 -13.989 1.00 18.50 358 THR B N 1
ATOM 5896 C CA . THR B 1 358 ? 14.630 -31.783 -12.583 1.00 16.85 358 THR B CA 1
ATOM 5897 C C . THR B 1 358 ? 15.537 -32.878 -12.016 1.00 16.14 358 THR B C 1
ATOM 5898 O O . THR B 1 358 ? 16.530 -32.503 -11.422 1.00 19.64 358 THR B O 1
ATOM 5902 N N . ILE B 1 359 ? 15.197 -34.175 -12.117 1.00 14.58 359 ILE B N 1
ATOM 5903 C CA . ILE B 1 359 ? 16.065 -35.272 -11.594 1.00 15.19 359 ILE B CA 1
ATOM 5904 C C . ILE B 1 359 ? 17.438 -35.181 -12.254 1.00 17.98 359 ILE B C 1
ATOM 5905 O O . ILE B 1 359 ? 18.468 -35.316 -11.536 1.00 17.25 359 ILE B O 1
ATOM 5910 N N . GLN B 1 360 ? 17.456 -34.973 -13.575 1.00 17.97 360 GLN B N 1
ATOM 5911 C CA . GLN B 1 360 ? 18.733 -34.895 -14.335 1.00 20.28 360 GLN B CA 1
ATOM 5912 C C . GLN B 1 360 ? 19.546 -33.703 -13.839 1.00 19.87 360 GLN B C 1
ATOM 5913 O O . GLN B 1 360 ? 20.762 -33.901 -13.690 1.00 21.85 360 GLN B O 1
ATOM 5919 N N . GLU B 1 361 ? 18.924 -32.542 -13.587 1.00 21.13 361 GLU B N 1
ATOM 5920 C CA . GLU B 1 361 ? 19.648 -31.315 -13.163 1.00 23.89 361 GLU B CA 1
ATOM 5921 C C . GLU B 1 361 ? 20.340 -31.560 -11.813 1.00 23.85 361 GLU B C 1
ATOM 5922 O O . GLU B 1 361 ? 21.518 -31.189 -11.672 1.00 26.08 361 GLU B O 1
ATOM 5928 N N . VAL B 1 362 ? 19.658 -32.220 -10.874 1.00 21.48 362 VAL B N 1
ATOM 5929 C CA . VAL B 1 362 ? 20.160 -32.399 -9.482 1.00 19.72 362 VAL B CA 1
ATOM 5930 C C . VAL B 1 362 ? 21.152 -33.556 -9.449 1.00 20.38 362 VAL B C 1
ATOM 5931 O O . VAL B 1 362 ? 22.131 -33.456 -8.712 1.00 21.73 362 VAL B O 1
ATOM 5935 N N . MET B 1 363 ? 20.927 -34.625 -10.200 1.00 19.94 363 MET B N 1
ATOM 5936 C CA . MET B 1 363 ? 21.812 -35.806 -10.157 1.00 22.79 363 MET B CA 1
ATOM 5937 C C . MET B 1 363 ? 23.250 -35.346 -10.510 1.00 22.31 363 MET B C 1
ATOM 5938 O O . MET B 1 363 ? 23.432 -34.568 -11.489 1.00 19.52 363 MET B O 1
ATOM 5943 N N . ASN B 1 364 ? 24.216 -35.745 -9.681 1.00 21.96 364 ASN B N 1
ATOM 5944 C CA . ASN B 1 364 ? 25.670 -35.541 -9.919 1.00 20.72 364 ASN B CA 1
ATOM 5945 C C . ASN B 1 364 ? 26.044 -34.058 -9.850 1.00 19.44 364 ASN B C 1
ATOM 5946 O O . ASN B 1 364 ? 27.219 -33.746 -10.113 1.00 21.64 364 ASN B O 1
ATOM 5951 N N . ASN B 1 365 ? 25.140 -33.151 -9.491 1.00 19.08 365 ASN B N 1
ATOM 5952 C CA . ASN B 1 365 ? 25.380 -31.693 -9.645 1.00 19.46 365 ASN B CA 1
ATOM 5953 C C . ASN B 1 365 ? 26.187 -31.212 -8.420 1.00 21.44 365 ASN B C 1
ATOM 5954 O O . ASN B 1 365 ? 25.742 -31.440 -7.270 1.00 17.63 365 ASN B O 1
ATOM 5959 N N . ARG B 1 366 ? 27.349 -30.601 -8.655 1.00 20.48 366 ARG B N 1
ATOM 5960 C CA . ARG B 1 366 ? 28.292 -30.150 -7.594 1.00 22.13 366 ARG B CA 1
ATOM 5961 C C . ARG B 1 366 ? 27.623 -29.162 -6.631 1.00 21.96 366 ARG B C 1
ATOM 5962 O O . ARG B 1 366 ? 27.862 -29.260 -5.411 1.00 21.21 366 ARG B O 1
ATOM 5970 N N . SER B 1 367 ? 26.852 -28.232 -7.169 1.00 20.90 367 SER B N 1
ATOM 5971 C CA . SER B 1 367 ? 26.200 -27.125 -6.432 1.00 22.66 367 SER B CA 1
ATOM 5972 C C . SER B 1 367 ? 25.210 -27.696 -5.386 1.00 23.15 367 SER B C 1
ATOM 5973 O O . SER B 1 367 ? 25.388 -27.445 -4.164 1.00 22.21 367 SER B O 1
ATOM 5976 N N . TYR B 1 368 ? 24.252 -28.516 -5.814 1.00 20.28 368 TYR B N 1
ATOM 5977 C CA . TYR B 1 368 ? 23.295 -29.190 -4.889 1.00 22.24 368 TYR B CA 1
ATOM 5978 C C . TYR B 1 368 ? 24.033 -30.135 -3.942 1.00 21.57 368 TYR B C 1
ATOM 5979 O O . TYR B 1 368 ? 23.654 -30.208 -2.758 1.00 21.79 368 TYR B O 1
ATOM 5988 N N . ALA B 1 369 ? 25.037 -30.858 -4.421 1.00 20.62 369 ALA B N 1
ATOM 5989 C CA . ALA B 1 369 ? 25.774 -31.810 -3.557 1.00 23.93 369 ALA B CA 1
ATOM 5990 C C . ALA B 1 369 ? 26.468 -31.032 -2.430 1.00 25.41 369 ALA B C 1
ATOM 5991 O O . ALA B 1 369 ? 26.467 -31.540 -1.275 1.00 24.68 369 ALA B O 1
ATOM 5993 N N . GLU B 1 370 ? 27.029 -29.857 -2.732 1.00 28.04 370 GLU B N 1
ATOM 5994 C CA . GLU B 1 370 ? 27.830 -29.094 -1.735 1.00 27.82 370 GLU B CA 1
ATOM 5995 C C . GLU B 1 370 ? 26.854 -28.482 -0.727 1.00 24.76 370 GLU B C 1
ATOM 5996 O O . GLU B 1 370 ? 27.153 -28.554 0.474 1.00 22.29 370 GLU B O 1
ATOM 6002 N N . LYS B 1 371 ? 25.745 -27.914 -1.211 1.00 23.42 371 LYS B N 1
ATOM 6003 C CA . LYS B 1 371 ? 24.686 -27.255 -0.403 1.00 22.58 371 LYS B CA 1
ATOM 6004 C C . LYS B 1 371 ? 23.990 -28.316 0.469 1.00 21.79 371 LYS B C 1
ATOM 6005 O O . LYS B 1 371 ? 23.724 -28.014 1.671 1.00 19.89 371 LYS B O 1
ATOM 6011 N N . ALA B 1 372 ? 23.793 -29.542 -0.034 1.00 21.72 372 ALA B N 1
ATOM 6012 C CA . ALA B 1 372 ? 23.196 -30.652 0.750 1.00 21.94 372 ALA B CA 1
ATOM 6013 C C . ALA B 1 372 ? 24.136 -31.074 1.890 1.00 23.90 372 ALA B C 1
ATOM 6014 O O . ALA B 1 372 ? 23.662 -31.293 3.024 1.00 20.05 372 ALA B O 1
ATOM 6016 N N . LYS B 1 373 ? 25.428 -31.229 1.599 1.00 23.27 373 LYS B N 1
ATOM 6017 C CA . LYS B 1 373 ? 26.458 -31.510 2.629 1.00 25.74 373 LYS B CA 1
ATOM 6018 C C . LYS B 1 373 ? 26.455 -30.371 3.661 1.00 22.66 373 LYS B C 1
ATOM 6019 O O . LYS B 1 373 ? 26.564 -30.715 4.823 1.00 24.38 373 LYS B O 1
ATOM 6025 N N . GLU B 1 374 ? 26.378 -29.092 3.254 1.00 23.00 374 GLU B N 1
ATOM 6026 C CA . GLU B 1 374 ? 26.485 -27.919 4.188 1.00 26.00 374 GLU B CA 1
ATOM 6027 C C . GLU B 1 374 ? 25.301 -27.898 5.169 1.00 25.54 374 GLU B C 1
ATOM 6028 O O . GLU B 1 374 ? 25.531 -27.693 6.374 1.00 24.54 374 GLU B O 1
ATOM 6034 N N . ILE B 1 375 ? 24.061 -28.049 4.688 1.00 22.62 375 ILE B N 1
ATOM 6035 C CA . ILE B 1 375 ? 22.881 -28.063 5.605 1.00 21.92 375 ILE B CA 1
ATOM 6036 C C . ILE B 1 375 ? 22.909 -29.364 6.431 1.00 20.54 375 ILE B C 1
ATOM 6037 O O . ILE B 1 375 ? 22.528 -29.351 7.628 1.00 21.40 375 ILE B O 1
ATOM 6042 N N . GLY B 1 376 ? 23.344 -30.478 5.856 1.00 20.97 376 GLY B N 1
ATOM 6043 C CA . GLY B 1 376 ? 23.387 -31.753 6.592 1.00 22.06 376 GLY B CA 1
ATOM 6044 C C . GLY B 1 376 ? 24.313 -31.651 7.798 1.00 25.00 376 GLY B C 1
ATOM 6045 O O . GLY B 1 376 ? 24.023 -32.273 8.873 1.00 21.73 376 GLY B O 1
ATOM 6046 N N . GLN B 1 377 ? 25.412 -30.919 7.626 1.00 22.80 377 GLN B N 1
ATOM 6047 C CA . GLN B 1 377 ? 26.330 -30.605 8.752 1.00 24.46 377 GLN B CA 1
ATOM 6048 C C . GLN B 1 377 ? 25.639 -29.688 9.770 1.00 21.03 377 GLN B C 1
ATOM 6049 O O . GLN B 1 377 ? 25.817 -29.952 10.938 1.00 21.59 377 GLN B O 1
ATOM 6055 N N . SER B 1 378 ? 24.908 -28.640 9.368 1.00 19.90 378 SER B N 1
ATOM 6056 C CA . SER B 1 378 ? 24.079 -27.816 10.289 1.00 20.40 378 SER B CA 1
ATOM 6057 C C . SER B 1 378 ? 23.150 -28.741 11.090 1.00 20.84 378 SER B C 1
ATOM 6058 O O . SER B 1 378 ? 23.012 -28.560 12.303 1.00 20.66 378 SER B O 1
ATOM 6061 N N . LEU B 1 379 ? 22.543 -29.725 10.424 1.00 19.23 379 LEU B N 1
ATOM 6062 C CA . LEU B 1 379 ? 21.560 -30.637 11.060 1.00 20.03 379 LEU B CA 1
ATOM 6063 C C . LEU B 1 379 ? 22.295 -31.589 12.013 1.00 20.44 379 LEU B C 1
ATOM 6064 O O . LEU B 1 379 ? 21.856 -31.722 13.163 1.00 21.33 379 LEU B O 1
ATOM 6069 N N . LYS B 1 380 ? 23.390 -32.214 11.571 1.00 21.92 380 LYS B N 1
ATOM 6070 C CA . LYS B 1 380 ? 24.128 -33.187 12.413 1.00 25.08 380 LYS B CA 1
ATOM 6071 C C . LYS B 1 380 ? 24.759 -32.442 13.604 1.00 24.53 380 LYS B C 1
ATOM 6072 O O . LYS B 1 380 ? 24.899 -33.066 14.666 1.00 24.76 380 LYS B O 1
ATOM 6078 N N . ALA B 1 381 ? 25.045 -31.144 13.467 1.00 27.66 381 ALA B N 1
ATOM 6079 C CA . ALA B 1 381 ? 25.785 -30.347 14.487 1.00 28.59 381 ALA B CA 1
ATOM 6080 C C . ALA B 1 381 ? 24.904 -30.043 15.711 1.00 30.05 381 ALA B C 1
ATOM 6081 O O . ALA B 1 381 ? 25.479 -29.729 16.804 1.00 24.28 381 ALA B O 1
ATOM 6083 N N . ALA B 1 382 ? 23.567 -30.094 15.566 1.00 27.11 382 ALA B N 1
ATOM 6084 C CA . ALA B 1 382 ? 22.630 -29.687 16.642 1.00 24.35 382 ALA B CA 1
ATOM 6085 C C . ALA B 1 382 ? 22.591 -30.747 17.772 1.00 22.19 382 ALA B C 1
ATOM 6086 O O . ALA B 1 382 ? 22.002 -30.443 18.813 1.00 22.73 382 ALA B O 1
ATOM 6088 N N . GLY B 1 383 ? 23.115 -31.961 17.570 1.00 20.39 383 GLY B N 1
ATOM 6089 C CA . GLY B 1 383 ? 23.389 -32.941 18.637 1.00 21.97 383 GLY B CA 1
ATOM 6090 C C . GLY B 1 383 ? 22.420 -34.118 18.736 1.00 23.35 383 GLY B C 1
ATOM 6091 O O . GLY B 1 383 ? 22.734 -35.024 19.494 1.00 24.57 383 GLY B O 1
ATOM 6092 N N . GLY B 1 384 ? 21.245 -34.096 18.093 1.00 21.77 384 GLY B N 1
ATOM 6093 C CA . GLY B 1 384 ? 20.396 -35.303 17.913 1.00 21.72 384 GLY B CA 1
ATOM 6094 C C . GLY B 1 384 ? 19.784 -35.847 19.206 1.00 23.28 384 GLY B C 1
ATOM 6095 O O . GLY B 1 384 ? 19.570 -35.058 20.158 1.00 24.00 384 GLY B O 1
ATOM 6096 N N . SER B 1 385 ? 19.431 -37.140 19.214 1.00 24.43 385 SER B N 1
ATOM 6097 C CA . SER B 1 385 ? 18.783 -37.877 20.333 1.00 27.94 385 SER B CA 1
ATOM 6098 C C . SER B 1 385 ? 19.546 -37.652 21.643 1.00 29.28 385 SER B C 1
ATOM 6099 O O . SER B 1 385 ? 18.908 -37.399 22.670 1.00 31.61 385 SER B O 1
ATOM 6102 N N . LYS B 1 386 ? 20.868 -37.757 21.595 1.00 30.90 386 LYS B N 1
ATOM 6103 C CA . LYS B 1 386 ? 21.764 -37.549 22.759 1.00 33.77 386 LYS B CA 1
ATOM 6104 C C . LYS B 1 386 ? 21.514 -36.169 23.382 1.00 30.57 386 LYS B C 1
ATOM 6105 O O . LYS B 1 386 ? 21.365 -36.118 24.607 1.00 28.20 386 LYS B O 1
ATOM 6111 N N . LYS B 1 387 ? 21.536 -35.082 22.600 1.00 30.08 387 LYS B N 1
ATOM 6112 C CA . LYS B 1 387 ? 21.296 -33.716 23.143 1.00 30.00 387 LYS B CA 1
ATOM 6113 C C . LYS B 1 387 ? 19.862 -33.623 23.706 1.00 29.76 387 LYS B C 1
ATOM 6114 O O . LYS B 1 387 ? 19.660 -32.918 24.721 1.00 27.64 387 LYS B O 1
ATOM 6120 N N . ALA B 1 388 ? 18.902 -34.315 23.085 1.00 27.01 388 ALA B N 1
ATOM 6121 C CA . ALA B 1 388 ? 17.483 -34.323 23.504 1.00 27.30 388 ALA B CA 1
ATOM 6122 C C . ALA B 1 388 ? 17.367 -34.923 24.914 1.00 24.75 388 ALA B C 1
ATOM 6123 O O . ALA B 1 388 ? 16.819 -34.264 25.794 1.00 21.24 388 ALA B O 1
ATOM 6125 N N . ALA B 1 389 ? 17.943 -36.096 25.136 1.00 25.58 389 ALA B N 1
ATOM 6126 C CA . ALA B 1 389 ? 17.974 -36.770 26.462 1.00 26.75 389 ALA B CA 1
ATOM 6127 C C . ALA B 1 389 ? 18.732 -35.924 27.501 1.00 26.28 389 ALA B C 1
ATOM 6128 O O . ALA B 1 389 ? 18.161 -35.663 28.567 1.00 31.37 389 ALA B O 1
ATOM 6130 N N . ASP B 1 390 ? 19.941 -35.459 27.205 1.00 28.66 390 ASP B N 1
ATOM 6131 C CA . ASP B 1 390 ? 20.709 -34.538 28.093 1.00 29.23 390 ASP B CA 1
ATOM 6132 C C . ASP B 1 390 ? 19.780 -33.422 28.606 1.00 31.53 390 ASP B C 1
ATOM 6133 O O . ASP B 1 390 ? 19.725 -33.181 29.836 1.00 26.41 390 ASP B O 1
ATOM 6138 N N . SER B 1 391 ? 19.065 -32.748 27.698 1.00 29.25 391 SER B N 1
ATOM 6139 C CA . SER B 1 391 ? 18.300 -31.525 28.035 1.00 28.13 391 SER B CA 1
ATOM 6140 C C . SER B 1 391 ? 17.104 -31.915 28.900 1.00 27.23 391 SER B C 1
ATOM 6141 O O . SER B 1 391 ? 16.918 -31.297 29.956 1.00 26.80 391 SER B O 1
ATOM 6144 N N . ILE B 1 392 ? 16.371 -32.952 28.504 1.00 22.79 392 ILE B N 1
ATOM 6145 C CA . ILE B 1 392 ? 15.214 -33.459 29.277 1.00 23.36 392 ILE B CA 1
ATOM 6146 C C . ILE B 1 392 ? 15.724 -33.864 30.668 1.00 25.98 392 ILE B C 1
ATOM 6147 O O . ILE B 1 392 ? 15.097 -33.464 31.654 1.00 21.29 392 ILE B O 1
ATOM 6152 N N . LEU B 1 393 ? 16.819 -34.636 30.750 1.00 28.80 393 LEU B N 1
ATOM 6153 C CA . LEU B 1 393 ? 17.244 -35.300 32.013 1.00 28.74 393 LEU B CA 1
ATOM 6154 C C . LEU B 1 393 ? 17.668 -34.247 33.025 1.00 29.01 393 LEU B C 1
ATOM 6155 O O . LEU B 1 393 ? 17.331 -34.411 34.222 1.00 30.57 393 LEU B O 1
ATOM 6160 N N . GLU B 1 394 ? 18.361 -33.216 32.540 1.00 29.70 394 GLU B N 1
ATOM 6161 C CA . GLU B 1 394 ? 18.754 -32.021 33.324 1.00 34.15 394 GLU B CA 1
ATOM 6162 C C . GLU B 1 394 ? 17.505 -31.401 33.960 1.00 31.76 394 GLU B C 1
ATOM 6163 O O . GLU B 1 394 ? 17.546 -31.116 35.148 1.00 27.98 394 GLU B O 1
ATOM 6169 N N . ALA B 1 395 ? 16.414 -31.222 33.212 1.00 28.58 395 ALA B N 1
ATOM 6170 C CA . ALA B 1 395 ? 15.211 -30.526 33.717 1.00 28.99 395 ALA B CA 1
ATOM 6171 C C . ALA B 1 395 ? 14.533 -31.410 34.765 1.00 28.36 395 ALA B C 1
ATOM 6172 O O . ALA B 1 395 ? 14.070 -30.890 35.798 1.00 29.31 395 ALA B O 1
ATOM 6174 N N . VAL B 1 396 ? 14.512 -32.721 34.554 1.00 27.82 396 VAL B N 1
ATOM 6175 C CA . VAL B 1 396 ? 13.823 -33.663 35.481 1.00 28.05 396 VAL B CA 1
ATOM 6176 C C . VAL B 1 396 ? 14.585 -33.670 36.810 1.00 30.42 396 VAL B C 1
ATOM 6177 O O . VAL B 1 396 ? 13.902 -33.782 37.877 1.00 26.42 396 VAL B O 1
ATOM 6181 N N . LYS B 1 397 ? 15.921 -33.569 36.722 1.00 29.98 397 LYS B N 1
ATOM 6182 C CA . LYS B 1 397 ? 16.877 -33.531 37.862 1.00 32.65 397 LYS B CA 1
ATOM 6183 C C . LYS B 1 397 ? 16.445 -32.407 38.803 1.00 31.92 397 LYS B C 1
ATOM 6184 O O . LYS B 1 397 ? 16.183 -32.678 39.999 1.00 28.93 397 LYS B O 1
ATOM 6190 N N . GLN B 1 398 ? 16.327 -31.197 38.252 1.00 30.07 398 GLN B N 1
ATOM 6191 C CA . GLN B 1 398 ? 16.061 -29.957 39.031 1.00 30.17 398 GLN B CA 1
ATOM 6192 C C . GLN B 1 398 ? 14.635 -30.021 39.581 1.00 27.66 398 GLN B C 1
ATOM 6193 O O . GLN B 1 398 ? 14.461 -29.707 40.768 1.00 23.80 398 GLN B O 1
ATOM 6199 N N . LYS B 1 399 ? 13.661 -30.477 38.788 1.00 26.85 399 LYS B N 1
ATOM 6200 C CA . LYS B 1 399 ? 12.242 -30.540 39.252 1.00 29.32 399 LYS B CA 1
ATOM 6201 C C . LYS B 1 399 ? 12.121 -31.589 40.374 1.00 28.98 399 LYS B C 1
ATOM 6202 O O . LYS B 1 399 ? 11.379 -31.336 41.357 1.00 29.03 399 LYS B O 1
ATOM 6208 N N . THR B 1 400 ? 12.819 -32.727 40.248 1.00 28.06 400 THR B N 1
ATOM 6209 C CA . THR B 1 400 ? 12.860 -33.821 41.262 1.00 29.65 400 THR B CA 1
ATOM 6210 C C . THR B 1 400 ? 13.494 -33.267 42.546 1.00 29.24 400 THR B C 1
ATOM 6211 O O . THR B 1 400 ? 12.885 -33.431 43.632 1.00 31.30 400 THR B O 1
ATOM 6215 N N . GLN B 1 401 ? 14.645 -32.601 42.415 1.00 29.89 401 GLN B N 1
ATOM 6216 C CA . GLN B 1 401 ? 15.411 -32.052 43.565 1.00 32.16 401 GLN B CA 1
ATOM 6217 C C . GLN B 1 401 ? 14.525 -31.034 44.295 1.00 29.54 401 GLN B C 1
ATOM 6218 O O . GLN B 1 401 ? 14.450 -31.086 45.544 1.00 30.65 401 GLN B O 1
ATOM 6224 N N . SER B 1 402 ? 13.856 -30.158 43.550 1.00 26.69 402 SER B N 1
ATOM 6225 C CA . SER B 1 402 ? 12.904 -29.156 44.096 1.00 25.03 402 SER B CA 1
ATOM 6226 C C . SER B 1 402 ? 11.761 -29.843 44.864 1.00 25.03 402 SER B C 1
ATOM 6227 O O . SER B 1 402 ? 11.505 -29.469 46.040 1.00 22.78 402 SER B O 1
ATOM 6230 N N . ALA B 1 403 ? 11.086 -30.814 44.242 1.00 24.75 403 ALA B N 1
ATOM 6231 C CA . ALA B 1 403 ? 9.919 -31.512 44.833 1.00 27.21 403 ALA B CA 1
ATOM 6232 C C . ALA B 1 403 ? 10.344 -32.159 46.156 1.00 29.03 403 ALA B C 1
ATOM 6233 O O . ALA B 1 403 ? 9.633 -31.960 47.181 1.00 32.82 403 ALA B O 1
ATOM 6235 N N . ASN B 1 404 ? 11.431 -32.920 46.107 1.00 29.60 404 ASN B N 1
ATOM 6236 C CA . ASN B 1 404 ? 11.932 -33.721 47.248 1.00 31.92 404 ASN B CA 1
ATOM 6237 C C . ASN B 1 404 ? 12.468 -32.793 48.346 1.00 29.97 404 ASN B C 1
ATOM 6238 O O . ASN B 1 404 ? 12.351 -33.135 49.481 1.00 31.41 404 ASN B O 1
ATOM 6243 N N . ALA B 1 405 ? 13.021 -31.647 47.977 1.00 30.09 405 ALA B N 1
ATOM 6244 C CA . ALA B 1 405 ? 13.512 -30.670 48.973 1.00 29.17 405 ALA B CA 1
ATOM 6245 C C . ALA B 1 405 ? 12.301 -30.114 49.727 1.00 29.79 405 ALA B C 1
ATOM 6246 O O . ALA B 1 405 ? 12.327 -30.115 50.949 1.00 31.20 405 ALA B O 1
ATOM 6248 N N . ALA B 1 406 ? 11.259 -29.723 48.989 1.00 27.22 406 ALA B N 1
ATOM 6249 C CA . ALA B 1 406 ? 10.005 -29.196 49.572 1.00 28.59 406 ALA B CA 1
ATOM 6250 C C . ALA B 1 406 ? 9.369 -30.244 50.500 1.00 29.65 406 ALA B C 1
ATOM 6251 O O . ALA B 1 406 ? 8.825 -29.882 51.521 1.00 26.59 406 ALA B O 1
ATOM 6253 N N . LEU B 1 407 ? 9.406 -31.503 50.098 1.00 30.03 407 LEU B N 1
ATOM 6254 C CA . LEU B 1 407 ? 8.899 -32.581 50.971 1.00 32.89 407 LEU B CA 1
ATOM 6255 C C . LEU B 1 407 ? 9.704 -32.565 52.273 1.00 34.94 407 LEU B C 1
ATOM 6256 O O . LEU B 1 407 ? 9.111 -32.525 53.329 1.00 36.78 407 LEU B O 1
ATOM 6261 N N . GLU B 1 408 ? 11.026 -32.515 52.179 1.00 36.89 408 GLU B N 1
ATOM 6262 C CA . GLU B 1 408 ? 11.867 -32.546 53.394 1.00 38.71 408 GLU B CA 1
ATOM 6263 C C . GLU B 1 408 ? 11.543 -31.345 54.288 1.00 39.62 408 GLU B C 1
ATOM 6264 O O . GLU B 1 408 ? 11.446 -31.540 55.488 1.00 35.01 408 GLU B O 1
ATOM 6270 N N . HIS B 1 409 ? 11.321 -30.166 53.701 1.00 38.57 409 HIS B N 1
ATOM 6271 C CA . HIS B 1 409 ? 10.968 -28.973 54.498 1.00 37.18 409 HIS B CA 1
ATOM 6272 C C . HIS B 1 409 ? 9.639 -29.263 55.211 1.00 40.68 409 HIS B C 1
ATOM 6273 O O . HIS B 1 409 ? 9.510 -28.920 56.392 1.00 38.12 409 HIS B O 1
ATOM 6280 N N . HIS B 1 410 ? 8.682 -29.866 54.502 1.00 30.00 410 HIS B N 1
ATOM 6281 C CA . HIS B 1 410 ? 7.413 -30.255 55.155 1.00 30.00 410 HIS B CA 1
ATOM 6282 C C . HIS B 1 410 ? 7.721 -31.270 56.258 1.00 30.00 410 HIS B C 1
ATOM 6283 O O . HIS B 1 410 ? 6.943 -31.305 57.198 1.00 30.00 410 HIS B O 1
#

Sequence (792 aa):
ANVLMIGFPGEGHINPSIGVMKELKSRGENITYYAVKEYKEKITALDIEFREYHDFRGFGKNATGDEERDFTEMLCAFFLKACKDIATHIYEEVKHESYDYVIYDHHLLAGKVIANMLKLPRFSLCTTFAMNEEFEDSPHYESYQQLAETLNADFQAEIKKPFDVFLADGDLTIVFTSRGFQPLAEQFGERYVFVGPSITERADFPFDQIDNENVLFISMGTIFNNQKQFFNQCLEVCKDFDGKVVLSIGKHIKTSELNDIPENFIVRPYVPQLEILKRASLFVTHGGMNSTSEGLYFETPLVVIPMGGDQFVVADQVEKVGAGKVIKKEELSESLLKETIQEVMNNRSYAEKAKEIGQSLKAAGGSKKAADSILEAVKQKTQSANAANVLMIGFPGEGHINPSIGVMKELKSRGENITYYAVKEYKEKITALDIEFREYHDFRFGKNATGDEERDFTEMLCAFLKACKDIATHIYEEVKHESYDYVIYDHHLLAGKVIANMLKLPRFSLCTTFAMNEEFAKEMMGAYMKGSLEDSPHYESYQQLAETLNADFQAEIKKPFDVFLADGDLTIVFTSRGFQPLAEQFGERYVFVGPSITERAGNNDFPFDQIDNENVLFISMGTIFNNQKQFFNQCLEVCKDFDGKVVLSIGKHIKTSELNDIPENFIVRPYVPQLEILKRASLFVTHGGMNSTSEGLYFETPLVVIPMGGDQFVVADQVEKVGAGKVIKKEELSESLLKETIQEVMNNRSYAEKAKEIGQSLKAAGGSKKAADSILEAVKQKTQSANAALEHH

CATH classification: 3.40.50.2000 (+1 more: 3.40.50.2000)

Solvent-accessible surface area: 33822 Å² total; per-residue (Å²): 56,50,0,0,1,0,1,23,6,6,13,24,34,0,11,4,2,5,2,0,0,75,29,0,83,86,116,58,15,100,8,10,2,0,0,0,124,97,15,77,132,22,1,63,73,22,111,11,92,29,45,83,5,150,48,53,46,61,107,23,71,50,8,41,20,116,52,110,155,30,80,1,55,76,0,11,59,53,1,88,6,6,37,45,6,0,1,71,0,46,61,75,0,56,165,72,86,28,66,0,0,0,0,3,2,17,8,9,0,0,28,0,0,0,21,34,38,177,33,34,33,0,0,2,0,7,22,0,0,23,41,129,128,64,115,122,38,38,12,75,79,17,9,69,76,30,3,89,52,0,55,86,65,12,84,3,92,9,148,74,31,53,33,3,35,21,1,39,11,48,28,0,0,0,9,0,4,95,47,0,7,24,87,19,167,88,6,44,166,112,15,24,20,0,0,5,8,42,21,142,67,103,188,16,30,60,118,88,3,79,158,73,91,0,2,0,0,4,0,14,60,62,40,6,44,21,92,140,6,0,34,24,0,1,68,11,4,98,113,41,124,10,46,0,0,0,10,3,7,128,82,15,135,53,101,86,12,82,141,56,25,174,15,16,8,14,79,71,84,6,54,24,13,50,0,1,113,90,15,48,0,0,0,0,16,0,11,9,30,10,0,6,9,0,0,45,45,57,1,8,0,0,0,0,2,7,10,68,34,10,84,56,0,1,83,16,0,86,169,32,22,0,1,75,21,1,98,51,136,88,37,46,87,72,58,0,83,104,5,10,98,59,1,70,122,54,172,55,31,42,91,87,0,100,98,17,0,93,38,1,87,90,24,34,14,17,133,88,0,0,48,20,0,18,109,17,21,134,100,79,83,117,70,74,117,119,56,60,0,0,2,0,1,26,8,5,9,23,34,0,9,5,1,5,1,0,0,69,44,0,66,88,86,52,13,87,7,13,2,0,0,1,114,77,8,84,92,18,0,60,69,23,111,8,92,29,44,76,2,142,55,44,50,84,29,99,60,12,42,16,105,69,158,82,17,16,9,63,44,8,9,34,44,0,94,4,4,61,71,4,0,76,76,0,82,106,71,0,84,168,65,84,23,61,0,0,0,0,3,1,20,4,5,0,0,28,0,0,0,9,50,34,126,31,26,35,0,0,2,0,5,23,0,0,11,36,80,99,6,0,113,104,33,21,38,77,57,57,172,59,56,87,140,117,11,107,64,53,88,33,16,80,111,37,10,116,48,0,27,76,102,24,19,0,30,10,99,60,28,22,30,1,40,16,2,44,10,51,31,0,0,0,8,0,6,98,49,0,8,28,61,13,138,95,6,46,165,101,18,16,12,0,0,6,8,35,44,110,30,44,54,30,78,114,7,34,31,115,94,1,68,147,79,52,0,1,0,0,5,2,14,57,58,40,5,47,17,60,122,9,0,31,43,0,4,82,12,4,100,116,37,135,18,59,0,0,0,11,2,5,116,82,15,140,51,104,84,17,91,138,64,29,185,18,19,20,20,71,68,77,7,20,25,10,22,0,1,117,75,16,42,0,0,0,0,15,0,10,10,31,11,0,6,9,0,0,54,52,58,2,12,0,0,0,2,6,13,7,31,24,8,92,33,0,1,87,15,0,91,147,28,22,0,2,68,27,5,122,48,144,96,43,45,82,80,45,0,76,105,2,10,114,78,0,20,136,44,191,69,29,44,82,92,0,82,97,13,0,91,35,1,86,86,17,34,14,15,133,84,0,0,64,22,0,41,90,21,10,105,104,63,60,106,32,59,82,17,21,123,113,43,153

Organism: Bacillus subtilis (strain 168) (NCBI:txid224308)

Nearest PDB structures (foldseek):
  7vm0-assembly1_A  TM=1.003E+00  e=1.235E-74  Bacillus subtilis
  7vm0-assembly1_B  TM=9.829E-01  e=1.621E-67  Bacillus subtilis
  8h5d-assembly2_B  TM=9.845E-01  e=2.166E-65  Bacillus subtilis
  8h5d-assembly1_A  TM=9.525E-01  e=4.057E-62  Bacillus subtilis
  6kqx-assembly1_A  TM=9.030E-01  e=1.727E-29  Bacillus subtilis subsp. subtilis str. 168

B-factor: mean 24.72, std 11.95, range [5.84, 87.69]

Radius of gyration: 31.15 Å; Cα contacts (8 Å, |Δi|>4): 1507; chains: 2; bounding box: 51×83×96 Å

Secondary structure (DSSP, 8-state):
-EEEEE--SSHHHHHHHHHHHHHHHHTT-EEEEEE-GGGHHHHHTTT-EEEE--------SS--S-S---HHHHHHHHHHHHHHHHHHHHHHHTTS--SEEEEETT-HHHHHHHHHHT--EEEEE-S----TT---STTHHHHHHHHHHHHHHH-----SGGGGG----SEEEESS-TTTSTTGGGS-TTEEE------------GGGTTTS-EEEEE--SSS---HHHHHHHHHHHTT-SSEEEEE--SSS-GGGSSPPPTTEEEESS--HHHHHHH-SEEEE---HHHHHHHHHTT--EEE---STTHHHHHHHHHHTTSEEE--GGG--HHHHHHHHHHHHH-HHHHHHHHHHHHHHHHT-HHHHHHHHHHHHHHHHHHHHH-/-EEEEE--SSHHHHHHHHHHHHHHHHTT-EEEEEE-GGGHHHHHTTTSEEEE-------SS--S-----HHHHHHHHHHHHHHHHHHHHHHHTTS--SEEEEETT-HHHHHHHHHTT--EEEEE-SS---HHHHHHHHHTT--S-STT-TTHHHHHHHHHHHHHHH-----SGGGGT----SEEEESS-TTTSTTGGGS-TTEEE--------TTTT-S-GGGTTTS-EEEEE--SSS---HHHHHHHHHHTTT-SSEEEEE--SSS-GGGSSPPPTTEEEES---HHHHHHT-SEEEE---HHHHHHHHHTT--EEE---STTHHHHHHHHHHTTSEEE--GGG--HHHHHHHHHHHTT-HHHHHHHHHHHHHHHHT-HHHHHHHHHHHHHHHHHHHHHHHHHH-

InterPro domains:
  IPR002213 UDP-glucuronosyl/UDP-glucosyltransferase [cd03784] (2-394)
  IPR006326 UDP-glycosyltransferase, MGT-like [TIGR01426] (8-396)
  IPR010610 Erythromycin biosynthesis protein CIII-like, C-terminal domain [PF06722] (253-378)
  IPR050271 UDP-glycosyltransferase [PTHR48043] (51-382)

Foldseek 3Di:
DEEEEEWDAACLTLVQVLLLVLLLVVVPYQYEYEYAPVCQVFQVVSVHHYDYDHDLPVPQALAQLPDDDDLAQVLLSLLVSLVRRLVVVCVVPVPPDHQEYEYAQQRLNRLLNCVVNVHAYAHEYSAFQDDPVVADDPNRVSNVVSVVCCCVPSVSPCDDSVSNRRNGGCAYEYQAFCVLHVVSVVDDPSHQHQHGADDQTDPDPVVQQVVFAEEEEDAGAHNLNHQVVVLLCQVLCLPPRGAYEYARADPDDPVNHDDHRPRYDYDVDDSLLVRLLRYQEYEYLQRSNSLSSNLLSLHQYEHAHSDDCSVVSQVSLVVLQLAHYDYPVRDDSVVVNVRRCCCSPPCSNSVSSPVSSVSSVVSNHSNSVNVVVVVVSVVCVVVVVD/DEEEEEFDAACLGVVQVLLLLLLQVVVPYAYEYEYDPVCQLQNVVSVHHYDYDDDLAVQFLAQLPDQAALLVVLLSLLVSLVRRLVVVCVVCVPPDHLEYEYAQQRLNRVLNGVVNPHAYAHEYSAFQDDPVNLCVLNVVRHDDDLVPPPCNVVSVVSVVCCCVPSVSPDDDSVCSGGPGGCAYEYQAFCLLHPVSVVDDPSYQHQHGADDQTPCQPVDPCVQQVPWAEEEEEAGAHSLNCQPVVLLCQVLCLVPRTAYEYARADPDDVVNHPDHRPRYDYYVDHNLLSRLLRYQAYEYLQRSNNLSSNLLSLHAYEHAHSDRCSVVSQVSCVVLQQAHYDDVVNDDSVVVNVRCVCCGPPPRNSVSSPVSSCSRVVSNHSNVVNVVVVVVSVVVVCVVVVVVVVD